Protein AF-0000000079721991 (afdb_homodimer)

Foldseek 3Di:
DDAAQEEAEDLDDLFPQDLLLVVVLVGAAYEYELLVDDQLAADALVSVVVVQCRNVVSVHGHAEYDANEQDVCLLLVHPCNVVSLVSVLNNLLSCLVVPHFEHEYESDFLFAAAFQALQPADPVRWGWTKHDLLLLLLCCCPVLNAPPSVVVDDPVSNVSNVVVNVPDDPVSNVRRQCRGQCDDFSDRDGDPSVNSNVRLVSQLPQDLVNSLVSLLVSCVSRQVSSQVSNHAYAYEAGHQLQDGSNHDGQRAALVSQVCQCVSDPDLNRAHALACANNVLDVVHPSLVSCQVRVSRHQEYAQFAWAADPNSMIITDQRCDHPGNNLSNLLSNLVSLVVCVVVVHGDSNRHYFPQFFIQDDCSVVVVVSHDRRRTSVRRSNSSVVSVVSNVVSCCVVVVDD/DDAAQEEAEDLDDLFPQDLLLVVVLVGAAYEYELLVDDQLAADALVSVVVVQCRNVVNVHGHAEYDANEQDVCLLLVHPCNVVSLVSVLNNLLSCLVVPHFEHEYESDFLDAAAFQALQPADPVRWGWTKHDLLLLLLCCCPVLNAPCSVVVDDPVSNVSNVVVNVVDDPVSNVRRQCRGQCDDFSDRDGDPSVNSNVRLVSQLPQDQVNSLVSLLVSCVSRQVSSQVSNHAYAYEAGHQLQDGSNHDGQRAELVSQVSQCPSDPDLNRAHALACANNVLDVVHPSLVSCQVRVSRHQEYAQFAWAADPNSMIITDQRCDHPGNNLSNLLSNLVSLVVCVVVVHDDSNRHYFPQFFIQDDCSVVVVVSHDRRRTSVRRSNSSVVSVVSNVVSCCVVVVDD

InterPro domains:
  IPR004628 Mannonate dehydratase [MF_00106] (1-400)
  IPR004628 Mannonate dehydratase [NF003027] (5-396)
  IPR004628 Mannonate dehydratase [PF03786] (5-392)
  IPR004628 Mannonate dehydratase [PIRSF016049] (5-395)
  IPR004628 Mannonate dehydratase [PTHR30387] (5-397)
  IPR004628 Mannonate dehydratase [TIGR00695] (5-398)
  IPR036237 Xylose isomerase-like superfamily [SSF51658] (5-388)

Nearest PDB structures (foldseek):
  4eac-assembly1_A  TM=9.732E-01  e=1.292E-48  Escherichia coli K-12
  1tz9-assembly1_B  TM=9.069E-01  e=3.626E-32  Enterococcus faecalis V583
  3ban-assembly1_B  TM=9.154E-01  e=3.442E-31  Streptococcus suis
  3ban-assembly1_A  TM=9.122E-01  e=4.080E-29  Streptococcus suis
  4ovx-assembly1_A  TM=6.678E-01  e=7.125E-06  Planctopirus limnophila DSM 3776

Organism: NCBI:txid616991

Sequence (800 aa):
MKNLKKTLRWFGPSFGVSLKDIRELGVDGVVTACHQVPIGEIWSSEVIRAVQKEIESNGLEWSVVESVNIHKAIKYGLPERDFYIRNYIETLRNLAENNIKVVCYNFMQLIDWTRTNLNYVLPTGAISLLYDPVAIAAFDLYILQRDGAAQVYNDEIIHKAENYYNDLDQQGRELLKSAILAGMPGSKVAIPLSDFRDTLEEVSKIEKSVLRENLAYFLKAIIPEAEKLGIKMALHPDDPPFPVFGIPRIASTYEDLEFILDCVPSPSNGLTFCSGSLGAVDSNDLLKIIRDFGPQIHFLHLRNVSREEDGRFYEAAHLDGSIPMSKIMLEIVKEQLSRHESGYGEVAIPIRPDHGHVLLDDKKRKDEFYSGYSLIGRAIGMAELYGLEKGIREMLFKPDMKNLKKTLRWFGPSFGVSLKDIRELGVDGVVTACHQVPIGEIWSSEVIRAVQKEIESNGLEWSVVESVNIHKAIKYGLPERDFYIRNYIETLRNLAENNIKVVCYNFMQLIDWTRTNLNYVLPTGAISLLYDPVAIAAFDLYILQRDGAAQVYNDEIIHKAENYYNDLDQQGRELLKSAILAGMPGSKVAIPLSDFRDTLEEVSKIEKSVLRENLAYFLKAIIPEAEKLGIKMALHPDDPPFPVFGIPRIASTYEDLEFILDCVPSPSNGLTFCSGSLGAVDSNDLLKIIRDFGPQIHFLHLRNVSREEDGRFYEAAHLDGSIPMSKIMLEIVKEQLSRHESGYGEVAIPIRPDHGHVLLDDKKRKDEFYSGYSLIGRAIGMAELYGLEKGIREMLFKPD

Solvent-accessible surface area (backbone atoms only — not comparable to full-atom values): 41472 Å² total; per-residue (Å²): 135,70,61,65,33,42,31,44,79,43,77,49,89,84,33,60,55,48,65,65,52,48,30,42,70,66,49,57,25,32,27,24,53,71,79,85,57,58,77,40,56,62,54,47,53,66,61,52,47,53,55,42,49,58,39,41,73,57,75,36,36,66,56,33,34,50,47,73,59,69,38,64,39,41,60,69,62,40,90,62,21,64,60,40,49,52,26,49,48,49,24,52,52,32,34,36,75,67,70,41,38,36,38,32,33,60,83,64,65,101,54,56,64,62,36,43,32,75,70,37,68,44,96,47,64,26,26,25,42,24,35,38,60,44,57,51,46,22,40,37,56,72,67,67,49,46,86,71,44,72,75,79,48,55,70,66,51,50,52,50,7,50,53,54,51,68,70,41,50,72,66,52,50,51,49,36,52,48,32,50,31,43,36,47,94,87,46,89,58,58,57,50,68,67,58,48,52,54,49,47,59,59,50,55,68,50,48,56,71,56,41,48,49,25,49,49,53,52,46,64,62,44,36,64,56,29,46,75,59,63,26,34,37,13,43,38,53,30,31,56,43,56,62,61,94,71,34,66,65,69,38,38,45,70,67,34,47,50,49,62,40,60,74,46,77,43,90,21,39,33,25,24,48,37,47,31,32,43,49,64,42,84,84,47,58,63,65,59,49,44,71,74,44,36,92,33,47,60,33,36,33,47,31,18,26,32,69,44,95,83,64,28,35,30,53,32,51,48,83,54,44,68,47,64,42,61,61,48,48,48,54,50,52,51,46,28,49,52,19,59,74,69,67,51,69,72,40,45,37,41,33,26,29,59,55,21,38,38,36,71,74,32,62,80,46,55,88,36,38,59,92,42,50,34,59,57,24,25,50,34,31,41,27,23,50,51,16,23,50,47,13,36,47,54,65,73,66,53,75,131,136,70,60,64,33,41,31,44,80,44,77,48,88,85,32,60,54,47,67,66,53,51,30,43,70,66,50,57,25,32,28,25,54,71,78,85,56,57,76,39,56,63,53,46,54,65,60,51,49,52,55,42,48,59,38,40,74,55,75,37,36,67,56,33,34,51,46,73,60,69,38,64,39,40,59,72,63,41,90,62,19,64,61,41,48,54,26,50,46,50,25,50,52,31,34,35,75,69,70,41,38,37,40,33,32,61,85,66,64,101,52,57,64,61,36,41,31,74,71,37,69,44,96,47,63,28,26,24,41,25,34,38,61,44,55,50,46,21,39,37,56,70,67,67,50,46,86,70,44,70,75,80,50,56,70,67,51,49,52,51,7,52,52,54,52,68,70,39,51,74,66,53,49,51,48,37,49,48,31,51,31,41,35,45,93,87,44,90,59,57,56,51,68,68,58,46,54,54,49,47,59,59,51,56,70,50,46,56,71,56,42,48,48,25,49,49,54,51,47,64,62,42,35,66,56,29,46,75,59,61,26,34,36,12,42,39,53,29,30,56,43,54,62,60,96,72,34,66,66,68,38,38,45,71,67,34,48,49,49,61,40,61,74,46,76,42,91,20,40,31,27,25,47,37,48,31,32,43,50,67,42,84,83,46,58,64,62,58,49,45,70,73,43,36,93,34,47,61,32,34,32,46,29,19,27,33,68,46,93,83,65,26,36,31,54,31,52,48,82,53,44,67,44,64,43,62,60,48,47,48,54,49,51,50,45,30,49,52,17,59,74,71,67,49,71,71,40,47,36,40,33,28,30,60,56,21,38,39,38,71,74,31,62,79,45,55,88,36,38,58,92,43,50,36,60,57,24,25,48,34,30,41,26,22,51,50,16,23,50,48,14,37,47,54,65,70,65,53,74,130

Secondary structure (DSSP, 8-state):
-PPPEEEEE---TTSSS-HHHHHHTT-SEEEE--TTSPTTS---HHHHHHHHHHHHTTT-EEEEEE--PPPHHHHHT-TTHHHHHHHHHHHHHHHHHTT--EEEE----S-SS--SEEEEEPTTS-EEEEE-HHHHHHIIIIII--TTGGGGS-HHHHHHHHHHHHH--HHHHHHHHHHHT--STT--PPPPHHHHHHHHHHHTTS-HHHHHHHHHHHHHHHHHHHHHHT-EEEEPPPSSSS-BTTB--SSSSHHHHHHHHHHS--TTEEEEEEHHHHTTSTTS-HHHHHHHHGGGEEEEE--EEEE-TTS-EEEEBTTBSSS-HHHHHHHHHHHHHHHHHHT-S-SS-EEE--S--B-GGGGGGGGGS-TT--SHHHHHHHHHHHHHHHHHHHHHS---/-PPPEEEEE---TTSSS-HHHHHHTT-SEEEE--TTSPTTS---HHHHHHHHHHHHTTT-EEEEEE--PPPHHHHHT-TTHHHHHHHHHHHHHHHHHTT--EEEE----S-SS--SEEEEEPTTS-EEEEE-HHHHHHIIIIII--TTGGGGS-HHHHHHHHHHHHH--HHHHHHHHHHHT--STT---PPPHHHHHHHHHHHTTS-HHHHHHHHHHHHHHHHHHHHHHT-EEEEPPPSSSS-BTTB--SSSSHHHHHHHHHHS--TTEEEEEEHHHHHTSTTS-HHHHHHHHGGGEEEEE--EEEE-TTS-EEEEBTTBSSS-HHHHHHHHHHHHHHHHHHT-S-SS-EEE-----B-GGGGGGGGGS-TT--SHHHHHHHHHHHHHHHHHHHHHS---

pLDDT: mean 94.75, std 7.33, range [36.72, 98.94]

Structure (mmCIF, N/CA/C/O backbone):
data_AF-0000000079721991-model_v1
#
loop_
_entity.id
_entity.type
_entity.pdbx_description
1 polymer 'Mannonate dehydratase'
#
loop_
_atom_site.group_PDB
_atom_site.id
_atom_site.type_symbol
_atom_site.label_atom_id
_atom_site.label_alt_id
_atom_site.label_comp_id
_atom_site.label_asym_id
_atom_site.label_entity_id
_atom_site.label_seq_id
_atom_site.pdbx_PDB_ins_code
_atom_site.Cartn_x
_atom_site.Cartn_y
_atom_site.Cartn_z
_atom_site.occupancy
_atom_site.B_iso_or_equiv
_atom_site.auth_seq_id
_atom_site.auth_comp_id
_atom_site.auth_asym_id
_atom_site.auth_atom_id
_atom_site.pdbx_PDB_model_num
ATOM 1 N N . MET A 1 1 ? -10.609 5.691 -20.594 1 80.19 1 MET A N 1
ATOM 2 C CA . MET A 1 1 ? -10.289 4.27 -20.562 1 80.19 1 MET A CA 1
ATOM 3 C C . MET A 1 1 ? -10.375 3.723 -19.141 1 80.19 1 MET A C 1
ATOM 5 O O . MET A 1 1 ? -9.945 4.379 -18.188 1 80.19 1 MET A O 1
ATOM 9 N N . LYS A 1 2 ? -10.836 2.51 -18.922 1 86.25 2 LYS A N 1
ATOM 10 C CA . LYS A 1 2 ? -11.039 1.888 -17.609 1 86.25 2 LYS A CA 1
ATOM 11 C C . LYS A 1 2 ? -9.719 1.423 -17.016 1 86.25 2 LYS A C 1
ATOM 13 O O . LYS A 1 2 ? -8.812 1.002 -17.734 1 86.25 2 LYS A O 1
ATOM 18 N N . ASN A 1 3 ? -9.617 1.521 -15.734 1 91.81 3 ASN A N 1
ATOM 19 C CA . ASN A 1 3 ? -8.5 0.916 -15.008 1 91.81 3 ASN A CA 1
ATOM 20 C C . ASN A 1 3 ? -8.625 -0.605 -14.969 1 91.81 3 ASN A C 1
ATOM 22 O O . ASN A 1 3 ? -9.664 -1.159 -15.312 1 91.81 3 ASN A O 1
ATOM 26 N N . LEU A 1 4 ? -7.559 -1.247 -14.672 1 97.81 4 LEU A N 1
ATOM 27 C CA . LEU A 1 4 ? -7.613 -2.672 -14.359 1 97.81 4 LEU A CA 1
ATOM 28 C C . LEU A 1 4 ? -8.602 -2.945 -13.234 1 97.81 4 LEU A C 1
ATOM 30 O O . LEU A 1 4 ? -8.781 -2.115 -12.344 1 97.81 4 LEU A O 1
ATOM 34 N N . LYS A 1 5 ? -9.312 -4.051 -13.32 1 98 5 LYS A N 1
ATOM 35 C CA . LYS A 1 5 ? -10.211 -4.453 -12.242 1 98 5 LYS A CA 1
ATOM 36 C C . LYS A 1 5 ? -9.438 -5.035 -11.062 1 98 5 LYS A C 1
ATOM 38 O O . LYS A 1 5 ? -8.828 -6.102 -11.18 1 98 5 LYS A O 1
ATOM 43 N N . LYS A 1 6 ? -9.391 -4.316 -9.938 1 97.75 6 LYS A N 1
ATOM 44 C CA . LYS A 1 6 ? -8.656 -4.75 -8.75 1 97.75 6 LYS A CA 1
ATOM 45 C C . LYS A 1 6 ? -9.375 -5.898 -8.047 1 97.75 6 LYS A C 1
ATOM 47 O O . LYS A 1 6 ? -10.531 -5.762 -7.652 1 97.75 6 LYS A O 1
ATOM 52 N N . THR A 1 7 ? -8.688 -7.023 -7.883 1 98.56 7 THR A N 1
ATOM 53 C CA . THR A 1 7 ? -9.289 -8.18 -7.223 1 98.56 7 THR A CA 1
ATOM 54 C C . THR A 1 7 ? -8.336 -8.758 -6.18 1 98.56 7 THR A C 1
ATOM 56 O O . THR A 1 7 ? -7.145 -8.461 -6.188 1 98.56 7 THR A O 1
ATOM 59 N N . LEU A 1 8 ? -8.875 -9.492 -5.25 1 98.25 8 LEU A N 1
ATOM 60 C CA . LEU A 1 8 ? -8.086 -10.211 -4.254 1 98.25 8 LEU A CA 1
ATOM 61 C C . LEU A 1 8 ? -8.57 -11.656 -4.125 1 98.25 8 LEU A C 1
ATOM 63 O O . LEU A 1 8 ? -9.773 -11.922 -4.184 1 98.25 8 LEU A O 1
ATOM 67 N N . ARG A 1 9 ? -7.668 -12.508 -3.91 1 97.5 9 ARG A N 1
ATOM 68 C CA . ARG A 1 9 ? -7.98 -13.922 -3.752 1 97.5 9 ARG A CA 1
ATOM 69 C C . ARG A 1 9 ? -8.555 -14.203 -2.365 1 97.5 9 ARG A C 1
ATOM 71 O O . ARG A 1 9 ? -8.023 -13.719 -1.361 1 97.5 9 ARG A O 1
ATOM 78 N N . TRP A 1 10 ? -9.625 -14.906 -2.338 1 97.31 10 TRP A N 1
ATOM 79 C CA . TRP A 1 10 ? -10.32 -15.305 -1.122 1 97.31 10 TRP A CA 1
ATOM 80 C C . TRP A 1 10 ? -10.57 -16.812 -1.106 1 97.31 10 TRP A C 1
ATOM 82 O O . TRP A 1 10 ? -10.992 -17.391 -2.111 1 97.31 10 TRP A O 1
ATOM 92 N N . PHE A 1 11 ? -10.312 -17.516 0.024 1 95.19 11 PHE A N 1
ATOM 93 C CA . PHE A 1 11 ? -10.367 -18.969 0.056 1 95.19 11 PHE A CA 1
ATOM 94 C C . PHE A 1 11 ? -11.547 -19.453 0.891 1 95.19 11 PHE A C 1
ATOM 96 O O . PHE A 1 11 ? -11.578 -20.594 1.337 1 95.19 11 PHE A O 1
ATOM 103 N N . GLY A 1 12 ? -12.453 -18.547 1.155 1 93.81 12 GLY A N 1
ATOM 104 C CA . GLY A 1 12 ? -13.641 -18.922 1.899 1 93.81 12 GLY A CA 1
ATOM 105 C C . GLY A 1 12 ? -13.633 -18.438 3.332 1 93.81 12 GLY A C 1
ATOM 106 O O . GLY A 1 12 ? -12.711 -17.719 3.744 1 93.81 12 GLY A O 1
ATOM 107 N N . PRO A 1 13 ? -14.602 -18.703 4.07 1 90.81 13 PRO A N 1
ATOM 108 C CA . PRO A 1 13 ? -14.828 -18.109 5.387 1 90.81 13 PRO A CA 1
ATOM 109 C C . PRO A 1 13 ? -13.812 -18.562 6.43 1 90.81 13 PRO A C 1
ATOM 111 O O . PRO A 1 13 ? -13.602 -17.875 7.434 1 90.81 13 PRO A O 1
ATOM 114 N N . SER A 1 14 ? -13.188 -19.703 6.227 1 87.81 14 SER A N 1
ATOM 115 C CA . SER A 1 14 ? -12.227 -20.203 7.203 1 87.81 14 SER A CA 1
ATOM 116 C C . SER A 1 14 ? -10.844 -19.594 6.973 1 87.81 14 SER A C 1
ATOM 118 O O . SER A 1 14 ? -9.922 -19.812 7.766 1 87.81 14 SER A O 1
ATOM 120 N N . PHE A 1 15 ? -10.781 -18.875 5.941 1 88.75 15 PHE A N 1
ATOM 121 C CA . PHE A 1 15 ? -9.555 -18.172 5.57 1 88.75 15 PHE A CA 1
ATOM 122 C C . PHE A 1 15 ? -9.312 -16.984 6.484 1 88.75 15 PHE A C 1
ATOM 124 O O . PHE A 1 15 ? -10.258 -16.312 6.914 1 88.75 15 PHE A O 1
ATOM 131 N N . GLY A 1 16 ? -8.195 -16.719 6.922 1 88.94 16 GLY A N 1
ATOM 132 C CA . GLY A 1 16 ? -7.828 -15.648 7.84 1 88.94 16 GLY A CA 1
ATOM 133 C C . GLY A 1 16 ? -8.07 -14.266 7.273 1 88.94 16 GLY A C 1
ATOM 134 O O . GLY A 1 16 ? -8 -13.266 7.996 1 88.94 16 GLY A O 1
ATOM 135 N N . VAL A 1 17 ? -8.367 -14.141 6.07 1 94.06 17 VAL A N 1
ATOM 136 C CA . VAL A 1 17 ? -8.727 -12.891 5.41 1 94.06 17 VAL A CA 1
ATOM 137 C C . VAL A 1 17 ? -10.211 -12.891 5.078 1 94.06 17 VAL A C 1
ATOM 139 O O . VAL A 1 17 ? -10.664 -13.648 4.219 1 94.06 17 VAL A O 1
ATOM 142 N N . SER A 1 18 ? -10.977 -12.016 5.711 1 95.69 18 SER A N 1
ATOM 143 C CA . SER A 1 18 ? -12.43 -12.008 5.535 1 95.69 18 SER A CA 1
ATOM 144 C C . SER A 1 18 ? -12.836 -11.148 4.344 1 95.69 18 SER A C 1
ATOM 146 O O . SER A 1 18 ? -12.039 -10.344 3.85 1 95.69 18 SER A O 1
ATOM 148 N N . LEU A 1 19 ? -14.094 -11.344 3.875 1 97.5 19 LEU A N 1
ATOM 149 C CA . LEU A 1 19 ? -14.633 -10.508 2.809 1 97.5 19 LEU A CA 1
ATOM 150 C C . LEU A 1 19 ? -14.758 -9.055 3.27 1 97.5 19 LEU A C 1
ATOM 152 O O . LEU A 1 19 ? -14.609 -8.133 2.469 1 97.5 19 LEU A O 1
ATOM 156 N N . LYS A 1 20 ? -14.992 -8.82 4.547 1 95.75 20 LYS A N 1
ATOM 157 C CA . LYS A 1 20 ? -15.023 -7.465 5.094 1 95.75 20 LYS A CA 1
ATOM 158 C C . LYS A 1 20 ? -13.656 -6.801 4.98 1 95.75 20 LYS A C 1
ATOM 160 O O . LYS A 1 20 ? -13.562 -5.613 4.656 1 95.75 20 LYS A O 1
ATOM 165 N N . ASP A 1 21 ? -12.602 -7.578 5.324 1 96.44 21 ASP A N 1
ATOM 166 C CA . ASP A 1 21 ? -11.242 -7.082 5.137 1 96.44 21 ASP A CA 1
ATOM 167 C C . ASP A 1 21 ? -11.016 -6.648 3.693 1 96.44 21 ASP A C 1
ATOM 169 O O . ASP A 1 21 ? -10.484 -5.562 3.441 1 96.44 21 ASP A O 1
ATOM 173 N N . ILE A 1 22 ? -11.43 -7.535 2.816 1 97.5 22 ILE A N 1
ATOM 174 C CA . ILE A 1 22 ? -11.195 -7.309 1.395 1 97.5 22 ILE A CA 1
ATOM 175 C C . ILE A 1 22 ? -11.961 -6.066 0.938 1 97.5 22 ILE A C 1
ATOM 177 O O . ILE A 1 22 ? -11.43 -5.23 0.208 1 97.5 22 ILE A O 1
ATOM 181 N N . ARG A 1 23 ? -13.172 -5.914 1.35 1 96.94 23 ARG A N 1
ATOM 182 C CA . ARG A 1 23 ? -13.984 -4.75 1.013 1 96.94 23 ARG A CA 1
ATOM 183 C C . ARG A 1 23 ? -13.312 -3.461 1.478 1 96.94 23 ARG A C 1
ATOM 185 O O . ARG A 1 23 ? -13.359 -2.447 0.777 1 96.94 23 ARG A O 1
ATOM 192 N N . GLU A 1 24 ? -12.742 -3.473 2.594 1 96.69 24 GLU A N 1
ATOM 193 C CA . GLU A 1 24 ? -12.125 -2.291 3.188 1 96.69 24 GLU A CA 1
ATOM 194 C C . GLU A 1 24 ? -10.945 -1.804 2.348 1 96.69 24 GLU A C 1
ATOM 196 O O . GLU A 1 24 ? -10.547 -0.644 2.451 1 96.69 24 GLU A O 1
ATOM 201 N N . LEU A 1 25 ? -10.375 -2.674 1.545 1 96.62 25 LEU A N 1
ATOM 202 C CA . LEU A 1 25 ? -9.227 -2.326 0.71 1 96.62 25 LEU A CA 1
ATOM 203 C C . LEU A 1 25 ? -9.68 -1.605 -0.557 1 96.62 25 LEU A C 1
ATOM 205 O O . LEU A 1 25 ? -8.844 -1.125 -1.331 1 96.62 25 LEU A O 1
ATOM 209 N N . GLY A 1 26 ? -10.961 -1.537 -0.785 1 94 26 GLY A N 1
ATOM 210 C CA . GLY A 1 26 ? -11.492 -0.809 -1.926 1 94 26 GLY A CA 1
ATOM 211 C C . GLY A 1 26 ? -11.32 -1.549 -3.238 1 94 26 GLY A C 1
ATOM 212 O O . GLY A 1 26 ? -11.25 -0.929 -4.301 1 94 26 GLY A O 1
ATOM 213 N N . VAL A 1 27 ? -11.242 -2.848 -3.203 1 95.25 27 VAL A N 1
ATOM 214 C CA . VAL A 1 27 ? -11.102 -3.609 -4.441 1 95.25 27 VAL A CA 1
ATOM 215 C C . VAL A 1 27 ? -12.477 -3.795 -5.09 1 95.25 27 VAL A C 1
ATOM 217 O O . VAL A 1 27 ? -13.5 -3.557 -4.457 1 95.25 27 VAL A O 1
ATOM 220 N N . ASP A 1 28 ? -12.422 -4.207 -6.328 1 92.25 28 ASP A N 1
ATOM 221 C CA . ASP A 1 28 ? -13.633 -4.332 -7.133 1 92.25 28 ASP A CA 1
ATOM 222 C C . ASP A 1 28 ? -14.242 -5.727 -6.988 1 92.25 28 ASP A C 1
ATOM 224 O O . ASP A 1 28 ? -15.461 -5.883 -7.043 1 92.25 28 ASP A O 1
ATOM 228 N N . GLY A 1 29 ? -13.375 -6.645 -6.848 1 96.56 29 GLY A N 1
ATOM 229 C CA . GLY A 1 29 ? -13.914 -7.992 -6.914 1 96.56 29 GLY A CA 1
ATOM 230 C C . GLY A 1 29 ? -13.07 -9.008 -6.176 1 96.56 29 GLY A C 1
ATOM 231 O O . GLY A 1 29 ? -12.07 -8.656 -5.551 1 96.56 29 GLY A O 1
ATOM 232 N N . VAL A 1 30 ? -13.578 -10.25 -6.215 1 98.44 30 VAL A N 1
ATOM 233 C CA . VAL A 1 30 ? -12.992 -11.367 -5.48 1 98.44 30 VAL A CA 1
ATOM 234 C C . VAL A 1 30 ? -12.641 -12.492 -6.449 1 98.44 30 VAL A C 1
ATOM 236 O O . VAL A 1 30 ? -13.383 -12.758 -7.398 1 98.44 30 VAL A O 1
ATOM 239 N N . VAL A 1 31 ? -11.5 -13.078 -6.285 1 98.62 31 VAL A N 1
ATOM 240 C CA . VAL A 1 31 ? -11.078 -14.305 -6.953 1 98.62 31 VAL A CA 1
ATOM 241 C C . VAL A 1 31 ? -11.258 -15.492 -6.012 1 98.62 31 VAL A C 1
ATOM 243 O O . VAL A 1 31 ? -10.68 -15.516 -4.922 1 98.62 31 VAL A O 1
ATOM 246 N N . THR A 1 32 ? -12.078 -16.391 -6.387 1 98.19 32 THR A N 1
ATOM 247 C CA . THR A 1 32 ? -12.328 -17.516 -5.488 1 98.19 32 THR A CA 1
ATOM 248 C C . THR A 1 32 ? -12.828 -18.719 -6.262 1 98.19 32 THR A C 1
ATOM 250 O O . THR A 1 32 ? -12.68 -18.797 -7.484 1 98.19 32 THR A O 1
ATOM 253 N N . ALA A 1 33 ? -13.188 -19.781 -5.551 1 97.31 33 ALA A N 1
ATOM 254 C CA . ALA A 1 33 ? -13.688 -21.031 -6.105 1 97.31 33 ALA A CA 1
ATOM 255 C C . ALA A 1 33 ? -14.695 -21.688 -5.16 1 97.31 33 ALA A C 1
ATOM 257 O O . ALA A 1 33 ? -14.914 -21.203 -4.047 1 97.31 33 ALA A O 1
ATOM 258 N N . CYS A 1 34 ? -15.367 -22.625 -5.684 1 97.12 34 CYS A N 1
ATOM 259 C CA . CYS A 1 34 ? -16.156 -23.5 -4.82 1 97.12 34 CYS A CA 1
ATOM 260 C C . CYS A 1 34 ? -15.289 -24.562 -4.164 1 97.12 34 CYS A C 1
ATOM 262 O O . CYS A 1 34 ? -15.336 -25.734 -4.535 1 97.12 34 CYS A O 1
ATOM 264 N N . HIS A 1 35 ? -14.594 -24.141 -3.135 1 93.31 35 HIS A N 1
ATOM 265 C CA . HIS A 1 35 ? -13.523 -24.922 -2.533 1 93.31 35 HIS A CA 1
ATOM 266 C C . HIS A 1 35 ? -14.062 -26.203 -1.887 1 93.31 35 HIS A C 1
ATOM 268 O O . HIS A 1 35 ? -13.32 -27.156 -1.683 1 93.31 35 HIS A O 1
ATOM 274 N N . GLN A 1 36 ? -15.281 -26.203 -1.563 1 91.94 36 GLN A N 1
ATOM 275 C CA . GLN A 1 36 ? -15.875 -27.344 -0.848 1 91.94 36 GLN A CA 1
ATOM 276 C C . GLN A 1 36 ? -16.234 -28.469 -1.806 1 91.94 36 GLN A C 1
ATOM 278 O O . GLN A 1 36 ? -16.531 -29.578 -1.373 1 91.94 36 GLN A O 1
ATOM 283 N N . VAL A 1 37 ? -16.25 -28.203 -3.084 1 96.56 37 VAL A N 1
ATOM 284 C CA . VAL A 1 37 ? -16.594 -29.219 -4.066 1 96.56 37 VAL A CA 1
ATOM 285 C C . VAL A 1 37 ? -15.352 -30.031 -4.422 1 96.56 37 VAL A C 1
ATOM 287 O O . VAL A 1 37 ? -14.312 -29.469 -4.781 1 96.56 37 VAL A O 1
ATOM 290 N N . PRO A 1 38 ? -15.414 -31.375 -4.312 1 95.38 38 PRO A N 1
ATOM 291 C CA . PRO A 1 38 ? -14.25 -32.219 -4.645 1 95.38 38 PRO A CA 1
ATOM 292 C C . PRO A 1 38 ? -13.797 -32.031 -6.09 1 95.38 38 PRO A C 1
ATOM 294 O O . PRO A 1 38 ? -14.625 -31.781 -6.973 1 95.38 38 PRO A O 1
ATOM 297 N N . ILE A 1 39 ? -12.547 -32.25 -6.301 1 94.69 39 ILE A N 1
ATOM 298 C CA . ILE A 1 39 ? -11.961 -32.125 -7.633 1 94.69 39 ILE A CA 1
ATOM 299 C C . ILE A 1 39 ? -12.648 -33.094 -8.594 1 94.69 39 ILE A C 1
ATOM 301 O O . ILE A 1 39 ? -12.812 -34.281 -8.281 1 94.69 39 ILE A O 1
ATOM 305 N N . GLY A 1 40 ? -13.094 -32.531 -9.656 1 97.38 40 GLY A N 1
ATOM 306 C CA . GLY A 1 40 ? -13.695 -33.375 -10.695 1 97.38 40 GLY A CA 1
ATOM 307 C C . GLY A 1 40 ? -15.211 -33.406 -10.625 1 97.38 40 GLY A C 1
ATOM 308 O O . GLY A 1 40 ? -15.875 -33.812 -11.578 1 97.38 40 GLY A O 1
ATOM 309 N N . GLU A 1 41 ? -15.734 -33 -9.539 1 98.31 41 GLU A N 1
ATOM 310 C CA . GLU A 1 41 ? -17.188 -32.969 -9.391 1 98.31 41 GLU A CA 1
ATOM 311 C C . GLU A 1 41 ? -17.781 -31.703 -9.961 1 98.31 41 GLU A C 1
ATOM 313 O O . GLU A 1 41 ? -17.078 -30.688 -10.062 1 98.31 41 GLU A O 1
ATOM 318 N N . ILE A 1 42 ? -19.031 -31.828 -10.328 1 98.75 42 ILE A N 1
ATOM 319 C CA . ILE A 1 42 ? -19.734 -30.703 -10.945 1 98.75 42 ILE A CA 1
ATOM 320 C C . ILE A 1 42 ? -20.062 -29.672 -9.875 1 98.75 42 ILE A C 1
ATOM 322 O O . ILE A 1 42 ? -20.594 -30 -8.812 1 98.75 42 ILE A O 1
ATOM 326 N N . TRP A 1 43 ? -19.641 -28.375 -10.117 1 98.75 43 TRP A N 1
ATOM 327 C CA . TRP A 1 43 ? -20.188 -27.281 -9.336 1 98.75 43 TRP A CA 1
ATOM 328 C C . TRP A 1 43 ? -21.641 -26.984 -9.734 1 98.75 43 TRP A C 1
ATOM 330 O O . TRP A 1 43 ? -21.891 -26.469 -10.82 1 98.75 43 TRP A O 1
ATOM 340 N N . SER A 1 44 ? -22.578 -27.297 -8.906 1 98.56 44 SER A N 1
ATOM 341 C CA . SER A 1 44 ? -23.969 -27 -9.219 1 98.56 44 SER A CA 1
ATOM 342 C C . SER A 1 44 ? -24.234 -25.5 -9.188 1 98.56 44 SER A C 1
ATOM 344 O O . SER A 1 44 ? -23.5 -24.75 -8.547 1 98.56 44 SER A O 1
ATOM 346 N N . SER A 1 45 ? -25.281 -25.078 -9.938 1 98.31 45 SER A N 1
ATOM 347 C CA . SER A 1 45 ? -25.672 -23.672 -9.914 1 98.31 45 SER A CA 1
ATOM 348 C C . SER A 1 45 ? -25.969 -23.203 -8.492 1 98.31 45 SER A C 1
ATOM 350 O O . SER A 1 45 ? -25.703 -22.062 -8.141 1 98.31 45 SER A O 1
ATOM 352 N N . GLU A 1 46 ? -26.484 -24.094 -7.738 1 98.19 46 GLU A N 1
ATOM 353 C CA . GLU A 1 46 ? -26.812 -23.766 -6.355 1 98.19 46 GLU A CA 1
ATOM 354 C C . GLU A 1 46 ? -25.562 -23.453 -5.543 1 98.19 46 GLU A C 1
ATOM 356 O O . GLU A 1 46 ? -25.531 -22.469 -4.793 1 98.19 46 GLU A O 1
ATOM 361 N N . VAL A 1 47 ? -24.562 -24.25 -5.668 1 98.12 47 VAL A N 1
ATOM 362 C CA . VAL A 1 47 ? -23.312 -24.062 -4.93 1 98.12 47 VAL A CA 1
ATOM 363 C C . VAL A 1 47 ? -22.641 -22.766 -5.387 1 98.12 47 VAL A C 1
ATOM 365 O O . VAL A 1 47 ? -22.141 -22 -4.566 1 98.12 47 VAL A O 1
ATOM 368 N N . ILE A 1 48 ? -22.656 -22.516 -6.664 1 98.69 48 ILE A N 1
ATOM 369 C CA . ILE A 1 48 ? -22.062 -21.312 -7.238 1 98.69 48 ILE A CA 1
ATOM 370 C C . ILE A 1 48 ? -22.797 -20.078 -6.719 1 98.69 48 ILE A C 1
ATOM 372 O O . ILE A 1 48 ? -22.172 -19.125 -6.25 1 98.69 48 ILE A O 1
ATOM 376 N N . ARG A 1 49 ? -24.062 -20.125 -6.746 1 98.25 49 ARG A N 1
ATOM 377 C CA . ARG A 1 49 ? -24.891 -19 -6.324 1 98.25 49 ARG A CA 1
ATOM 378 C C . ARG A 1 49 ? -24.688 -18.703 -4.84 1 98.25 49 ARG A C 1
ATOM 380 O O . ARG A 1 49 ? -24.734 -17.547 -4.422 1 98.25 49 ARG A O 1
ATOM 387 N N . ALA A 1 50 ? -24.516 -19.734 -4.07 1 98.12 50 ALA A N 1
ATOM 388 C CA . ALA A 1 50 ? -24.281 -19.547 -2.641 1 98.12 50 ALA A CA 1
ATOM 389 C C . ALA A 1 50 ? -23.016 -18.734 -2.389 1 98.12 50 ALA A C 1
ATOM 391 O O . ALA A 1 50 ? -23 -17.828 -1.56 1 98.12 50 ALA A O 1
ATOM 392 N N . VAL A 1 51 ? -21.906 -19.047 -3.066 1 98.12 51 VAL A N 1
ATOM 393 C CA . VAL A 1 51 ? -20.656 -18.328 -2.941 1 98.12 51 VAL A CA 1
ATOM 394 C C . VAL A 1 51 ? -20.828 -16.891 -3.447 1 98.12 51 VAL A C 1
ATOM 396 O O . VAL A 1 51 ? -20.391 -15.938 -2.803 1 98.12 51 VAL A O 1
ATOM 399 N N . GLN A 1 52 ? -21.516 -16.75 -4.57 1 98.06 52 GLN A N 1
ATOM 400 C CA . GLN A 1 52 ? -21.781 -15.445 -5.152 1 98.06 52 GLN A CA 1
ATOM 401 C C . GLN A 1 52 ? -22.547 -14.547 -4.176 1 98.06 52 GLN A C 1
ATOM 403 O O . GLN A 1 52 ? -22.203 -13.375 -4.008 1 98.06 52 GLN A O 1
ATOM 408 N N . LYS A 1 53 ? -23.562 -15.102 -3.602 1 97.94 53 LYS A N 1
ATOM 409 C CA . LYS A 1 53 ? -24.375 -14.344 -2.662 1 97.94 53 LYS A CA 1
ATOM 410 C C . LYS A 1 53 ? -23.547 -13.875 -1.464 1 97.94 53 LYS A C 1
ATOM 412 O O . LYS A 1 53 ? -23.734 -12.758 -0.977 1 97.94 53 LYS A O 1
ATOM 417 N N . GLU A 1 54 ? -22.734 -14.773 -0.96 1 97.12 54 GLU A N 1
ATOM 418 C CA . GLU A 1 54 ? -21.859 -14.414 0.151 1 97.12 54 GLU A CA 1
ATOM 419 C C . GLU A 1 54 ? -20.984 -13.227 -0.21 1 97.12 54 GLU A C 1
ATOM 421 O O . GLU A 1 54 ? -20.828 -12.289 0.582 1 97.12 54 GLU A O 1
ATOM 426 N N . ILE A 1 55 ? -20.391 -13.242 -1.361 1 98 55 ILE A N 1
ATOM 427 C CA . ILE A 1 55 ? -19.5 -12.188 -1.843 1 98 55 ILE A CA 1
ATOM 428 C C . ILE A 1 55 ? -20.297 -10.898 -2.045 1 98 55 ILE A C 1
ATOM 430 O O . ILE A 1 55 ? -19.891 -9.836 -1.58 1 98 55 ILE A O 1
ATOM 434 N N . GLU A 1 56 ? -21.469 -11.008 -2.705 1 97.56 56 GLU A N 1
ATOM 435 C CA . GLU A 1 56 ? -22.312 -9.852 -3.01 1 97.56 56 GLU A CA 1
ATOM 436 C C . GLU A 1 56 ? -22.859 -9.211 -1.735 1 97.56 56 GLU A C 1
ATOM 438 O O . GLU A 1 56 ? -23.031 -7.988 -1.673 1 97.56 56 GLU A O 1
ATOM 443 N N . SER A 1 57 ? -23.109 -9.984 -0.761 1 96.56 57 SER A N 1
ATOM 444 C CA . SER A 1 57 ? -23.609 -9.477 0.512 1 96.56 57 SER A CA 1
ATOM 445 C C . SER A 1 57 ? -22.578 -8.578 1.194 1 96.56 57 SER A C 1
ATOM 447 O O . SER A 1 57 ? -22.922 -7.797 2.082 1 96.56 57 SER A O 1
ATOM 449 N N . ASN A 1 58 ? -21.422 -8.688 0.813 1 95.12 58 ASN A N 1
ATOM 450 C CA . ASN A 1 58 ? -20.359 -7.824 1.334 1 95.12 58 ASN A CA 1
ATOM 451 C C . ASN A 1 58 ? -20.031 -6.688 0.368 1 95.12 58 ASN A C 1
ATOM 453 O O . ASN A 1 58 ? -19 -6.031 0.501 1 95.12 58 ASN A O 1
ATOM 457 N N . GLY A 1 59 ? -20.844 -6.535 -0.638 1 95.25 59 GLY A N 1
ATOM 458 C CA . GLY A 1 59 ? -20.688 -5.43 -1.568 1 95.25 59 GLY A CA 1
ATOM 459 C C . GLY A 1 59 ? -19.609 -5.668 -2.604 1 95.25 59 GLY A C 1
ATOM 460 O O . GLY A 1 59 ? -19.047 -4.719 -3.164 1 95.25 59 GLY A O 1
ATOM 461 N N . LEU A 1 60 ? -19.219 -6.918 -2.822 1 97.62 60 LEU A N 1
ATOM 462 C CA . LEU A 1 60 ? -18.156 -7.277 -3.768 1 97.62 60 LEU A CA 1
ATOM 463 C C . LEU A 1 60 ? -18.719 -8.109 -4.914 1 97.62 60 LEU A C 1
ATOM 465 O O . LEU A 1 60 ? -19.891 -8.516 -4.883 1 97.62 60 LEU A O 1
ATOM 469 N N . GLU A 1 61 ? -17.906 -8.273 -5.906 1 98 61 GLU A N 1
ATOM 470 C CA . GLU A 1 61 ? -18.266 -9.062 -7.082 1 98 61 GLU A CA 1
ATOM 471 C C . GLU A 1 61 ? -17.359 -10.273 -7.234 1 98 61 GLU A C 1
ATOM 473 O O . GLU A 1 61 ? -16.141 -10.172 -7.031 1 98 61 GLU A O 1
ATOM 478 N N . TRP A 1 62 ? -17.969 -11.43 -7.43 1 98.56 62 TRP A N 1
ATOM 479 C CA . TRP A 1 62 ? -17.156 -12.555 -7.855 1 98.56 62 TRP A CA 1
ATOM 480 C C . TRP A 1 62 ? -16.656 -12.352 -9.281 1 98.56 62 TRP A C 1
ATOM 482 O O . TRP A 1 62 ? -17.375 -12.633 -10.242 1 98.56 62 TRP A O 1
ATOM 492 N N . SER A 1 63 ? -15.352 -12.008 -9.422 1 98.38 63 SER A N 1
ATOM 493 C CA . SER A 1 63 ? -14.844 -11.531 -10.703 1 98.38 63 SER A CA 1
ATOM 494 C C . SER A 1 63 ? -14.156 -12.656 -11.477 1 98.38 63 SER A C 1
ATOM 496 O O . SER A 1 63 ? -14.203 -12.695 -12.703 1 98.38 63 SER A O 1
ATOM 498 N N . VAL A 1 64 ? -13.484 -13.5 -10.766 1 98.81 64 VAL A N 1
ATOM 499 C CA . VAL A 1 64 ? -12.703 -14.555 -11.406 1 98.81 64 VAL A CA 1
ATOM 500 C C . VAL A 1 64 ? -12.797 -15.836 -10.586 1 98.81 64 VAL A C 1
ATOM 502 O O . VAL A 1 64 ? -12.766 -15.797 -9.352 1 98.81 64 VAL A O 1
ATOM 505 N N . VAL A 1 65 ? -12.914 -16.906 -11.297 1 98.75 65 VAL A N 1
ATOM 506 C CA . VAL A 1 65 ? -12.805 -18.219 -10.656 1 98.75 65 VAL A CA 1
ATOM 507 C C . VAL A 1 65 ? -11.344 -18.672 -10.664 1 98.75 65 VAL A C 1
ATOM 509 O O . VAL A 1 65 ? -10.695 -18.672 -11.711 1 98.75 65 VAL A O 1
ATOM 512 N N . GLU A 1 66 ? -10.867 -18.969 -9.547 1 97.12 66 GLU A N 1
ATOM 513 C CA . GLU A 1 66 ? -9.555 -19.609 -9.422 1 97.12 66 GLU A CA 1
ATOM 514 C C . GLU A 1 66 ? -9.539 -20.594 -8.266 1 97.12 66 GLU A C 1
ATOM 516 O O . GLU A 1 66 ? -9.5 -20.203 -7.094 1 97.12 66 GLU A O 1
ATOM 521 N N . SER A 1 67 ? -9.641 -21.906 -8.492 1 92.94 67 SER A N 1
ATOM 522 C CA . SER A 1 67 ? -9.68 -22.516 -9.812 1 92.94 67 SER A CA 1
ATOM 523 C C . SER A 1 67 ? -10.727 -23.625 -9.883 1 92.94 67 SER A C 1
ATOM 525 O O . SER A 1 67 ? -11.148 -24.141 -8.852 1 92.94 67 SER A O 1
ATOM 527 N N . VAL A 1 68 ? -11.273 -23.781 -11.07 1 96 68 VAL A N 1
ATOM 528 C CA . VAL A 1 68 ? -11.844 -25.109 -11.305 1 96 68 VAL A CA 1
ATOM 529 C C . VAL A 1 68 ? -10.727 -26.125 -11.523 1 96 68 VAL A C 1
ATOM 531 O O . VAL A 1 68 ? -10.172 -26.203 -12.625 1 96 68 VAL A O 1
ATOM 534 N N . ASN A 1 69 ? -10.477 -26.859 -10.484 1 94.19 69 ASN A N 1
ATOM 535 C CA . ASN A 1 69 ? -9.328 -27.75 -10.523 1 94.19 69 ASN A CA 1
ATOM 536 C C . ASN A 1 69 ? -9.523 -28.875 -11.539 1 94.19 69 ASN A C 1
ATOM 538 O O . ASN A 1 69 ? -10.625 -29.422 -11.664 1 94.19 69 ASN A O 1
ATOM 542 N N . ILE A 1 70 ? -8.516 -29.219 -12.188 1 96.5 70 ILE A N 1
ATOM 543 C CA . ILE A 1 70 ? -8.547 -30.266 -13.203 1 96.5 70 ILE A CA 1
ATOM 544 C C . ILE A 1 70 ? -8.211 -31.609 -12.562 1 96.5 70 ILE A C 1
ATOM 546 O O . ILE A 1 70 ? -7.176 -31.75 -11.906 1 96.5 70 ILE A O 1
ATOM 550 N N . HIS A 1 71 ? -9.047 -32.531 -12.742 1 96.06 71 HIS A N 1
ATOM 551 C CA . HIS A 1 71 ? -8.836 -33.875 -12.195 1 96.06 71 HIS A CA 1
ATOM 552 C C . HIS A 1 71 ? -7.582 -34.5 -12.766 1 96.06 71 HIS A C 1
ATOM 554 O O . HIS A 1 71 ? -7.297 -34.375 -13.961 1 96.06 71 HIS A O 1
ATOM 560 N N . LYS A 1 72 ? -6.875 -35.312 -12.023 1 93.81 72 LYS A N 1
ATOM 561 C CA . LYS A 1 72 ? -5.605 -35.906 -12.43 1 93.81 72 LYS A CA 1
ATOM 562 C C . LYS A 1 72 ? -5.789 -36.812 -13.641 1 93.81 72 LYS A C 1
ATOM 564 O O . LYS A 1 72 ? -4.879 -36.969 -14.461 1 93.81 72 LYS A O 1
ATOM 569 N N . ALA A 1 73 ? -6.992 -37.438 -13.82 1 96.56 73 ALA A N 1
ATOM 570 C CA . ALA A 1 73 ? -7.246 -38.312 -14.953 1 96.56 73 ALA A CA 1
ATOM 571 C C . ALA A 1 73 ? -7.074 -37.562 -16.281 1 96.56 73 ALA A C 1
ATOM 573 O O . ALA A 1 73 ? -6.633 -38.125 -17.266 1 96.56 73 ALA A O 1
ATOM 574 N N . ILE A 1 74 ? -7.426 -36.344 -16.266 1 98.06 74 ILE A N 1
ATOM 575 C CA . ILE A 1 74 ? -7.281 -35.5 -17.469 1 98.06 74 ILE A CA 1
ATOM 576 C C . ILE A 1 74 ? -5.801 -35.219 -17.719 1 98.06 74 ILE A C 1
ATOM 578 O O . ILE A 1 74 ? -5.305 -35.406 -18.828 1 98.06 74 ILE A O 1
ATOM 582 N N . LYS A 1 75 ? -5.07 -34.875 -16.703 1 96.31 75 LYS A N 1
ATOM 583 C CA . LYS A 1 75 ? -3.656 -34.531 -16.828 1 96.31 75 LYS A CA 1
ATOM 584 C C . LYS A 1 75 ? -2.824 -35.75 -17.219 1 96.31 75 LYS A C 1
ATOM 586 O O . LYS A 1 75 ? -1.886 -35.625 -18.016 1 96.31 75 LYS A O 1
ATOM 591 N N . TYR A 1 76 ? -3.221 -36.938 -16.719 1 95.06 76 TYR A N 1
ATOM 592 C CA . TYR A 1 76 ? -2.42 -38.125 -16.906 1 95.06 76 TYR A CA 1
ATOM 593 C C . TYR A 1 76 ? -2.885 -38.906 -18.141 1 95.06 76 TYR A C 1
ATOM 595 O O . TYR A 1 76 ? -2.246 -39.875 -18.547 1 95.06 76 TYR A O 1
ATOM 603 N N . GLY A 1 77 ? -3.973 -38.5 -18.719 1 96.12 77 GLY A N 1
ATOM 604 C CA . GLY A 1 77 ? -4.492 -39.188 -19.891 1 96.12 77 GLY A CA 1
ATOM 605 C C . GLY A 1 77 ? -5.074 -40.562 -19.562 1 96.12 77 GLY A C 1
ATOM 606 O O . GLY A 1 77 ? -4.863 -41.531 -20.297 1 96.12 77 GLY A O 1
ATOM 607 N N . LEU A 1 78 ? -5.73 -40.625 -18.422 1 96.06 78 LEU A N 1
ATOM 608 C CA . LEU A 1 78 ? -6.32 -41.906 -18 1 96.06 78 LEU A CA 1
ATOM 609 C C . LEU A 1 78 ? -7.645 -42.156 -18.719 1 96.06 78 LEU A C 1
ATOM 611 O O . LEU A 1 78 ? -8.227 -41.219 -19.297 1 96.06 78 LEU A O 1
ATOM 615 N N . PRO A 1 79 ? -8.164 -43.375 -18.656 1 96.81 79 PRO A N 1
ATOM 616 C CA . PRO A 1 79 ? -9.359 -43.75 -19.422 1 96.81 79 PRO A CA 1
ATOM 617 C C . PRO A 1 79 ? -10.594 -42.938 -19 1 96.81 79 PRO A C 1
ATOM 619 O O . PRO A 1 79 ? -11.484 -42.688 -19.812 1 96.81 79 PRO A O 1
ATOM 622 N N . GLU A 1 80 ? -10.648 -42.562 -17.797 1 97.69 80 GLU A N 1
ATOM 623 C CA . GLU A 1 80 ? -11.836 -41.875 -17.281 1 97.69 80 GLU A CA 1
ATOM 624 C C . GLU A 1 80 ? -11.781 -40.375 -17.547 1 97.69 80 GLU A C 1
ATOM 626 O O . GLU A 1 80 ? -12.656 -39.625 -17.109 1 97.69 80 GLU A O 1
ATOM 631 N N . ARG A 1 81 ? -10.812 -39.875 -18.281 1 98.31 81 ARG A N 1
ATOM 632 C CA . ARG A 1 81 ? -10.602 -38.438 -18.469 1 98.31 81 ARG A CA 1
ATOM 633 C C . ARG A 1 81 ? -11.812 -37.781 -19.125 1 98.31 81 ARG A C 1
ATOM 635 O O . ARG A 1 81 ? -12.172 -36.656 -18.812 1 98.31 81 ARG A O 1
ATOM 642 N N . ASP A 1 82 ? -12.523 -38.469 -20.047 1 98.69 82 ASP A N 1
ATOM 643 C CA . ASP A 1 82 ? -13.656 -37.906 -20.734 1 98.69 82 ASP A CA 1
ATOM 644 C C . ASP A 1 82 ? -14.82 -37.656 -19.781 1 98.69 82 ASP A C 1
ATOM 646 O O . ASP A 1 82 ? -15.578 -36.688 -19.953 1 98.69 82 ASP A O 1
ATOM 650 N N . PHE A 1 83 ? -14.945 -38.531 -18.859 1 98.69 83 PHE A N 1
ATOM 651 C CA . PHE A 1 83 ? -15.961 -38.312 -17.828 1 98.69 83 PHE A CA 1
ATOM 652 C C . PHE A 1 83 ? -15.727 -37 -17.078 1 98.69 83 PHE A C 1
ATOM 654 O O . PHE A 1 83 ? -16.656 -36.219 -16.922 1 98.69 83 PHE A O 1
ATOM 661 N N . TYR A 1 84 ? -14.539 -36.781 -16.641 1 98.69 84 TYR A N 1
ATOM 662 C CA . TYR A 1 84 ? -14.195 -35.594 -15.875 1 98.69 84 TYR A CA 1
ATOM 663 C C . TYR A 1 84 ? -14.211 -34.344 -16.75 1 98.69 84 TYR A C 1
ATOM 665 O O . TYR A 1 84 ? -14.508 -33.25 -16.281 1 98.69 84 TYR A O 1
ATOM 673 N N . ILE A 1 85 ? -13.945 -34.5 -18.047 1 98.88 85 ILE A N 1
ATOM 674 C CA . ILE A 1 85 ? -14.047 -33.375 -18.984 1 98.88 85 ILE A CA 1
ATOM 675 C C . ILE A 1 85 ? -15.508 -32.938 -19.125 1 98.88 85 ILE A C 1
ATOM 677 O O . ILE A 1 85 ? -15.812 -31.766 -19.141 1 98.88 85 ILE A O 1
ATOM 681 N N . ARG A 1 86 ? -16.391 -33.938 -19.219 1 98.75 86 ARG A N 1
ATOM 682 C CA . ARG A 1 86 ? -17.812 -33.594 -19.281 1 98.75 86 ARG A CA 1
ATOM 683 C C . ARG A 1 86 ? -18.266 -32.875 -18.016 1 98.75 86 ARG A C 1
ATOM 685 O O . ARG A 1 86 ? -19.047 -31.922 -18.109 1 98.75 86 ARG A O 1
ATOM 692 N N . ASN A 1 87 ? -17.781 -33.344 -16.859 1 98.81 87 ASN A N 1
ATOM 693 C CA . ASN A 1 87 ? -18.094 -32.656 -15.617 1 98.81 87 ASN A CA 1
ATOM 694 C C . ASN A 1 87 ? -17.578 -31.219 -15.625 1 98.81 87 ASN A C 1
ATOM 696 O O . ASN A 1 87 ? -18.25 -30.297 -15.133 1 98.81 87 ASN A O 1
ATOM 700 N N . TYR A 1 88 ? -16.391 -31.062 -16.125 1 98.81 88 TYR A N 1
ATOM 701 C CA . TYR A 1 88 ? -15.789 -29.734 -16.219 1 98.81 88 TYR A CA 1
ATOM 702 C C . TYR A 1 88 ? -16.625 -28.812 -17.078 1 98.81 88 TYR A C 1
ATOM 704 O O . TYR A 1 88 ? -16.906 -27.672 -16.703 1 98.81 88 TYR A O 1
ATOM 712 N N . ILE A 1 89 ? -17.094 -29.297 -18.234 1 98.88 89 ILE A N 1
ATOM 713 C CA . ILE A 1 89 ? -17.922 -28.516 -19.156 1 98.88 89 ILE A CA 1
ATOM 714 C C . ILE A 1 89 ? -19.234 -28.141 -18.484 1 98.88 89 ILE A C 1
ATOM 716 O O . ILE A 1 89 ? -19.719 -27.016 -18.625 1 98.88 89 ILE A O 1
ATOM 720 N N . GLU A 1 90 ? -19.766 -29.078 -17.766 1 98.88 90 GLU A N 1
ATOM 721 C CA . GLU A 1 90 ? -21 -28.781 -17.047 1 98.88 90 GLU A CA 1
ATOM 722 C C . GLU A 1 90 ? -20.781 -27.688 -16 1 98.88 90 GLU A C 1
ATOM 724 O O . GLU A 1 90 ? -21.641 -26.812 -15.805 1 98.88 90 GLU A O 1
ATOM 729 N N . THR A 1 91 ? -19.656 -27.766 -15.281 1 98.88 91 THR A N 1
ATOM 730 C CA . THR A 1 91 ? -19.297 -26.719 -14.344 1 98.88 91 THR A CA 1
ATOM 731 C C . THR A 1 91 ? -19.203 -25.375 -15.039 1 98.88 91 THR A C 1
ATOM 733 O O . THR A 1 91 ? -19.703 -24.359 -14.539 1 98.88 91 THR A O 1
ATOM 736 N N . LEU A 1 92 ? -18.609 -25.297 -16.234 1 98.88 92 LEU A N 1
ATOM 737 C CA . LEU A 1 92 ? -18.5 -24.047 -17 1 98.88 92 LEU A CA 1
ATOM 738 C C . LEU A 1 92 ? -19.891 -23.516 -17.359 1 98.88 92 LEU A C 1
ATOM 740 O O . LEU A 1 92 ? -20.125 -22.312 -17.297 1 98.88 92 LEU A O 1
ATOM 744 N N . ARG A 1 93 ? -20.797 -24.406 -17.766 1 98.81 93 ARG A N 1
ATOM 745 C CA . ARG A 1 93 ? -22.172 -24 -18.094 1 98.81 93 ARG A CA 1
ATOM 746 C C . ARG A 1 93 ? -22.844 -23.359 -16.891 1 98.81 93 ARG A C 1
ATOM 748 O O . ARG A 1 93 ? -23.5 -22.312 -17.031 1 98.81 93 ARG A O 1
ATOM 755 N N . ASN A 1 94 ? -22.672 -23.984 -15.758 1 98.88 94 ASN A N 1
ATOM 756 C CA . ASN A 1 94 ? -23.281 -23.453 -14.547 1 98.88 94 ASN A CA 1
ATOM 757 C C . ASN A 1 94 ? -22.688 -22.109 -14.156 1 98.88 94 ASN A C 1
ATOM 759 O O . ASN A 1 94 ? -23.391 -21.234 -13.672 1 98.88 94 ASN A O 1
ATOM 763 N N . LEU A 1 95 ? -21.359 -21.938 -14.328 1 98.88 95 LEU A N 1
ATOM 764 C CA . LEU A 1 95 ? -20.719 -20.656 -14.07 1 98.88 95 LEU A CA 1
ATOM 765 C C . LEU A 1 95 ? -21.266 -19.578 -15 1 98.88 95 LEU A C 1
ATOM 767 O O . LEU A 1 95 ? -21.609 -18.484 -14.547 1 98.88 95 LEU A O 1
ATOM 771 N N . ALA A 1 96 ? -21.391 -19.906 -16.25 1 98.5 96 ALA A N 1
ATOM 772 C CA . ALA A 1 96 ? -21.906 -18.953 -17.234 1 98.5 96 ALA A CA 1
ATOM 773 C C . ALA A 1 96 ? -23.328 -18.531 -16.891 1 98.5 96 ALA A C 1
ATOM 775 O O . ALA A 1 96 ? -23.688 -17.375 -17.047 1 98.5 96 ALA A O 1
ATOM 776 N N . GLU A 1 97 ? -24.078 -19.469 -16.5 1 97.88 97 GLU A N 1
ATOM 777 C CA . GLU A 1 97 ? -25.469 -19.188 -16.125 1 97.88 97 GLU A CA 1
ATOM 778 C C . GLU A 1 97 ? -25.531 -18.188 -14.977 1 97.88 97 GLU A C 1
ATOM 780 O O . GLU A 1 97 ? -26.531 -17.484 -14.828 1 97.88 97 GLU A O 1
ATOM 785 N N . ASN A 1 98 ? -24.547 -18.203 -14.18 1 98.12 98 ASN A N 1
ATOM 786 C CA . ASN A 1 98 ? -24.484 -17.281 -13.047 1 98.12 98 ASN A CA 1
ATOM 787 C C . ASN A 1 98 ? -23.609 -16.078 -13.352 1 98.12 98 ASN A C 1
ATOM 789 O O . ASN A 1 98 ? -23.188 -15.367 -12.438 1 98.12 98 ASN A O 1
ATOM 793 N N . ASN A 1 99 ? -23.25 -15.891 -14.555 1 97.69 99 ASN A N 1
ATOM 794 C CA . ASN A 1 99 ? -22.562 -14.719 -15.094 1 97.69 99 ASN A CA 1
ATOM 795 C C . ASN A 1 99 ? -21.141 -14.602 -14.562 1 97.69 99 ASN A C 1
ATOM 797 O O . ASN A 1 99 ? -20.672 -13.5 -14.273 1 97.69 99 ASN A O 1
ATOM 801 N N . ILE A 1 100 ? -20.5 -15.648 -14.305 1 98 100 ILE A N 1
ATOM 802 C CA . ILE A 1 100 ? -19.062 -15.719 -14.008 1 98 100 ILE A CA 1
ATOM 803 C C . ILE A 1 100 ? -18.297 -16.188 -15.242 1 98 100 ILE A C 1
ATOM 805 O O . ILE A 1 100 ? -18.438 -17.344 -15.664 1 98 100 ILE A O 1
ATOM 809 N N . LYS A 1 101 ? -17.406 -15.32 -15.75 1 97.62 101 LYS A N 1
ATOM 810 C CA . LYS A 1 101 ? -17.031 -15.562 -17.141 1 97.62 101 LYS A CA 1
ATOM 811 C C . LYS A 1 101 ? -15.516 -15.648 -17.297 1 97.62 101 LYS A C 1
ATOM 813 O O . LYS A 1 101 ? -15.008 -15.805 -18.406 1 97.62 101 LYS A O 1
ATOM 818 N N . VAL A 1 102 ? -14.75 -15.453 -16.25 1 98.81 102 VAL A N 1
ATOM 819 C CA . VAL A 1 102 ? -13.297 -15.625 -16.312 1 98.81 102 VAL A CA 1
ATOM 820 C C . VAL A 1 102 ? -12.867 -16.75 -15.375 1 98.81 102 VAL A C 1
ATOM 822 O O . VAL A 1 102 ? -13.141 -16.703 -14.172 1 98.81 102 VAL A O 1
ATOM 825 N N . VAL A 1 103 ? -12.227 -17.766 -15.906 1 98.88 103 VAL A N 1
ATOM 826 C CA . VAL A 1 103 ? -11.812 -18.938 -15.133 1 98.88 103 VAL A CA 1
ATOM 827 C C . VAL A 1 103 ? -10.312 -19.141 -15.281 1 98.88 103 VAL A C 1
ATOM 829 O O . VAL A 1 103 ? -9.82 -19.406 -16.375 1 98.88 103 VAL A O 1
ATOM 832 N N . CYS A 1 104 ? -9.625 -18.984 -14.195 1 98.69 104 CYS A N 1
ATOM 833 C CA . CYS A 1 104 ? -8.203 -19.297 -14.125 1 98.69 104 CYS A CA 1
ATOM 834 C C . CYS A 1 104 ? -7.992 -20.75 -13.711 1 98.69 104 CYS A C 1
ATOM 836 O O . CYS A 1 104 ? -8.672 -21.25 -12.812 1 98.69 104 CYS A O 1
ATOM 838 N N . TYR A 1 105 ? -7.121 -21.391 -14.344 1 97.69 105 TYR A N 1
ATOM 839 C CA . TYR A 1 105 ? -6.797 -22.781 -14.047 1 97.69 105 TYR A CA 1
ATOM 840 C C . TYR A 1 105 ? -5.324 -23.078 -14.312 1 97.69 105 TYR A C 1
ATOM 842 O O . TYR A 1 105 ? -4.59 -22.188 -14.773 1 97.69 105 TYR A O 1
ATOM 850 N N . ASN A 1 106 ? -4.848 -24.172 -13.844 1 95.62 106 ASN A N 1
ATOM 851 C CA . ASN A 1 106 ? -3.496 -24.609 -14.164 1 95.62 106 ASN A CA 1
ATOM 852 C C . ASN A 1 106 ? -3.459 -26.109 -14.484 1 95.62 106 ASN A C 1
ATOM 854 O O . ASN A 1 106 ? -4.457 -26.797 -14.305 1 95.62 106 ASN A O 1
ATOM 858 N N . PHE A 1 107 ? -2.389 -26.531 -15.07 1 96.56 107 PHE A N 1
ATOM 859 C CA . PHE A 1 107 ? -2.246 -27.922 -15.492 1 96.56 107 PHE A CA 1
ATOM 860 C C . PHE A 1 107 ? -1.001 -28.547 -14.875 1 96.56 107 PHE A C 1
ATOM 862 O O . PHE A 1 107 ? -0.358 -29.406 -15.484 1 96.56 107 PHE A O 1
ATOM 869 N N . MET A 1 108 ? -0.545 -28.016 -13.727 1 91.81 108 MET A N 1
ATOM 870 C CA . MET A 1 108 ? 0.624 -28.531 -13.016 1 91.81 108 MET A CA 1
ATOM 871 C C . MET A 1 108 ? 0.32 -29.891 -12.375 1 91.81 108 MET A C 1
ATOM 873 O O . MET A 1 108 ? -0.779 -30.094 -11.859 1 91.81 108 MET A O 1
ATOM 877 N N . GLN A 1 109 ? 1.304 -30.703 -12.414 1 88.62 109 GLN A N 1
ATOM 878 C CA . GLN A 1 109 ? 1.144 -32.031 -11.852 1 88.62 109 GLN A CA 1
ATOM 879 C C . GLN A 1 109 ? 1.719 -32.125 -10.445 1 88.62 109 GLN A C 1
ATOM 881 O O . GLN A 1 109 ? 2.748 -31.516 -10.148 1 88.62 109 GLN A O 1
ATOM 886 N N . LEU A 1 110 ? 1.051 -32.875 -9.602 1 82 110 LEU A N 1
ATOM 887 C CA . LEU A 1 110 ? 1.549 -33.312 -8.289 1 82 110 LEU A CA 1
ATOM 888 C C . LEU A 1 110 ? 1.701 -32.094 -7.363 1 82 110 LEU A C 1
ATOM 890 O O . LEU A 1 110 ? 0.984 -31.984 -6.367 1 82 110 LEU A O 1
ATOM 894 N N . ILE A 1 111 ? 2.68 -31.141 -7.801 1 78.12 111 ILE A N 1
ATOM 895 C CA . ILE A 1 111 ? 2.91 -29.953 -6.984 1 78.12 111 ILE A CA 1
ATOM 896 C C . ILE A 1 111 ? 2.477 -28.719 -7.754 1 78.12 111 ILE A C 1
ATOM 898 O O . ILE A 1 111 ? 2.754 -28.594 -8.953 1 78.12 111 ILE A O 1
ATOM 902 N N . ASP A 1 112 ? 1.644 -27.891 -7.094 1 80.25 112 ASP A N 1
ATOM 903 C CA . ASP A 1 112 ? 1.309 -26.609 -7.695 1 80.25 112 ASP A CA 1
ATOM 904 C C . ASP A 1 112 ? 2.508 -25.656 -7.676 1 80.25 112 ASP A C 1
ATOM 906 O O . ASP A 1 112 ? 3.484 -25.875 -8.398 1 80.25 112 ASP A O 1
ATOM 910 N N . TRP A 1 113 ? 2.566 -24.766 -6.781 1 81.5 113 TRP A N 1
ATOM 911 C CA . TRP A 1 113 ? 3.76 -23.938 -6.664 1 81.5 113 TRP A CA 1
ATOM 912 C C . TRP A 1 113 ? 4.676 -24.453 -5.559 1 81.5 113 TRP A C 1
ATOM 914 O O . TRP A 1 113 ? 4.207 -25.047 -4.582 1 81.5 113 TRP A O 1
ATOM 924 N N . THR A 1 114 ? 5.961 -24.531 -5.797 1 87.06 114 THR A N 1
ATOM 925 C CA . THR A 1 114 ? 6.887 -25.125 -4.836 1 87.06 114 THR A CA 1
ATOM 926 C C . THR A 1 114 ? 7.859 -24.078 -4.312 1 87.06 114 THR A C 1
ATOM 928 O O . THR A 1 114 ? 8.414 -23.297 -5.086 1 87.06 114 THR A O 1
ATOM 931 N N . ARG A 1 115 ? 7.934 -24.078 -3.037 1 94.12 115 ARG A N 1
ATOM 932 C CA . ARG A 1 115 ? 8.938 -23.312 -2.314 1 94.12 115 ARG A CA 1
ATOM 933 C C . ARG A 1 115 ? 9.641 -24.172 -1.271 1 94.12 115 ARG A C 1
ATOM 935 O O . ARG A 1 115 ? 9.148 -25.234 -0.907 1 94.12 115 ARG A O 1
ATOM 942 N N . THR A 1 116 ? 10.812 -23.672 -0.832 1 96.12 116 THR A N 1
ATOM 943 C CA . THR A 1 116 ? 11.617 -24.5 0.072 1 96.12 116 THR A CA 1
ATOM 944 C C . THR A 1 116 ? 11.656 -23.875 1.469 1 96.12 116 THR A C 1
ATOM 946 O O . THR A 1 116 ? 12.047 -24.547 2.434 1 96.12 116 THR A O 1
ATOM 949 N N . ASN A 1 117 ? 11.391 -22.688 1.575 1 95.94 117 ASN A N 1
ATOM 950 C CA . ASN A 1 117 ? 11.281 -21.953 2.838 1 95.94 117 ASN A CA 1
ATOM 951 C C . ASN A 1 117 ? 10.102 -21 2.838 1 95.94 117 ASN A C 1
ATOM 953 O O . ASN A 1 117 ? 10.086 -20.031 2.07 1 95.94 117 ASN A O 1
ATOM 957 N N . LEU A 1 118 ? 9.125 -21.219 3.701 1 94.12 118 LEU A N 1
ATOM 958 C CA . LEU A 1 118 ? 7.914 -20.406 3.73 1 94.12 118 LEU A CA 1
ATOM 959 C C . LEU A 1 118 ? 8.047 -19.266 4.738 1 94.12 118 LEU A C 1
ATOM 961 O O . LEU A 1 118 ? 7.145 -18.438 4.859 1 94.12 118 LEU A O 1
ATOM 965 N N . ASN A 1 119 ? 9.188 -19.219 5.48 1 94.81 119 ASN A N 1
ATOM 966 C CA . ASN A 1 119 ? 9.43 -18.219 6.512 1 94.81 119 ASN A CA 1
ATOM 967 C C . ASN A 1 119 ? 10.773 -17.531 6.32 1 94.81 119 ASN A C 1
ATOM 969 O O . ASN A 1 119 ? 11.516 -17.328 7.285 1 94.81 119 ASN A O 1
ATOM 973 N N . TYR A 1 120 ? 11.102 -17.312 5.066 1 96.88 120 TYR A N 1
ATOM 974 C CA . TYR A 1 120 ? 12.352 -16.641 4.754 1 96.88 120 TYR A CA 1
ATOM 975 C C . TYR A 1 120 ? 12.312 -15.18 5.195 1 96.88 120 TYR A C 1
ATOM 977 O O . TYR A 1 120 ? 11.516 -14.391 4.676 1 96.88 120 TYR A O 1
ATOM 985 N N . VAL A 1 121 ? 13.18 -14.758 6.156 1 97.38 121 VAL A N 1
ATOM 986 C CA . VAL A 1 121 ? 13.156 -13.406 6.719 1 97.38 121 VAL A CA 1
ATOM 987 C C . VAL A 1 121 ? 14.016 -12.477 5.875 1 97.38 121 VAL A C 1
ATOM 989 O O . VAL A 1 121 ? 15.203 -12.727 5.676 1 97.38 121 VAL A O 1
ATOM 992 N N . LEU A 1 122 ? 13.453 -11.391 5.434 1 96.69 122 LEU A N 1
ATOM 993 C CA . LEU A 1 122 ? 14.141 -10.375 4.652 1 96.69 122 LEU A CA 1
ATOM 994 C C . LEU A 1 122 ? 14.867 -9.383 5.562 1 96.69 122 LEU A C 1
ATOM 996 O O . LEU A 1 122 ? 14.594 -9.328 6.766 1 96.69 122 LEU A O 1
ATOM 1000 N N . PRO A 1 123 ? 15.781 -8.578 4.957 1 94.06 123 PRO A N 1
ATOM 1001 C CA . PRO A 1 123 ? 16.516 -7.598 5.766 1 94.06 123 PRO A CA 1
ATOM 1002 C C . PRO A 1 123 ? 15.578 -6.621 6.484 1 94.06 123 PRO A C 1
ATOM 1004 O O . PRO A 1 123 ? 15.891 -6.152 7.582 1 94.06 123 PRO A O 1
ATOM 1007 N N . THR A 1 124 ? 14.445 -6.348 6.004 1 93.94 124 THR A N 1
ATOM 1008 C CA . THR A 1 124 ? 13.492 -5.418 6.602 1 93.94 124 THR A CA 1
ATOM 1009 C C . THR A 1 124 ? 12.789 -6.062 7.793 1 93.94 124 THR A C 1
ATOM 1011 O O . THR A 1 124 ? 12.156 -5.371 8.594 1 93.94 124 THR A O 1
ATOM 1014 N N . GLY A 1 125 ? 12.867 -7.359 7.848 1 95.25 125 GLY A N 1
ATOM 1015 C CA . GLY A 1 125 ? 12.148 -8.094 8.875 1 95.25 125 GLY A CA 1
ATOM 1016 C C . GLY A 1 125 ? 10.883 -8.766 8.352 1 95.25 125 GLY A C 1
ATOM 1017 O O . GLY A 1 125 ? 10.305 -9.609 9.031 1 95.25 125 GLY A O 1
ATOM 1018 N N . ALA A 1 126 ? 10.445 -8.445 7.176 1 96.88 126 ALA A N 1
ATOM 1019 C CA . ALA A 1 126 ? 9.289 -9.102 6.562 1 96.88 126 ALA A CA 1
ATOM 1020 C C . ALA A 1 126 ? 9.602 -10.547 6.207 1 96.88 126 ALA A C 1
ATOM 1022 O O . ALA A 1 126 ? 10.766 -10.922 6.055 1 96.88 126 ALA A O 1
ATOM 1023 N N . ILE A 1 127 ? 8.602 -11.352 6.148 1 97.5 127 ILE A N 1
ATOM 1024 C CA . ILE A 1 127 ? 8.75 -12.773 5.832 1 97.5 127 ILE A CA 1
ATOM 1025 C C . ILE A 1 127 ? 8.289 -13.031 4.395 1 97.5 127 ILE A C 1
ATOM 1027 O O . ILE A 1 127 ? 7.246 -12.531 3.971 1 97.5 127 ILE A O 1
ATOM 1031 N N . SER A 1 128 ? 9.109 -13.742 3.652 1 97.12 128 SER A N 1
ATOM 1032 C CA . SER A 1 128 ? 8.891 -14.047 2.244 1 97.12 128 SER A CA 1
ATOM 1033 C C . SER A 1 128 ? 8.945 -15.555 1.993 1 97.12 128 SER A C 1
ATOM 1035 O O . SER A 1 128 ? 9.086 -16.344 2.932 1 97.12 128 SER A O 1
ATOM 1037 N N . LEU A 1 129 ? 8.695 -15.953 0.759 1 96.88 129 LEU A N 1
ATOM 1038 C CA . LEU A 1 129 ? 8.82 -17.344 0.32 1 96.88 129 LEU A CA 1
ATOM 1039 C C . LEU A 1 129 ? 10.078 -17.531 -0.517 1 96.88 129 LEU A C 1
ATOM 1041 O O . LEU A 1 129 ? 10.375 -16.734 -1.401 1 96.88 129 LEU A O 1
ATOM 1045 N N . LEU A 1 130 ? 10.797 -18.625 -0.268 1 97.69 130 LEU A N 1
ATOM 1046 C CA . LEU A 1 130 ? 12.086 -18.828 -0.919 1 97.69 130 LEU A CA 1
ATOM 1047 C C . LEU A 1 130 ? 12.117 -20.172 -1.63 1 97.69 130 LEU A C 1
ATOM 1049 O O . LEU A 1 130 ? 11.656 -21.188 -1.088 1 97.69 130 LEU A O 1
ATOM 1053 N N . TYR A 1 131 ? 12.562 -20.203 -2.824 1 97.25 131 TYR A N 1
ATOM 1054 C CA . TYR A 1 131 ? 12.961 -21.406 -3.559 1 97.25 131 TYR A CA 1
ATOM 1055 C C . TYR A 1 131 ? 14.484 -21.547 -3.596 1 97.25 131 TYR A C 1
ATOM 1057 O O . TYR A 1 131 ? 15.18 -20.625 -4.023 1 97.25 131 TYR A O 1
ATOM 1065 N N . ASP A 1 132 ? 15.008 -22.609 -3.182 1 97.56 132 ASP A N 1
ATOM 1066 C CA . ASP A 1 132 ? 16.438 -22.938 -3.162 1 97.56 132 ASP A CA 1
ATOM 1067 C C . ASP A 1 132 ? 16.703 -24.281 -3.844 1 97.56 132 ASP A C 1
ATOM 1069 O O . ASP A 1 132 ? 16.375 -25.328 -3.301 1 97.56 132 ASP A O 1
ATOM 1073 N N . PRO A 1 133 ? 17.422 -24.203 -4.984 1 96.19 133 PRO A N 1
ATOM 1074 C CA . PRO A 1 133 ? 17.672 -25.453 -5.703 1 96.19 133 PRO A CA 1
ATOM 1075 C C . PRO A 1 133 ? 18.453 -26.453 -4.867 1 96.19 133 PRO A C 1
ATOM 1077 O O . PRO A 1 133 ? 18.281 -27.672 -5.02 1 96.19 133 PRO A O 1
ATOM 1080 N N . VAL A 1 134 ? 19.297 -25.984 -4 1 97.62 134 VAL A N 1
ATOM 1081 C CA . VAL A 1 134 ? 20.078 -26.859 -3.141 1 97.62 134 VAL A CA 1
ATOM 1082 C C . VAL A 1 134 ? 19.156 -27.578 -2.15 1 97.62 134 VAL A C 1
ATOM 1084 O O . VAL A 1 134 ? 19.297 -28.766 -1.907 1 97.62 134 VAL A O 1
ATOM 1087 N N . ALA A 1 135 ? 18.25 -26.828 -1.618 1 97.69 135 ALA A N 1
ATOM 1088 C CA . ALA A 1 135 ? 17.266 -27.406 -0.698 1 97.69 135 ALA A CA 1
ATOM 1089 C C . ALA A 1 135 ? 16.375 -28.422 -1.408 1 97.69 135 ALA A C 1
ATOM 1091 O O . ALA A 1 135 ? 16.016 -29.453 -0.827 1 97.69 135 ALA A O 1
ATOM 1092 N N . ILE A 1 136 ? 15.977 -28.156 -2.613 1 95.75 136 ILE A N 1
ATOM 1093 C CA . ILE A 1 136 ? 15.188 -29.094 -3.418 1 95.75 136 ILE A CA 1
ATOM 1094 C C . ILE A 1 136 ? 15.945 -30.406 -3.58 1 95.75 136 ILE A C 1
ATOM 1096 O O . ILE A 1 136 ? 15.375 -31.484 -3.381 1 95.75 136 ILE A O 1
ATOM 1100 N N . ALA A 1 137 ? 17.203 -30.266 -3.951 1 96.62 137 ALA A N 1
ATOM 1101 C CA . ALA A 1 137 ? 18.047 -31.453 -4.133 1 96.62 137 ALA A CA 1
ATOM 1102 C C . ALA A 1 137 ? 18.188 -32.219 -2.83 1 96.62 137 ALA A C 1
ATOM 1104 O O . ALA A 1 137 ? 18.125 -33.469 -2.824 1 96.62 137 ALA A O 1
ATOM 1105 N N . ALA A 1 138 ? 18.391 -31.516 -1.773 1 97.62 138 ALA A N 1
ATOM 1106 C CA . ALA A 1 138 ? 18.516 -32.156 -0.468 1 97.62 138 ALA A CA 1
ATOM 1107 C C . ALA A 1 138 ? 17.25 -32.938 -0.123 1 97.62 138 ALA A C 1
ATOM 1109 O O . ALA A 1 138 ? 17.344 -34.094 0.372 1 97.62 138 ALA A O 1
ATOM 1110 N N . PHE A 1 139 ? 16.156 -32.312 -0.33 1 96.44 139 PHE A N 1
ATOM 1111 C CA . PHE A 1 139 ? 14.883 -33 -0.103 1 96.44 139 PHE A CA 1
ATOM 1112 C C . PHE A 1 139 ? 14.781 -34.25 -0.975 1 96.44 139 PHE A C 1
ATOM 1114 O O . PHE A 1 139 ? 14.43 -35.312 -0.488 1 96.44 139 PHE A O 1
ATOM 1121 N N . ASP A 1 140 ? 15.047 -34.125 -2.213 1 95 140 ASP A N 1
ATOM 1122 C CA . ASP A 1 140 ? 14.93 -35.188 -3.203 1 95 140 ASP A CA 1
ATOM 1123 C C . ASP A 1 140 ? 15.844 -36.344 -2.865 1 95 140 ASP A C 1
ATOM 1125 O O . ASP A 1 140 ? 15.406 -37.5 -2.869 1 95 140 ASP A O 1
ATOM 1129 N N . LEU A 1 141 ? 17.062 -36.094 -2.465 1 96.25 141 LEU A N 1
ATOM 1130 C CA . LEU A 1 141 ? 18.109 -37.125 -2.301 1 96.25 141 LEU A CA 1
ATOM 1131 C C . LEU A 1 141 ? 18.031 -37.75 -0.916 1 96.25 141 LEU A C 1
ATOM 1133 O O . LEU A 1 141 ? 18.266 -38.938 -0.769 1 96.25 141 LEU A O 1
ATOM 1137 N N . TYR A 1 142 ? 17.625 -36.969 0.088 1 96.56 142 TYR A N 1
ATOM 1138 C CA . TYR A 1 142 ? 17.891 -37.469 1.438 1 96.56 142 TYR A CA 1
ATOM 1139 C C . TYR A 1 142 ? 16.609 -37.531 2.252 1 96.56 142 TYR A C 1
ATOM 1141 O O . TYR A 1 142 ? 16.578 -38.188 3.301 1 96.56 142 TYR A O 1
ATOM 1149 N N . ILE A 1 143 ? 15.602 -36.875 1.833 1 95.06 143 ILE A N 1
ATOM 1150 C CA . ILE A 1 143 ? 14.32 -36.969 2.529 1 95.06 143 ILE A CA 1
ATOM 1151 C C . ILE A 1 143 ? 13.375 -37.875 1.739 1 95.06 143 ILE A C 1
ATOM 1153 O O . ILE A 1 143 ? 12.938 -38.906 2.232 1 95.06 143 ILE A O 1
ATOM 1157 N N . LEU A 1 144 ? 13.148 -37.438 0.564 1 92.75 144 LEU A N 1
ATOM 1158 C CA . LEU A 1 144 ? 12.305 -38.219 -0.322 1 92.75 144 LEU A CA 1
ATOM 1159 C C . LEU A 1 144 ? 13 -39.531 -0.754 1 92.75 144 LEU A C 1
ATOM 1161 O O . LEU A 1 144 ? 12.367 -40.562 -0.876 1 92.75 144 LEU A O 1
ATOM 1165 N N . GLN A 1 145 ? 14.242 -39.438 -1.015 1 92.88 145 GLN A N 1
ATOM 1166 C CA . GLN A 1 145 ? 15.07 -40.531 -1.488 1 92.88 145 GLN A CA 1
ATOM 1167 C C . GLN A 1 145 ? 14.477 -41.188 -2.746 1 92.88 145 GLN A C 1
ATOM 1169 O O . GLN A 1 145 ? 14.273 -42.375 -2.807 1 92.88 145 GLN A O 1
ATOM 1174 N N . ARG A 1 146 ? 14.195 -40.312 -3.613 1 90.75 146 ARG A N 1
ATOM 1175 C CA . ARG A 1 146 ? 13.617 -40.75 -4.875 1 90.75 146 ARG A CA 1
ATOM 1176 C C . ARG A 1 146 ? 14.594 -41.656 -5.641 1 90.75 146 ARG A C 1
ATOM 1178 O O . ARG A 1 146 ? 15.789 -41.375 -5.695 1 90.75 146 ARG A O 1
ATOM 1185 N N . ASP A 1 147 ? 14.102 -42.656 -6.23 1 86.81 147 ASP A N 1
ATOM 1186 C CA . ASP A 1 147 ? 14.945 -43.531 -7.043 1 86.81 147 ASP A CA 1
ATOM 1187 C C . ASP A 1 147 ? 15.508 -42.781 -8.25 1 86.81 147 ASP A C 1
ATOM 1189 O O . ASP A 1 147 ? 14.758 -42.156 -8.992 1 86.81 147 ASP A O 1
ATOM 1193 N N . GLY A 1 148 ? 16.844 -42.844 -8.414 1 85.88 148 GLY A N 1
ATOM 1194 C CA . GLY A 1 148 ? 17.484 -42.219 -9.562 1 85.88 148 GLY A CA 1
ATOM 1195 C C . GLY A 1 148 ? 17.672 -40.719 -9.414 1 85.88 148 GLY A C 1
ATOM 1196 O O . GLY A 1 148 ? 18.047 -40.031 -10.359 1 85.88 148 GLY A O 1
ATOM 1197 N N . ALA A 1 149 ? 17.406 -40.188 -8.234 1 88.94 149 ALA A N 1
ATOM 1198 C CA . ALA A 1 149 ? 17.469 -38.75 -7.996 1 88.94 149 ALA A CA 1
ATOM 1199 C C . ALA A 1 149 ? 18.859 -38.219 -8.305 1 88.94 149 ALA A C 1
ATOM 1201 O O . ALA A 1 149 ? 19.016 -37.125 -8.836 1 88.94 149 ALA A O 1
ATOM 1202 N N . ALA A 1 150 ? 19.859 -38.906 -8.039 1 89.12 150 ALA A N 1
ATOM 1203 C CA . ALA A 1 150 ? 21.234 -38.469 -8.195 1 89.12 150 ALA A CA 1
ATOM 1204 C C . ALA A 1 150 ? 21.562 -38.219 -9.664 1 89.12 150 ALA A C 1
ATOM 1206 O O . ALA A 1 150 ? 22.469 -37.438 -9.977 1 89.12 150 ALA A O 1
ATOM 1207 N N . GLN A 1 151 ? 20.828 -38.781 -10.523 1 86.88 151 GLN A N 1
ATOM 1208 C CA . GLN A 1 151 ? 21.109 -38.688 -11.953 1 86.88 151 GLN A CA 1
ATOM 1209 C C . GLN A 1 151 ? 20.625 -37.344 -12.516 1 86.88 151 GLN A C 1
ATOM 1211 O O . GLN A 1 151 ? 21.047 -36.938 -13.602 1 86.88 151 GLN A O 1
ATOM 1216 N N . VAL A 1 152 ? 19.797 -36.688 -11.812 1 85.12 152 VAL A N 1
ATOM 1217 C CA . VAL A 1 152 ? 19.188 -35.469 -12.352 1 85.12 152 VAL A CA 1
ATOM 1218 C C . VAL A 1 152 ? 19.969 -34.25 -11.891 1 85.12 152 VAL A C 1
ATOM 1220 O O . VAL A 1 152 ? 19.797 -33.156 -12.43 1 85.12 152 VAL A O 1
ATOM 1223 N N . TYR A 1 153 ? 20.922 -34.438 -10.938 1 91.62 153 TYR A N 1
ATOM 1224 C CA . TYR A 1 153 ? 21.703 -33.344 -10.398 1 91.62 153 TYR A CA 1
ATOM 1225 C C . TYR A 1 153 ? 23.172 -33.5 -10.758 1 91.62 153 TYR A C 1
ATOM 1227 O O . TYR A 1 153 ? 23.672 -34.594 -10.922 1 91.62 153 TYR A O 1
ATOM 1235 N N . ASN A 1 154 ? 23.859 -32.375 -10.945 1 91.88 154 ASN A N 1
ATOM 1236 C CA . ASN A 1 154 ? 25.297 -32.438 -11.117 1 91.88 154 ASN A CA 1
ATOM 1237 C C . ASN A 1 154 ? 26.016 -32.625 -9.781 1 91.88 154 ASN A C 1
ATOM 1239 O O . ASN A 1 154 ? 25.406 -32.469 -8.719 1 91.88 154 ASN A O 1
ATOM 1243 N N . ASP A 1 155 ? 27.297 -32.875 -9.836 1 94.75 155 ASP A N 1
ATOM 1244 C CA . ASP A 1 155 ? 28.078 -33.219 -8.648 1 94.75 155 ASP A CA 1
ATOM 1245 C C . ASP A 1 155 ? 28.125 -32.062 -7.668 1 94.75 155 ASP A C 1
ATOM 1247 O O . ASP A 1 155 ? 28.078 -32.25 -6.453 1 94.75 155 ASP A O 1
ATOM 1251 N N . GLU A 1 156 ? 28.234 -30.953 -8.203 1 95.44 156 GLU A N 1
ATOM 1252 C CA . GLU A 1 156 ? 28.297 -29.766 -7.348 1 95.44 156 GLU A CA 1
ATOM 1253 C C . GLU A 1 156 ? 27.047 -29.625 -6.5 1 95.44 156 GLU A C 1
ATOM 1255 O O . GLU A 1 156 ? 27.125 -29.391 -5.293 1 95.44 156 GLU A O 1
ATOM 1260 N N . ILE A 1 157 ? 25.906 -29.734 -7.137 1 95.06 157 ILE A N 1
ATOM 1261 C CA . ILE A 1 157 ? 24.625 -29.609 -6.449 1 95.06 157 ILE A CA 1
ATOM 1262 C C . ILE A 1 157 ? 24.469 -30.734 -5.43 1 95.06 157 ILE A C 1
ATOM 1264 O O . ILE A 1 157 ? 23.953 -30.516 -4.332 1 95.06 157 ILE A O 1
ATOM 1268 N N . ILE A 1 158 ? 24.938 -31.891 -5.785 1 96.12 158 ILE A N 1
ATOM 1269 C CA . ILE A 1 158 ? 24.828 -33.031 -4.887 1 96.12 158 ILE A CA 1
ATOM 1270 C C . ILE A 1 158 ? 25.641 -32.75 -3.617 1 96.12 158 ILE A C 1
ATOM 1272 O O . ILE A 1 158 ? 25.156 -33 -2.506 1 96.12 158 ILE A O 1
ATOM 1276 N N . HIS A 1 159 ? 26.828 -32.219 -3.828 1 97.25 159 HIS A N 1
ATOM 1277 C CA . HIS A 1 159 ? 27.688 -31.922 -2.688 1 97.25 159 HIS A CA 1
ATOM 1278 C C . HIS A 1 159 ? 27.062 -30.844 -1.802 1 97.25 159 HIS A C 1
ATOM 1280 O O . HIS A 1 159 ? 27.016 -30.984 -0.578 1 97.25 159 HIS A O 1
ATOM 1286 N N . LYS A 1 160 ? 26.562 -29.828 -2.414 1 97.69 160 LYS A N 1
ATOM 1287 C CA . LYS A 1 160 ? 25.922 -28.75 -1.67 1 97.69 160 LYS A CA 1
ATOM 1288 C C . LYS A 1 160 ? 24.688 -29.25 -0.937 1 97.69 160 LYS A C 1
ATOM 1290 O O . LYS A 1 160 ? 24.406 -28.828 0.188 1 97.69 160 LYS A O 1
ATOM 1295 N N . ALA A 1 161 ? 23.953 -30.094 -1.583 1 97.88 161 ALA A N 1
ATOM 1296 C CA . ALA A 1 161 ? 22.75 -30.656 -1.002 1 97.88 161 ALA A CA 1
ATOM 1297 C C . ALA A 1 161 ? 23.062 -31.516 0.225 1 97.88 161 ALA A C 1
ATOM 1299 O O . ALA A 1 161 ? 22.328 -31.469 1.219 1 97.88 161 ALA A O 1
ATOM 1300 N N . GLU A 1 162 ? 24.094 -32.281 0.127 1 97.38 162 GLU A N 1
ATOM 1301 C CA . GLU A 1 162 ? 24.516 -33.094 1.261 1 97.38 162 GLU A CA 1
ATOM 1302 C C . GLU A 1 162 ? 24.875 -32.219 2.463 1 97.38 162 GLU A C 1
ATOM 1304 O O . GLU A 1 162 ? 24.438 -32.5 3.584 1 97.38 162 GLU A O 1
ATOM 1309 N N . ASN A 1 163 ? 25.672 -31.234 2.188 1 98.12 163 ASN A N 1
ATOM 1310 C CA . ASN A 1 163 ? 26.062 -30.312 3.25 1 98.12 163 ASN A CA 1
ATOM 1311 C C . ASN A 1 163 ? 24.844 -29.609 3.85 1 98.12 163 ASN A C 1
ATOM 1313 O O . ASN A 1 163 ? 24.734 -29.484 5.07 1 98.12 163 ASN A O 1
ATOM 1317 N N . TYR A 1 164 ? 24 -29.156 2.975 1 98 164 TYR A N 1
ATOM 1318 C CA . TYR A 1 164 ? 22.766 -28.5 3.404 1 98 164 TYR A CA 1
ATOM 1319 C C . TYR A 1 164 ? 21.953 -29.422 4.316 1 98 164 TYR A C 1
ATOM 1321 O O . TYR A 1 164 ? 21.516 -29 5.395 1 98 164 TYR A O 1
ATOM 1329 N N . TYR A 1 165 ? 21.75 -30.609 3.924 1 97.69 165 TYR A N 1
ATOM 1330 C CA . TYR A 1 165 ? 20.969 -31.578 4.684 1 97.69 165 TYR A CA 1
ATOM 1331 C C . TYR A 1 165 ? 21.609 -31.859 6.035 1 97.69 165 TYR A C 1
ATOM 1333 O O . TYR A 1 165 ? 20.922 -31.938 7.055 1 97.69 165 TYR A O 1
ATOM 1341 N N . ASN A 1 166 ? 22.906 -32 6.016 1 97.56 166 ASN A N 1
ATOM 1342 C CA . ASN A 1 166 ? 23.641 -32.312 7.234 1 97.56 166 ASN A CA 1
ATOM 1343 C C . ASN A 1 166 ? 23.609 -31.141 8.227 1 97.56 166 ASN A C 1
ATOM 1345 O O . ASN A 1 166 ? 23.688 -31.359 9.438 1 97.56 166 ASN A O 1
ATOM 1349 N N . ASP A 1 167 ? 23.5 -30.016 7.711 1 97.31 167 ASP A N 1
ATOM 1350 C CA . ASP A 1 167 ? 23.484 -28.828 8.555 1 97.31 167 ASP A CA 1
ATOM 1351 C C . ASP A 1 167 ? 22.125 -28.609 9.188 1 97.31 167 ASP A C 1
ATOM 1353 O O . ASP A 1 167 ? 21.984 -27.844 10.141 1 97.31 167 ASP A O 1
ATOM 1357 N N . LEU A 1 168 ? 21.078 -29.219 8.641 1 97.06 168 LEU A N 1
ATOM 1358 C CA . LEU A 1 168 ? 19.75 -29.094 9.203 1 97.06 168 LEU A CA 1
ATOM 1359 C C . LEU A 1 168 ? 19.578 -29.984 10.43 1 97.06 168 LEU A C 1
ATOM 1361 O O . LEU A 1 168 ? 20.031 -31.125 10.43 1 97.06 168 LEU A O 1
ATOM 1365 N N . ASP A 1 169 ? 19.016 -29.422 11.43 1 96.88 169 ASP A N 1
ATOM 1366 C CA . ASP A 1 169 ? 18.562 -30.281 12.523 1 96.88 169 ASP A CA 1
ATOM 1367 C C . ASP A 1 169 ? 17.203 -30.906 12.195 1 96.88 169 ASP A C 1
ATOM 1369 O O . ASP A 1 169 ? 16.703 -30.766 11.086 1 96.88 169 ASP A O 1
ATOM 1373 N N . GLN A 1 170 ? 16.672 -31.625 13.133 1 95.81 170 GLN A N 1
ATOM 1374 C CA . GLN A 1 170 ? 15.43 -32.344 12.898 1 95.81 170 GLN A CA 1
ATOM 1375 C C . GLN A 1 170 ? 14.289 -31.375 12.562 1 95.81 170 GLN A C 1
ATOM 1377 O O . GLN A 1 170 ? 13.477 -31.656 11.68 1 95.81 170 GLN A O 1
ATOM 1382 N N . GLN A 1 171 ? 14.258 -30.359 13.234 1 95.19 171 GLN A N 1
ATOM 1383 C CA . GLN A 1 171 ? 13.227 -29.359 12.984 1 95.19 171 GLN A CA 1
ATOM 1384 C C . GLN A 1 171 ? 13.367 -28.75 11.594 1 95.19 171 GLN A C 1
ATOM 1386 O O . GLN A 1 171 ? 12.375 -28.547 10.891 1 95.19 171 GLN A O 1
ATOM 1391 N N . GLY A 1 172 ? 14.523 -28.391 11.266 1 95.75 172 GLY A N 1
ATOM 1392 C CA . GLY A 1 172 ? 14.797 -27.859 9.938 1 95.75 172 GLY A CA 1
ATOM 1393 C C . GLY A 1 172 ? 14.375 -28.812 8.82 1 95.75 172 GLY A C 1
ATOM 1394 O O . GLY A 1 172 ? 13.852 -28.359 7.797 1 95.75 172 GLY A O 1
ATOM 1395 N N . ARG A 1 173 ? 14.633 -30.078 9.023 1 95.75 173 ARG A N 1
ATOM 1396 C CA . ARG A 1 173 ? 14.25 -31.078 8.023 1 95.75 173 ARG A CA 1
ATOM 1397 C C . ARG A 1 173 ? 12.734 -31.172 7.902 1 95.75 173 ARG A C 1
ATOM 1399 O O . ARG A 1 173 ? 12.203 -31.297 6.797 1 95.75 173 ARG A O 1
ATOM 1406 N N . GLU A 1 174 ? 12.062 -31.078 9.016 1 93.88 174 GLU A N 1
ATOM 1407 C CA . GLU A 1 174 ? 10.602 -31.109 9 1 93.88 174 GLU A CA 1
ATOM 1408 C C . GLU A 1 174 ? 10.023 -29.875 8.312 1 93.88 174 GLU A C 1
ATOM 1410 O O . GLU A 1 174 ? 9.023 -29.969 7.605 1 93.88 174 GLU A O 1
ATOM 1415 N N . LEU A 1 175 ? 10.625 -28.75 8.508 1 92.94 175 LEU A N 1
ATOM 1416 C CA . LEU A 1 175 ? 10.18 -27.516 7.879 1 92.94 175 LEU A CA 1
ATOM 1417 C C . LEU A 1 175 ? 10.367 -27.578 6.367 1 92.94 175 LEU A C 1
ATOM 1419 O O . LEU A 1 175 ? 9.508 -27.125 5.609 1 92.94 175 LEU A O 1
ATOM 1423 N N . LEU A 1 176 ? 11.453 -28.094 5.98 1 94.75 176 LEU A N 1
ATOM 1424 C CA . LEU A 1 176 ? 11.711 -28.266 4.555 1 94.75 176 LEU A CA 1
ATOM 1425 C C . LEU A 1 176 ? 10.672 -29.188 3.924 1 94.75 176 LEU A C 1
ATOM 1427 O O . LEU A 1 176 ? 10.117 -28.875 2.869 1 94.75 176 LEU A O 1
ATOM 1431 N N . LYS A 1 177 ? 10.422 -30.281 4.602 1 92.62 177 LYS A N 1
ATOM 1432 C CA . LYS A 1 177 ? 9.422 -31.234 4.141 1 92.62 177 LYS A CA 1
ATOM 1433 C C . LYS A 1 177 ? 8.047 -30.594 4.027 1 92.62 177 LYS A C 1
ATOM 1435 O O . LYS A 1 177 ? 7.375 -30.719 3.006 1 92.62 177 LYS A O 1
ATOM 1440 N N . SER A 1 178 ? 7.715 -29.859 5.004 1 89.5 178 SER A N 1
ATOM 1441 C CA . SER A 1 178 ? 6.41 -29.203 5.043 1 89.5 178 SER A CA 1
ATOM 1442 C C . SER A 1 178 ? 6.285 -28.156 3.955 1 89.5 178 SER A C 1
ATOM 1444 O O . SER A 1 178 ? 5.219 -27.984 3.355 1 89.5 178 SER A O 1
ATOM 1446 N N . ALA A 1 179 ? 7.309 -27.422 3.693 1 91.19 179 ALA A N 1
ATOM 1447 C CA . ALA A 1 179 ? 7.305 -26.375 2.676 1 91.19 179 ALA A CA 1
ATOM 1448 C C . ALA A 1 179 ? 7.074 -26.969 1.286 1 91.19 179 ALA A C 1
ATOM 1450 O O . ALA A 1 179 ? 6.262 -26.438 0.516 1 91.19 179 ALA A O 1
ATOM 1451 N N . ILE A 1 180 ? 7.719 -28.016 1.061 1 90 180 ILE A N 1
ATOM 1452 C CA . ILE A 1 180 ? 7.68 -28.609 -0.271 1 90 180 ILE A CA 1
ATOM 1453 C C . ILE A 1 180 ? 6.363 -29.359 -0.462 1 90 180 ILE A C 1
ATOM 1455 O O . ILE A 1 180 ? 5.777 -29.328 -1.547 1 90 180 ILE A O 1
ATOM 1459 N N . LEU A 1 181 ? 5.918 -29.922 0.588 1 85.38 181 LEU A N 1
ATOM 1460 C CA . LEU A 1 181 ? 4.715 -30.734 0.489 1 85.38 181 LEU A CA 1
ATOM 1461 C C . LEU A 1 181 ? 3.467 -29.891 0.756 1 85.38 181 LEU A C 1
ATOM 1463 O O . LEU A 1 181 ? 2.365 -30.438 0.865 1 85.38 181 LEU A O 1
ATOM 1467 N N . ALA A 1 182 ? 3.855 -28.609 0.907 1 76.62 182 ALA A N 1
ATOM 1468 C CA . ALA A 1 182 ? 2.715 -27.734 1.154 1 76.62 182 ALA A CA 1
ATOM 1469 C C . ALA A 1 182 ? 1.676 -27.859 0.043 1 76.62 182 ALA A C 1
ATOM 1471 O O . ALA A 1 182 ? 2.027 -27.984 -1.132 1 76.62 182 ALA A O 1
ATOM 1472 N N . GLY A 1 183 ? 0.62 -28.5 0.222 1 61.19 183 GLY A N 1
ATOM 1473 C CA . GLY A 1 183 ? -0.546 -28.75 -0.61 1 61.19 183 GLY A CA 1
ATOM 1474 C C . GLY A 1 183 ? -0.878 -27.594 -1.537 1 61.19 183 GLY A C 1
ATOM 1475 O O . GLY A 1 183 ? -0.018 -26.766 -1.834 1 61.19 183 GLY A O 1
ATOM 1476 N N . MET A 1 184 ? -1.817 -27.672 -2.195 1 59.84 184 MET A N 1
ATOM 1477 C CA . MET A 1 184 ? -2.451 -26.688 -3.07 1 59.84 184 MET A CA 1
ATOM 1478 C C . MET A 1 184 ? -2.984 -25.5 -2.268 1 59.84 184 MET A C 1
ATOM 1480 O O . MET A 1 184 ? -3.383 -25.656 -1.112 1 59.84 184 MET A O 1
ATOM 1484 N N . PRO A 1 185 ? -2.695 -24.328 -2.898 1 58.78 185 PRO A N 1
ATOM 1485 C CA . PRO A 1 185 ? -3.385 -23.203 -2.244 1 58.78 185 PRO A CA 1
ATOM 1486 C C . PRO A 1 185 ? -4.844 -23.516 -1.921 1 58.78 185 PRO A C 1
ATOM 1488 O O . PRO A 1 185 ? -5.562 -24.062 -2.764 1 58.78 185 PRO A O 1
ATOM 1491 N N . GLY A 1 186 ? -5.262 -23.312 -0.736 1 58 186 GLY A N 1
ATOM 1492 C CA . GLY A 1 186 ? -6.621 -23.594 -0.31 1 58 186 GLY A CA 1
ATOM 1493 C C . GLY A 1 186 ? -6.738 -24.859 0.519 1 58 186 GLY A C 1
ATOM 1494 O O . GLY A 1 186 ? -7.836 -25.25 0.931 1 58 186 GLY A O 1
ATOM 1495 N N . SER A 1 187 ? -5.605 -25.547 0.502 1 63.12 187 SER A N 1
ATOM 1496 C CA . SER A 1 187 ? -5.57 -26.734 1.355 1 63.12 187 SER A CA 1
ATOM 1497 C C . SER A 1 187 ? -4.461 -26.625 2.395 1 63.12 187 SER A C 1
ATOM 1499 O O . SER A 1 187 ? -3.375 -26.125 2.104 1 63.12 187 SER A O 1
ATOM 1501 N N . LYS A 1 188 ? -4.785 -26.969 3.596 1 63.34 188 LYS A N 1
ATOM 1502 C CA . LYS A 1 188 ? -3.764 -26.984 4.641 1 63.34 188 LYS A CA 1
ATOM 1503 C C . LYS A 1 188 ? -3.203 -28.375 4.859 1 63.34 188 LYS A C 1
ATOM 1505 O O . LYS A 1 188 ? -2.328 -28.578 5.703 1 63.34 188 LYS A O 1
ATOM 1510 N N . VAL A 1 189 ? -3.738 -29.234 4.066 1 62.78 189 VAL A N 1
ATOM 1511 C CA . VAL A 1 189 ? -3.338 -30.625 4.293 1 62.78 189 VAL A CA 1
ATOM 1512 C C . VAL A 1 189 ? -2.105 -30.938 3.453 1 62.78 189 VAL A C 1
ATOM 1514 O O . VAL A 1 189 ? -2.135 -30.828 2.227 1 62.78 189 VAL A O 1
ATOM 1517 N N . ALA A 1 190 ? -1.084 -31.234 4.215 1 70.44 190 ALA A N 1
ATOM 1518 C CA . ALA A 1 190 ? 0.139 -31.656 3.537 1 70.44 190 ALA A CA 1
ATOM 1519 C C . ALA A 1 190 ? -0.022 -33.062 2.928 1 70.44 190 ALA A C 1
ATOM 1521 O O . ALA A 1 190 ? -0.657 -33.938 3.521 1 70.44 190 ALA A O 1
ATOM 1522 N N . ILE A 1 191 ? 0.498 -33.188 1.772 1 77.75 191 ILE A N 1
ATOM 1523 C CA . ILE A 1 191 ? 0.532 -34.5 1.142 1 77.75 191 ILE A CA 1
ATOM 1524 C C . ILE A 1 191 ? 1.473 -35.438 1.916 1 77.75 191 ILE A C 1
ATOM 1526 O O . ILE A 1 191 ? 2.627 -35.062 2.168 1 77.75 191 ILE A O 1
ATOM 1530 N N . PRO A 1 192 ? 0.956 -36.594 2.387 1 84.88 192 PRO A N 1
ATOM 1531 C CA . PRO A 1 192 ? 1.897 -37.531 3.002 1 84.88 192 PRO A CA 1
ATOM 1532 C C . PRO A 1 192 ? 3.061 -37.875 2.08 1 84.88 192 PRO A C 1
ATOM 1534 O O . PRO A 1 192 ? 2.875 -38 0.867 1 84.88 192 PRO A O 1
ATOM 1537 N N . LEU A 1 193 ? 4.203 -38 2.729 1 89.06 193 LEU A N 1
ATOM 1538 C CA . LEU A 1 193 ? 5.422 -38.25 1.966 1 89.06 193 LEU A CA 1
ATOM 1539 C C . LEU A 1 193 ? 5.277 -39.5 1.097 1 89.06 193 LEU A C 1
ATOM 1541 O O . LEU A 1 193 ? 5.758 -39.531 -0.04 1 89.06 193 LEU A O 1
ATOM 1545 N N . SER A 1 194 ? 4.648 -40.531 1.633 1 89.56 194 SER A N 1
ATOM 1546 C CA . SER A 1 194 ? 4.457 -41.781 0.879 1 89.56 194 SER A CA 1
ATOM 1547 C C . SER A 1 194 ? 3.586 -41.531 -0.35 1 89.56 194 SER A C 1
ATOM 1549 O O . SER A 1 194 ? 3.895 -42.031 -1.438 1 89.56 194 SER A O 1
ATOM 1551 N N . ASP A 1 195 ? 2.551 -40.844 -0.168 1 87.62 195 ASP A N 1
ATOM 1552 C CA . ASP A 1 195 ? 1.656 -40.531 -1.275 1 87.62 195 ASP A CA 1
ATOM 1553 C C . ASP A 1 195 ? 2.371 -39.656 -2.328 1 87.62 195 ASP A C 1
ATOM 1555 O O . ASP A 1 195 ? 2.146 -39.844 -3.527 1 87.62 195 ASP A O 1
ATOM 1559 N N . PHE A 1 196 ? 3.182 -38.844 -1.792 1 89.75 196 PHE A N 1
ATOM 1560 C CA . PHE A 1 196 ? 3.967 -38 -2.688 1 89.75 196 PHE A CA 1
ATOM 1561 C C . PHE A 1 196 ? 4.895 -38.844 -3.553 1 89.75 196 PHE A C 1
ATOM 1563 O O . PHE A 1 196 ? 4.965 -38.656 -4.77 1 89.75 196 PHE A O 1
ATOM 1570 N N . ARG A 1 197 ? 5.516 -39.719 -2.969 1 89 197 ARG A N 1
ATOM 1571 C CA . ARG A 1 197 ? 6.445 -40.594 -3.666 1 89 197 ARG A CA 1
ATOM 1572 C C . ARG A 1 197 ? 5.723 -41.438 -4.723 1 89 197 ARG A C 1
ATOM 1574 O O . ARG A 1 197 ? 6.219 -41.594 -5.844 1 89 197 ARG A O 1
ATOM 1581 N N . ASP A 1 198 ? 4.621 -41.938 -4.344 1 88.94 198 ASP A N 1
ATOM 1582 C CA . ASP A 1 198 ? 3.857 -42.781 -5.262 1 88.94 198 ASP A CA 1
ATOM 1583 C C . ASP A 1 198 ? 3.367 -41.969 -6.465 1 88.94 198 ASP A C 1
ATOM 1585 O O . ASP A 1 198 ? 3.471 -42.438 -7.605 1 88.94 198 ASP A O 1
ATOM 1589 N N . THR A 1 199 ? 2.869 -40.875 -6.203 1 88.19 199 THR A N 1
ATOM 1590 C CA . THR A 1 199 ? 2.367 -40 -7.273 1 88.19 199 THR A CA 1
ATOM 1591 C C . THR A 1 199 ? 3.506 -39.562 -8.18 1 88.19 199 THR A C 1
ATOM 1593 O O . THR A 1 199 ? 3.346 -39.469 -9.398 1 88.19 199 THR A O 1
ATOM 1596 N N . LEU A 1 200 ? 4.582 -39.281 -7.504 1 89.81 200 LEU A N 1
ATOM 1597 C CA . LEU A 1 200 ? 5.754 -38.844 -8.266 1 89.81 200 LEU A CA 1
ATOM 1598 C C . LEU A 1 200 ? 6.199 -39.938 -9.227 1 89.81 200 LEU A C 1
ATOM 1600 O O . LEU A 1 200 ? 6.582 -39.656 -10.359 1 89.81 200 LEU A O 1
ATOM 1604 N N . GLU A 1 201 ? 6.152 -41.125 -8.773 1 88.38 201 GLU A N 1
ATOM 1605 C CA . GLU A 1 201 ? 6.52 -42.25 -9.625 1 88.38 201 GLU A CA 1
ATOM 1606 C C . GLU A 1 201 ? 5.59 -42.375 -10.82 1 88.38 201 GLU A C 1
ATOM 1608 O O . GLU A 1 201 ? 6.031 -42.688 -11.93 1 88.38 201 GLU A O 1
ATOM 1613 N N . GLU A 1 202 ? 4.379 -42.094 -10.617 1 87.75 202 GLU A N 1
ATOM 1614 C CA . GLU A 1 202 ? 3.387 -42.156 -11.68 1 87.75 202 GLU A CA 1
ATOM 1615 C C . GLU A 1 202 ? 3.584 -41.031 -12.688 1 87.75 202 GLU A C 1
ATOM 1617 O O . GLU A 1 202 ? 3.594 -41.281 -13.898 1 87.75 202 GLU A O 1
ATOM 1622 N N . VAL A 1 203 ? 3.801 -39.875 -12.18 1 89.81 203 VAL A N 1
ATOM 1623 C CA . VAL A 1 203 ? 3.857 -38.688 -13.023 1 89.81 203 VAL A CA 1
ATOM 1624 C C . VAL A 1 203 ? 5.18 -38.656 -13.781 1 89.81 203 VAL A C 1
ATOM 1626 O O . VAL A 1 203 ? 5.242 -38.156 -14.914 1 89.81 203 VAL A O 1
ATOM 1629 N N . SER A 1 204 ? 6.191 -39.219 -13.156 1 86.06 204 SER A N 1
ATOM 1630 C CA . SER A 1 204 ? 7.512 -39.188 -13.773 1 86.06 204 SER A CA 1
ATOM 1631 C C . SER A 1 204 ? 7.527 -40.031 -15.055 1 86.06 204 SER A C 1
ATOM 1633 O O . SER A 1 204 ? 8.414 -39.875 -15.891 1 86.06 204 SER A O 1
ATOM 1635 N N . LYS A 1 205 ? 6.559 -40.781 -15.227 1 88.75 205 LYS A N 1
ATOM 1636 C CA . LYS A 1 205 ? 6.488 -41.656 -16.406 1 88.75 205 LYS A CA 1
ATOM 1637 C C . LYS A 1 205 ? 5.828 -40.938 -17.578 1 88.75 205 LYS A C 1
ATOM 1639 O O . LYS A 1 205 ? 5.871 -41.406 -18.719 1 88.75 205 LYS A O 1
ATOM 1644 N N . ILE A 1 206 ? 5.273 -39.844 -17.359 1 93.56 206 ILE A N 1
ATOM 1645 C CA . ILE A 1 206 ? 4.602 -39.094 -18.406 1 93.56 206 ILE A CA 1
ATOM 1646 C C . ILE A 1 206 ? 5.594 -38.125 -19.062 1 93.56 206 ILE A C 1
ATOM 1648 O O . ILE A 1 206 ? 6.062 -37.188 -18.438 1 93.56 206 ILE A O 1
ATOM 1652 N N . GLU A 1 207 ? 5.84 -38.344 -20.297 1 94.31 207 GLU A N 1
ATOM 1653 C CA . GLU A 1 207 ? 6.754 -37.5 -21.047 1 94.31 207 GLU A CA 1
ATOM 1654 C C . GLU A 1 207 ? 6.156 -36.094 -21.266 1 94.31 207 GLU A C 1
ATOM 1656 O O . GLU A 1 207 ? 4.934 -35.938 -21.328 1 94.31 207 GLU A O 1
ATOM 1661 N N . LYS A 1 208 ? 7.039 -35.188 -21.406 1 95.44 208 LYS A N 1
ATOM 1662 C CA . LYS A 1 208 ? 6.602 -33.812 -21.641 1 95.44 208 LYS A CA 1
ATOM 1663 C C . LYS A 1 208 ? 5.656 -33.75 -22.844 1 95.44 208 LYS A C 1
ATOM 1665 O O . LYS A 1 208 ? 4.629 -33.062 -22.781 1 95.44 208 LYS A O 1
ATOM 1670 N N . SER A 1 209 ? 6.008 -34.406 -23.938 1 96.94 209 SER A N 1
ATOM 1671 C CA . SER A 1 209 ? 5.191 -34.375 -25.141 1 96.94 209 SER A CA 1
ATOM 1672 C C . SER A 1 209 ? 3.805 -34.969 -24.891 1 96.94 209 SER A C 1
ATOM 1674 O O . SER A 1 209 ? 2.809 -34.469 -25.406 1 96.94 209 SER A O 1
ATOM 1676 N N . VAL A 1 210 ? 3.742 -36 -24.078 1 97.38 210 VAL A N 1
ATOM 1677 C CA . VAL A 1 210 ? 2.473 -36.656 -23.75 1 97.38 210 VAL A CA 1
ATOM 1678 C C . VAL A 1 210 ? 1.63 -35.688 -22.891 1 97.38 210 VAL A C 1
ATOM 1680 O O . VAL A 1 210 ? 0.424 -35.562 -23.109 1 97.38 210 VAL A O 1
ATOM 1683 N N . LEU A 1 211 ? 2.275 -35.094 -21.938 1 97.38 211 LEU A N 1
ATOM 1684 C CA . LEU A 1 211 ? 1.567 -34.156 -21.094 1 97.38 211 LEU A CA 1
ATOM 1685 C C . LEU A 1 211 ? 0.999 -33 -21.922 1 97.38 211 LEU A C 1
ATOM 1687 O O . LEU A 1 211 ? -0.14 -32.562 -21.703 1 97.38 211 LEU A O 1
ATOM 1691 N N . ARG A 1 212 ? 1.767 -32.469 -22.828 1 97.5 212 ARG A N 1
ATOM 1692 C CA . ARG A 1 212 ? 1.332 -31.406 -23.734 1 97.5 212 ARG A CA 1
ATOM 1693 C C . ARG A 1 212 ? 0.127 -31.859 -24.562 1 97.5 212 ARG A C 1
ATOM 1695 O O . ARG A 1 212 ? -0.811 -31.078 -24.766 1 97.5 212 ARG A O 1
ATOM 1702 N N . GLU A 1 213 ? 0.152 -33.031 -25 1 97.81 213 GLU A N 1
ATOM 1703 C CA . GLU A 1 213 ? -0.957 -33.562 -25.781 1 97.81 213 GLU A CA 1
ATOM 1704 C C . GLU A 1 213 ? -2.207 -33.75 -24.922 1 97.81 213 GLU A C 1
ATOM 1706 O O . GLU A 1 213 ? -3.326 -33.562 -25.406 1 97.81 213 GLU A O 1
ATOM 1711 N N . ASN A 1 214 ? -1.974 -34.188 -23.703 1 98.25 214 ASN A N 1
ATOM 1712 C CA . ASN A 1 214 ? -3.107 -34.281 -22.781 1 98.25 214 ASN A CA 1
ATOM 1713 C C . ASN A 1 214 ? -3.766 -32.938 -22.562 1 98.25 214 ASN A C 1
ATOM 1715 O O . ASN A 1 214 ? -4.992 -32.812 -22.516 1 98.25 214 ASN A O 1
ATOM 1719 N N . LEU A 1 215 ? -2.938 -31.891 -22.453 1 98.69 215 LEU A N 1
ATOM 1720 C CA . LEU A 1 215 ? -3.475 -30.531 -22.328 1 98.69 215 LEU A CA 1
ATOM 1721 C C . LEU A 1 215 ? -4.246 -30.141 -23.578 1 98.69 215 LEU A C 1
ATOM 1723 O O . LEU A 1 215 ? -5.355 -29.609 -23.484 1 98.69 215 LEU A O 1
ATOM 1727 N N . ALA A 1 216 ? -3.664 -30.391 -24.703 1 98.75 216 ALA A N 1
ATOM 1728 C CA . ALA A 1 216 ? -4.324 -30.062 -25.969 1 98.75 216 ALA A CA 1
ATOM 1729 C C . ALA A 1 216 ? -5.668 -30.781 -26.094 1 98.75 216 ALA A C 1
ATOM 1731 O O . ALA A 1 216 ? -6.652 -30.188 -26.547 1 98.75 216 ALA A O 1
ATOM 1732 N N . TYR A 1 217 ? -5.695 -32.031 -25.672 1 98.75 217 TYR A N 1
ATOM 1733 C CA . TYR A 1 217 ? -6.922 -32.812 -25.703 1 98.75 217 TYR A CA 1
ATOM 1734 C C . TYR A 1 217 ? -8 -32.156 -24.844 1 98.75 217 TYR A C 1
ATOM 1736 O O . TYR A 1 217 ? -9.156 -32.062 -25.266 1 98.75 217 TYR A O 1
ATOM 1744 N N . PHE A 1 218 ? -7.633 -31.828 -23.703 1 98.81 218 PHE A N 1
ATOM 1745 C CA . PHE A 1 218 ? -8.531 -31.156 -22.766 1 98.81 218 PHE A CA 1
ATOM 1746 C C . PHE A 1 218 ? -9.039 -29.844 -23.359 1 98.81 218 PHE A C 1
ATOM 1748 O O . PHE A 1 218 ? -10.242 -29.594 -23.375 1 98.81 218 PHE A O 1
ATOM 1755 N N . LEU A 1 219 ? -8.125 -28.953 -23.906 1 98.94 219 LEU A N 1
ATOM 1756 C CA . LEU A 1 219 ? -8.469 -27.656 -24.453 1 98.94 219 LEU A CA 1
ATOM 1757 C C . LEU A 1 219 ? -9.398 -27.797 -25.656 1 98.94 219 LEU A C 1
ATOM 1759 O O . LEU A 1 219 ? -10.367 -27.047 -25.797 1 98.94 219 LEU A O 1
ATOM 1763 N N . LYS A 1 220 ? -9.109 -28.734 -26.516 1 98.81 220 LYS A N 1
ATOM 1764 C CA . LYS A 1 220 ? -9.93 -28.953 -27.703 1 98.81 220 LYS A CA 1
ATOM 1765 C C . LYS A 1 220 ? -11.359 -29.328 -27.312 1 98.81 220 LYS A C 1
ATOM 1767 O O . LYS A 1 220 ? -12.305 -29.031 -28.047 1 98.81 220 LYS A O 1
ATOM 1772 N N . ALA A 1 221 ? -11.445 -29.938 -26.172 1 98.81 221 ALA A N 1
ATOM 1773 C CA . ALA A 1 221 ? -12.766 -30.359 -25.719 1 98.81 221 ALA A CA 1
ATOM 1774 C C . ALA A 1 221 ? -13.516 -29.219 -25.047 1 98.81 221 ALA A C 1
ATOM 1776 O O . ALA A 1 221 ? -14.719 -29.047 -25.25 1 98.81 221 ALA A O 1
ATOM 1777 N N . ILE A 1 222 ? -12.875 -28.375 -24.281 1 98.81 222 ILE A N 1
ATOM 1778 C CA . ILE A 1 222 ? -13.609 -27.469 -23.406 1 98.81 222 ILE A CA 1
ATOM 1779 C C . ILE A 1 222 ? -13.711 -26.094 -24.062 1 98.81 222 ILE A C 1
ATOM 1781 O O . ILE A 1 222 ? -14.656 -25.344 -23.797 1 98.81 222 ILE A O 1
ATOM 1785 N N . ILE A 1 223 ? -12.781 -25.656 -24.938 1 98.88 223 ILE A N 1
ATOM 1786 C CA . ILE A 1 223 ? -12.672 -24.266 -25.391 1 98.88 223 ILE A CA 1
ATOM 1787 C C . ILE A 1 223 ? -13.852 -23.938 -26.297 1 98.88 223 ILE A C 1
ATOM 1789 O O . ILE A 1 223 ? -14.461 -22.859 -26.172 1 98.88 223 ILE A O 1
ATOM 1793 N N . PRO A 1 224 ? -14.203 -24.828 -27.25 1 98.75 224 PRO A N 1
ATOM 1794 C CA . PRO A 1 224 ? -15.391 -24.516 -28.047 1 98.75 224 PRO A CA 1
ATOM 1795 C C . PRO A 1 224 ? -16.641 -24.281 -27.188 1 98.75 224 PRO A C 1
ATOM 1797 O O . PRO A 1 224 ? -17.438 -23.391 -27.484 1 98.75 224 PRO A O 1
ATOM 1800 N N . GLU A 1 225 ? -16.812 -25.047 -26.156 1 98.69 225 GLU A N 1
ATOM 1801 C CA . GLU A 1 225 ? -17.938 -24.859 -25.234 1 98.69 225 GLU A CA 1
ATOM 1802 C C . GLU A 1 225 ? -17.812 -23.562 -24.469 1 98.69 225 GLU A C 1
ATOM 1804 O O . GLU A 1 225 ? -18.812 -22.844 -24.281 1 98.69 225 GLU A O 1
ATOM 1809 N N . ALA A 1 226 ? -16.609 -23.266 -23.984 1 98.81 226 ALA A N 1
ATOM 1810 C CA . ALA A 1 226 ? -16.344 -22.016 -23.281 1 98.81 226 ALA A CA 1
ATOM 1811 C C . ALA A 1 226 ? -16.672 -20.812 -24.172 1 98.81 226 ALA A C 1
ATOM 1813 O O . ALA A 1 226 ? -17.266 -19.844 -23.703 1 98.81 226 ALA A O 1
ATOM 1814 N N . GLU A 1 227 ? -16.281 -20.891 -25.406 1 98.62 227 GLU A N 1
ATOM 1815 C CA . GLU A 1 227 ? -16.547 -19.797 -26.344 1 98.62 227 GLU A CA 1
ATOM 1816 C C . GLU A 1 227 ? -18.047 -19.562 -26.516 1 98.62 227 GLU A C 1
ATOM 1818 O O . GLU A 1 227 ? -18.516 -18.422 -26.484 1 98.62 227 GLU A O 1
ATOM 1823 N N . LYS A 1 228 ? -18.797 -20.656 -26.641 1 98.5 228 LYS A N 1
ATOM 1824 C CA . LYS A 1 228 ? -20.25 -20.547 -26.766 1 98.5 228 LYS A CA 1
ATOM 1825 C C . LYS A 1 228 ? -20.844 -19.875 -25.547 1 98.5 228 LYS A C 1
ATOM 1827 O O . LYS A 1 228 ? -21.828 -19.141 -25.656 1 98.5 228 LYS A O 1
ATOM 1832 N N . LEU A 1 229 ? -20.297 -20.125 -24.438 1 98.56 229 LEU A N 1
ATOM 1833 C CA . LEU A 1 229 ? -20.828 -19.656 -23.156 1 98.56 229 LEU A CA 1
ATOM 1834 C C . LEU A 1 229 ? -20.312 -18.266 -22.828 1 98.56 229 LEU A C 1
ATOM 1836 O O . LEU A 1 229 ? -20.75 -17.641 -21.859 1 98.56 229 LEU A O 1
ATOM 1840 N N . GLY A 1 230 ? -19.312 -17.719 -23.609 1 97.88 230 GLY A N 1
ATOM 1841 C CA . GLY A 1 230 ? -18.719 -16.422 -23.344 1 97.88 230 GLY A CA 1
ATOM 1842 C C . GLY A 1 230 ? -17.688 -16.469 -22.219 1 97.88 230 GLY A C 1
ATOM 1843 O O . GLY A 1 230 ? -17.375 -15.438 -21.625 1 97.88 230 GLY A O 1
ATOM 1844 N N . ILE A 1 231 ? -17.25 -17.641 -21.875 1 98.62 231 ILE A N 1
ATOM 1845 C CA . ILE A 1 231 ? -16.281 -17.812 -20.797 1 98.62 231 ILE A CA 1
ATOM 1846 C C . ILE A 1 231 ? -14.859 -17.656 -21.328 1 98.62 231 ILE A C 1
ATOM 1848 O O . ILE A 1 231 ? -14.539 -18.172 -22.406 1 98.62 231 ILE A O 1
ATOM 1852 N N . LYS A 1 232 ? -14.055 -16.859 -20.672 1 98.81 232 LYS A N 1
ATOM 1853 C CA . LYS A 1 232 ? -12.625 -16.734 -20.938 1 98.81 232 LYS A CA 1
ATOM 1854 C C . LYS A 1 232 ? -11.805 -17.641 -20.031 1 98.81 232 LYS A C 1
ATOM 1856 O O . LYS A 1 232 ? -11.781 -17.469 -18.812 1 98.81 232 LYS A O 1
ATOM 1861 N N . MET A 1 233 ? -11.195 -18.625 -20.625 1 98.88 233 MET A N 1
ATOM 1862 C CA . MET A 1 233 ? -10.289 -19.531 -19.906 1 98.88 233 MET A CA 1
ATOM 1863 C C . MET A 1 233 ? -8.883 -18.953 -19.844 1 98.88 233 MET A C 1
ATOM 1865 O O . MET A 1 233 ? -8.352 -18.484 -20.859 1 98.88 233 MET A O 1
ATOM 1869 N N . ALA A 1 234 ? -8.289 -18.906 -18.688 1 98.88 234 ALA A N 1
ATOM 1870 C CA . ALA A 1 234 ? -6.977 -18.297 -18.5 1 98.88 234 ALA A CA 1
ATOM 1871 C C . ALA A 1 234 ? -6.016 -19.266 -17.828 1 98.88 234 ALA A C 1
ATOM 1873 O O . ALA A 1 234 ? -6.047 -19.422 -16.609 1 98.88 234 ALA A O 1
ATOM 1874 N N . LEU A 1 235 ? -5.129 -19.875 -18.547 1 98.81 235 LEU A N 1
ATOM 1875 C CA . LEU A 1 235 ? -4.195 -20.859 -18.016 1 98.81 235 LEU A CA 1
ATOM 1876 C C . LEU A 1 235 ? -3.051 -20.172 -17.266 1 98.81 235 LEU A C 1
ATOM 1878 O O . LEU A 1 235 ? -2.354 -19.328 -17.844 1 98.81 235 LEU A O 1
ATOM 1882 N N . HIS A 1 236 ? -2.924 -20.484 -16.016 1 98.31 236 HIS A N 1
ATOM 1883 C CA . HIS A 1 236 ? -1.799 -20 -15.227 1 98.31 236 HIS A CA 1
ATOM 1884 C C . HIS A 1 236 ? -0.52 -20.766 -15.562 1 98.31 236 HIS A C 1
ATOM 1886 O O . HIS A 1 236 ? -0.535 -21.984 -15.695 1 98.31 236 HIS A O 1
ATOM 1892 N N . PRO A 1 237 ? 0.587 -20.109 -15.703 1 98.06 237 PRO A N 1
ATOM 1893 C CA . PRO A 1 237 ? 1.842 -20.797 -16.016 1 98.06 237 PRO A CA 1
ATOM 1894 C C . PRO A 1 237 ? 2.352 -21.656 -14.867 1 98.06 237 PRO A C 1
ATOM 1896 O O . PRO A 1 237 ? 1.846 -21.547 -13.742 1 98.06 237 PRO A O 1
ATOM 1899 N N . ASP A 1 238 ? 3.291 -22.5 -15.203 1 96.75 238 ASP A N 1
ATOM 1900 C CA . ASP A 1 238 ? 3.932 -23.328 -14.195 1 96.75 238 ASP A CA 1
ATOM 1901 C C . ASP A 1 238 ? 4.691 -22.484 -13.18 1 96.75 238 ASP A C 1
ATOM 1903 O O . ASP A 1 238 ? 5.266 -21.453 -13.531 1 96.75 238 ASP A O 1
ATOM 1907 N N . ASP A 1 239 ? 4.688 -22.938 -11.977 1 95.44 239 ASP A N 1
ATOM 1908 C CA . ASP A 1 239 ? 5.379 -22.234 -10.906 1 95.44 239 ASP A CA 1
ATOM 1909 C C . ASP A 1 239 ? 6.125 -23.203 -9.992 1 95.44 239 ASP A C 1
ATOM 1911 O O . ASP A 1 239 ? 5.52 -23.828 -9.125 1 95.44 239 ASP A O 1
ATOM 1915 N N . PRO A 1 240 ? 7.434 -23.359 -10.094 1 95.19 240 PRO A N 1
ATOM 1916 C CA . PRO A 1 240 ? 8.281 -22.562 -10.984 1 95.19 240 PRO A CA 1
ATOM 1917 C C . PRO A 1 240 ? 8.188 -23 -12.445 1 95.19 240 PRO A C 1
ATOM 1919 O O . PRO A 1 240 ? 7.652 -24.062 -12.734 1 95.19 240 PRO A O 1
ATOM 1922 N N . PRO A 1 241 ? 8.648 -22.094 -13.32 1 96.56 241 PRO A N 1
ATOM 1923 C CA . PRO A 1 241 ? 8.5 -22.391 -14.742 1 96.56 241 PRO A CA 1
ATOM 1924 C C . PRO A 1 241 ? 9.633 -23.266 -15.281 1 96.56 241 PRO A C 1
ATOM 1926 O O . PRO A 1 241 ? 10.156 -23 -16.359 1 96.56 241 PRO A O 1
ATOM 1929 N N . PHE A 1 242 ? 10.078 -24.25 -14.508 1 94.25 242 PHE A N 1
ATOM 1930 C CA . PHE A 1 242 ? 11.047 -25.281 -14.867 1 94.25 242 PHE A CA 1
ATOM 1931 C C . PHE A 1 242 ? 10.789 -26.562 -14.102 1 94.25 242 PHE A C 1
ATOM 1933 O O . PHE A 1 242 ? 10.125 -26.547 -13.062 1 94.25 242 PHE A O 1
ATOM 1940 N N . PRO A 1 243 ? 11.258 -27.688 -14.641 1 91.31 243 PRO A N 1
ATOM 1941 C CA . PRO A 1 243 ? 10.977 -28.969 -13.984 1 91.31 243 PRO A CA 1
ATOM 1942 C C . PRO A 1 243 ? 11.555 -29.062 -12.578 1 91.31 243 PRO A C 1
ATOM 1944 O O . PRO A 1 243 ? 12.664 -28.578 -12.328 1 91.31 243 PRO A O 1
ATOM 1947 N N . VAL A 1 244 ? 10.82 -29.562 -11.672 1 89.25 244 VAL A N 1
ATOM 1948 C CA . VAL A 1 244 ? 11.234 -29.906 -10.312 1 89.25 244 VAL A CA 1
ATOM 1949 C C . VAL A 1 244 ? 11 -31.391 -10.055 1 89.25 244 VAL A C 1
ATOM 1951 O O . VAL A 1 244 ? 9.938 -31.922 -10.391 1 89.25 244 VAL A O 1
ATOM 1954 N N . PHE A 1 245 ? 11.945 -32.125 -9.516 1 88.69 245 PHE A N 1
ATOM 1955 C CA . PHE A 1 245 ? 11.914 -33.531 -9.242 1 88.69 245 PHE A CA 1
ATOM 1956 C C . PHE A 1 245 ? 11.727 -34.344 -10.531 1 88.69 245 PHE A C 1
ATOM 1958 O O . PHE A 1 245 ? 11.094 -35.375 -10.531 1 88.69 245 PHE A O 1
ATOM 1965 N N . GLY A 1 246 ? 12.047 -33.719 -11.602 1 83.94 246 GLY A N 1
ATOM 1966 C CA . GLY A 1 246 ? 11.969 -34.406 -12.883 1 83.94 246 GLY A CA 1
ATOM 1967 C C . GLY A 1 246 ? 10.586 -34.344 -13.508 1 83.94 246 GLY A C 1
ATOM 1968 O O . GLY A 1 246 ? 10.344 -34.906 -14.562 1 83.94 246 GLY A O 1
ATOM 1969 N N . ILE A 1 247 ? 9.641 -33.688 -12.891 1 86.69 247 ILE A N 1
ATOM 1970 C CA . ILE A 1 247 ? 8.281 -33.562 -13.398 1 86.69 247 ILE A CA 1
ATOM 1971 C C . ILE A 1 247 ? 8.258 -32.531 -14.516 1 86.69 247 ILE A C 1
ATOM 1973 O O . ILE A 1 247 ? 8.68 -31.375 -14.328 1 86.69 247 ILE A O 1
ATOM 1977 N N . PRO A 1 248 ? 7.777 -32.938 -15.641 1 89.88 248 PRO A N 1
ATOM 1978 C CA . PRO A 1 248 ? 7.777 -31.984 -16.75 1 89.88 248 PRO A CA 1
ATOM 1979 C C . PRO A 1 248 ? 6.836 -30.812 -16.531 1 89.88 248 PRO A C 1
ATOM 1981 O O . PRO A 1 248 ? 5.793 -30.953 -15.883 1 89.88 248 PRO A O 1
ATOM 1984 N N . ARG A 1 249 ? 7.188 -29.672 -17.062 1 93.69 249 ARG A N 1
ATOM 1985 C CA . ARG A 1 249 ? 6.367 -28.469 -17.109 1 93.69 249 ARG A CA 1
ATOM 1986 C C . ARG A 1 249 ? 6.066 -28.078 -18.562 1 93.69 249 ARG A C 1
ATOM 1988 O O . ARG A 1 249 ? 6.926 -28.203 -19.438 1 93.69 249 ARG A O 1
ATOM 1995 N N . ILE A 1 250 ? 4.836 -27.656 -18.828 1 97.19 250 ILE A N 1
ATOM 1996 C CA . ILE A 1 250 ? 4.449 -27.469 -20.234 1 97.19 250 ILE A CA 1
ATOM 1997 C C . ILE A 1 250 ? 3.848 -26.078 -20.422 1 97.19 250 ILE A C 1
ATOM 1999 O O . ILE A 1 250 ? 3.307 -25.766 -21.484 1 97.19 250 ILE A O 1
ATOM 2003 N N . ALA A 1 251 ? 3.822 -25.188 -19.484 1 98.19 251 ALA A N 1
ATOM 2004 C CA . ALA A 1 251 ? 3.383 -23.797 -19.531 1 98.19 251 ALA A CA 1
ATOM 2005 C C . ALA A 1 251 ? 4.395 -22.859 -18.875 1 98.19 251 ALA A C 1
ATOM 2007 O O . ALA A 1 251 ? 4.051 -22.109 -17.953 1 98.19 251 ALA A O 1
ATOM 2008 N N . SER A 1 252 ? 5.621 -22.891 -19.406 1 97.75 252 SER A N 1
ATOM 2009 C CA . SER A 1 252 ? 6.738 -22.281 -18.688 1 97.75 252 SER A CA 1
ATOM 2010 C C . SER A 1 252 ? 7.43 -21.219 -19.547 1 97.75 252 SER A C 1
ATOM 2012 O O . SER A 1 252 ? 7.996 -20.266 -19.016 1 97.75 252 SER A O 1
ATOM 2014 N N . THR A 1 253 ? 7.453 -21.422 -20.859 1 98.06 253 THR A N 1
ATOM 2015 C CA . THR A 1 253 ? 8.234 -20.578 -21.75 1 98.06 253 THR A CA 1
ATOM 2016 C C . THR A 1 253 ? 7.332 -19.922 -22.797 1 98.06 253 THR A C 1
ATOM 2018 O O . THR A 1 253 ? 6.148 -20.266 -22.906 1 98.06 253 THR A O 1
ATOM 2021 N N . TYR A 1 254 ? 7.93 -18.969 -23.516 1 98.38 254 TYR A N 1
ATOM 2022 C CA . TYR A 1 254 ? 7.23 -18.328 -24.625 1 98.38 254 TYR A CA 1
ATOM 2023 C C . TYR A 1 254 ? 6.68 -19.375 -25.594 1 98.38 254 TYR A C 1
ATOM 2025 O O . TYR A 1 254 ? 5.52 -19.297 -26 1 98.38 254 TYR A O 1
ATOM 2033 N N . GLU A 1 255 ? 7.496 -20.359 -25.922 1 98.31 255 GLU A N 1
ATOM 2034 C CA . GLU A 1 255 ? 7.117 -21.391 -26.875 1 98.31 255 GLU A CA 1
ATOM 2035 C C . GLU A 1 255 ? 5.977 -22.25 -26.344 1 98.31 255 GLU A C 1
ATOM 2037 O O . GLU A 1 255 ? 5.09 -22.656 -27.094 1 98.31 255 GLU A O 1
ATOM 2042 N N . ASP A 1 256 ? 6.066 -22.578 -25.078 1 98.5 256 ASP A N 1
ATOM 2043 C CA . ASP A 1 256 ? 4.973 -23.312 -24.453 1 98.5 256 ASP A CA 1
ATOM 2044 C C . ASP A 1 256 ? 3.652 -22.562 -24.594 1 98.5 256 ASP A C 1
ATOM 2046 O O . ASP A 1 256 ? 2.635 -23.141 -24.984 1 98.5 256 ASP A O 1
ATOM 2050 N N . LEU A 1 257 ? 3.678 -21.266 -24.266 1 98.81 257 LEU A N 1
ATOM 2051 C CA . LEU A 1 257 ? 2.477 -20.438 -24.297 1 98.81 257 LEU A CA 1
ATOM 2052 C C . LEU A 1 257 ? 1.954 -20.297 -25.719 1 98.81 257 LEU A C 1
ATOM 2054 O O . LEU A 1 257 ? 0.743 -20.328 -25.953 1 98.81 257 LEU A O 1
ATOM 2058 N N . GLU A 1 258 ? 2.881 -20.125 -26.625 1 98.69 258 GLU A N 1
ATOM 2059 C CA . GLU A 1 258 ? 2.508 -20.062 -28.031 1 98.69 258 GLU A CA 1
ATOM 2060 C C . GLU A 1 258 ? 1.787 -21.328 -28.469 1 98.69 258 GLU A C 1
ATOM 2062 O O . GLU A 1 258 ? 0.739 -21.266 -29.109 1 98.69 258 GLU A O 1
ATOM 2067 N N . PHE A 1 259 ? 2.314 -22.453 -28.141 1 98.44 259 PHE A N 1
ATOM 2068 C CA . PHE A 1 259 ? 1.696 -23.734 -28.469 1 98.44 259 PHE A CA 1
ATOM 2069 C C . PHE A 1 259 ? 0.288 -23.812 -27.891 1 98.44 259 PHE A C 1
ATOM 2071 O O . PHE A 1 259 ? -0.645 -24.25 -28.578 1 98.44 259 PHE A O 1
ATOM 2078 N N . ILE A 1 260 ? 0.145 -23.438 -26.625 1 98.69 260 ILE A N 1
ATOM 2079 C CA . ILE A 1 260 ? -1.119 -23.531 -25.906 1 98.69 260 ILE A CA 1
ATOM 2080 C C . ILE A 1 260 ? -2.18 -22.688 -26.609 1 98.69 260 ILE A C 1
ATOM 2082 O O . ILE A 1 260 ? -3.307 -23.141 -26.812 1 98.69 260 ILE A O 1
ATOM 2086 N N . LEU A 1 261 ? -1.843 -21.5 -27 1 98.75 261 LEU A N 1
ATOM 2087 C CA . LEU A 1 261 ? -2.783 -20.609 -27.656 1 98.75 261 LEU A CA 1
ATOM 2088 C C . LEU A 1 261 ? -3.094 -21.094 -29.078 1 98.75 261 LEU A C 1
ATOM 2090 O O . LEU A 1 261 ? -4.234 -21 -29.531 1 98.75 261 LEU A O 1
ATOM 2094 N N . ASP A 1 262 ? -2.139 -21.703 -29.734 1 98.25 262 ASP A N 1
ATOM 2095 C CA . ASP A 1 262 ? -2.27 -22.094 -31.141 1 98.25 262 AS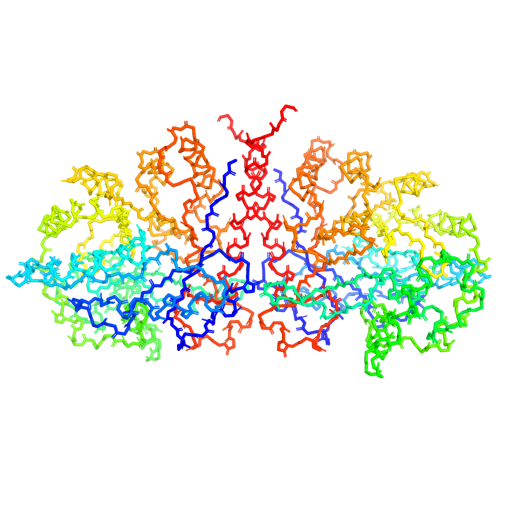P A CA 1
ATOM 2096 C C . ASP A 1 262 ? -3.035 -23.406 -31.281 1 98.25 262 ASP A C 1
ATOM 2098 O O . ASP A 1 262 ? -3.664 -23.656 -32.312 1 98.25 262 ASP A O 1
ATOM 2102 N N . CYS A 1 263 ? -2.955 -24.25 -30.328 1 97.38 263 CYS A N 1
ATOM 2103 C CA . CYS A 1 263 ? -3.564 -25.562 -30.469 1 97.38 263 CYS A CA 1
ATOM 2104 C C . CYS A 1 263 ? -5.082 -25.453 -30.547 1 97.38 263 CYS A C 1
ATOM 2106 O O . CYS A 1 263 ? -5.746 -26.328 -31.109 1 97.38 263 CYS A O 1
ATOM 2108 N N . VAL A 1 264 ? -5.66 -24.406 -29.938 1 98.38 264 VAL A N 1
ATOM 2109 C CA . VAL A 1 264 ? -7.066 -24.062 -30.125 1 98.38 264 VAL A CA 1
ATOM 2110 C C . VAL A 1 264 ? -7.219 -22.562 -30.234 1 98.38 264 VAL A C 1
ATOM 2112 O O . VAL A 1 264 ? -7.574 -21.891 -29.266 1 98.38 264 VAL A O 1
ATOM 2115 N N . PRO A 1 265 ? -7.062 -22.016 -31.438 1 97.81 265 PRO A N 1
ATOM 2116 C CA . PRO A 1 265 ? -7.227 -20.562 -31.594 1 97.81 265 PRO A CA 1
ATOM 2117 C C . PRO A 1 265 ? -8.656 -20.094 -31.297 1 97.81 265 PRO A C 1
ATOM 2119 O O . PRO A 1 265 ? -9.602 -20.562 -31.938 1 97.81 265 PRO A O 1
ATOM 2122 N N . SER A 1 266 ? -8.867 -19.438 -30.297 1 98.25 266 SER A N 1
ATOM 2123 C CA . SER A 1 266 ? -10.156 -18.953 -29.812 1 98.25 266 SER A CA 1
ATOM 2124 C C . SER A 1 266 ? -9.984 -17.781 -28.844 1 98.25 266 SER A C 1
ATOM 2126 O O . SER A 1 266 ? -9.047 -17.781 -28.047 1 98.25 266 SER A O 1
ATOM 2128 N N . PRO A 1 267 ? -10.844 -16.781 -28.906 1 97.12 267 PRO A N 1
ATOM 2129 C CA . PRO A 1 267 ? -10.797 -15.719 -27.906 1 97.12 267 PRO A CA 1
ATOM 2130 C C . PRO A 1 267 ? -11.023 -16.234 -26.484 1 97.12 267 PRO A C 1
ATOM 2132 O O . PRO A 1 267 ? -10.742 -15.516 -25.531 1 97.12 267 PRO A O 1
ATOM 2135 N N . SER A 1 268 ? -11.516 -17.422 -26.359 1 98.56 268 SER A N 1
ATOM 2136 C CA . SER A 1 268 ? -11.805 -17.984 -25.047 1 98.56 268 SER A CA 1
ATOM 2137 C C . SER A 1 268 ? -10.641 -18.828 -24.547 1 98.56 268 SER A C 1
ATOM 2139 O O . SER A 1 268 ? -10.68 -19.344 -23.422 1 98.56 268 SER A O 1
ATOM 2141 N N . ASN A 1 269 ? -9.656 -19.094 -25.406 1 98.81 269 ASN A N 1
ATOM 2142 C CA . ASN A 1 269 ? -8.406 -19.734 -25 1 98.81 269 ASN A CA 1
ATOM 2143 C C . ASN A 1 269 ? -7.324 -18.703 -24.688 1 98.81 269 ASN A C 1
ATOM 2145 O O . ASN A 1 269 ? -6.77 -18.094 -25.609 1 98.81 269 ASN A O 1
ATOM 2149 N N . GLY A 1 270 ? -7.098 -18.516 -23.406 1 98.81 270 GLY A N 1
ATOM 2150 C CA . GLY A 1 270 ? -6.16 -17.469 -23.047 1 98.81 270 GLY A CA 1
ATOM 2151 C C . GLY A 1 270 ? -5.273 -17.844 -21.859 1 98.81 270 GLY A C 1
ATOM 2152 O O . GLY A 1 270 ? -5.098 -19.016 -21.562 1 98.81 270 GLY A O 1
ATOM 2153 N N . LEU A 1 271 ? -4.633 -16.781 -21.359 1 98.88 271 LEU A N 1
ATOM 2154 C CA . LEU A 1 271 ? -3.594 -16.969 -20.359 1 98.88 271 LEU A CA 1
ATOM 2155 C C . LEU A 1 271 ? -3.877 -16.109 -19.125 1 98.88 271 LEU A C 1
ATOM 2157 O O . LEU A 1 271 ? -4.492 -15.047 -19.234 1 98.88 271 LEU A O 1
ATOM 2161 N N . THR A 1 272 ? -3.561 -16.656 -17.984 1 98.81 272 THR A N 1
ATOM 2162 C CA . THR A 1 272 ? -3.193 -15.812 -16.859 1 98.81 272 THR A CA 1
ATOM 2163 C C . THR A 1 272 ? -1.722 -15.414 -16.938 1 98.81 272 THR A C 1
ATOM 2165 O O . THR A 1 272 ? -0.841 -16.281 -16.922 1 98.81 272 THR A O 1
ATOM 2168 N N . PHE A 1 273 ? -1.511 -14.188 -17.094 1 98.88 273 PHE A N 1
ATOM 2169 C CA . PHE A 1 273 ? -0.129 -13.727 -17.062 1 98.88 273 PHE A CA 1
ATOM 2170 C C . PHE A 1 273 ? 0.343 -13.555 -15.617 1 98.88 273 PHE A C 1
ATOM 2172 O O . PHE A 1 273 ? -0.144 -12.68 -14.898 1 98.88 273 PHE A O 1
ATOM 2179 N N . CYS A 1 274 ? 1.257 -14.391 -15.195 1 98.62 274 CYS A N 1
ATOM 2180 C CA . CYS A 1 274 ? 1.842 -14.281 -13.867 1 98.62 274 CYS A CA 1
ATOM 2181 C C . CYS A 1 274 ? 3.305 -13.859 -13.945 1 98.62 274 CYS A C 1
ATOM 2183 O O . CYS A 1 274 ? 4.172 -14.68 -14.258 1 98.62 274 CYS A O 1
ATOM 2185 N N . SER A 1 275 ? 3.584 -12.641 -13.555 1 98.81 275 SER A N 1
ATOM 2186 C CA . SER A 1 275 ? 4.926 -12.086 -13.664 1 98.81 275 SER A CA 1
ATOM 2187 C C . SER A 1 275 ? 5.918 -12.844 -12.789 1 98.81 275 SER A C 1
ATOM 2189 O O . SER A 1 275 ? 7.082 -13.008 -13.164 1 98.81 275 SER A O 1
ATOM 2191 N N . GLY A 1 276 ? 5.477 -13.273 -11.648 1 98.06 276 GLY A N 1
ATOM 2192 C CA . GLY A 1 276 ? 6.375 -13.969 -10.742 1 98.06 276 GLY A CA 1
ATOM 2193 C C . GLY A 1 276 ? 6.723 -15.367 -11.203 1 98.06 276 GLY A C 1
ATOM 2194 O O . GLY A 1 276 ? 7.875 -15.797 -11.094 1 98.06 276 GLY A O 1
ATOM 2195 N N . SER A 1 277 ? 5.695 -16.125 -11.68 1 97.62 277 SER A N 1
ATOM 2196 C CA . SER A 1 277 ? 5.953 -17.484 -12.148 1 97.62 277 SER A CA 1
ATOM 2197 C C . SER A 1 277 ? 6.887 -17.484 -13.352 1 97.62 277 SER A C 1
ATOM 2199 O O . SER A 1 277 ? 7.953 -18.109 -13.32 1 97.62 277 SER A O 1
ATOM 2201 N N . LEU A 1 278 ? 6.516 -16.719 -14.375 1 98.62 278 LEU A N 1
ATOM 2202 C CA . LEU A 1 278 ? 7.316 -16.656 -15.594 1 98.62 278 LEU A CA 1
ATOM 2203 C C . LEU A 1 278 ? 8.648 -15.961 -15.336 1 98.62 278 LEU A C 1
ATOM 2205 O O . LEU A 1 278 ? 9.648 -16.281 -15.977 1 98.62 278 LEU A O 1
ATOM 2209 N N . GLY A 1 279 ? 8.656 -15.055 -14.375 1 98.12 279 GLY A N 1
ATOM 2210 C CA . GLY A 1 279 ? 9.828 -14.234 -14.109 1 98.12 279 GLY A CA 1
ATOM 2211 C C . GLY A 1 279 ? 10.805 -14.883 -13.148 1 98.12 279 GLY A C 1
ATOM 2212 O O . GLY A 1 279 ? 11.859 -14.32 -12.852 1 98.12 279 GLY A O 1
ATOM 2213 N N . ALA A 1 280 ? 10.469 -16.047 -12.672 1 97.56 280 ALA A N 1
ATOM 2214 C CA . ALA A 1 280 ? 11.391 -16.766 -11.789 1 97.56 280 ALA A CA 1
ATOM 2215 C C . ALA A 1 280 ? 12.68 -17.141 -12.523 1 97.56 280 ALA A C 1
ATOM 2217 O O . ALA A 1 280 ? 13.688 -17.469 -11.898 1 97.56 280 ALA A O 1
ATOM 2218 N N . VAL A 1 281 ? 12.641 -17.141 -13.844 1 96.38 281 VAL A N 1
ATOM 2219 C CA . VAL A 1 281 ? 13.828 -17.328 -14.672 1 96.38 281 VAL A CA 1
ATOM 2220 C C . VAL A 1 281 ? 14.047 -16.094 -15.547 1 96.38 281 VAL A C 1
ATOM 2222 O O . VAL A 1 281 ? 13.094 -15.398 -15.906 1 96.38 281 VAL A O 1
ATOM 2225 N N . ASP A 1 282 ? 15.242 -15.844 -15.875 1 96.19 282 ASP A N 1
ATOM 2226 C CA . ASP A 1 282 ? 15.57 -14.648 -16.641 1 96.19 282 ASP A CA 1
ATOM 2227 C C . ASP A 1 282 ? 15.461 -14.906 -18.141 1 96.19 282 ASP A C 1
ATOM 2229 O O . ASP A 1 282 ? 15.508 -13.977 -18.953 1 96.19 282 ASP A O 1
ATOM 2233 N N . SER A 1 283 ? 15.25 -16.125 -18.516 1 96.69 283 SER A N 1
ATOM 2234 C CA . SER A 1 283 ? 15.18 -16.469 -19.922 1 96.69 283 SER A CA 1
ATOM 2235 C C . SER A 1 283 ? 13.836 -16.062 -20.531 1 96.69 283 SER A C 1
ATOM 2237 O O . SER A 1 283 ? 13.711 -15.945 -21.75 1 96.69 283 SER A O 1
ATOM 2239 N N . ASN A 1 284 ? 12.82 -15.875 -19.734 1 98.19 284 ASN A N 1
ATOM 2240 C CA . ASN A 1 284 ? 11.523 -15.422 -20.234 1 98.19 284 ASN A CA 1
ATOM 2241 C C . ASN A 1 284 ? 11.508 -13.914 -20.453 1 98.19 284 ASN A C 1
ATOM 2243 O O . ASN A 1 284 ? 11.742 -13.141 -19.516 1 98.19 284 ASN A O 1
ATOM 2247 N N . ASP A 1 285 ? 11.328 -13.523 -21.641 1 98.44 285 ASP A N 1
ATOM 2248 C CA . ASP A 1 285 ? 11.078 -12.117 -21.953 1 98.44 285 ASP A CA 1
ATOM 2249 C C . ASP A 1 285 ? 9.617 -11.75 -21.672 1 98.44 285 ASP A C 1
ATOM 2251 O O . ASP A 1 285 ? 8.773 -11.859 -22.562 1 98.44 285 ASP A O 1
ATOM 2255 N N . LEU A 1 286 ? 9.352 -11.289 -20.531 1 98.75 286 LEU A N 1
ATOM 2256 C CA . LEU A 1 286 ? 7.992 -11.031 -20.078 1 98.75 286 LEU A CA 1
ATOM 2257 C C . LEU A 1 286 ? 7.324 -9.953 -20.922 1 98.75 286 LEU A C 1
ATOM 2259 O O . LEU A 1 286 ? 6.117 -10.023 -21.172 1 98.75 286 LEU A O 1
ATOM 2263 N N . LEU A 1 287 ? 8.07 -8.961 -21.312 1 98.62 287 LEU A N 1
ATOM 2264 C CA . LEU A 1 287 ? 7.516 -7.879 -22.125 1 98.62 287 LEU A CA 1
ATOM 2265 C C . LEU A 1 287 ? 7.066 -8.398 -23.484 1 98.62 287 LEU A C 1
ATOM 2267 O O . LEU A 1 287 ? 5.984 -8.039 -23.969 1 98.62 287 LEU A O 1
ATOM 2271 N N . LYS A 1 288 ? 7.918 -9.234 -24.062 1 98.69 288 LYS A N 1
ATOM 2272 C CA . LYS A 1 288 ? 7.551 -9.836 -25.344 1 98.69 288 LYS A CA 1
ATOM 2273 C C . LYS A 1 288 ? 6.289 -10.68 -25.219 1 98.69 288 LYS A C 1
ATOM 2275 O O . LYS A 1 288 ? 5.434 -10.672 -26.109 1 98.69 288 LYS A O 1
ATOM 2280 N N . ILE A 1 289 ? 6.18 -11.383 -24.141 1 98.81 289 ILE A N 1
ATOM 2281 C CA . ILE A 1 289 ? 5.02 -12.227 -23.891 1 98.81 289 ILE A CA 1
ATOM 2282 C C . ILE A 1 289 ? 3.756 -11.375 -23.844 1 98.81 289 ILE A C 1
ATOM 2284 O O . ILE A 1 289 ? 2.744 -11.711 -24.469 1 98.81 289 ILE A O 1
ATOM 2288 N N . ILE A 1 290 ? 3.779 -10.25 -23.188 1 98.75 290 ILE A N 1
ATOM 2289 C CA . ILE A 1 290 ? 2.619 -9.367 -23.094 1 98.75 290 ILE A CA 1
ATOM 2290 C C . ILE A 1 290 ? 2.324 -8.766 -24.469 1 98.75 290 ILE A C 1
ATOM 2292 O O . ILE A 1 290 ? 1.167 -8.703 -24.891 1 98.75 290 ILE A O 1
ATOM 2296 N N . ARG A 1 291 ? 3.336 -8.336 -25.172 1 98.38 291 ARG A N 1
ATOM 2297 C CA . ARG A 1 291 ? 3.148 -7.699 -26.469 1 98.38 291 ARG A CA 1
ATOM 2298 C C . ARG A 1 291 ? 2.52 -8.672 -27.469 1 98.38 291 ARG A C 1
ATOM 2300 O O . ARG A 1 291 ? 1.618 -8.297 -28.219 1 98.38 291 ARG A O 1
ATOM 2307 N N . ASP A 1 292 ? 3.033 -9.914 -27.422 1 98.56 292 ASP A N 1
ATOM 2308 C CA . ASP A 1 292 ? 2.629 -10.867 -28.438 1 98.56 292 ASP A CA 1
ATOM 2309 C C . ASP A 1 292 ? 1.308 -11.539 -28.078 1 98.56 292 ASP A C 1
ATOM 2311 O O . ASP A 1 292 ? 0.488 -11.828 -28.953 1 98.56 292 ASP A O 1
ATOM 2315 N N . PHE A 1 293 ? 1.081 -11.781 -26.797 1 98.62 293 PHE A N 1
ATOM 2316 C CA . PHE A 1 293 ? -0.076 -12.578 -26.406 1 98.62 293 PHE A CA 1
ATOM 2317 C C . PHE A 1 293 ? -1.086 -11.727 -25.641 1 98.62 293 PHE A C 1
ATOM 2319 O O . PHE A 1 293 ? -2.051 -12.25 -25.094 1 98.62 293 PHE A O 1
ATOM 2326 N N . GLY A 1 294 ? -0.928 -10.414 -25.625 1 98.12 294 GLY A N 1
ATOM 2327 C CA . GLY A 1 294 ? -1.744 -9.461 -24.891 1 98.12 294 GLY A CA 1
ATOM 2328 C C . GLY A 1 294 ? -3.232 -9.664 -25.094 1 98.12 294 GLY A C 1
ATOM 2329 O O . GLY A 1 294 ? -3.994 -9.742 -24.125 1 98.12 294 GLY A O 1
ATOM 2330 N N . PRO A 1 295 ? -3.67 -9.805 -26.312 1 97.62 295 PRO A N 1
ATOM 2331 C CA . PRO A 1 295 ? -5.102 -9.953 -26.578 1 97.62 295 PRO A CA 1
ATOM 2332 C C . PRO A 1 295 ? -5.707 -11.188 -25.922 1 97.62 295 PRO A C 1
ATOM 2334 O O . PRO A 1 295 ? -6.918 -11.242 -25.688 1 97.62 295 PRO A O 1
ATOM 2337 N N . GLN A 1 296 ? -4.848 -12.172 -25.578 1 98.38 296 GLN A N 1
ATOM 2338 C CA . GLN A 1 296 ? -5.332 -13.422 -25 1 98.38 296 GLN A CA 1
ATOM 2339 C C . GLN A 1 296 ? -5.043 -13.484 -23.5 1 98.38 296 GLN A C 1
ATOM 2341 O O . GLN A 1 296 ? -5.191 -14.539 -22.891 1 98.38 296 GLN A O 1
ATOM 2346 N N . ILE A 1 297 ? -4.598 -12.406 -22.906 1 98.81 297 ILE A N 1
ATOM 2347 C CA . ILE A 1 297 ? -4.43 -12.367 -21.453 1 98.81 297 ILE A CA 1
ATOM 2348 C C . ILE A 1 297 ? -5.738 -11.93 -20.797 1 98.81 297 ILE A C 1
ATOM 2350 O O . ILE A 1 297 ? -6.191 -10.805 -20.984 1 98.81 297 ILE A O 1
ATOM 2354 N N . HIS A 1 298 ? -6.34 -12.836 -20.062 1 98.88 298 HIS A N 1
ATOM 2355 C CA . HIS A 1 298 ? -7.656 -12.57 -19.5 1 98.88 298 HIS A CA 1
ATOM 2356 C C . HIS A 1 298 ? -7.574 -12.312 -18 1 98.88 298 HIS A C 1
ATOM 2358 O O . HIS A 1 298 ? -8.547 -11.883 -17.375 1 98.88 298 HIS A O 1
ATOM 2364 N N . PHE A 1 299 ? -6.461 -12.57 -17.375 1 98.88 299 PHE A N 1
ATOM 2365 C CA . PHE A 1 299 ? -6.246 -12.414 -15.945 1 98.88 299 PHE A CA 1
ATOM 2366 C C . PHE A 1 299 ? -4.785 -12.094 -15.656 1 98.88 299 PHE A C 1
ATOM 2368 O O . PHE A 1 299 ? -3.885 -12.594 -16.328 1 98.88 299 PHE A O 1
ATOM 2375 N N . LEU A 1 300 ? -4.508 -11.227 -14.688 1 98.88 300 LEU A N 1
ATOM 2376 C CA . LEU A 1 300 ? -3.15 -10.805 -14.359 1 98.88 300 LEU A CA 1
ATOM 2377 C C . LEU A 1 300 ? -2.807 -11.164 -12.914 1 98.88 300 LEU A C 1
ATOM 2379 O O . LEU A 1 300 ? -3.496 -10.734 -11.984 1 98.88 300 LEU A O 1
ATOM 2383 N N . HIS A 1 301 ? -1.839 -12.008 -12.727 1 98.75 301 HIS A N 1
ATOM 2384 C CA . HIS A 1 301 ? -1.126 -12.18 -11.469 1 98.75 301 HIS A CA 1
ATOM 2385 C C . HIS A 1 301 ? 0.159 -11.359 -11.438 1 98.75 301 HIS A C 1
ATOM 2387 O O . HIS A 1 301 ? 1.17 -11.758 -12.023 1 98.75 301 HIS A O 1
ATOM 2393 N N . LEU A 1 302 ? 0.101 -10.273 -10.766 1 98.81 302 LEU A N 1
ATOM 2394 C CA . LEU A 1 302 ? 1.306 -9.453 -10.719 1 98.81 302 LEU A CA 1
ATOM 2395 C C . LEU A 1 302 ? 1.986 -9.562 -9.359 1 98.81 302 LEU A C 1
ATOM 2397 O O . LEU A 1 302 ? 1.396 -9.219 -8.336 1 98.81 302 LEU A O 1
ATOM 2401 N N . ARG A 1 303 ? 3.062 -10.094 -9.312 1 98.38 303 ARG A N 1
ATOM 2402 C CA . ARG A 1 303 ? 3.99 -10.203 -8.195 1 98.38 303 ARG A CA 1
ATOM 2403 C C . ARG A 1 303 ? 5.438 -10.188 -8.68 1 98.38 303 ARG A C 1
ATOM 2405 O O . ARG A 1 303 ? 5.695 -10.211 -9.883 1 98.38 303 ARG A O 1
ATOM 2412 N N . ASN A 1 304 ? 6.367 -10.047 -7.754 1 98.56 304 ASN A N 1
ATOM 2413 C CA . ASN A 1 304 ? 7.773 -9.938 -8.117 1 98.56 304 ASN A CA 1
ATOM 2414 C C . ASN A 1 304 ? 8.625 -10.992 -7.414 1 98.56 304 ASN A C 1
ATOM 2416 O O . ASN A 1 304 ? 8.195 -11.57 -6.41 1 98.56 304 ASN A O 1
ATOM 2420 N N . VAL A 1 305 ? 9.703 -11.336 -8.016 1 98.44 305 VAL A N 1
ATOM 2421 C CA . VAL A 1 305 ? 10.695 -12.203 -7.395 1 98.44 305 VAL A CA 1
ATOM 2422 C C . VAL A 1 305 ? 12.078 -11.562 -7.516 1 98.44 305 VAL A C 1
ATOM 2424 O O . VAL A 1 305 ? 12.312 -10.727 -8.391 1 98.44 305 VAL A O 1
ATOM 2427 N N . SER A 1 306 ? 12.906 -11.867 -6.586 1 98.5 306 SER A N 1
ATOM 2428 C CA . SER A 1 306 ? 14.32 -11.539 -6.66 1 98.5 306 SER A CA 1
ATOM 2429 C C . SER A 1 306 ? 15.164 -12.781 -6.93 1 98.5 306 SER A C 1
ATOM 2431 O O . SER A 1 306 ? 15.172 -13.719 -6.125 1 98.5 306 SER A O 1
ATOM 2433 N N . ARG A 1 307 ? 15.75 -12.797 -8.078 1 98.44 307 ARG A N 1
ATOM 2434 C CA . ARG A 1 307 ? 16.609 -13.914 -8.469 1 98.44 307 ARG A CA 1
ATOM 2435 C C . ARG A 1 307 ? 18.031 -13.734 -7.941 1 98.44 307 ARG A C 1
ATOM 2437 O O . ARG A 1 307 ? 18.562 -12.625 -7.953 1 98.44 307 ARG A O 1
ATOM 2444 N N . GLU A 1 308 ? 18.531 -14.805 -7.484 1 96.62 308 GLU A N 1
ATOM 2445 C CA . GLU A 1 308 ? 19.922 -14.82 -7.051 1 96.62 308 GLU A CA 1
ATOM 2446 C C . GLU A 1 308 ? 20.812 -15.578 -8.047 1 96.62 308 GLU A C 1
ATOM 2448 O O . GLU A 1 308 ? 20.312 -16.359 -8.852 1 96.62 308 GLU A O 1
ATOM 2453 N N . GLU A 1 309 ? 22.094 -15.406 -7.977 1 93.38 309 GLU A N 1
ATOM 2454 C CA . GLU A 1 309 ? 23.047 -15.977 -8.93 1 93.38 309 GLU A CA 1
ATOM 2455 C C . GLU A 1 309 ? 23.094 -17.5 -8.82 1 93.38 309 GLU A C 1
ATOM 2457 O O . GLU A 1 309 ? 23.375 -18.188 -9.805 1 93.38 309 GLU A O 1
ATOM 2462 N N . ASP A 1 310 ? 22.781 -18.047 -7.695 1 92.81 310 ASP A N 1
ATOM 2463 C CA . ASP A 1 310 ? 22.922 -19.484 -7.465 1 92.81 310 ASP A CA 1
ATOM 2464 C C . ASP A 1 310 ? 21.641 -20.219 -7.797 1 92.81 310 ASP A C 1
ATOM 2466 O O . ASP A 1 310 ? 21.484 -21.406 -7.48 1 92.81 310 ASP A O 1
ATOM 2470 N N . GLY A 1 311 ? 20.703 -19.516 -8.422 1 93.94 311 GLY A N 1
ATOM 2471 C CA . GLY A 1 311 ? 19.469 -20.156 -8.844 1 93.94 311 GLY A CA 1
ATOM 2472 C C . GLY A 1 311 ? 18.344 -19.984 -7.844 1 93.94 311 GLY A C 1
ATOM 2473 O O . GLY A 1 311 ? 17.203 -20.344 -8.125 1 93.94 311 GLY A O 1
ATOM 2474 N N . ARG A 1 312 ? 18.75 -19.453 -6.711 1 96.81 312 ARG A N 1
ATOM 2475 C CA . ARG A 1 312 ? 17.719 -19.141 -5.719 1 96.81 312 ARG A CA 1
ATOM 2476 C C . ARG A 1 312 ? 16.875 -17.953 -6.16 1 96.81 312 ARG A C 1
ATOM 2478 O O . ARG A 1 312 ? 17.328 -17.094 -6.91 1 96.81 312 ARG A O 1
ATOM 2485 N N . PHE A 1 313 ? 15.531 -17.984 -5.676 1 98.31 313 PHE A N 1
ATOM 2486 C CA . PHE A 1 313 ? 14.734 -16.766 -5.766 1 98.31 313 PHE A CA 1
ATOM 2487 C C . PHE A 1 313 ? 13.734 -16.672 -4.617 1 98.31 313 PHE A C 1
ATOM 2489 O O . PHE A 1 313 ? 13.336 -17.703 -4.062 1 98.31 313 PHE A O 1
ATOM 2496 N N . TYR A 1 314 ? 13.391 -15.523 -4.207 1 98.19 314 TYR A N 1
ATOM 2497 C CA . TYR A 1 314 ? 12.367 -15.297 -3.191 1 98.19 314 TYR A CA 1
ATOM 2498 C C . TYR A 1 314 ? 11.344 -14.266 -3.67 1 98.19 314 TYR A C 1
ATOM 2500 O O . TYR A 1 314 ? 11.617 -13.5 -4.594 1 98.19 314 TYR A O 1
ATOM 2508 N N . GLU A 1 315 ? 10.133 -14.406 -3.135 1 98 315 GLU A N 1
ATOM 2509 C CA . GLU A 1 315 ? 9.109 -13.398 -3.426 1 98 315 GLU A CA 1
ATOM 2510 C C . GLU A 1 315 ? 9.555 -12.016 -2.957 1 98 315 GLU A C 1
ATOM 2512 O O . GLU A 1 315 ? 9.797 -11.805 -1.768 1 98 315 GLU A O 1
ATOM 2517 N N . ALA A 1 316 ? 9.703 -11.117 -3.846 1 97.94 316 ALA A N 1
ATOM 2518 C CA . ALA A 1 316 ? 10.125 -9.75 -3.541 1 97.94 316 ALA A CA 1
ATOM 2519 C C . ALA A 1 316 ? 8.922 -8.828 -3.385 1 97.94 316 ALA A C 1
ATOM 2521 O O . ALA A 1 316 ? 7.781 -9.242 -3.574 1 97.94 316 ALA A O 1
ATOM 2522 N N . ALA A 1 317 ? 9.195 -7.594 -2.92 1 97.06 317 ALA A N 1
ATOM 2523 C CA . ALA A 1 317 ? 8.156 -6.57 -2.986 1 97.06 317 ALA A CA 1
ATOM 2524 C C . ALA A 1 317 ? 7.703 -6.34 -4.426 1 97.06 317 ALA A C 1
ATOM 2526 O O . ALA A 1 317 ? 8.492 -6.477 -5.359 1 97.06 317 ALA A O 1
ATOM 2527 N N . HIS A 1 318 ? 6.492 -5.957 -4.637 1 98.25 318 HIS A N 1
ATOM 2528 C CA . HIS A 1 318 ? 5.859 -5.945 -5.949 1 98.25 318 HIS A CA 1
ATOM 2529 C C . HIS A 1 318 ? 6.578 -4.988 -6.898 1 98.25 318 HIS A C 1
ATOM 2531 O O . HIS A 1 318 ? 6.602 -5.211 -8.109 1 98.25 318 HIS A O 1
ATOM 2537 N N . LEU A 1 319 ? 7.188 -3.922 -6.316 1 97.81 319 LEU A N 1
ATOM 2538 C CA . LEU A 1 319 ? 7.82 -2.951 -7.203 1 97.81 319 LEU A CA 1
ATOM 2539 C C . LEU A 1 319 ? 9.344 -3.027 -7.09 1 97.81 319 LEU A C 1
ATOM 2541 O O . LEU A 1 319 ? 10.055 -2.273 -7.758 1 97.81 319 LEU A O 1
ATOM 2545 N N . ASP A 1 320 ? 9.812 -3.926 -6.184 1 94.5 320 ASP A N 1
ATOM 2546 C CA . ASP A 1 320 ? 11.25 -4.008 -5.941 1 94.5 320 ASP A CA 1
ATOM 2547 C C . ASP A 1 320 ? 11.75 -5.445 -6.07 1 94.5 320 ASP A C 1
ATOM 2549 O O . ASP A 1 320 ? 11.625 -6.234 -5.137 1 94.5 320 ASP A O 1
ATOM 2553 N N . GLY A 1 321 ? 12.062 -5.938 -7.148 1 97 321 GLY A N 1
ATOM 2554 C CA . GLY A 1 321 ? 12.609 -7.25 -7.453 1 97 321 GLY A CA 1
ATOM 2555 C C . GLY A 1 321 ? 13.297 -7.312 -8.805 1 97 321 GLY A C 1
ATOM 2556 O O . GLY A 1 321 ? 13.727 -6.289 -9.336 1 97 321 GLY A O 1
ATOM 2557 N N . SER A 1 322 ? 13.492 -8.492 -9.266 1 98.25 322 SER A N 1
ATOM 2558 C CA . SER A 1 322 ? 14.219 -8.703 -10.516 1 98.25 322 SER A CA 1
ATOM 2559 C C . SER A 1 322 ? 13.336 -8.398 -11.719 1 98.25 322 SER A C 1
ATOM 2561 O O . SER A 1 322 ? 13.844 -8.242 -12.836 1 98.25 322 SER A O 1
ATOM 2563 N N . ILE A 1 323 ? 12 -8.336 -11.531 1 98 323 ILE A N 1
ATOM 2564 C CA . ILE A 1 323 ? 11.047 -8.109 -12.617 1 98 323 ILE A CA 1
ATOM 2565 C C . ILE A 1 323 ? 10.781 -6.613 -12.766 1 98 323 ILE A C 1
ATOM 2567 O O . ILE A 1 323 ? 10.445 -5.934 -11.797 1 98 323 ILE A O 1
ATOM 2571 N N . PRO A 1 324 ? 10.992 -6.082 -13.906 1 97.5 324 PRO A N 1
ATOM 2572 C CA . PRO A 1 324 ? 10.734 -4.656 -14.109 1 97.5 324 PRO A CA 1
ATOM 2573 C C . PRO A 1 324 ? 9.25 -4.328 -14.156 1 97.5 324 PRO A C 1
ATOM 2575 O O . PRO A 1 324 ? 8.711 -4.035 -15.227 1 97.5 324 PRO A O 1
ATOM 2578 N N . MET A 1 325 ? 8.625 -4.191 -13.062 1 98.56 325 MET A N 1
ATOM 2579 C CA . MET A 1 325 ? 7.18 -4.098 -12.914 1 98.56 325 MET A CA 1
ATOM 2580 C C . MET A 1 325 ? 6.645 -2.846 -13.602 1 98.56 325 MET A C 1
ATOM 2582 O O . MET A 1 325 ? 5.523 -2.844 -14.117 1 98.56 325 MET A O 1
ATOM 2586 N N . SER A 1 326 ? 7.418 -1.741 -13.602 1 97.88 326 SER A N 1
ATOM 2587 C CA . SER A 1 326 ? 6.957 -0.526 -14.266 1 97.88 326 SER A CA 1
ATOM 2588 C C . SER A 1 326 ? 6.797 -0.745 -15.766 1 97.88 326 SER A C 1
ATOM 2590 O O . SER A 1 326 ? 5.82 -0.284 -16.359 1 97.88 326 SER A O 1
ATOM 2592 N N . LYS A 1 327 ? 7.727 -1.454 -16.344 1 98.06 327 LYS A N 1
ATOM 2593 C CA . LYS A 1 327 ? 7.641 -1.752 -17.781 1 98.06 327 LYS A CA 1
ATOM 2594 C C . LYS A 1 327 ? 6.5 -2.727 -18.062 1 98.06 327 LYS A C 1
ATOM 2596 O O . LYS A 1 327 ? 5.828 -2.615 -19.094 1 98.06 327 LYS A O 1
ATOM 2601 N N . ILE A 1 328 ? 6.352 -3.668 -17.203 1 98.62 328 ILE A N 1
ATOM 2602 C CA . ILE A 1 328 ? 5.262 -4.629 -17.328 1 98.62 328 ILE A CA 1
ATOM 2603 C C . ILE A 1 328 ? 3.922 -3.895 -17.297 1 98.62 328 ILE A C 1
ATOM 2605 O O . ILE A 1 328 ? 3.072 -4.109 -18.172 1 98.62 328 ILE A O 1
ATOM 2609 N N . MET A 1 329 ? 3.736 -3.049 -16.312 1 98.62 329 MET A N 1
ATOM 2610 C CA . MET A 1 329 ? 2.488 -2.301 -16.188 1 98.62 329 MET A CA 1
ATOM 2611 C C . MET A 1 329 ? 2.254 -1.428 -17.422 1 98.62 329 MET A C 1
ATOM 2613 O O . MET A 1 329 ? 1.123 -1.306 -17.891 1 98.62 329 MET A O 1
ATOM 2617 N N . LEU A 1 330 ? 3.299 -0.808 -17.906 1 97.81 330 LEU A N 1
ATOM 2618 C CA . LEU A 1 330 ? 3.178 0.006 -19.109 1 97.81 330 LEU A CA 1
ATOM 2619 C C . LEU A 1 330 ? 2.65 -0.824 -20.281 1 97.81 330 LEU A C 1
ATOM 2621 O O . LEU A 1 330 ? 1.734 -0.398 -20.984 1 97.81 330 LEU A O 1
ATOM 2625 N N . GLU A 1 331 ? 3.248 -2.043 -20.5 1 98.31 331 GLU A N 1
ATOM 2626 C CA . GLU A 1 331 ? 2.797 -2.906 -21.594 1 98.31 331 GLU A CA 1
ATOM 2627 C C . GLU A 1 331 ? 1.344 -3.326 -21.391 1 98.31 331 GLU A C 1
ATOM 2629 O O . GLU A 1 331 ? 0.595 -3.459 -22.359 1 98.31 331 GLU A O 1
ATOM 2634 N N . ILE A 1 332 ? 0.957 -3.555 -20.172 1 98.56 332 ILE A N 1
ATOM 2635 C CA . ILE A 1 332 ? -0.418 -3.936 -19.875 1 98.56 332 ILE A CA 1
ATOM 2636 C C . ILE A 1 332 ? -1.361 -2.785 -20.219 1 98.56 332 ILE A C 1
ATOM 2638 O O . ILE A 1 332 ? -2.414 -2.998 -20.812 1 98.56 332 ILE A O 1
ATOM 2642 N N . VAL A 1 333 ? -1.007 -1.565 -19.797 1 97.88 333 VAL A N 1
ATOM 2643 C CA . VAL A 1 333 ? -1.839 -0.397 -20.062 1 97.88 333 VAL A CA 1
ATOM 2644 C C . VAL A 1 333 ? -1.951 -0.176 -21.562 1 97.88 333 VAL A C 1
ATOM 2646 O O . VAL A 1 333 ? -3.018 0.184 -22.078 1 97.88 333 VAL A O 1
ATOM 2649 N N . LYS A 1 334 ? -0.862 -0.384 -22.281 1 97.31 334 LYS A N 1
ATOM 2650 C CA . LYS A 1 334 ? -0.911 -0.301 -23.75 1 97.31 334 LYS A CA 1
ATOM 2651 C C . LYS A 1 334 ? -1.888 -1.322 -24.328 1 97.31 334 LYS A C 1
ATOM 2653 O O . LYS A 1 334 ? -2.637 -1.017 -25.25 1 97.31 334 LYS A O 1
ATOM 2658 N N . GLU A 1 335 ? -1.815 -2.51 -23.828 1 97.81 335 GLU A N 1
ATOM 2659 C CA . GLU A 1 335 ? -2.766 -3.533 -24.25 1 97.81 335 GLU A CA 1
ATOM 2660 C C . GLU A 1 335 ? -4.203 -3.1 -23.984 1 97.81 335 GLU A C 1
ATOM 2662 O O . GLU A 1 335 ? -5.086 -3.305 -24.812 1 97.81 335 GLU A O 1
ATOM 2667 N N . GLN A 1 336 ? -4.465 -2.51 -22.828 1 97 336 GLN A N 1
ATOM 2668 C CA . GLN A 1 336 ? -5.789 -1.985 -22.5 1 97 336 GLN A CA 1
ATOM 2669 C C . GLN A 1 336 ? -6.227 -0.938 -23.531 1 97 336 GLN A C 1
ATOM 2671 O O . GLN A 1 336 ? -7.391 -0.907 -23.922 1 97 336 GLN A O 1
ATOM 2676 N N . LEU A 1 337 ? -5.32 -0.091 -23.875 1 95.44 337 LEU A N 1
ATOM 2677 C CA . LEU A 1 337 ? -5.609 0.938 -24.875 1 95.44 337 LEU A CA 1
ATOM 2678 C C . LEU A 1 337 ? -6.004 0.31 -26.203 1 95.44 337 LEU A C 1
ATOM 2680 O O . LEU A 1 337 ? -6.953 0.757 -26.844 1 95.44 337 LEU A O 1
ATOM 2684 N N . SER A 1 338 ? -5.254 -0.667 -26.578 1 96.44 338 SER A N 1
ATOM 2685 C CA . SER A 1 338 ? -5.555 -1.383 -27.812 1 96.44 338 SER A CA 1
ATOM 2686 C C . SER A 1 338 ? -6.957 -1.986 -27.766 1 96.44 338 SER A C 1
ATOM 2688 O O . SER A 1 338 ? -7.699 -1.901 -28.75 1 96.44 338 SER A O 1
ATOM 2690 N N . ARG A 1 339 ? -7.324 -2.611 -26.641 1 97.12 339 ARG A N 1
ATOM 2691 C CA . ARG A 1 339 ? -8.656 -3.186 -26.484 1 97.12 339 ARG A CA 1
ATOM 2692 C C . ARG A 1 339 ? -9.734 -2.107 -26.562 1 97.12 339 ARG A C 1
ATOM 2694 O O . ARG A 1 339 ? -10.781 -2.318 -27.172 1 97.12 339 ARG A O 1
ATOM 2701 N N . HIS A 1 340 ? -9.5 -1.034 -25.938 1 95.5 340 HIS A N 1
ATOM 2702 C CA . HIS A 1 340 ? -10.438 0.078 -25.953 1 95.5 340 HIS A CA 1
ATOM 2703 C C . HIS A 1 340 ? -10.68 0.59 -27.375 1 95.5 340 HIS A C 1
ATOM 2705 O O . HIS A 1 340 ? -11.82 0.836 -27.766 1 95.5 340 HIS A O 1
ATOM 2711 N N . GLU A 1 341 ? -9.672 0.737 -28.141 1 95.62 341 GLU A N 1
ATOM 2712 C CA . GLU A 1 341 ? -9.75 1.282 -29.484 1 95.62 341 GLU A CA 1
ATOM 2713 C C . GLU A 1 341 ? -10.398 0.292 -30.453 1 95.62 341 GLU A C 1
ATOM 2715 O O . GLU A 1 341 ? -11.172 0.686 -31.328 1 95.62 341 GLU A O 1
ATOM 2720 N N . SER A 1 342 ? -10.102 -0.929 -30.266 1 95.44 342 SER A N 1
ATOM 2721 C CA . SER A 1 342 ? -10.625 -1.942 -31.172 1 95.44 342 SER A CA 1
ATOM 2722 C C . SER A 1 342 ? -12.039 -2.355 -30.797 1 95.44 342 SER A C 1
ATOM 2724 O O . SER A 1 342 ? -12.789 -2.867 -31.625 1 95.44 342 SER A O 1
ATOM 2726 N N . GLY A 1 343 ? -12.344 -2.197 -29.453 1 93.94 343 GLY A N 1
ATOM 2727 C CA . GLY A 1 343 ? -13.625 -2.658 -28.953 1 93.94 343 GLY A CA 1
ATOM 2728 C C . GLY A 1 343 ? -13.656 -4.152 -28.688 1 93.94 343 GLY A C 1
ATOM 2729 O O . GLY A 1 343 ? -14.711 -4.707 -28.375 1 93.94 343 GLY A O 1
ATOM 2730 N N . TYR A 1 344 ? -12.461 -4.742 -28.75 1 92.19 344 TYR A N 1
ATOM 2731 C CA . TYR A 1 344 ? -12.367 -6.188 -28.562 1 92.19 344 TYR A CA 1
ATOM 2732 C C . TYR A 1 344 ? -11.633 -6.516 -27.266 1 92.19 344 TYR A C 1
ATOM 2734 O O . TYR A 1 344 ? -10.547 -5.984 -27.016 1 92.19 344 TYR A O 1
ATOM 2742 N N . GLY A 1 345 ? -12.32 -7.348 -26.484 1 92.56 345 GLY A N 1
ATOM 2743 C CA . GLY A 1 345 ? -11.711 -7.777 -25.234 1 92.56 345 GLY A CA 1
ATOM 2744 C C . GLY A 1 345 ? -12.133 -6.934 -24.047 1 92.56 345 GLY A C 1
ATOM 2745 O O . GLY A 1 345 ? -12.648 -5.828 -24.219 1 92.56 345 GLY A O 1
ATOM 2746 N N . GLU A 1 346 ? -11.906 -7.453 -22.938 1 95.06 346 GLU A N 1
ATOM 2747 C CA . GLU A 1 346 ? -12.195 -6.742 -21.688 1 95.06 346 GLU A CA 1
ATOM 2748 C C . GLU A 1 346 ? -11.094 -5.738 -21.359 1 95.06 346 GLU A C 1
ATOM 2750 O O . GLU A 1 346 ? -9.945 -6.121 -21.109 1 95.06 346 GLU A O 1
ATOM 2755 N N . VAL A 1 347 ? -11.445 -4.48 -21.406 1 96.56 347 VAL A N 1
ATOM 2756 C CA . VAL A 1 347 ? -10.477 -3.424 -21.156 1 96.56 347 VAL A CA 1
ATOM 2757 C C . VAL A 1 347 ? -10.016 -3.479 -19.703 1 96.56 347 VAL A C 1
ATOM 2759 O O . VAL A 1 347 ? -8.828 -3.35 -19.406 1 96.56 347 VAL A O 1
ATOM 2762 N N . ALA A 1 348 ? -10.984 -3.689 -18.75 1 97.38 348 ALA A N 1
ATOM 2763 C CA . ALA A 1 348 ? -10.68 -3.781 -17.328 1 97.38 348 ALA A CA 1
ATOM 2764 C C . ALA A 1 348 ? -10.242 -5.191 -16.953 1 97.38 348 ALA A C 1
ATOM 2766 O O . ALA A 1 348 ? -10.945 -5.898 -16.234 1 97.38 348 ALA A O 1
ATOM 2767 N N . ILE A 1 349 ? -9.078 -5.598 -17.406 1 98.38 349 ILE A N 1
ATOM 2768 C CA . ILE A 1 349 ? -8.555 -6.926 -17.125 1 98.38 349 ILE A CA 1
ATOM 2769 C C . ILE A 1 349 ? -8.414 -7.113 -15.617 1 98.38 349 ILE A C 1
ATOM 2771 O O . ILE A 1 349 ? -7.84 -6.266 -14.93 1 98.38 349 ILE A O 1
ATOM 2775 N N . PRO A 1 350 ? -9 -8.172 -15.031 1 98.62 350 PRO A N 1
ATOM 2776 C CA . PRO A 1 350 ? -8.82 -8.383 -13.594 1 98.62 350 PRO A CA 1
ATOM 2777 C C . PRO A 1 350 ? -7.359 -8.641 -13.219 1 98.62 350 PRO A C 1
ATOM 2779 O O . PRO A 1 350 ? -6.648 -9.344 -13.938 1 98.62 350 PRO A O 1
ATOM 2782 N N . ILE A 1 351 ? -6.938 -8.008 -12.164 1 98.75 351 ILE A N 1
ATOM 2783 C CA . ILE A 1 351 ? -5.578 -8.156 -11.656 1 98.75 351 ILE A CA 1
ATOM 2784 C C . ILE A 1 351 ? -5.617 -8.523 -10.172 1 98.75 351 ILE A C 1
ATOM 2786 O O . ILE A 1 351 ? -6.48 -8.047 -9.43 1 98.75 351 ILE A O 1
ATOM 2790 N N . ARG A 1 352 ? -4.789 -9.328 -9.703 1 98.19 352 ARG A N 1
ATOM 2791 C CA . ARG A 1 352 ? -4.543 -9.5 -8.273 1 98.19 352 ARG A CA 1
ATOM 2792 C C . ARG A 1 352 ? -3.051 -9.461 -7.969 1 98.19 352 ARG A C 1
ATOM 2794 O O . ARG A 1 352 ? -2.232 -9.891 -8.781 1 98.19 352 ARG A O 1
ATOM 2801 N N . PRO A 1 353 ? -2.516 -8.883 -6.875 1 97.19 353 PRO A N 1
ATOM 2802 C CA . PRO A 1 353 ? -1.097 -8.789 -6.523 1 97.19 353 PRO A CA 1
ATOM 2803 C C . PRO A 1 353 ? -0.458 -10.156 -6.273 1 97.19 353 PRO A C 1
ATOM 2805 O O . PRO A 1 353 ? 0.769 -10.258 -6.199 1 97.19 353 PRO A O 1
ATOM 2808 N N . ASP A 1 354 ? -1.167 -11.18 -6.344 1 94.25 354 ASP A N 1
ATOM 2809 C CA . ASP A 1 354 ? -0.919 -12.594 -6.121 1 94.25 354 ASP A CA 1
ATOM 2810 C C . ASP A 1 354 ? -0.297 -12.836 -4.746 1 94.25 354 ASP A C 1
ATOM 2812 O O . ASP A 1 354 ? -0.989 -12.781 -3.727 1 94.25 354 ASP A O 1
ATOM 2816 N N . HIS A 1 355 ? 1.158 -13.055 -4.605 1 95.19 355 HIS A N 1
ATOM 2817 C CA . HIS A 1 355 ? 1.751 -13.352 -3.307 1 95.19 355 HIS A CA 1
ATOM 2818 C C . HIS A 1 355 ? 2.229 -12.078 -2.615 1 95.19 355 HIS A C 1
ATOM 2820 O O . HIS A 1 355 ? 2.764 -11.172 -3.266 1 95.19 355 HIS A O 1
ATOM 2826 N N . GLY A 1 356 ? 1.99 -12.008 -1.333 1 95.56 356 GLY A N 1
ATOM 2827 C CA . GLY A 1 356 ? 2.455 -10.898 -0.517 1 95.56 356 GLY A CA 1
ATOM 2828 C C . GLY A 1 356 ? 3.324 -11.336 0.647 1 95.56 356 GLY A C 1
ATOM 2829 O O . GLY A 1 356 ? 3.244 -12.484 1.091 1 95.56 356 GLY A O 1
ATOM 2830 N N . HIS A 1 357 ? 4.141 -10.43 1.153 1 97.56 357 HIS A N 1
ATOM 2831 C CA . HIS A 1 357 ? 4.941 -10.664 2.348 1 97.56 357 HIS A CA 1
ATOM 2832 C C . HIS A 1 357 ? 4.062 -10.805 3.584 1 97.56 357 HIS A C 1
ATOM 2834 O O . HIS A 1 357 ? 2.916 -10.352 3.592 1 97.56 357 HIS A O 1
ATOM 2840 N N . VAL A 1 358 ? 4.555 -11.539 4.523 1 97.62 358 VAL A N 1
ATOM 2841 C CA . VAL A 1 358 ? 3.994 -11.492 5.871 1 97.62 358 VAL A CA 1
ATOM 2842 C C . VAL A 1 358 ? 4.699 -10.414 6.688 1 97.62 358 VAL A C 1
ATOM 2844 O O . VAL A 1 358 ? 5.898 -10.508 6.945 1 97.62 358 VAL A O 1
ATOM 2847 N N . LEU A 1 359 ? 3.957 -9.398 7.027 1 97.5 359 LEU A N 1
ATOM 2848 C CA . LEU A 1 359 ? 4.551 -8.289 7.773 1 97.5 359 LEU A CA 1
ATOM 2849 C C . LEU A 1 359 ? 3.523 -7.648 8.695 1 97.5 359 LEU A C 1
ATOM 2851 O O . LEU A 1 359 ? 2.322 -7.883 8.555 1 97.5 359 LEU A O 1
ATOM 2855 N N . LEU A 1 360 ? 4.051 -6.895 9.695 1 97.25 360 LEU A N 1
ATOM 2856 C CA . LEU A 1 360 ? 3.211 -6.156 10.633 1 97.25 360 LEU A CA 1
ATOM 2857 C C . LEU A 1 360 ? 2.234 -7.094 11.336 1 97.25 360 LEU A C 1
ATOM 2859 O O . LEU A 1 360 ? 2.639 -8.117 11.891 1 97.25 360 LEU A O 1
ATOM 2863 N N . ASP A 1 361 ? 0.983 -6.816 11.305 1 96.44 361 ASP A N 1
ATOM 2864 C CA . ASP A 1 361 ? 0.014 -7.598 12.062 1 96.44 361 ASP A CA 1
ATOM 2865 C C . ASP A 1 361 ? -0.241 -8.953 11.406 1 96.44 361 ASP A C 1
ATOM 2867 O O . ASP A 1 361 ? -0.806 -9.852 12.031 1 96.44 361 ASP A O 1
ATOM 2871 N N . ASP A 1 362 ? 0.146 -9.164 10.141 1 97.31 362 ASP A N 1
ATOM 2872 C CA . ASP A 1 362 ? 0.109 -10.484 9.531 1 97.31 362 ASP A CA 1
ATOM 2873 C C . ASP A 1 362 ? 0.872 -11.508 10.375 1 97.31 362 ASP A C 1
ATOM 2875 O O . ASP A 1 362 ? 0.492 -12.68 10.438 1 97.31 362 ASP A O 1
ATOM 2879 N N . LYS A 1 363 ? 1.943 -11.039 10.922 1 96.38 363 LYS A N 1
ATOM 2880 C CA . LYS A 1 363 ? 2.816 -11.938 11.68 1 96.38 363 LYS A CA 1
ATOM 2881 C C . LYS A 1 363 ? 2.09 -12.523 12.883 1 96.38 363 LYS A C 1
ATOM 2883 O O . LYS A 1 363 ? 2.41 -13.633 13.328 1 96.38 363 LYS A O 1
ATOM 2888 N N . LYS A 1 364 ? 1.125 -11.828 13.383 1 93.06 364 LYS A N 1
ATOM 2889 C CA . LYS A 1 364 ? 0.362 -12.273 14.539 1 93.06 364 LYS A CA 1
ATOM 2890 C C . LYS A 1 364 ? -0.663 -13.336 14.148 1 93.06 364 LYS A C 1
ATOM 2892 O O . LYS A 1 364 ? -1.193 -14.039 15.008 1 93.06 364 LYS A O 1
ATOM 2897 N N . ARG A 1 365 ? -0.912 -13.469 12.867 1 90.69 365 ARG A N 1
ATOM 2898 C CA . ARG A 1 365 ? -1.938 -14.406 12.414 1 90.69 365 ARG A CA 1
ATOM 2899 C C . ARG A 1 365 ? -1.438 -15.234 11.234 1 90.69 365 ARG A C 1
ATOM 2901 O O . ARG A 1 365 ? -2.193 -15.516 10.305 1 90.69 365 ARG A O 1
ATOM 2908 N N . LYS A 1 366 ? -0.24 -15.492 11.258 1 86.06 366 LYS A N 1
ATOM 2909 C CA . LYS A 1 366 ? 0.423 -16.156 10.148 1 86.06 366 LYS A CA 1
ATOM 2910 C C . LYS A 1 366 ? -0.183 -17.531 9.891 1 86.06 366 LYS A C 1
ATOM 2912 O O . LYS A 1 366 ? -0.167 -18.031 8.758 1 86.06 366 LYS A O 1
ATOM 2917 N N . ASP A 1 367 ? -0.812 -18.141 10.906 1 86.44 367 ASP A N 1
ATOM 2918 C CA . ASP A 1 367 ? -1.367 -19.484 10.781 1 86.44 367 ASP A CA 1
ATOM 2919 C C . ASP A 1 367 ? -2.816 -19.438 10.305 1 86.44 367 ASP A C 1
ATOM 2921 O O . ASP A 1 367 ? -3.438 -20.484 10.086 1 86.44 367 ASP A O 1
ATOM 2925 N N . GLU A 1 368 ? -3.256 -18.234 10.023 1 89.56 368 GLU A N 1
ATOM 2926 C CA . GLU A 1 368 ? -4.66 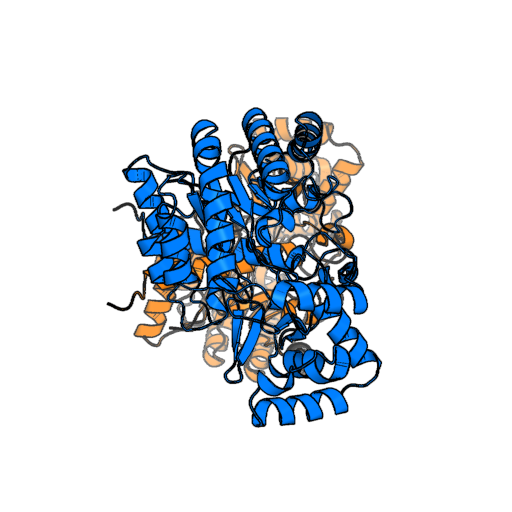-18.078 9.656 1 89.56 368 GLU A CA 1
ATOM 2927 C C . GLU A 1 368 ? -4.828 -17.938 8.148 1 89.56 368 GLU A C 1
ATOM 2929 O O . GLU A 1 368 ? -5.949 -17.953 7.637 1 89.56 368 GLU A O 1
ATOM 2934 N N . PHE A 1 369 ? -3.762 -17.797 7.469 1 88.94 369 PHE A N 1
ATOM 2935 C CA . PHE A 1 369 ? -3.857 -17.719 6.016 1 88.94 369 PHE A CA 1
ATOM 2936 C C . PHE A 1 369 ? -2.803 -18.609 5.363 1 88.94 369 PHE A C 1
ATOM 2938 O O . PHE A 1 369 ? -1.884 -19.094 6.031 1 88.94 369 PHE A O 1
ATOM 2945 N N . TYR A 1 370 ? -3.02 -18.906 4.09 1 89.31 370 TYR A N 1
ATOM 2946 C CA . TYR A 1 370 ? -2.086 -19.734 3.324 1 89.31 370 TYR A CA 1
ATOM 2947 C C . TYR A 1 370 ? -0.833 -18.938 2.967 1 89.31 370 TYR A C 1
ATOM 2949 O O . TYR A 1 370 ? -0.896 -17.719 2.758 1 89.31 370 TYR A O 1
ATOM 2957 N N . SER A 1 371 ? 0.283 -19.672 2.904 1 89.31 371 SER A N 1
ATOM 2958 C CA . SER A 1 371 ? 1.548 -19.047 2.545 1 89.31 371 SER A CA 1
ATOM 2959 C C . SER A 1 371 ? 1.43 -18.281 1.229 1 89.31 371 SER A C 1
ATOM 2961 O O . SER A 1 371 ? 0.915 -18.812 0.243 1 89.31 371 SER A O 1
ATOM 2963 N N . GLY A 1 372 ? 1.854 -17.047 1.282 1 92.62 372 GLY A N 1
ATOM 2964 C CA . GLY A 1 372 ? 1.806 -16.203 0.1 1 92.62 372 GLY A CA 1
ATOM 2965 C C . GLY A 1 372 ? 0.545 -15.359 0.017 1 92.62 372 GLY A C 1
ATOM 2966 O O . GLY A 1 372 ? 0.468 -14.422 -0.781 1 92.62 372 GLY A O 1
ATOM 2967 N N . TYR A 1 373 ? -0.393 -15.641 0.889 1 95.38 373 TYR A N 1
ATOM 2968 C CA . TYR A 1 373 ? -1.686 -14.977 0.765 1 95.38 373 TYR A CA 1
ATOM 2969 C C . TYR A 1 373 ? -2.029 -14.211 2.037 1 95.38 373 TYR A C 1
ATOM 2971 O O . TYR A 1 373 ? -3.133 -14.344 2.568 1 95.38 373 TYR A O 1
ATOM 2979 N N . SER A 1 374 ? -1.022 -13.43 2.477 1 96.31 374 SER A N 1
ATOM 2980 C CA . SER A 1 374 ? -1.203 -12.547 3.627 1 96.31 374 SER A CA 1
ATOM 2981 C C . SER A 1 374 ? -2.195 -11.438 3.318 1 96.31 374 SER A C 1
ATOM 2983 O O . SER A 1 374 ? -2.533 -11.203 2.156 1 96.31 374 SER A O 1
ATOM 2985 N N . LEU A 1 375 ? -2.766 -10.867 4.328 1 97.44 375 LEU A N 1
ATOM 2986 C CA . LEU A 1 375 ? -3.711 -9.773 4.148 1 97.44 375 LEU A CA 1
ATOM 2987 C C . LEU A 1 375 ? -2.979 -8.461 3.881 1 97.44 375 LEU A C 1
ATOM 2989 O O . LEU A 1 375 ? -3.137 -7.867 2.814 1 97.44 375 LEU A O 1
ATOM 2993 N N . ILE A 1 376 ? -2.123 -8.039 4.781 1 98 376 ILE A N 1
ATOM 2994 C CA . ILE A 1 376 ? -1.486 -6.723 4.723 1 98 376 ILE A CA 1
ATOM 2995 C C . ILE A 1 376 ? -0.449 -6.703 3.604 1 98 376 ILE A C 1
ATOM 2997 O O . ILE A 1 376 ? -0.343 -5.723 2.865 1 98 376 ILE A O 1
ATOM 3001 N N . GLY A 1 377 ? 0.298 -7.773 3.473 1 97.75 377 GLY A N 1
ATOM 3002 C CA . GLY A 1 377 ? 1.272 -7.859 2.396 1 97.75 377 GLY A CA 1
ATOM 3003 C C . GLY A 1 377 ? 0.655 -7.707 1.02 1 97.75 377 GLY A C 1
ATOM 3004 O O . GLY A 1 377 ? 1.178 -6.977 0.175 1 97.75 377 GLY A O 1
ATOM 3005 N N . ARG A 1 378 ? -0.443 -8.398 0.79 1 98.12 378 ARG A N 1
ATOM 3006 C CA . ARG A 1 378 ? -1.119 -8.289 -0.499 1 98.12 378 ARG A CA 1
ATOM 3007 C C . ARG A 1 378 ? -1.769 -6.918 -0.662 1 98.12 378 ARG A C 1
ATOM 3009 O O . ARG A 1 378 ? -1.835 -6.383 -1.771 1 98.12 378 ARG A O 1
ATOM 3016 N N . ALA A 1 379 ? -2.275 -6.355 0.44 1 98.31 379 ALA A N 1
ATOM 3017 C CA . ALA A 1 379 ? -2.842 -5.012 0.393 1 98.31 379 ALA A CA 1
ATOM 3018 C C . ALA A 1 379 ? -1.799 -3.992 -0.063 1 98.31 379 ALA A C 1
ATOM 3020 O O . ALA A 1 379 ? -2.084 -3.139 -0.907 1 98.31 379 ALA A O 1
ATOM 3021 N N . ILE A 1 380 ? -0.601 -4.094 0.462 1 98.31 380 ILE A N 1
ATOM 3022 C CA . ILE A 1 380 ? 0.494 -3.203 0.094 1 98.31 380 ILE A CA 1
ATOM 3023 C C . ILE A 1 380 ? 0.859 -3.414 -1.374 1 98.31 380 ILE A C 1
ATOM 3025 O O . ILE A 1 380 ? 1.048 -2.447 -2.117 1 98.31 380 ILE A O 1
ATOM 3029 N N . GLY A 1 381 ? 0.948 -4.66 -1.761 1 98.38 381 GLY A N 1
ATOM 3030 C CA . GLY A 1 381 ? 1.219 -4.949 -3.16 1 98.38 381 GLY A CA 1
ATOM 3031 C C . GLY A 1 381 ? 0.194 -4.352 -4.102 1 98.38 381 GLY A C 1
ATOM 3032 O O . GLY A 1 381 ? 0.553 -3.752 -5.121 1 98.38 381 GLY A O 1
ATOM 3033 N N . MET A 1 382 ? -1.1 -4.531 -3.781 1 98.31 382 MET A N 1
ATOM 3034 C CA . MET A 1 382 ? -2.176 -3.975 -4.594 1 98.31 382 MET A CA 1
ATOM 3035 C C . MET A 1 382 ? -2.066 -2.455 -4.672 1 98.31 382 MET A C 1
ATOM 3037 O O . MET A 1 382 ? -2.264 -1.868 -5.738 1 98.31 382 MET A O 1
ATOM 3041 N N . ALA A 1 383 ? -1.772 -1.84 -3.535 1 98.38 383 ALA A N 1
ATOM 3042 C CA . ALA A 1 383 ? -1.632 -0.387 -3.479 1 98.38 383 ALA A CA 1
ATOM 3043 C C . ALA A 1 383 ? -0.493 0.089 -4.375 1 98.38 383 ALA A C 1
ATOM 3045 O O . ALA A 1 383 ? -0.643 1.066 -5.113 1 98.38 383 ALA A O 1
ATOM 3046 N N . GLU A 1 384 ? 0.65 -0.55 -4.312 1 98.56 384 GLU A N 1
ATOM 3047 C CA . GLU A 1 384 ? 1.797 -0.22 -5.156 1 98.56 384 GLU A CA 1
ATOM 3048 C C . GLU A 1 384 ? 1.442 -0.317 -6.637 1 98.56 384 GLU A C 1
ATOM 3050 O O . GLU A 1 384 ? 1.766 0.581 -7.418 1 98.56 384 GLU A O 1
ATOM 3055 N N . LEU A 1 385 ? 0.783 -1.384 -6.969 1 98.75 385 LEU A N 1
ATOM 3056 C CA . LEU A 1 385 ? 0.423 -1.621 -8.359 1 98.75 385 LEU A CA 1
ATOM 3057 C C . LEU A 1 385 ? -0.595 -0.592 -8.844 1 98.75 385 LEU A C 1
ATOM 3059 O O . LEU A 1 385 ? -0.526 -0.133 -9.984 1 98.75 385 LEU A O 1
ATOM 3063 N N . TYR A 1 386 ? -1.515 -0.289 -8.008 1 98.25 386 TYR A N 1
ATOM 3064 C CA . TYR A 1 386 ? -2.51 0.729 -8.32 1 98.25 386 TYR A CA 1
ATOM 3065 C C . TYR A 1 386 ? -1.849 2.076 -8.586 1 98.25 386 TYR A C 1
ATOM 3067 O O . TYR A 1 386 ? -2.16 2.744 -9.578 1 98.25 386 TYR A O 1
ATOM 3075 N N . GLY A 1 387 ? -0.937 2.463 -7.668 1 98.56 387 GLY A N 1
ATOM 3076 C CA . GLY A 1 387 ? -0.187 3.689 -7.895 1 98.56 387 GLY A CA 1
ATOM 3077 C C . GLY A 1 387 ? 0.605 3.674 -9.188 1 98.56 387 GLY A C 1
ATOM 3078 O O . GLY A 1 387 ? 0.607 4.656 -9.938 1 98.56 387 GLY A O 1
ATOM 3079 N N . LEU A 1 388 ? 1.249 2.615 -9.414 1 98.62 388 LEU A N 1
ATOM 3080 C CA . LEU A 1 388 ? 2.059 2.453 -10.617 1 98.62 388 LEU A CA 1
ATOM 3081 C C . LEU A 1 388 ? 1.216 2.652 -11.875 1 98.62 388 LEU A C 1
ATOM 3083 O O . LEU A 1 388 ? 1.607 3.393 -12.773 1 98.62 388 LEU A O 1
ATOM 3087 N N . GLU A 1 389 ? 0.073 1.952 -11.938 1 98.25 389 GLU A N 1
ATOM 3088 C CA . GLU A 1 389 ? -0.844 2.088 -13.07 1 98.25 389 GLU A CA 1
ATOM 3089 C C . GLU A 1 389 ? -1.278 3.539 -13.258 1 98.25 389 GLU A C 1
ATOM 3091 O O . GLU A 1 389 ? -1.266 4.059 -14.375 1 98.25 389 GLU A O 1
ATOM 3096 N N . LYS A 1 390 ? -1.645 4.195 -12.156 1 97.75 390 LYS A N 1
ATOM 3097 C CA . LYS A 1 390 ? -2.125 5.574 -12.219 1 97.75 390 LYS A CA 1
ATOM 3098 C C . LYS A 1 390 ? -1.044 6.508 -12.75 1 97.75 390 LYS A C 1
ATOM 3100 O O . LYS A 1 390 ? -1.333 7.422 -13.531 1 97.75 390 LYS A O 1
ATOM 3105 N N . GLY A 1 391 ? 0.185 6.309 -12.266 1 97.62 391 GLY A N 1
ATOM 3106 C CA . GLY A 1 391 ? 1.286 7.121 -12.758 1 97.62 391 GLY A CA 1
ATOM 3107 C C . GLY A 1 391 ? 1.513 6.98 -14.25 1 97.62 391 GLY A C 1
ATOM 3108 O O . GLY A 1 391 ? 1.677 7.977 -14.953 1 97.62 391 GLY A O 1
ATOM 3109 N N . ILE A 1 392 ? 1.478 5.77 -14.711 1 97.25 392 ILE A N 1
ATOM 3110 C CA . ILE A 1 392 ? 1.693 5.488 -16.125 1 97.25 392 ILE A CA 1
ATOM 3111 C C . ILE A 1 392 ? 0.56 6.094 -16.953 1 97.25 392 ILE A C 1
ATOM 3113 O O . ILE A 1 392 ? 0.805 6.742 -17.969 1 97.25 392 ILE A O 1
ATOM 3117 N N . ARG A 1 393 ? -0.648 5.922 -16.516 1 95.94 393 ARG A N 1
ATOM 3118 C CA . ARG A 1 393 ? -1.807 6.441 -17.234 1 95.94 393 ARG A CA 1
ATOM 3119 C C . ARG A 1 393 ? -1.764 7.965 -17.312 1 95.94 393 ARG A C 1
ATOM 3121 O O . ARG A 1 393 ? -2.123 8.547 -18.328 1 95.94 393 ARG A O 1
ATOM 3128 N N . GLU A 1 394 ? -1.364 8.594 -16.172 1 94 394 GLU A N 1
ATOM 3129 C CA . GLU A 1 394 ? -1.258 10.047 -16.141 1 94 394 GLU A CA 1
ATOM 3130 C C . GLU A 1 394 ? -0.345 10.562 -17.25 1 94 394 GLU A C 1
ATOM 3132 O O . GLU A 1 394 ? -0.616 11.602 -17.859 1 94 394 GLU A O 1
ATOM 3137 N N . MET A 1 395 ? 0.627 9.852 -17.547 1 93.75 395 MET A N 1
ATOM 3138 C CA . MET A 1 395 ? 1.644 10.258 -18.5 1 93.75 395 MET A CA 1
ATOM 3139 C C . MET A 1 395 ? 1.239 9.867 -19.922 1 93.75 395 MET A C 1
ATOM 3141 O O . MET A 1 395 ? 1.623 10.531 -20.891 1 93.75 395 MET A O 1
ATOM 3145 N N . LEU A 1 396 ? 0.54 8.781 -20.031 1 90.88 396 LEU A N 1
ATOM 3146 C CA . LEU A 1 396 ? 0.18 8.258 -21.344 1 90.88 396 LEU A CA 1
ATOM 3147 C C . LEU A 1 396 ? -1.016 9.008 -21.922 1 90.88 396 LEU A C 1
ATOM 3149 O O . LEU A 1 396 ? -1.088 9.227 -23.141 1 90.88 396 LEU A O 1
ATOM 3153 N N . PHE A 1 397 ? -2.016 9.289 -21.109 1 83.94 397 PHE A N 1
ATOM 3154 C CA . PHE A 1 397 ? -3.25 9.891 -21.609 1 83.94 397 PHE A CA 1
ATOM 3155 C C . PHE A 1 397 ? -3.25 11.398 -21.359 1 83.94 397 PHE A C 1
ATOM 3157 O O . PHE A 1 397 ? -4.297 12.047 -21.438 1 83.94 397 PHE A O 1
ATOM 3164 N N . LYS A 1 398 ? -2.025 12.141 -21.156 1 66.06 398 LYS A N 1
ATOM 3165 C CA . LYS A 1 398 ? -1.89 13.578 -20.938 1 66.06 398 LYS A CA 1
ATOM 3166 C C . LYS A 1 398 ? -2.727 14.375 -21.938 1 66.06 398 LYS A C 1
ATOM 3168 O O . LYS A 1 398 ? -2.57 14.211 -23.141 1 66.06 398 LYS A O 1
ATOM 3173 N N . PRO A 1 399 ? -3.908 14.812 -21.438 1 48.06 399 PRO A N 1
ATOM 3174 C CA . PRO A 1 399 ? -4.527 15.719 -22.391 1 48.06 399 PRO A CA 1
ATOM 3175 C C . PRO A 1 399 ? -3.551 16.766 -22.938 1 48.06 399 PRO A C 1
ATOM 3177 O O . PRO A 1 399 ? -2.596 17.141 -22.234 1 48.06 399 PRO A O 1
ATOM 3180 N N . ASP A 1 400 ? -3.369 17.141 -24.203 1 36.72 400 ASP A N 1
ATOM 3181 C CA . ASP A 1 400 ? -2.729 18.328 -24.75 1 36.72 400 ASP A CA 1
ATOM 3182 C C . ASP A 1 400 ? -2.832 19.516 -23.781 1 36.72 400 ASP A C 1
ATOM 3184 O O . ASP A 1 400 ? -3.873 19.719 -23.156 1 36.72 400 ASP A O 1
ATOM 3188 N N . MET B 1 1 ? 18.547 9.672 -11.453 1 81.38 1 MET B N 1
ATOM 3189 C CA . MET B 1 1 ? 17.969 10.602 -10.484 1 81.38 1 MET B CA 1
ATOM 3190 C C . MET B 1 1 ? 17.391 9.844 -9.289 1 81.38 1 MET B C 1
ATOM 3192 O O . MET B 1 1 ? 16.766 8.805 -9.453 1 81.38 1 MET B O 1
ATOM 3196 N N . LYS B 1 2 ? 17.5 10.352 -8.078 1 86.56 2 LYS B N 1
ATOM 3197 C CA . LYS B 1 2 ? 17.062 9.711 -6.836 1 86.56 2 LYS B CA 1
ATOM 3198 C C . LYS B 1 2 ? 15.547 9.797 -6.676 1 86.56 2 LYS B C 1
ATOM 3200 O O . LYS B 1 2 ? 14.922 10.781 -7.086 1 86.56 2 LYS B O 1
ATOM 3205 N N . ASN B 1 3 ? 14.992 8.789 -6.102 1 92.12 3 ASN B N 1
ATOM 3206 C CA . ASN B 1 3 ? 13.594 8.828 -5.688 1 92.12 3 ASN B CA 1
ATOM 3207 C C . ASN B 1 3 ? 13.398 9.734 -4.473 1 92.12 3 ASN B C 1
ATOM 3209 O O . ASN B 1 3 ? 14.367 10.141 -3.834 1 92.12 3 ASN B O 1
ATOM 3213 N N . LEU B 1 4 ? 12.195 10.117 -4.238 1 97.88 4 LEU B N 1
ATOM 3214 C CA . LEU B 1 4 ? 11.852 10.766 -2.979 1 97.88 4 LEU B CA 1
ATOM 3215 C C . LEU B 1 4 ? 12.266 9.898 -1.793 1 97.88 4 LEU B C 1
ATOM 3217 O O . LEU B 1 4 ? 12.242 8.672 -1.877 1 97.88 4 LEU B O 1
ATOM 3221 N N . LYS B 1 5 ? 12.727 10.523 -0.734 1 98.06 5 LYS B N 1
ATOM 3222 C CA . LYS B 1 5 ? 13.062 9.797 0.485 1 98.06 5 LYS B CA 1
ATOM 3223 C C . LYS B 1 5 ? 11.805 9.414 1.261 1 98.06 5 LYS B C 1
ATOM 3225 O O . LYS B 1 5 ? 11.102 10.281 1.778 1 98.06 5 LYS B O 1
ATOM 3230 N N . LYS B 1 6 ? 11.469 8.117 1.307 1 97.75 6 LYS B N 1
ATOM 3231 C CA . LYS B 1 6 ? 10.273 7.629 1.987 1 97.75 6 LYS B CA 1
ATOM 3232 C C . LYS B 1 6 ? 10.438 7.688 3.502 1 97.75 6 LYS B C 1
ATOM 3234 O O . LYS B 1 6 ? 11.359 7.086 4.055 1 97.75 6 LYS B O 1
ATOM 3239 N N . THR B 1 7 ? 9.555 8.414 4.184 1 98.56 7 THR B N 1
ATOM 3240 C CA . THR B 1 7 ? 9.641 8.531 5.637 1 98.56 7 THR B CA 1
ATOM 3241 C C . THR B 1 7 ? 8.273 8.289 6.273 1 98.56 7 THR B C 1
ATOM 3243 O O . THR B 1 7 ? 7.246 8.336 5.594 1 98.56 7 THR B O 1
ATOM 3246 N N . LEU B 1 8 ? 8.266 7.945 7.527 1 98.25 8 LEU B N 1
ATOM 3247 C CA . LEU B 1 8 ? 7.039 7.793 8.312 1 98.25 8 LEU B CA 1
ATOM 3248 C C . LEU B 1 8 ? 7.156 8.516 9.648 1 98.25 8 LEU B C 1
ATOM 3250 O O . LEU B 1 8 ? 8.219 8.5 10.273 1 98.25 8 LEU B O 1
ATOM 3254 N N . ARG B 1 9 ? 6.102 9.062 10.062 1 97.44 9 ARG B N 1
ATOM 3255 C CA . ARG B 1 9 ? 6.059 9.773 11.336 1 97.44 9 ARG B CA 1
ATOM 3256 C C . ARG B 1 9 ? 5.996 8.805 12.508 1 97.44 9 ARG B C 1
ATOM 3258 O O . ARG B 1 9 ? 5.219 7.844 12.484 1 97.44 9 ARG B O 1
ATOM 3265 N N . TRP B 1 10 ? 6.824 9.016 13.453 1 97.25 10 TRP B N 1
ATOM 3266 C CA . TRP B 1 10 ? 6.922 8.219 14.672 1 97.25 10 TRP B CA 1
ATOM 3267 C C . TRP B 1 10 ? 6.855 9.109 15.914 1 97.25 10 TRP B C 1
ATOM 3269 O O . TRP B 1 10 ? 7.512 10.156 15.969 1 97.25 10 TRP B O 1
ATOM 3279 N N . PHE B 1 11 ? 6.066 8.75 16.953 1 95.12 11 PHE B N 1
ATOM 3280 C CA . PHE B 1 11 ? 5.836 9.633 18.094 1 95.12 11 PHE B CA 1
ATOM 3281 C C . PHE B 1 11 ? 6.504 9.078 19.359 1 95.12 11 PHE B C 1
ATOM 3283 O O . PHE B 1 11 ? 6.152 9.461 20.469 1 95.12 11 PHE B O 1
ATOM 3290 N N . GLY B 1 12 ? 7.383 8.141 19.141 1 93.75 12 GLY B N 1
ATOM 3291 C CA . GLY B 1 12 ? 8.102 7.598 20.281 1 93.75 12 GLY B CA 1
ATOM 3292 C C . GLY B 1 12 ? 7.645 6.203 20.672 1 93.75 12 GLY B C 1
ATOM 3293 O O . GLY B 1 12 ? 6.789 5.617 20.016 1 93.75 12 GLY B O 1
ATOM 3294 N N . PRO B 1 13 ? 8.188 5.629 21.641 1 90.62 13 PRO B N 1
ATOM 3295 C CA . PRO B 1 13 ? 8.008 4.215 21.984 1 90.62 13 PRO B CA 1
ATOM 3296 C C . PRO B 1 13 ? 6.602 3.912 22.484 1 90.62 13 PRO B C 1
ATOM 3298 O O . PRO B 1 13 ? 6.156 2.762 22.438 1 90.62 13 PRO B O 1
ATOM 3301 N N . SER B 1 14 ? 5.906 4.914 23.016 1 87.38 14 SER B N 1
ATOM 3302 C CA . SER B 1 14 ? 4.57 4.676 23.547 1 87.38 14 SER B CA 1
ATOM 3303 C C . SER B 1 14 ? 3.516 4.723 22.453 1 87.38 14 SER B C 1
ATOM 3305 O O . SER B 1 14 ? 2.342 4.438 22.688 1 87.38 14 SER B O 1
ATOM 3307 N N . PHE B 1 15 ? 3.996 5.055 21.328 1 88 15 PHE B N 1
ATOM 3308 C CA . PHE B 1 15 ? 3.154 5.121 20.141 1 88 15 PHE B CA 1
ATOM 3309 C C . PHE B 1 15 ? 2.803 3.721 19.641 1 88 15 PHE B C 1
ATOM 3311 O O . PHE B 1 15 ? 3.613 2.799 19.75 1 88 15 PHE B O 1
ATOM 3318 N N . GLY B 1 16 ? 1.684 3.43 19.25 1 88.62 16 GLY B N 1
ATOM 3319 C CA . GLY B 1 16 ? 1.196 2.139 18.797 1 88.62 16 GLY B CA 1
ATOM 3320 C C . GLY B 1 16 ? 1.895 1.644 17.547 1 88.62 16 GLY B C 1
ATOM 3321 O O . GLY B 1 16 ? 1.725 0.489 17.141 1 88.62 16 GLY B O 1
ATOM 3322 N N . VAL B 1 17 ? 2.656 2.416 16.922 1 93.81 17 VAL B N 1
ATOM 3323 C CA . VAL B 1 17 ? 3.465 2.057 15.766 1 93.81 17 VAL B CA 1
ATOM 3324 C C . VAL B 1 17 ? 4.941 2.031 16.156 1 93.81 17 VAL B C 1
ATOM 3326 O O . VAL B 1 17 ? 5.527 3.072 16.469 1 93.81 17 VAL B O 1
ATOM 3329 N N . SER B 1 18 ? 5.562 0.863 16.125 1 95.5 18 SER B N 1
ATOM 3330 C CA . SER B 1 18 ? 6.945 0.718 16.562 1 95.5 18 SER B CA 1
ATOM 3331 C C . SER B 1 18 ? 7.922 1 15.43 1 95.5 18 SER B C 1
ATOM 3333 O O . SER B 1 18 ? 7.535 1.016 14.258 1 95.5 18 SER B O 1
ATOM 3335 N N . LEU B 1 19 ? 9.203 1.242 15.805 1 97.38 19 LEU B N 1
ATOM 3336 C CA . LEU B 1 19 ? 10.242 1.421 14.805 1 97.38 19 LEU B CA 1
ATOM 3337 C C . LEU B 1 19 ? 10.461 0.138 14.008 1 97.38 19 LEU B C 1
ATOM 3339 O O . LEU B 1 19 ? 10.797 0.186 12.828 1 97.38 19 LEU B O 1
ATOM 3343 N N . LYS B 1 20 ? 10.234 -1.014 14.609 1 95.62 20 LYS B N 1
ATOM 3344 C CA . LYS B 1 20 ? 10.305 -2.285 13.898 1 95.62 20 LYS B CA 1
ATOM 3345 C C . LYS B 1 20 ? 9.234 -2.367 12.812 1 95.62 20 LYS B C 1
ATOM 3347 O O . LYS B 1 20 ? 9.492 -2.848 11.711 1 95.62 20 LYS B O 1
ATOM 3352 N N . ASP B 1 21 ? 8.008 -1.942 13.188 1 96.31 21 ASP B N 1
ATOM 3353 C CA . ASP B 1 21 ? 6.934 -1.864 12.203 1 96.31 21 ASP B CA 1
ATOM 3354 C C . ASP B 1 21 ? 7.352 -1.005 11.008 1 96.31 21 ASP B C 1
ATOM 3356 O O . ASP B 1 21 ? 7.168 -1.402 9.852 1 96.31 21 ASP B O 1
ATOM 3360 N N . ILE B 1 22 ? 7.891 0.136 11.359 1 97.44 22 ILE B N 1
ATOM 3361 C CA . ILE B 1 22 ? 8.258 1.108 10.336 1 97.44 22 ILE B CA 1
ATOM 3362 C C . ILE B 1 22 ? 9.359 0.53 9.445 1 97.44 22 ILE B C 1
ATOM 3364 O O . ILE B 1 22 ? 9.297 0.654 8.219 1 97.44 22 ILE B O 1
ATOM 3368 N N . ARG B 1 23 ? 10.328 -0.098 10.008 1 96.88 23 ARG B N 1
ATOM 3369 C CA . ARG B 1 23 ? 11.406 -0.726 9.258 1 96.88 23 ARG B CA 1
ATOM 3370 C C . ARG B 1 23 ? 10.859 -1.765 8.281 1 96.88 23 ARG B C 1
ATOM 3372 O O . ARG B 1 23 ? 11.352 -1.884 7.16 1 96.88 23 ARG B O 1
ATOM 3379 N N . GLU B 1 24 ? 9.922 -2.494 8.672 1 96.62 24 GLU B N 1
ATOM 3380 C CA . GLU B 1 24 ? 9.359 -3.57 7.863 1 96.62 24 GLU B CA 1
ATOM 3381 C C . GLU B 1 24 ? 8.703 -3.023 6.598 1 96.62 24 GLU B C 1
ATOM 3383 O O . GLU B 1 24 ? 8.516 -3.754 5.625 1 96.62 24 GLU B O 1
ATOM 3388 N N . LEU B 1 25 ? 8.312 -1.761 6.609 1 96.62 25 LEU B N 1
ATOM 3389 C CA . LEU B 1 25 ? 7.656 -1.137 5.465 1 96.62 25 LEU B CA 1
ATOM 3390 C C . LEU B 1 25 ? 8.68 -0.714 4.414 1 96.62 25 LEU B C 1
ATOM 3392 O O . LEU B 1 25 ? 8.305 -0.273 3.324 1 96.62 25 LEU B O 1
ATOM 3396 N N . GLY B 1 26 ? 9.945 -0.833 4.727 1 93.94 26 GLY B N 1
ATOM 3397 C CA . GLY B 1 26 ? 10.992 -0.529 3.768 1 93.94 26 GLY B CA 1
ATOM 3398 C C . GLY B 1 26 ? 11.195 0.959 3.553 1 93.94 26 GLY B C 1
ATOM 3399 O O . GLY B 1 26 ? 11.633 1.384 2.484 1 93.94 26 GLY B O 1
ATOM 3400 N N . VAL B 1 27 ? 10.867 1.774 4.52 1 95.38 27 VAL B N 1
ATOM 3401 C CA . VAL B 1 27 ? 11.062 3.213 4.375 1 95.38 27 VAL B CA 1
ATOM 3402 C C . VAL B 1 27 ? 12.516 3.566 4.684 1 95.38 27 VAL B C 1
ATOM 3404 O O . VAL B 1 27 ? 13.258 2.746 5.227 1 95.38 27 VAL B O 1
ATOM 3407 N N . ASP B 1 28 ? 12.859 4.77 4.309 1 92.38 28 ASP B N 1
ATOM 3408 C CA . ASP B 1 28 ? 14.242 5.23 4.426 1 92.38 28 ASP B CA 1
ATOM 3409 C C . ASP B 1 28 ? 14.484 5.883 5.785 1 92.38 28 ASP B C 1
ATOM 3411 O O . ASP B 1 28 ? 15.594 5.805 6.324 1 92.38 28 ASP B O 1
ATOM 3415 N N . GLY B 1 29 ? 13.477 6.516 6.234 1 96.62 29 GLY B N 1
ATOM 3416 C CA . GLY B 1 29 ? 13.742 7.305 7.43 1 96.62 29 GLY B CA 1
ATOM 3417 C C . GLY B 1 29 ? 12.508 7.555 8.266 1 96.62 29 GLY B C 1
ATOM 3418 O O . GLY B 1 29 ? 11.422 7.047 7.961 1 96.62 29 GLY B O 1
ATOM 3419 N N . VAL B 1 30 ? 12.758 8.273 9.375 1 98.44 30 VAL B N 1
ATOM 3420 C CA . VAL B 1 30 ? 11.742 8.531 10.383 1 98.44 30 VAL B CA 1
ATOM 3421 C C . VAL B 1 30 ? 11.578 10.039 10.578 1 98.44 30 VAL B C 1
ATOM 3423 O O . VAL B 1 30 ? 12.562 10.781 10.547 1 98.44 30 VAL B O 1
ATOM 3426 N N . VAL B 1 31 ? 10.367 10.492 10.68 1 98.62 31 VAL B N 1
ATOM 3427 C CA . VAL B 1 31 ? 10.016 11.844 11.086 1 98.62 31 VAL B CA 1
ATOM 3428 C C . VAL B 1 31 ? 9.594 11.852 12.555 1 98.62 31 VAL B C 1
ATOM 3430 O O . VAL B 1 31 ? 8.656 11.148 12.945 1 98.62 31 VAL B O 1
ATOM 3433 N N . THR B 1 32 ? 10.312 12.539 13.344 1 98.19 32 THR B N 1
ATOM 3434 C CA . THR B 1 32 ? 9.984 12.523 14.766 1 98.19 32 THR B CA 1
ATOM 3435 C C . THR B 1 32 ? 10.508 13.773 15.453 1 98.19 32 THR B C 1
ATOM 3437 O O . THR B 1 32 ? 10.844 14.766 14.797 1 98.19 32 THR B O 1
ATOM 3440 N N . ALA B 1 33 ? 10.359 13.852 16.766 1 97.31 33 ALA B N 1
ATOM 3441 C CA . ALA B 1 33 ? 10.797 14.961 17.609 1 97.31 33 ALA B CA 1
ATOM 3442 C C . ALA B 1 33 ? 11.227 14.477 18.984 1 97.31 33 ALA B C 1
ATOM 3444 O O . ALA B 1 33 ? 11.094 13.289 19.297 1 97.31 33 ALA B O 1
ATOM 3445 N N . CYS B 1 34 ? 11.867 15.336 19.672 1 97.12 34 CYS B N 1
ATOM 3446 C CA . CYS B 1 34 ? 12.102 15.086 21.078 1 97.12 34 CYS B CA 1
ATOM 3447 C C . CYS B 1 34 ? 10.859 15.414 21.906 1 97.12 34 CYS B C 1
ATOM 3449 O O . CYS B 1 34 ? 10.828 16.422 22.609 1 97.12 34 CYS B O 1
ATOM 3451 N N . HIS B 1 35 ? 9.914 14.508 21.875 1 93.38 35 HIS B N 1
ATOM 3452 C CA . HIS B 1 35 ? 8.57 14.742 22.391 1 93.38 35 HIS B CA 1
ATOM 3453 C C . HIS B 1 35 ? 8.578 14.961 23.891 1 93.38 35 HIS B C 1
ATOM 3455 O O . HIS B 1 35 ? 7.648 15.547 24.453 1 93.38 35 HIS B O 1
ATOM 3461 N N . GLN B 1 36 ? 9.562 14.5 24.547 1 91.88 36 GLN B N 1
ATOM 3462 C CA . GLN B 1 36 ? 9.609 14.562 26 1 91.88 36 GLN B CA 1
ATOM 3463 C C . GLN B 1 36 ? 10.094 15.93 26.484 1 91.88 36 GLN B C 1
ATOM 3465 O O . GLN B 1 36 ? 9.992 16.25 27.656 1 91.88 36 GLN B O 1
ATOM 3470 N N . VAL B 1 37 ? 10.641 16.719 25.594 1 96.56 37 VAL B N 1
ATOM 3471 C CA . VAL B 1 37 ? 11.133 18.047 25.969 1 96.56 37 VAL B CA 1
ATOM 3472 C C . VAL B 1 37 ? 9.984 19.047 25.922 1 96.56 37 VAL B C 1
ATOM 3474 O O . VAL B 1 37 ? 9.289 19.156 24.906 1 96.56 37 VAL B O 1
ATOM 3477 N N . PRO B 1 38 ? 9.758 19.812 27.016 1 95.5 38 PRO B N 1
ATOM 3478 C CA . PRO B 1 38 ? 8.68 20.797 27.016 1 95.5 38 PRO B CA 1
ATOM 3479 C C . PRO B 1 38 ? 8.844 21.859 25.938 1 95.5 38 PRO B C 1
ATOM 3481 O O . PRO B 1 38 ? 9.977 22.219 25.594 1 95.5 38 PRO B O 1
ATOM 3484 N N . ILE B 1 39 ? 7.75 22.391 25.516 1 94.75 39 ILE B N 1
ATOM 3485 C CA . ILE B 1 39 ? 7.742 23.422 24.484 1 94.75 39 ILE B CA 1
ATOM 3486 C C . ILE B 1 39 ? 8.555 24.625 24.953 1 94.75 39 ILE B C 1
ATOM 3488 O O . ILE B 1 39 ? 8.367 25.109 26.062 1 94.75 39 ILE B O 1
ATOM 3492 N N . GLY B 1 40 ? 9.461 25.016 24.141 1 97.38 40 GLY B N 1
ATOM 3493 C CA . GLY B 1 40 ? 10.242 26.203 24.438 1 97.38 40 GLY B CA 1
ATOM 3494 C C . GLY B 1 40 ? 11.586 25.875 25.062 1 97.38 40 GLY B C 1
ATOM 3495 O O . GLY B 1 40 ? 12.477 26.734 25.109 1 97.38 40 GLY B O 1
ATOM 3496 N N . GLU B 1 41 ? 11.719 24.719 25.547 1 98.31 41 GLU B N 1
ATOM 3497 C CA . GLU B 1 41 ? 12.984 24.328 26.172 1 98.31 41 GLU B CA 1
ATOM 3498 C C . GLU B 1 41 ? 13.977 23.828 25.125 1 98.31 41 GLU B C 1
ATOM 3500 O O . GLU B 1 41 ? 13.578 23.391 24.031 1 98.31 41 GLU B O 1
ATOM 3505 N N . ILE B 1 42 ? 15.219 23.969 25.5 1 98.75 42 ILE B N 1
ATOM 3506 C CA . ILE B 1 42 ? 16.297 23.578 24.594 1 98.75 42 ILE B CA 1
ATOM 3507 C C . ILE B 1 42 ? 16.391 22.062 24.5 1 98.75 42 ILE B C 1
ATOM 3509 O O . ILE B 1 42 ? 16.406 21.375 25.531 1 98.75 42 ILE B O 1
ATOM 3513 N N . TRP B 1 43 ? 16.344 21.516 23.234 1 98.75 43 TRP B N 1
ATOM 3514 C CA . TRP B 1 43 ? 16.75 20.125 23.031 1 98.75 43 TRP B CA 1
ATOM 3515 C C . TRP B 1 43 ? 18.266 19.984 23.156 1 98.75 43 TRP B C 1
ATOM 3517 O O . TRP B 1 43 ? 19 20.422 22.266 1 98.75 43 TRP B O 1
ATOM 3527 N N . SER B 1 44 ? 18.75 19.375 24.188 1 98.56 44 SER B N 1
ATOM 3528 C CA . SER B 1 44 ? 20.188 19.156 24.312 1 98.56 44 SER B CA 1
ATOM 3529 C C . SER B 1 44 ? 20.688 18.141 23.297 1 98.56 44 SER B C 1
ATOM 3531 O O . SER B 1 44 ? 19.922 17.328 22.797 1 98.56 44 SER B O 1
ATOM 3533 N N . SER B 1 45 ? 22 18.25 22.984 1 98.31 45 SER B N 1
ATOM 3534 C CA . SER B 1 45 ? 22.609 17.281 22.094 1 98.31 45 SER B CA 1
ATOM 3535 C C . SER B 1 45 ? 22.438 15.859 22.609 1 98.31 45 SER B C 1
ATOM 3537 O O . SER B 1 45 ? 22.266 14.914 21.844 1 98.31 45 SER B O 1
ATOM 3539 N N . GLU B 1 46 ? 22.438 15.758 23.875 1 98.19 46 GLU B N 1
ATOM 3540 C CA . GLU B 1 46 ? 22.281 14.445 24.5 1 98.19 46 GLU B CA 1
ATOM 3541 C C . GLU B 1 46 ? 20.906 13.859 24.219 1 98.19 46 GLU B C 1
ATOM 3543 O O . GLU B 1 46 ? 20.781 12.68 23.875 1 98.19 46 GLU B O 1
ATOM 3548 N N . VAL B 1 47 ? 19.891 14.648 24.375 1 98.12 47 VAL B N 1
ATOM 3549 C CA . VAL B 1 47 ? 18.516 14.195 24.156 1 98.12 47 VAL B CA 1
ATOM 3550 C C . VAL B 1 47 ? 18.312 13.852 22.672 1 98.12 47 VAL B C 1
ATOM 3552 O O . VAL B 1 47 ? 17.688 12.844 22.344 1 98.12 47 VAL B O 1
ATOM 3555 N N . ILE B 1 48 ? 18.859 14.656 21.812 1 98.69 48 ILE B N 1
ATOM 3556 C CA . ILE B 1 48 ? 18.766 14.445 20.375 1 98.69 48 ILE B CA 1
ATOM 3557 C C . ILE B 1 48 ? 19.469 13.141 20 1 98.69 48 ILE B C 1
ATOM 3559 O O . ILE B 1 48 ? 18.891 12.305 19.297 1 98.69 48 ILE B O 1
ATOM 3563 N N . ARG B 1 49 ? 20.609 12.945 20.5 1 98.25 49 ARG B N 1
ATOM 3564 C CA . ARG B 1 49 ? 21.406 11.766 20.188 1 98.25 49 ARG B CA 1
ATOM 3565 C C . ARG B 1 49 ? 20.719 10.5 20.688 1 98.25 49 ARG B C 1
ATOM 3567 O O . ARG B 1 49 ? 20.812 9.445 20.062 1 98.25 49 ARG B O 1
ATOM 3574 N N . ALA B 1 50 ? 20.078 10.602 21.812 1 98.06 50 ALA B N 1
ATOM 3575 C CA . ALA B 1 50 ? 19.359 9.453 22.344 1 98.06 50 ALA B CA 1
ATOM 3576 C C . ALA B 1 50 ? 18.266 8.992 21.391 1 98.06 50 ALA B C 1
ATOM 3578 O O . ALA B 1 50 ? 18.109 7.793 21.141 1 98.06 50 ALA B O 1
ATOM 3579 N N . VAL B 1 51 ? 17.469 9.906 20.859 1 98.06 51 VAL B N 1
ATOM 3580 C CA . VAL B 1 51 ? 16.406 9.586 19.891 1 98.06 51 VAL B CA 1
ATOM 3581 C C . VAL B 1 51 ? 17.031 9.031 18.609 1 98.06 51 VAL B C 1
ATOM 3583 O O . VAL B 1 51 ? 16.562 8.023 18.078 1 98.06 51 VAL B O 1
ATOM 3586 N N . GLN B 1 52 ? 18.109 9.664 18.172 1 98.06 52 GLN B N 1
ATOM 3587 C CA . GLN B 1 52 ? 18.812 9.234 16.969 1 98.06 52 GLN B CA 1
ATOM 3588 C C . GLN B 1 52 ? 19.297 7.789 17.109 1 98.06 52 GLN B C 1
ATOM 3590 O O . GLN B 1 52 ? 19.141 6.988 16.188 1 98.06 52 GLN B O 1
ATOM 3595 N N . LYS B 1 53 ? 19.891 7.508 18.219 1 97.94 53 LYS B N 1
ATOM 3596 C CA . LYS B 1 53 ? 20.422 6.172 18.453 1 97.94 53 LYS B CA 1
ATOM 3597 C C . LYS B 1 53 ? 19.312 5.125 18.438 1 97.94 53 LYS B C 1
ATOM 3599 O O . LYS B 1 53 ? 19.5 4.02 17.922 1 97.94 53 LYS B O 1
ATOM 3604 N N . GLU B 1 54 ? 18.219 5.469 19.078 1 97.12 54 GLU B N 1
ATOM 3605 C CA . GLU B 1 54 ? 17.078 4.562 19.062 1 97.12 54 GLU B CA 1
ATOM 3606 C C . GLU B 1 54 ? 16.641 4.246 17.641 1 97.12 54 GLU B C 1
ATOM 3608 O O . GLU B 1 54 ? 16.375 3.09 17.312 1 97.12 54 GLU B O 1
ATOM 3613 N N . ILE B 1 55 ? 16.531 5.238 16.812 1 97.94 55 ILE B N 1
ATOM 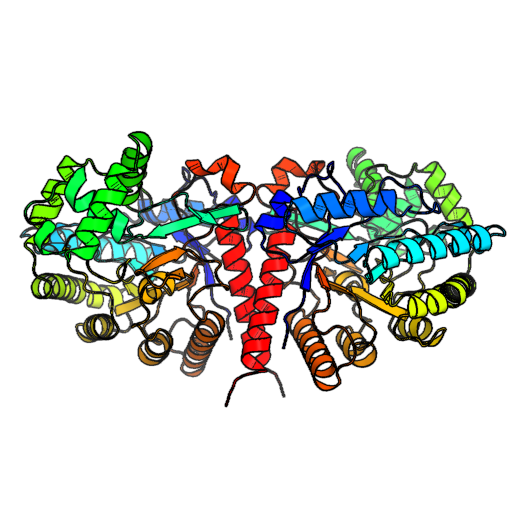3614 C CA . ILE B 1 55 ? 16.109 5.102 15.43 1 97.94 55 ILE B CA 1
ATOM 3615 C C . ILE B 1 55 ? 17.141 4.293 14.648 1 97.94 55 ILE B C 1
ATOM 3617 O O . ILE B 1 55 ? 16.797 3.348 13.938 1 97.94 55 ILE B O 1
ATOM 3621 N N . GLU B 1 56 ? 18.438 4.645 14.82 1 97.5 56 GLU B N 1
ATOM 3622 C CA . GLU B 1 56 ? 19.531 3.994 14.102 1 97.5 56 GLU B CA 1
ATOM 3623 C C . GLU B 1 56 ? 19.656 2.529 14.508 1 97.5 56 GLU B C 1
ATOM 3625 O O . GLU B 1 56 ? 20.031 1.683 13.688 1 97.5 56 GLU B O 1
ATOM 3630 N N . SER B 1 57 ? 19.375 2.236 15.719 1 96.5 57 SER B N 1
ATOM 3631 C CA . SER B 1 57 ? 19.453 0.863 16.203 1 96.5 57 SER B CA 1
ATOM 3632 C C . SER B 1 57 ? 18.422 -0.027 15.508 1 96.5 57 SER B C 1
ATOM 3634 O O . SER B 1 57 ? 18.547 -1.254 15.523 1 96.5 57 SER B O 1
ATOM 3636 N N . ASN B 1 58 ? 17.5 0.537 14.938 1 95 58 ASN B N 1
ATOM 3637 C CA . ASN B 1 58 ? 16.516 -0.206 14.172 1 95 58 ASN B CA 1
ATOM 3638 C C . ASN B 1 58 ? 16.797 -0.135 12.672 1 95 58 ASN B C 1
ATOM 3640 O O . ASN B 1 58 ? 15.93 -0.457 11.859 1 95 58 ASN B O 1
ATOM 3644 N N . GLY B 1 59 ? 17.938 0.381 12.32 1 95.19 59 GLY B N 1
ATOM 3645 C CA . GLY B 1 59 ? 18.344 0.414 10.922 1 95.19 59 GLY B CA 1
ATOM 3646 C C . GLY B 1 59 ? 17.703 1.546 10.141 1 95.19 59 GLY B C 1
ATOM 3647 O O . GLY B 1 59 ? 17.609 1.474 8.914 1 95.19 59 GLY B O 1
ATOM 3648 N N . LEU B 1 60 ? 17.203 2.561 10.812 1 97.56 60 LEU B N 1
ATOM 3649 C CA . LEU B 1 60 ? 16.531 3.695 10.18 1 97.56 60 LEU B CA 1
ATOM 3650 C C . LEU B 1 60 ? 17.328 4.98 10.406 1 97.56 60 LEU B C 1
ATOM 3652 O O . LEU B 1 60 ? 18.297 4.996 11.164 1 97.56 60 LEU B O 1
ATOM 3656 N N . GLU B 1 61 ? 16.922 5.98 9.688 1 97.94 61 GLU B N 1
ATOM 3657 C CA . GLU B 1 61 ? 17.547 7.297 9.789 1 97.94 61 GLU B CA 1
ATOM 3658 C C . GLU B 1 61 ? 16.547 8.344 10.273 1 97.94 61 GLU B C 1
ATOM 3660 O O . GLU B 1 61 ? 15.398 8.352 9.852 1 97.94 61 GLU B O 1
ATOM 3665 N N . TRP B 1 62 ? 16.969 9.102 11.266 1 98.56 62 TRP B N 1
ATOM 3666 C CA . TRP B 1 62 ? 16.172 10.289 11.578 1 98.56 62 TRP B CA 1
ATOM 3667 C C . TRP B 1 62 ? 16.297 11.328 10.469 1 98.56 62 TRP B C 1
ATOM 3669 O O . TRP B 1 62 ? 17.266 12.102 10.438 1 98.56 62 TRP B O 1
ATOM 3679 N N . SER B 1 63 ? 15.242 11.469 9.656 1 98.38 63 SER B N 1
ATOM 3680 C CA . SER B 1 63 ? 15.352 12.234 8.414 1 98.38 63 SER B CA 1
ATOM 3681 C C . SER B 1 63 ? 14.812 13.648 8.594 1 98.38 63 SER B C 1
ATOM 3683 O O . SER B 1 63 ? 15.312 14.586 7.977 1 98.38 63 SER B O 1
ATOM 3685 N N . VAL B 1 64 ? 13.781 13.773 9.344 1 98.81 64 VAL B N 1
ATOM 3686 C CA . VAL B 1 64 ? 13.117 15.062 9.5 1 98.81 64 VAL B CA 1
ATOM 3687 C C . VAL B 1 64 ? 12.656 15.234 10.945 1 98.81 64 VAL B C 1
ATOM 3689 O O . VAL B 1 64 ? 12.164 14.289 11.562 1 98.81 64 VAL B O 1
ATOM 3692 N N . VAL B 1 65 ? 12.836 16.422 11.414 1 98.75 65 VAL B N 1
ATOM 3693 C CA . VAL B 1 65 ? 12.25 16.781 12.703 1 98.75 65 VAL B CA 1
ATOM 3694 C C . VAL B 1 65 ? 10.844 17.344 12.492 1 98.75 65 VAL B C 1
ATOM 3696 O O . VAL B 1 65 ? 10.656 18.266 11.68 1 98.75 65 VAL B O 1
ATOM 3699 N N . GLU B 1 66 ? 9.938 16.781 13.125 1 97.19 66 GLU B N 1
ATOM 3700 C CA . GLU B 1 66 ? 8.586 17.328 13.18 1 97.19 66 GLU B CA 1
ATOM 3701 C C . GLU B 1 66 ? 7.945 17.094 14.547 1 97.19 66 GLU B C 1
ATOM 3703 O O . GLU B 1 66 ? 7.547 15.969 14.867 1 97.19 66 GLU B O 1
ATOM 3708 N N . SER B 1 67 ? 7.871 18.062 15.453 1 93 67 SER B N 1
ATOM 3709 C CA . SER B 1 67 ? 8.305 19.438 15.211 1 93 67 SER B CA 1
ATOM 3710 C C . SER B 1 67 ? 9.07 20 16.406 1 93 67 SER B C 1
ATOM 3712 O O . SER B 1 67 ? 8.969 19.469 17.516 1 93 67 SER B O 1
ATOM 3714 N N . VAL B 1 68 ? 9.992 20.891 16.094 1 96.12 68 VAL B N 1
ATOM 3715 C CA . VAL B 1 68 ? 10.352 21.781 17.188 1 96.12 68 VAL B CA 1
ATOM 3716 C C . VAL B 1 68 ? 9.227 22.797 17.406 1 96.12 68 VAL B C 1
ATOM 3718 O O . VAL B 1 68 ? 9.117 23.781 16.672 1 96.12 68 VAL B O 1
ATOM 3721 N N . ASN B 1 69 ? 8.477 22.531 18.438 1 94.25 69 ASN B N 1
ATOM 3722 C CA . ASN B 1 69 ? 7.281 23.344 18.656 1 94.25 69 ASN B CA 1
ATOM 3723 C C . ASN B 1 69 ? 7.633 24.781 19.031 1 94.25 69 ASN B C 1
ATOM 3725 O O . ASN B 1 69 ? 8.578 25.016 19.781 1 94.25 69 ASN B O 1
ATOM 3729 N N . ILE B 1 70 ? 6.902 25.672 18.547 1 96.5 70 ILE B N 1
ATOM 3730 C CA . ILE B 1 70 ? 7.117 27.078 18.812 1 96.5 70 ILE B CA 1
ATOM 3731 C C . ILE B 1 70 ? 6.32 27.516 20.031 1 96.5 70 ILE B C 1
ATOM 3733 O O . ILE B 1 70 ? 5.105 27.297 20.094 1 96.5 70 ILE B O 1
ATOM 3737 N N . HIS B 1 71 ? 6.973 28.078 20.953 1 96.06 71 HIS B N 1
ATOM 3738 C CA . HIS B 1 71 ? 6.324 28.547 22.172 1 96.06 71 HIS B CA 1
ATOM 3739 C C . HIS B 1 71 ? 5.281 29.625 21.859 1 96.06 71 HIS B C 1
ATOM 3741 O O . HIS B 1 71 ? 5.504 30.484 21 1 96.06 71 HIS B O 1
ATOM 3747 N N . LYS B 1 72 ? 4.207 29.688 22.594 1 93.81 72 LYS B N 1
ATOM 3748 C CA . LYS B 1 72 ? 3.1 30.609 22.344 1 93.81 72 LYS B CA 1
ATOM 3749 C C . LYS B 1 72 ? 3.559 32.062 22.453 1 93.81 72 LYS B C 1
ATOM 3751 O O . LYS B 1 72 ? 3.016 32.938 21.766 1 93.81 72 LYS B O 1
ATOM 3756 N N . ALA B 1 73 ? 4.602 32.375 23.266 1 96.62 73 ALA B N 1
ATOM 3757 C CA . ALA B 1 73 ? 5.098 33.719 23.422 1 96.62 73 ALA B CA 1
ATOM 3758 C C . ALA B 1 73 ? 5.586 34.281 22.078 1 96.62 73 ALA B C 1
ATOM 3760 O O . ALA B 1 73 ? 5.457 35.469 21.812 1 96.62 73 ALA B O 1
ATOM 3761 N N . ILE B 1 74 ? 6.125 33.438 21.297 1 98.06 74 ILE B N 1
ATOM 3762 C CA . ILE B 1 74 ? 6.602 33.844 19.984 1 98.06 74 ILE B CA 1
ATOM 3763 C C . ILE B 1 74 ? 5.41 34.125 19.062 1 98.06 74 ILE B C 1
ATOM 3765 O O . ILE B 1 74 ? 5.352 35.156 18.422 1 98.06 74 ILE B O 1
ATOM 3769 N N . LYS B 1 75 ? 4.434 33.281 19.062 1 96.31 75 LYS B N 1
ATOM 3770 C CA . LYS B 1 75 ? 3.262 33.406 18.203 1 96.31 75 LYS B CA 1
ATOM 3771 C C . LYS B 1 75 ? 2.432 34.625 18.594 1 96.31 75 LYS B C 1
ATOM 3773 O O . LYS B 1 75 ? 1.9 35.344 17.719 1 96.31 75 LYS B O 1
ATOM 3778 N N . TYR B 1 76 ? 2.377 34.938 19.906 1 95.06 76 TYR B N 1
ATOM 3779 C CA . TYR B 1 76 ? 1.5 36 20.406 1 95.06 76 TYR B CA 1
ATOM 3780 C C . TYR B 1 76 ? 2.244 37.312 20.5 1 95.06 76 TYR B C 1
ATOM 3782 O O . TYR B 1 76 ? 1.64 38.344 20.797 1 95.06 76 TYR B O 1
ATOM 3790 N N . GLY B 1 77 ? 3.531 37.281 20.297 1 96.12 77 GLY B N 1
ATOM 3791 C CA . GLY B 1 77 ? 4.316 38.5 20.391 1 96.12 77 GLY B CA 1
ATOM 3792 C C . GLY B 1 77 ? 4.457 39 21.812 1 96.12 77 GLY B C 1
ATOM 3793 O O . GLY B 1 77 ? 4.363 40.219 22.078 1 96.12 77 GLY B O 1
ATOM 3794 N N . LEU B 1 78 ? 4.594 38.094 22.734 1 96.06 78 LEU B N 1
ATOM 3795 C CA . LEU B 1 78 ? 4.734 38.469 24.141 1 96.06 78 LEU B CA 1
ATOM 3796 C C . LEU B 1 78 ? 6.16 38.906 24.438 1 96.06 78 LEU B C 1
ATOM 3798 O O . LEU B 1 78 ? 7.074 38.656 23.656 1 96.06 78 LEU B O 1
ATOM 3802 N N . PRO B 1 79 ? 6.375 39.531 25.594 1 96.81 79 PRO B N 1
ATOM 3803 C CA . PRO B 1 79 ? 7.68 40.125 25.922 1 96.81 79 PRO B CA 1
ATOM 3804 C C . PRO B 1 79 ? 8.789 39.062 26.016 1 96.81 79 PRO B C 1
ATOM 3806 O O . PRO B 1 79 ? 9.953 39.375 25.734 1 96.81 79 PRO B O 1
ATOM 3809 N N . GLU B 1 80 ? 8.453 37.906 26.375 1 97.69 80 GLU B N 1
ATOM 3810 C CA . GLU B 1 80 ? 9.469 36.875 26.594 1 97.69 80 GLU B CA 1
ATOM 3811 C C . GLU B 1 80 ? 9.797 36.156 25.312 1 97.69 80 GLU B C 1
ATOM 3813 O O . GLU B 1 80 ? 10.562 35.188 25.312 1 97.69 80 GLU B O 1
ATOM 3818 N N . ARG B 1 81 ? 9.289 36.562 24.156 1 98.31 81 ARG B N 1
ATOM 3819 C CA . ARG B 1 81 ? 9.438 35.812 22.906 1 98.31 81 ARG B CA 1
ATOM 3820 C C . ARG B 1 81 ? 10.906 35.688 22.516 1 98.31 81 ARG B C 1
ATOM 3822 O O . ARG B 1 81 ? 11.32 34.656 21.969 1 98.31 81 ARG B O 1
ATOM 3829 N N . ASP B 1 82 ? 11.766 36.688 22.828 1 98.69 82 ASP B N 1
ATOM 3830 C CA . ASP B 1 82 ? 13.172 36.625 22.453 1 98.69 82 ASP B CA 1
ATOM 3831 C C . ASP B 1 82 ? 13.914 35.531 23.219 1 98.69 82 ASP B C 1
ATOM 3833 O O . ASP B 1 82 ? 14.836 34.906 22.688 1 98.69 82 ASP B O 1
ATOM 3837 N N . PHE B 1 83 ? 13.508 35.375 24.422 1 98.69 83 PHE B N 1
ATOM 3838 C CA . PHE B 1 83 ? 14.078 34.281 25.203 1 98.69 83 PHE B CA 1
ATOM 3839 C C . PHE B 1 83 ? 13.836 32.938 24.531 1 98.69 83 PHE B C 1
ATOM 3841 O O . PHE B 1 83 ? 14.758 32.125 24.359 1 98.69 83 PHE B O 1
ATOM 3848 N N . TYR B 1 84 ? 12.625 32.688 24.141 1 98.69 84 TYR B N 1
ATOM 3849 C CA . TYR B 1 84 ? 12.25 31.406 23.531 1 98.69 84 TYR B CA 1
ATOM 3850 C C . TYR B 1 84 ? 12.828 31.281 22.125 1 98.69 84 TYR B C 1
ATOM 3852 O O . TYR B 1 84 ? 13.117 30.188 21.656 1 98.69 84 TYR B O 1
ATOM 3860 N N . ILE B 1 85 ? 13.055 32.406 21.438 1 98.88 85 ILE B N 1
ATOM 3861 C CA . ILE B 1 85 ? 13.703 32.375 20.125 1 98.88 85 ILE B CA 1
ATOM 3862 C C . ILE B 1 85 ? 15.164 31.953 20.281 1 98.88 85 ILE B C 1
ATOM 3864 O O . ILE B 1 85 ? 15.664 31.156 19.5 1 98.88 85 ILE B O 1
ATOM 3868 N N . ARG B 1 86 ? 15.82 32.469 21.312 1 98.75 86 ARG B N 1
ATOM 3869 C CA . ARG B 1 86 ? 17.188 32.062 21.578 1 98.75 86 ARG B CA 1
ATOM 3870 C C . ARG B 1 86 ? 17.266 30.562 21.859 1 98.75 86 ARG B C 1
ATOM 3872 O O . ARG B 1 86 ? 18.188 29.875 21.391 1 98.75 86 ARG B O 1
ATOM 3879 N N . ASN B 1 87 ? 16.297 30.062 22.656 1 98.81 87 ASN B N 1
ATOM 3880 C CA . ASN B 1 87 ? 16.234 28.641 22.922 1 98.81 87 ASN B CA 1
ATOM 3881 C C . ASN B 1 87 ? 16.047 27.828 21.641 1 98.81 87 ASN B C 1
ATOM 3883 O O . ASN B 1 87 ? 16.641 26.766 21.469 1 98.81 87 ASN B O 1
ATOM 3887 N N . TYR B 1 88 ? 15.18 28.344 20.812 1 98.81 88 TYR B N 1
ATOM 3888 C CA . TYR B 1 88 ? 14.914 27.688 19.531 1 98.81 88 TYR B CA 1
ATOM 3889 C C . TYR B 1 88 ? 16.188 27.594 18.688 1 98.81 88 TYR B C 1
ATOM 3891 O O . TYR B 1 88 ? 16.5 26.547 18.125 1 98.81 88 TYR B O 1
ATOM 3899 N N . ILE B 1 89 ? 16.953 28.688 18.609 1 98.88 89 ILE B N 1
ATOM 3900 C CA . ILE B 1 89 ? 18.188 28.734 17.844 1 98.88 89 ILE B CA 1
ATOM 3901 C C . ILE B 1 89 ? 19.203 27.75 18.422 1 98.88 89 ILE B C 1
ATOM 3903 O O . ILE B 1 89 ? 19.891 27.062 17.672 1 98.88 89 ILE B O 1
ATOM 3907 N N . GLU B 1 90 ? 19.234 27.703 19.719 1 98.88 90 GLU B N 1
ATOM 3908 C CA . GLU B 1 90 ? 20.141 26.734 20.344 1 98.88 90 GLU B CA 1
ATOM 3909 C C . GLU B 1 90 ? 19.734 25.297 19.984 1 98.88 90 GLU B C 1
ATOM 3911 O O . GLU B 1 90 ? 20.609 24.453 19.766 1 98.88 90 GLU B O 1
ATOM 3916 N N . THR B 1 91 ? 18.438 25.016 20.016 1 98.88 91 THR B N 1
ATOM 3917 C CA . THR B 1 91 ? 17.938 23.719 19.594 1 98.88 91 THR B CA 1
ATOM 3918 C C . THR B 1 91 ? 18.375 23.406 18.156 1 98.88 91 THR B C 1
ATOM 3920 O O . THR B 1 91 ? 18.828 22.297 17.875 1 98.88 91 THR B O 1
ATOM 3923 N N . LEU B 1 92 ? 18.312 24.375 17.234 1 98.88 92 LEU B N 1
ATOM 3924 C CA . LEU B 1 92 ? 18.734 24.188 15.852 1 98.88 92 LEU B CA 1
ATOM 3925 C C . LEU B 1 92 ? 20.219 23.875 15.781 1 98.88 92 LEU B C 1
ATOM 3927 O O . LEU B 1 92 ? 20.641 23.016 14.992 1 98.88 92 LEU B O 1
ATOM 3931 N N . ARG B 1 93 ? 21.031 24.562 16.578 1 98.81 93 ARG B N 1
ATOM 3932 C CA . ARG B 1 93 ? 22.469 24.312 16.625 1 98.81 93 ARG B CA 1
ATOM 3933 C C . ARG B 1 93 ? 22.766 22.859 17.031 1 98.81 93 ARG B C 1
ATOM 3935 O O . ARG B 1 93 ? 23.594 22.188 16.422 1 98.81 93 ARG B O 1
ATOM 3942 N N . ASN B 1 94 ? 22.047 22.438 18.047 1 98.88 94 ASN B N 1
ATOM 3943 C CA . ASN B 1 94 ? 22.25 21.078 18.531 1 98.88 94 ASN B CA 1
ATOM 3944 C C . ASN B 1 94 ? 21.812 20.047 17.5 1 98.88 94 ASN B C 1
ATOM 3946 O O . ASN B 1 94 ? 22.438 19 17.359 1 98.88 94 ASN B O 1
ATOM 3950 N N . LEU B 1 95 ? 20.703 20.312 16.781 1 98.88 95 LEU B N 1
ATOM 3951 C CA . LEU B 1 95 ? 20.266 19.438 15.703 1 98.88 95 LEU B CA 1
ATOM 3952 C C . LEU B 1 95 ? 21.312 19.344 14.602 1 98.88 95 LEU B C 1
ATOM 3954 O O . LEU B 1 95 ? 21.656 18.25 14.148 1 98.88 95 LEU B O 1
ATOM 3958 N N . ALA B 1 96 ? 21.828 20.469 14.227 1 98.5 96 ALA B N 1
ATOM 3959 C CA . ALA B 1 96 ? 22.844 20.531 13.18 1 98.5 96 ALA B CA 1
ATOM 3960 C C . ALA B 1 96 ? 24.094 19.75 13.586 1 98.5 96 ALA B C 1
ATOM 3962 O O . ALA B 1 96 ? 24.703 19.062 12.766 1 98.5 96 ALA B O 1
ATOM 3963 N N . GLU B 1 97 ? 24.453 19.906 14.789 1 97.88 97 GLU B N 1
ATOM 3964 C CA . GLU B 1 97 ? 25.625 19.188 15.305 1 97.88 97 GLU B CA 1
ATOM 3965 C C . GLU B 1 97 ? 25.438 17.672 15.188 1 97.88 97 GLU B C 1
ATOM 3967 O O . GLU B 1 97 ? 26.406 16.922 15.109 1 97.88 97 GLU B O 1
ATOM 3972 N N . ASN B 1 98 ? 24.234 17.25 15.258 1 98.12 98 ASN B N 1
ATOM 3973 C CA . ASN B 1 98 ? 23.922 15.836 15.148 1 98.12 98 ASN B CA 1
ATOM 3974 C C . ASN B 1 98 ? 23.469 15.469 13.734 1 98.12 98 ASN B C 1
ATOM 3976 O O . ASN B 1 98 ? 22.875 14.414 13.531 1 98.12 98 ASN B O 1
ATOM 3980 N N . ASN B 1 99 ? 23.625 16.328 12.812 1 97.69 99 ASN B N 1
ATOM 3981 C CA . ASN B 1 99 ? 23.438 16.125 11.383 1 97.69 99 ASN B CA 1
ATOM 3982 C C . ASN B 1 99 ? 21.969 15.914 11.031 1 97.69 99 ASN B C 1
ATOM 3984 O O . ASN B 1 99 ? 21.625 15.094 10.18 1 97.69 99 ASN B O 1
ATOM 3988 N N . ILE B 1 100 ? 21.078 16.5 11.719 1 97.94 100 ILE B N 1
ATOM 3989 C CA . ILE B 1 100 ? 19.656 16.578 11.391 1 97.94 100 ILE B CA 1
ATOM 3990 C C . ILE B 1 100 ? 19.344 17.953 10.789 1 97.94 100 ILE B C 1
ATOM 3992 O O . ILE B 1 100 ? 19.406 18.969 11.484 1 97.94 100 ILE B O 1
ATOM 3996 N N . LYS B 1 101 ? 18.891 17.969 9.531 1 97.69 101 LYS B N 1
ATOM 3997 C CA . LYS B 1 101 ? 19.031 19.234 8.828 1 97.69 101 LYS B CA 1
ATOM 3998 C C . LYS B 1 101 ? 17.703 19.688 8.234 1 97.69 101 LYS B C 1
ATOM 4000 O O . LYS B 1 101 ? 17.625 20.719 7.562 1 97.69 101 LYS B O 1
ATOM 4005 N N . VAL B 1 102 ? 16.641 18.906 8.359 1 98.81 102 VAL B N 1
ATOM 4006 C CA . VAL B 1 102 ? 15.32 19.344 7.898 1 98.81 102 VAL B CA 1
ATOM 4007 C C . VAL B 1 102 ? 14.367 19.422 9.086 1 98.81 102 VAL B C 1
ATOM 4009 O O . VAL B 1 102 ? 14.164 18.438 9.797 1 98.81 102 VAL B O 1
ATOM 4012 N N . VAL B 1 103 ? 13.797 20.562 9.336 1 98.88 103 VAL B N 1
ATOM 4013 C CA . VAL B 1 103 ? 12.914 20.797 10.469 1 98.88 103 VAL B CA 1
ATOM 4014 C C . VAL B 1 103 ? 11.562 21.328 9.984 1 98.88 103 VAL B C 1
ATOM 4016 O O . VAL B 1 103 ? 11.484 22.406 9.406 1 98.88 103 VAL B O 1
ATOM 4019 N N . CYS B 1 104 ? 10.562 20.531 10.18 1 98.69 104 CYS B N 1
ATOM 4020 C CA . CYS B 1 104 ? 9.188 20.938 9.922 1 98.69 104 CYS B CA 1
ATOM 4021 C C . CYS B 1 104 ? 8.562 21.578 11.156 1 98.69 104 CYS B C 1
ATOM 4023 O O . CYS B 1 104 ? 8.75 21.094 12.273 1 98.69 104 CYS B O 1
ATOM 4025 N N . TYR B 1 105 ? 7.902 22.625 10.969 1 97.75 105 TYR B N 1
ATOM 4026 C CA . TYR B 1 105 ? 7.234 23.344 12.055 1 97.75 105 TYR B CA 1
ATOM 4027 C C . TYR B 1 105 ? 5.949 24 11.562 1 97.75 105 TYR B C 1
ATOM 4029 O O . TYR B 1 105 ? 5.625 23.938 10.375 1 97.75 105 TYR B O 1
ATOM 4037 N N . ASN B 1 106 ? 5.129 24.422 12.453 1 95.69 106 ASN B N 1
ATOM 4038 C CA . ASN B 1 106 ? 3.943 25.188 12.109 1 95.69 106 ASN B CA 1
ATOM 4039 C C . ASN B 1 106 ? 3.754 26.375 13.047 1 95.69 106 ASN B C 1
ATOM 4041 O O . ASN B 1 106 ? 4.457 26.5 14.055 1 95.69 106 ASN B O 1
ATOM 4045 N N . PHE B 1 107 ? 2.936 27.297 12.656 1 96.62 107 PHE B N 1
ATOM 4046 C CA . PHE B 1 107 ? 2.705 28.516 13.43 1 96.62 107 PHE B CA 1
ATOM 4047 C C . PHE B 1 107 ? 1.225 28.672 13.758 1 96.62 107 PHE B C 1
ATOM 4049 O O . PHE B 1 107 ? 0.717 29.781 13.828 1 96.62 107 PHE B O 1
ATOM 4056 N N . MET B 1 108 ? 0.479 27.562 13.789 1 91.94 108 MET B N 1
ATOM 4057 C CA . MET B 1 108 ? -0.945 27.562 14.109 1 91.94 108 MET B CA 1
ATOM 4058 C C . MET B 1 108 ? -1.167 27.875 15.586 1 91.94 108 MET B C 1
ATOM 4060 O O . MET B 1 108 ? -0.403 27.438 16.438 1 91.94 108 MET B O 1
ATOM 4064 N N . GLN B 1 109 ? -2.209 28.594 15.812 1 88.88 109 GLN B N 1
ATOM 4065 C CA . GLN B 1 109 ? -2.529 29 17.188 1 88.88 109 GLN B CA 1
ATOM 4066 C C . GLN B 1 109 ? -3.607 28.094 17.781 1 88.88 109 GLN B C 1
ATOM 4068 O O . GLN B 1 109 ? -4.539 27.688 17.078 1 88.88 109 GLN B O 1
ATOM 4073 N N . LEU B 1 110 ? -3.459 27.812 19.062 1 82.5 110 LEU B N 1
ATOM 4074 C CA . LEU B 1 110 ? -4.488 27.172 19.875 1 82.5 110 LEU B CA 1
ATOM 4075 C C . LEU B 1 110 ? -4.754 25.75 19.422 1 82.5 110 LEU B C 1
ATOM 4077 O O . LEU B 1 110 ? -4.477 24.797 20.156 1 82.5 110 LEU B O 1
ATOM 4081 N N . ILE B 1 111 ? -5.277 25.656 18.109 1 78.69 111 ILE B N 1
ATOM 4082 C CA . ILE B 1 111 ? -5.559 24.328 17.562 1 78.69 111 ILE B CA 1
ATOM 4083 C C . ILE B 1 111 ? -4.645 24.047 16.375 1 78.69 111 ILE B C 1
ATOM 4085 O O . ILE B 1 111 ? -4.41 24.922 15.547 1 78.69 111 ILE B O 1
ATOM 4089 N N . ASP B 1 112 ? -3.998 22.859 16.422 1 80.69 112 ASP B N 1
ATOM 4090 C CA . ASP B 1 112 ? -3.225 22.438 15.25 1 80.69 112 ASP B CA 1
ATOM 4091 C C . ASP B 1 112 ? -4.141 22.078 14.086 1 80.69 112 ASP B C 1
ATOM 4093 O O . ASP B 1 112 ? -4.77 22.938 13.477 1 80.69 112 ASP B O 1
ATOM 4097 N N . TRP B 1 113 ? -4.375 20.844 13.859 1 82 113 TRP B N 1
ATOM 4098 C CA . TRP B 1 113 ? -5.344 20.469 12.836 1 82 113 TRP B CA 1
ATOM 4099 C C . TRP B 1 113 ? -6.691 20.125 13.461 1 82 113 TRP B C 1
ATOM 4101 O O . TRP B 1 113 ? -6.758 19.703 14.617 1 82 113 TRP B O 1
ATOM 4111 N N . THR B 1 114 ? -7.785 20.609 12.93 1 87.56 114 THR B N 1
ATOM 4112 C CA . THR B 1 114 ? -9.102 20.438 13.531 1 87.56 114 THR B CA 1
ATOM 4113 C C . THR B 1 114 ? -9.984 19.547 12.656 1 87.56 114 THR B C 1
ATOM 4115 O O . THR B 1 114 ? -10.039 19.734 11.445 1 87.56 114 THR B O 1
ATOM 4118 N N . ARG B 1 115 ? -10.539 18.609 13.328 1 94.38 115 ARG B N 1
ATOM 4119 C CA . ARG B 1 115 ? -11.578 17.766 12.758 1 94.38 115 ARG B CA 1
ATOM 4120 C C . ARG B 1 115 ? -12.773 17.656 13.695 1 94.38 115 ARG B C 1
ATOM 4122 O O . ARG B 1 115 ? -12.664 17.953 14.883 1 94.38 115 ARG B O 1
ATOM 4129 N N . THR B 1 116 ? -13.906 17.219 13.125 1 96.19 116 THR B N 1
ATOM 4130 C CA . THR B 1 116 ? -15.133 17.203 13.922 1 96.19 116 THR B CA 1
ATOM 4131 C C . THR B 1 116 ? -15.578 15.766 14.188 1 96.19 116 THR B C 1
ATOM 4133 O O . THR B 1 116 ? -16.422 15.523 15.055 1 96.19 116 THR B O 1
ATOM 4136 N N . ASN B 1 117 ? -15.148 14.883 13.438 1 96 117 ASN B N 1
ATOM 4137 C CA . ASN B 1 117 ? -15.398 13.453 13.609 1 96 117 ASN B CA 1
ATOM 4138 C C . ASN B 1 117 ? -14.148 12.633 13.328 1 96 117 ASN B C 1
ATOM 4140 O O . ASN B 1 117 ? -13.656 12.594 12.195 1 96 117 ASN B O 1
ATOM 4144 N N . LEU B 1 118 ? -13.641 11.938 14.328 1 94.19 118 LEU B N 1
ATOM 4145 C CA . LEU B 1 118 ? -12.398 11.18 14.195 1 94.19 118 LEU B CA 1
ATOM 4146 C C . LEU B 1 118 ? -12.688 9.727 13.828 1 94.19 118 LEU B C 1
ATOM 4148 O O . LEU B 1 118 ? -11.766 8.938 13.609 1 94.19 118 LEU B O 1
ATOM 4152 N N . ASN B 1 119 ? -14 9.352 13.75 1 94.94 119 ASN B N 1
ATOM 4153 C CA . ASN B 1 119 ? -14.414 7.988 13.461 1 94.94 119 ASN B CA 1
ATOM 4154 C C . ASN B 1 119 ? -15.438 7.945 12.32 1 94.94 119 ASN B C 1
ATOM 4156 O O . ASN B 1 119 ? -16.438 7.234 12.406 1 94.94 119 ASN B O 1
ATOM 4160 N N . TYR B 1 120 ? -15.203 8.812 11.367 1 96.94 120 TYR B N 1
ATOM 4161 C CA . TYR B 1 120 ? -16.094 8.852 10.211 1 96.94 120 TYR B CA 1
ATOM 4162 C C . TYR B 1 120 ? -15.953 7.594 9.367 1 96.94 120 TYR B C 1
ATOM 4164 O O . TYR B 1 120 ? -14.891 7.344 8.789 1 96.94 120 TYR B O 1
ATOM 4172 N N . VAL B 1 121 ? -17.031 6.766 9.234 1 97.44 121 VAL B N 1
ATOM 4173 C CA . VAL B 1 121 ? -16.969 5.488 8.539 1 97.44 121 VAL B CA 1
ATOM 4174 C C . VAL B 1 121 ? -17.25 5.695 7.051 1 97.44 121 VAL B C 1
ATOM 4176 O O . VAL B 1 121 ? -18.297 6.223 6.684 1 97.44 121 VAL B O 1
ATOM 4179 N N . LEU B 1 122 ? -16.375 5.23 6.219 1 96.75 122 LEU B N 1
ATOM 4180 C CA . LEU B 1 122 ? -16.516 5.305 4.766 1 96.75 122 LEU B CA 1
ATOM 4181 C C . LEU B 1 122 ? -17.328 4.129 4.238 1 96.75 122 LEU B C 1
ATOM 4183 O O . LEU B 1 122 ? -17.516 3.139 4.945 1 96.75 122 LEU B O 1
ATOM 4187 N N . PRO B 1 123 ? -17.766 4.25 2.957 1 94.25 123 PRO B N 1
ATOM 4188 C CA . PRO B 1 123 ? -18.547 3.152 2.373 1 94.25 123 PRO B CA 1
ATOM 4189 C C . PRO B 1 123 ? -17.797 1.826 2.375 1 94.25 123 PRO B C 1
ATOM 4191 O O . PRO B 1 123 ? -18.406 0.762 2.49 1 94.25 123 PRO B O 1
ATOM 4194 N N . THR B 1 124 ? -16.547 1.81 2.338 1 94.12 124 THR B N 1
ATOM 4195 C CA . THR B 1 124 ? -15.734 0.596 2.32 1 94.12 124 THR B CA 1
ATOM 4196 C C . THR B 1 124 ? -15.664 -0.031 3.711 1 94.12 124 THR B C 1
ATOM 4198 O O . THR B 1 124 ? -15.273 -1.189 3.857 1 94.12 124 THR B O 1
ATOM 4201 N N . GLY B 1 125 ? -15.984 0.761 4.691 1 95.38 125 GLY B N 1
ATOM 4202 C CA . GLY B 1 125 ? -15.852 0.315 6.066 1 95.38 125 GLY B CA 1
ATOM 4203 C C . GLY B 1 125 ? -14.641 0.896 6.77 1 95.38 125 GLY B C 1
ATOM 4204 O O . GLY B 1 125 ? -14.523 0.804 7.996 1 95.38 125 GLY B O 1
ATOM 4205 N N . ALA B 1 126 ? -13.742 1.516 6.059 1 96.88 126 ALA B N 1
ATOM 4206 C CA . ALA B 1 126 ? -12.586 2.178 6.66 1 96.88 126 ALA B CA 1
ATOM 4207 C C . ALA B 1 126 ? -13.008 3.414 7.445 1 96.88 126 ALA B C 1
ATOM 4209 O O . ALA B 1 126 ? -14.086 3.977 7.203 1 96.88 126 ALA B O 1
ATOM 4210 N N . ILE B 1 127 ? -12.234 3.787 8.398 1 97.5 127 ILE B N 1
ATOM 4211 C CA . ILE B 1 127 ? -12.516 4.945 9.242 1 97.5 127 ILE B CA 1
ATOM 4212 C C . ILE B 1 127 ? -11.602 6.105 8.844 1 97.5 127 ILE B C 1
ATOM 4214 O O . ILE B 1 127 ? -10.398 5.922 8.648 1 97.5 127 ILE B O 1
ATOM 4218 N N . SER B 1 128 ? -12.203 7.262 8.656 1 97.19 128 SER B N 1
ATOM 4219 C CA . SER B 1 128 ? -11.523 8.477 8.227 1 97.19 128 SER B CA 1
ATOM 4220 C C . SER B 1 128 ? -11.766 9.625 9.203 1 97.19 128 SER B C 1
ATOM 4222 O O . SER B 1 128 ? -12.383 9.43 10.25 1 97.19 128 SER B O 1
ATOM 4224 N N . LEU B 1 129 ? -11.141 10.766 8.945 1 96.94 129 LEU B N 1
ATOM 4225 C CA . LEU B 1 129 ? -11.336 11.992 9.711 1 96.94 129 LEU B CA 1
ATOM 4226 C C . LEU B 1 129 ? -12.203 12.977 8.93 1 96.94 129 LEU B C 1
ATOM 4228 O O . LEU B 1 129 ? -11.984 13.188 7.738 1 96.94 129 LEU B O 1
ATOM 4232 N N . LEU B 1 130 ? -13.141 13.609 9.602 1 97.75 130 LEU B N 1
ATOM 4233 C CA . LEU B 1 130 ? -14.102 14.469 8.922 1 97.75 130 LEU B CA 1
ATOM 4234 C C . LEU B 1 130 ? -14.125 15.859 9.547 1 97.75 130 LEU B C 1
ATOM 4236 O O . LEU B 1 130 ? -14.094 16 10.773 1 97.75 130 LEU B O 1
ATOM 4240 N N . TYR B 1 131 ? -14.086 16.859 8.766 1 97.31 131 TYR B N 1
ATOM 4241 C CA . TYR B 1 131 ? -14.391 18.25 9.125 1 97.31 131 TYR B CA 1
ATOM 4242 C C . TYR B 1 131 ? -15.773 18.641 8.633 1 97.31 131 TYR B C 1
ATOM 4244 O O . TYR B 1 131 ? -16.078 18.516 7.441 1 97.31 131 TYR B O 1
ATOM 4252 N N . ASP B 1 132 ? -16.609 19.109 9.469 1 97.56 132 ASP B N 1
ATOM 4253 C CA . ASP B 1 132 ? -17.969 19.562 9.172 1 97.56 132 ASP B CA 1
ATOM 4254 C C . ASP B 1 132 ? -18.203 20.969 9.719 1 97.56 132 ASP B C 1
ATOM 4256 O O . ASP B 1 132 ? -18.297 21.172 10.93 1 97.56 132 ASP B O 1
ATOM 4260 N N . PRO B 1 133 ? -18.406 21.922 8.766 1 96.19 133 PRO B N 1
ATOM 4261 C CA . PRO B 1 133 ? -18.594 23.297 9.234 1 96.19 133 PRO B CA 1
ATOM 4262 C C . PRO B 1 133 ? -19.812 23.438 10.133 1 96.19 133 PRO B C 1
ATOM 4264 O O . PRO B 1 133 ? -19.812 24.281 11.039 1 96.19 133 PRO B O 1
ATOM 4267 N N . VAL B 1 134 ? -20.828 22.656 9.922 1 97.62 134 VAL B N 1
ATOM 4268 C CA . VAL B 1 134 ? -22.016 22.703 10.758 1 97.62 134 VAL B CA 1
ATOM 4269 C C . VAL B 1 134 ? -21.688 22.234 12.164 1 97.62 134 VAL B C 1
ATOM 4271 O O . VAL B 1 134 ? -22.141 22.828 13.148 1 97.62 134 VAL B O 1
ATOM 4274 N N . ALA B 1 135 ? -20.938 21.188 12.242 1 97.69 135 ALA B N 1
ATOM 4275 C CA . ALA B 1 135 ? -20.5 20.672 13.547 1 97.69 135 ALA B CA 1
ATOM 4276 C C . ALA B 1 135 ? -19.625 21.688 14.266 1 97.69 135 ALA B C 1
ATOM 4278 O O . ALA B 1 135 ? -19.703 21.828 15.492 1 97.69 135 ALA B O 1
ATOM 4279 N N . ILE B 1 136 ? -18.734 22.359 13.578 1 95.88 136 ILE B N 1
ATOM 4280 C CA . ILE B 1 136 ? -17.891 23.406 14.141 1 95.88 136 ILE B CA 1
ATOM 4281 C C . ILE B 1 136 ? -18.766 24.5 14.758 1 95.88 136 ILE B C 1
ATOM 4283 O O . ILE B 1 136 ? -18.531 24.922 15.891 1 95.88 136 ILE B O 1
ATOM 4287 N N . ALA B 1 137 ? -19.734 24.922 13.977 1 96.62 137 ALA B N 1
ATOM 4288 C CA . ALA B 1 137 ? -20.641 25.969 14.453 1 96.62 137 ALA B CA 1
ATOM 4289 C C . ALA B 1 137 ? -21.422 25.5 15.688 1 96.62 137 ALA B C 1
ATOM 4291 O O . ALA B 1 137 ? -21.594 26.266 16.641 1 96.62 137 ALA B O 1
ATOM 4292 N N . ALA B 1 138 ? -21.859 24.297 15.633 1 97.69 138 ALA B N 1
ATOM 4293 C CA . ALA B 1 138 ? -22.594 23.75 16.766 1 97.69 138 ALA B CA 1
ATOM 4294 C C . ALA B 1 138 ? -21.734 23.75 18.031 1 97.69 138 ALA B C 1
ATOM 4296 O O . ALA B 1 138 ? -22.203 24.094 19.109 1 97.69 138 ALA B O 1
ATOM 4297 N N . PHE B 1 139 ? -20.531 23.297 17.859 1 96.5 139 PHE B N 1
ATOM 4298 C CA . PHE B 1 139 ? -19.594 23.328 18.969 1 96.5 139 PHE B CA 1
ATOM 4299 C C . PHE B 1 139 ? -19.406 24.75 19.484 1 96.5 139 PHE B C 1
ATOM 4301 O O . PHE B 1 139 ? -19.469 25 20.688 1 96.5 139 PHE B O 1
ATOM 4308 N N . ASP B 1 140 ? -19.156 25.656 18.609 1 95.19 140 ASP B N 1
ATOM 4309 C CA . ASP B 1 140 ? -18.875 27.047 18.922 1 95.19 140 ASP B CA 1
ATOM 4310 C C . ASP B 1 140 ? -20.047 27.703 19.641 1 95.19 140 ASP B C 1
ATOM 4312 O O . ASP B 1 140 ? -19.859 28.359 20.672 1 95.19 140 ASP B O 1
ATOM 4316 N N . LEU B 1 141 ? -21.25 27.469 19.219 1 96.25 141 LEU B N 1
ATOM 4317 C CA . LEU B 1 141 ? -22.438 28.172 19.656 1 96.25 141 LEU B CA 1
ATOM 4318 C C . LEU B 1 141 ? -23.016 27.516 20.906 1 96.25 141 LEU B C 1
ATOM 4320 O O . LEU B 1 141 ? -23.5 28.219 21.812 1 96.25 141 LEU B O 1
ATOM 4324 N N . TYR B 1 142 ? -22.891 26.203 21.016 1 96.56 142 TYR B N 1
ATOM 4325 C CA . TYR B 1 142 ? -23.75 25.547 22 1 96.56 142 TYR B CA 1
ATOM 4326 C C . TYR B 1 142 ? -22.906 24.75 23 1 96.56 142 TYR B C 1
ATOM 4328 O O . TYR B 1 142 ? -23.391 24.375 24.062 1 96.56 142 TYR B O 1
ATOM 4336 N N . ILE B 1 143 ? -21.719 24.453 22.641 1 95.12 143 ILE B N 1
ATOM 4337 C CA . ILE B 1 143 ? -20.844 23.75 23.578 1 95.12 143 ILE B CA 1
ATOM 4338 C C . ILE B 1 143 ? -19.844 24.734 24.188 1 95.12 143 ILE B C 1
ATOM 4340 O O . ILE B 1 143 ? -19.844 24.938 25.406 1 95.12 143 ILE B O 1
ATOM 4344 N N . LEU B 1 144 ? -19.125 25.312 23.328 1 92.94 144 LEU B N 1
ATOM 4345 C CA . LEU B 1 144 ? -18.156 26.312 23.766 1 92.94 144 LEU B CA 1
ATOM 4346 C C . LEU B 1 144 ? -18.875 27.578 24.234 1 92.94 144 LEU B C 1
ATOM 4348 O O . LEU B 1 144 ? -18.438 28.219 25.203 1 92.94 144 LEU B O 1
ATOM 4352 N N . GLN B 1 145 ? -19.875 27.953 23.562 1 93.06 145 GLN B N 1
ATOM 4353 C CA . GLN B 1 145 ? -20.656 29.172 23.828 1 93.06 145 GLN B CA 1
ATOM 4354 C C . GLN B 1 145 ? -19.75 30.406 23.844 1 93.06 145 GLN B C 1
ATOM 4356 O O . GLN B 1 145 ? -19.781 31.172 24.812 1 93.06 145 GLN B O 1
ATOM 4361 N N . ARG B 1 146 ? -19.016 30.469 22.859 1 90.94 146 ARG B N 1
ATOM 4362 C CA . ARG B 1 146 ? -18.094 31.578 22.734 1 90.94 146 ARG B CA 1
ATOM 4363 C C . ARG B 1 146 ? -18.859 32.906 22.609 1 90.94 146 ARG B C 1
ATOM 4365 O O . ARG B 1 146 ? -19.859 33 21.922 1 90.94 146 ARG B O 1
ATOM 4372 N N . ASP B 1 147 ? -18.375 33.875 23.25 1 86.88 147 ASP B N 1
ATOM 4373 C CA . ASP B 1 147 ? -18.984 35.219 23.141 1 86.88 147 ASP B CA 1
ATOM 4374 C C . ASP B 1 147 ? -18.891 35.75 21.719 1 86.88 147 ASP B C 1
ATOM 4376 O O . ASP B 1 147 ? -17.828 35.75 21.125 1 86.88 147 ASP B O 1
ATOM 4380 N N . GLY B 1 148 ? -20.047 36.156 21.156 1 85.88 148 GLY B N 1
ATOM 4381 C CA . GLY B 1 148 ? -20.078 36.75 19.828 1 85.88 148 GLY B CA 1
ATOM 4382 C C . GLY B 1 148 ? -20.031 35.719 18.719 1 85.88 148 GLY B C 1
ATOM 4383 O O . GLY B 1 148 ? -19.875 36.094 17.547 1 85.88 148 GLY B O 1
ATOM 4384 N N . ALA B 1 149 ? -20.141 34.469 19.062 1 89.06 149 ALA B N 1
ATOM 4385 C CA . ALA B 1 149 ? -20.031 33.375 18.078 1 89.06 149 ALA B CA 1
ATOM 4386 C C . ALA B 1 149 ? -21.078 33.531 16.969 1 89.06 149 ALA B C 1
ATOM 4388 O O . ALA B 1 149 ? -20.812 33.25 15.805 1 89.06 149 ALA B O 1
ATOM 4389 N N . ALA B 1 150 ? -22.203 33.969 17.281 1 89.06 150 ALA B N 1
ATOM 4390 C CA . ALA B 1 150 ? -23.312 34.062 16.328 1 89.06 150 ALA B CA 1
ATOM 4391 C C . ALA B 1 150 ? -23 35.062 15.227 1 89.06 150 ALA B C 1
ATOM 4393 O O . ALA B 1 150 ? -23.578 35 14.141 1 89.06 150 ALA B O 1
ATOM 4394 N N . GLN B 1 151 ? -22.125 35.938 15.469 1 86.81 151 GLN B N 1
ATOM 4395 C CA . GLN B 1 151 ? -21.812 37 14.523 1 86.81 151 GLN B CA 1
ATOM 4396 C C . GLN B 1 151 ? -20.922 36.5 13.391 1 86.81 151 GLN B C 1
ATOM 4398 O O . GLN B 1 151 ? -20.828 37.125 12.336 1 86.81 151 GLN B O 1
ATOM 4403 N N . VAL B 1 152 ? -20.297 35.406 13.594 1 85.19 152 VAL B N 1
ATOM 4404 C CA . VAL B 1 152 ? -19.328 34.938 12.617 1 85.19 152 VAL B CA 1
ATOM 4405 C C . VAL B 1 152 ? -19.984 33.938 11.648 1 85.19 152 VAL B C 1
ATOM 4407 O O . VAL B 1 152 ? -19.438 33.625 10.594 1 85.19 152 VAL B O 1
ATOM 4410 N N . TYR B 1 153 ? -21.25 33.531 11.953 1 91.56 153 TYR B N 1
ATOM 4411 C CA . TYR B 1 153 ? -21.953 32.562 11.117 1 91.56 153 TYR B CA 1
ATOM 4412 C C . TYR B 1 153 ? -23.188 33.188 10.477 1 91.56 153 TYR B C 1
ATOM 4414 O O . TYR B 1 153 ? -23.781 34.125 11.047 1 91.56 153 TYR B O 1
ATOM 4422 N N . ASN B 1 154 ? -23.516 32.75 9.289 1 91.81 154 ASN B N 1
ATOM 4423 C CA . ASN B 1 154 ? -24.781 33.219 8.711 1 91.81 154 ASN B CA 1
ATOM 4424 C C . ASN B 1 154 ? -25.969 32.469 9.297 1 91.81 154 ASN B C 1
ATOM 4426 O O . ASN B 1 154 ? -25.797 31.438 9.977 1 91.81 154 ASN B O 1
ATOM 4430 N N . ASP B 1 155 ? -27.156 32.875 8.953 1 94.69 155 ASP B N 1
ATOM 4431 C CA . ASP B 1 155 ? -28.375 32.344 9.547 1 94.69 155 ASP B CA 1
ATOM 4432 C C . ASP B 1 155 ? -28.578 30.875 9.18 1 94.69 155 ASP B C 1
ATOM 4434 O O . ASP B 1 155 ? -29.031 30.078 10.008 1 94.69 155 ASP B O 1
ATOM 4438 N N . GLU B 1 156 ? -28.266 30.594 8.039 1 95.44 156 GLU B N 1
ATOM 4439 C CA . GLU B 1 156 ? -28.438 29.219 7.578 1 95.44 156 GLU B CA 1
ATOM 4440 C C . GLU B 1 156 ? -27.578 28.266 8.391 1 95.44 156 GLU B C 1
ATOM 4442 O O . GLU B 1 156 ? -28.062 27.219 8.836 1 95.44 156 GLU B O 1
ATOM 4447 N N . ILE B 1 157 ? -26.344 28.609 8.57 1 95.06 157 ILE B N 1
ATOM 4448 C CA . ILE B 1 157 ? -25.406 27.766 9.328 1 95.06 157 ILE B CA 1
ATOM 4449 C C . ILE B 1 157 ? -25.859 27.672 10.781 1 95.06 157 ILE B C 1
ATOM 4451 O O . ILE B 1 157 ? -25.766 26.625 11.406 1 95.06 157 ILE B O 1
ATOM 4455 N N . ILE B 1 158 ? -26.359 28.766 11.289 1 96.06 158 ILE B N 1
ATOM 4456 C CA . ILE B 1 158 ? -26.828 28.781 12.672 1 96.06 158 ILE B CA 1
ATOM 4457 C C . ILE B 1 158 ? -27.984 27.812 12.844 1 96.06 158 ILE B C 1
ATOM 4459 O O . ILE B 1 158 ? -28.016 27.031 13.797 1 96.06 158 ILE B O 1
ATOM 4463 N N . HIS B 1 159 ? -28.875 27.844 11.883 1 97.25 159 HIS B N 1
ATOM 4464 C CA . HIS B 1 159 ? -30.031 26.938 11.938 1 97.25 159 HIS B CA 1
ATOM 4465 C C . HIS B 1 159 ? -29.594 25.484 11.844 1 97.25 159 HIS B C 1
ATOM 4467 O O . HIS B 1 159 ? -30.047 24.641 12.633 1 97.25 159 HIS B O 1
ATOM 4473 N N . LYS B 1 160 ? -28.734 25.219 10.938 1 97.69 160 LYS B N 1
ATOM 4474 C CA . LYS B 1 160 ? -28.234 23.859 10.758 1 97.69 160 LYS B CA 1
ATOM 4475 C C . LYS B 1 160 ? -27.469 23.391 12 1 97.69 160 LYS B C 1
ATOM 4477 O O . LYS B 1 160 ? -27.562 22.219 12.383 1 97.69 160 LYS B O 1
ATOM 4482 N N . ALA B 1 161 ? -26.734 24.281 12.555 1 97.94 161 ALA B N 1
ATOM 4483 C CA . ALA B 1 161 ? -25.953 23.969 13.75 1 97.94 161 ALA B CA 1
ATOM 4484 C C . ALA B 1 161 ? -26.859 23.641 14.93 1 97.94 161 ALA B C 1
ATOM 4486 O O . ALA B 1 161 ? -26.562 22.734 15.711 1 97.94 161 ALA B O 1
ATOM 4487 N N . GLU B 1 162 ? -27.891 24.391 15.07 1 97.44 162 GLU B N 1
ATOM 4488 C CA . GLU B 1 162 ? -28.859 24.141 16.141 1 97.44 162 GLU B CA 1
ATOM 4489 C C . GLU B 1 162 ? -29.469 22.75 15.992 1 97.44 162 GLU B C 1
ATOM 4491 O O . GLU B 1 162 ? -29.562 22 16.969 1 97.44 162 GLU B O 1
ATOM 4496 N N . ASN B 1 163 ? -29.922 22.469 14.805 1 98.12 163 ASN B N 1
ATOM 4497 C CA . ASN B 1 163 ? -30.5 21.156 14.531 1 98.12 163 ASN B CA 1
ATOM 4498 C C . ASN B 1 163 ? -29.484 20.047 14.789 1 98.12 163 ASN B C 1
ATOM 4500 O O . ASN B 1 163 ? -29.828 19.016 15.391 1 98.12 163 ASN B O 1
ATOM 4504 N N . TYR B 1 164 ? -28.297 20.25 14.289 1 98 164 TYR B N 1
ATOM 4505 C CA . TYR B 1 164 ? -27.219 19.297 14.492 1 98 164 TYR B CA 1
ATOM 4506 C C . TYR B 1 164 ? -27.016 19.031 15.977 1 98 164 TYR B C 1
ATOM 4508 O O . TYR B 1 164 ? -26.953 17.875 16.406 1 98 164 TYR B O 1
ATOM 4516 N N . TYR B 1 165 ? -26.906 20.047 16.75 1 97.69 165 TYR B N 1
ATOM 4517 C CA . TYR B 1 165 ? -26.656 19.938 18.172 1 97.69 165 TYR B CA 1
ATOM 4518 C C . TYR B 1 165 ? -27.812 19.219 18.875 1 97.69 165 TYR B C 1
ATOM 4520 O O . TYR B 1 165 ? -27.594 18.375 19.75 1 97.69 165 TYR B O 1
ATOM 4528 N N . ASN B 1 166 ? -29 19.562 18.484 1 97.56 166 ASN B N 1
ATOM 4529 C CA . ASN B 1 166 ? -30.203 18.984 19.078 1 97.56 166 ASN B CA 1
ATOM 4530 C C . ASN B 1 166 ? -30.328 17.5 18.75 1 97.56 166 ASN B C 1
ATOM 4532 O O . ASN B 1 166 ? -30.891 16.734 19.531 1 97.56 166 ASN B O 1
ATOM 4536 N N . ASP B 1 167 ? -29.812 17.156 17.672 1 97.38 167 ASP B N 1
ATOM 4537 C CA . ASP B 1 167 ? -29.906 15.758 17.219 1 97.38 167 ASP B CA 1
ATOM 4538 C C . ASP B 1 167 ? -28.875 14.891 17.922 1 97.38 167 ASP B C 1
ATOM 4540 O O . ASP B 1 167 ? -28.969 13.664 17.906 1 97.38 167 ASP B O 1
ATOM 4544 N N . LEU B 1 168 ? -27.844 15.5 18.469 1 97.12 168 LEU B N 1
ATOM 4545 C CA . LEU B 1 168 ? -26.812 14.742 19.188 1 97.12 168 LEU B CA 1
ATOM 4546 C C . LEU B 1 168 ? -27.297 14.359 20.578 1 97.12 168 LEU B C 1
ATOM 4548 O O . LEU B 1 168 ? -27.922 15.164 21.266 1 97.12 168 LEU B O 1
ATOM 4552 N N . ASP B 1 169 ? -27.062 13.148 20.906 1 96.88 169 ASP B N 1
ATOM 4553 C CA . ASP B 1 169 ? -27.219 12.789 22.312 1 96.88 169 ASP B CA 1
ATOM 4554 C C . ASP B 1 169 ? -26 13.18 23.125 1 96.88 169 ASP B C 1
ATOM 4556 O O . ASP B 1 169 ? -25.078 13.828 22.609 1 96.88 169 ASP B O 1
ATOM 4560 N N . GLN B 1 170 ? -26.016 12.82 24.359 1 95.81 170 GLN B N 1
ATOM 4561 C CA . GLN B 1 170 ? -24.922 13.219 25.25 1 95.81 170 GLN B CA 1
ATOM 4562 C C . GLN B 1 170 ? -23.594 12.656 24.781 1 95.81 170 GLN B C 1
ATOM 4564 O O . GLN B 1 170 ? -22.562 13.344 24.828 1 95.81 170 GLN B O 1
ATOM 4569 N N . GLN B 1 171 ? -23.609 11.508 24.391 1 95.25 171 GLN B N 1
ATOM 4570 C CA . GLN B 1 171 ? -22.391 10.867 23.891 1 95.25 171 GLN B CA 1
ATOM 4571 C C . GLN B 1 171 ? -21.875 11.562 22.641 1 95.25 171 GLN B C 1
ATOM 4573 O O . GLN B 1 171 ? -20.672 11.773 22.484 1 95.25 171 GLN B O 1
ATOM 4578 N N . GLY B 1 172 ? -22.75 11.789 21.75 1 95.88 172 GLY B N 1
ATOM 4579 C CA . GLY B 1 172 ? -22.391 12.5 20.531 1 95.88 172 GLY B CA 1
ATOM 4580 C C . GLY B 1 172 ? -21.75 13.859 20.797 1 95.88 172 GLY B C 1
ATOM 4581 O O . GLY B 1 172 ? -20.812 14.25 20.125 1 95.88 172 GLY B O 1
ATOM 4582 N N . ARG B 1 173 ? -22.312 14.555 21.766 1 95.81 173 ARG B N 1
ATOM 4583 C CA . ARG B 1 173 ? -21.766 15.867 22.125 1 95.81 173 ARG B CA 1
ATOM 4584 C C . ARG B 1 173 ? -20.359 15.734 22.719 1 95.81 173 ARG B C 1
ATOM 4586 O O . ARG B 1 173 ? -19.484 16.547 22.422 1 95.81 173 ARG B O 1
ATOM 4593 N N . GLU B 1 174 ? -20.156 14.711 23.484 1 94 174 GLU B N 1
ATOM 4594 C CA . GLU B 1 174 ? -18.828 14.477 24.062 1 94 174 GLU B CA 1
ATOM 4595 C C . GLU B 1 174 ? -17.812 14.102 23 1 94 174 GLU B C 1
ATOM 4597 O O . GLU B 1 174 ? -16.656 14.508 23.062 1 94 174 GLU B O 1
ATOM 4602 N N . LEU B 1 175 ? -18.219 13.359 22.016 1 93 175 LEU B N 1
ATOM 4603 C CA . LEU B 1 175 ? -17.344 12.969 20.922 1 93 175 LEU B CA 1
ATOM 4604 C C . LEU B 1 175 ? -16.953 14.188 20.094 1 93 175 LEU B C 1
ATOM 4606 O O . LEU B 1 175 ? -15.797 14.312 19.672 1 93 175 LEU B O 1
ATOM 4610 N N . LEU B 1 176 ? -17.891 15.008 19.859 1 94.75 176 LEU B N 1
ATOM 4611 C CA . LEU B 1 176 ? -17.609 16.234 19.125 1 94.75 176 LEU B CA 1
ATOM 4612 C C . LEU B 1 176 ? -16.609 17.109 19.875 1 94.75 176 LEU B C 1
ATOM 4614 O O . LEU B 1 176 ? -15.641 17.594 19.281 1 94.75 176 LEU B O 1
ATOM 4618 N N . LYS B 1 177 ? -16.844 17.234 21.156 1 92.69 177 LYS B N 1
ATOM 4619 C CA . LYS B 1 177 ? -15.938 18 22.016 1 92.69 177 LYS B CA 1
ATOM 4620 C C . LYS B 1 177 ? -14.531 17.422 21.984 1 92.69 177 LYS B C 1
ATOM 4622 O O . LYS B 1 177 ? -13.555 18.141 21.781 1 92.69 177 LYS B O 1
ATOM 4627 N N . SER B 1 178 ? -14.469 16.172 22.078 1 89.62 178 SER B N 1
ATOM 4628 C CA . SER B 1 178 ? -13.18 15.484 22.109 1 89.62 178 SER B CA 1
ATOM 4629 C C . SER B 1 178 ? -12.453 15.609 20.766 1 89.62 178 SER B C 1
ATOM 4631 O O . SER B 1 178 ? -11.234 15.766 20.734 1 89.62 178 SER B O 1
ATOM 4633 N N . ALA B 1 179 ? -13.141 15.531 19.703 1 91.38 179 ALA B N 1
ATOM 4634 C CA . ALA B 1 179 ? -12.562 15.633 18.359 1 91.38 179 ALA B CA 1
ATOM 4635 C C . ALA B 1 179 ? -11.93 17 18.141 1 91.38 179 ALA B C 1
ATOM 4637 O O . ALA B 1 179 ? -10.805 17.109 17.641 1 91.38 179 ALA B O 1
ATOM 4638 N N . ILE B 1 180 ? -12.625 17.969 18.562 1 90.19 180 ILE B N 1
ATOM 4639 C CA . ILE B 1 180 ? -12.195 19.328 18.312 1 90.19 180 ILE B CA 1
ATOM 4640 C C . ILE B 1 180 ? -11.07 19.719 19.266 1 90.19 180 ILE B C 1
ATOM 4642 O O . ILE B 1 180 ? -10.125 20.406 18.891 1 90.19 180 ILE B O 1
ATOM 4646 N N . LEU B 1 181 ? -11.172 19.188 20.422 1 85.5 181 LEU B N 1
ATOM 4647 C CA . LEU B 1 181 ? -10.195 19.562 21.438 1 85.5 181 LEU B CA 1
ATOM 4648 C C . LEU B 1 181 ? -9.008 18.594 21.438 1 85.5 181 LEU B C 1
ATOM 4650 O O . LEU B 1 181 ? -8.164 18.641 22.344 1 85.5 181 LEU B O 1
ATOM 4654 N N . ALA B 1 182 ? -9.164 17.75 20.391 1 77.19 182 ALA B N 1
ATOM 4655 C CA . ALA B 1 182 ? -8.07 16.781 20.297 1 77.19 182 ALA B CA 1
ATOM 4656 C C . ALA B 1 182 ? -6.723 17.5 20.203 1 77.19 182 ALA B C 1
ATOM 4658 O O . ALA B 1 182 ? -6.598 18.5 19.484 1 77.19 182 ALA B O 1
ATOM 4659 N N . GLY B 1 183 ? -5.977 17.578 21.172 1 61.38 183 GLY B N 1
ATOM 4660 C CA . GLY B 1 183 ? -4.652 18.156 21.375 1 61.38 183 GLY B CA 1
ATOM 4661 C C . GLY B 1 183 ? -3.777 18.062 20.141 1 61.38 183 GLY B C 1
ATOM 4662 O O . GLY B 1 183 ? -4.281 17.953 19.016 1 61.38 183 GLY B O 1
ATOM 4663 N N . MET B 1 184 ? -2.688 18.391 20.203 1 60.47 184 MET B N 1
ATOM 4664 C CA . MET B 1 184 ? -1.596 18.328 19.234 1 60.47 184 MET B CA 1
ATOM 4665 C C . MET B 1 184 ? -1.193 16.875 18.969 1 60.47 184 MET B C 1
ATOM 4667 O O . MET B 1 184 ? -1.286 16.031 19.859 1 60.47 184 MET B O 1
ATOM 4671 N N . PRO B 1 185 ? -1.002 16.656 17.625 1 59.69 185 PRO B N 1
ATOM 4672 C CA . PRO B 1 185 ? -0.417 15.336 17.391 1 59.69 185 PRO B CA 1
ATOM 4673 C C . PRO B 1 185 ? 0.721 15.016 18.344 1 59.69 185 PRO B C 1
ATOM 4675 O O . PRO B 1 185 ? 1.59 15.859 18.594 1 59.69 185 PRO B O 1
ATOM 4678 N N . GLY B 1 186 ? 0.712 13.938 18.984 1 58.25 186 GLY B N 1
ATOM 4679 C CA . GLY B 1 186 ? 1.729 13.539 19.953 1 58.25 186 GLY B CA 1
ATOM 4680 C C . GLY B 1 186 ? 1.278 13.68 21.391 1 58.25 186 GLY B C 1
ATOM 4681 O O . GLY B 1 186 ? 2.045 13.398 22.312 1 58.25 186 GLY B O 1
ATOM 4682 N N . SER B 1 187 ? 0.112 14.336 21.438 1 62.81 187 SER B N 1
ATOM 4683 C CA . SER B 1 187 ? -0.468 14.453 22.781 1 62.81 187 SER B CA 1
ATOM 4684 C C . SER B 1 187 ? -1.855 13.82 22.828 1 62.81 187 SER B C 1
ATOM 4686 O O . SER B 1 187 ? -2.637 13.945 21.891 1 62.81 187 SER B O 1
ATOM 4688 N N . LYS B 1 188 ? -2.061 12.992 23.828 1 62.41 188 LYS B N 1
ATOM 4689 C CA . LYS B 1 188 ? -3.389 12.414 24 1 62.41 188 LYS B CA 1
ATOM 4690 C C . LYS B 1 188 ? -4.238 13.258 24.953 1 62.41 188 LYS B C 1
ATOM 4692 O O . LYS B 1 188 ? -5.406 12.945 25.188 1 62.41 188 LYS B O 1
ATOM 4697 N N . VAL B 1 189 ? -3.639 14.281 25.422 1 63.62 189 VAL B N 1
ATOM 4698 C CA . VAL B 1 189 ? -4.352 15.062 26.422 1 63.62 189 VAL B CA 1
ATOM 4699 C C . VAL B 1 189 ? -5.199 16.141 25.75 1 63.62 189 VAL B C 1
ATOM 4701 O O . VAL B 1 189 ? -4.672 16.969 25 1 63.62 189 VAL B O 1
ATOM 4704 N N . ALA B 1 190 ? -6.477 15.945 25.953 1 70.88 190 ALA B N 1
ATOM 4705 C CA . ALA B 1 190 ? -7.395 16.953 25.438 1 70.88 190 ALA B CA 1
ATOM 4706 C C . ALA B 1 190 ? -7.277 18.266 26.234 1 70.88 190 ALA B C 1
ATOM 4708 O O . ALA B 1 190 ? -7.09 18.234 27.453 1 70.88 190 ALA B O 1
ATOM 4709 N N . ILE B 1 191 ? -7.34 19.328 25.547 1 78.38 191 ILE B N 1
ATOM 4710 C CA . ILE B 1 191 ? -7.371 20.641 26.188 1 78.38 191 ILE B CA 1
ATOM 4711 C C . ILE B 1 191 ? -8.688 20.797 26.953 1 78.38 191 ILE B C 1
ATOM 4713 O O . ILE B 1 191 ? -9.766 20.609 26.375 1 78.38 191 ILE B O 1
ATOM 4717 N N . PRO B 1 192 ? -8.609 21.094 28.25 1 85.25 192 PRO B N 1
ATOM 4718 C CA . PRO B 1 192 ? -9.867 21.391 28.938 1 85.25 192 PRO B CA 1
ATOM 4719 C C . PRO B 1 192 ? -10.641 22.547 28.281 1 85.25 192 PRO B C 1
ATOM 4721 O O . PRO B 1 192 ? -10.039 23.5 27.812 1 85.25 192 PRO B O 1
ATOM 4724 N N . LEU B 1 193 ? -11.945 22.359 28.312 1 89.31 193 LEU B N 1
ATOM 4725 C CA . LEU B 1 193 ? -12.812 23.312 27.625 1 89.31 193 LEU B CA 1
ATOM 4726 C C . LEU B 1 193 ? -12.578 24.719 28.156 1 89.31 193 LEU B C 1
ATOM 4728 O O . LEU B 1 193 ? -12.594 25.688 27.391 1 89.31 193 LEU B O 1
ATOM 4732 N N . SER B 1 194 ? -12.406 24.859 29.469 1 89.88 194 SER B N 1
ATOM 4733 C CA . SER B 1 194 ? -12.172 26.172 30.062 1 89.88 194 SER B CA 1
ATOM 4734 C C . SER B 1 194 ? -10.875 26.781 29.562 1 89.88 194 SER B C 1
ATOM 4736 O O . SER B 1 194 ? -10.828 27.969 29.234 1 89.88 194 SER B O 1
ATOM 4738 N N . ASP B 1 195 ? -9.867 26 29.531 1 87.94 195 ASP B N 1
ATOM 4739 C CA . ASP B 1 195 ? -8.578 26.453 29.031 1 87.94 195 ASP B CA 1
ATOM 4740 C C . ASP B 1 195 ? -8.672 26.859 27.562 1 87.94 195 ASP B C 1
ATOM 4742 O O . ASP B 1 195 ? -8.039 27.828 27.125 1 87.94 195 ASP B O 1
ATOM 4746 N N . PHE B 1 196 ? -9.453 26.078 26.906 1 90 196 PHE B N 1
ATOM 4747 C CA . PHE B 1 196 ? -9.672 26.375 25.484 1 90 196 PHE B CA 1
ATOM 4748 C C . PHE B 1 196 ? -10.336 27.734 25.312 1 90 196 PHE B C 1
ATOM 4750 O O . PHE B 1 196 ? -9.906 28.547 24.5 1 90 196 PHE B O 1
ATOM 4757 N N . ARG B 1 197 ? -11.281 27.969 26.062 1 89.19 197 ARG B N 1
ATOM 4758 C CA . ARG B 1 197 ? -12.023 29.234 26 1 89.19 197 ARG B CA 1
ATOM 4759 C C . ARG B 1 197 ? -11.117 30.422 26.328 1 89.19 197 ARG B C 1
ATOM 4761 O O . ARG B 1 197 ? -11.172 31.453 25.672 1 89.19 197 ARG B O 1
ATOM 4768 N N . ASP B 1 198 ? -10.352 30.234 27.344 1 89.12 198 ASP B N 1
ATOM 4769 C CA . ASP B 1 198 ? -9.469 31.312 27.781 1 89.12 198 ASP B CA 1
ATOM 4770 C C . ASP B 1 198 ? -8.422 31.625 26.719 1 89.12 198 ASP B C 1
ATOM 4772 O O . ASP B 1 198 ? -8.156 32.781 26.406 1 89.12 198 ASP B O 1
ATOM 4776 N N . THR B 1 199 ? -7.867 30.625 26.203 1 88.31 199 THR B N 1
ATOM 4777 C CA . THR B 1 199 ? -6.844 30.812 25.172 1 88.31 199 THR B CA 1
ATOM 4778 C C . THR B 1 199 ? -7.445 31.422 23.906 1 88.31 199 THR B C 1
ATOM 4780 O O . THR B 1 199 ? -6.82 32.25 23.266 1 88.31 199 THR B O 1
ATOM 4783 N N . LEU B 1 200 ? -8.625 30.922 23.656 1 90.06 200 LEU B N 1
ATOM 4784 C CA . LEU B 1 200 ? -9.32 31.453 22.484 1 90.06 200 LEU B CA 1
ATOM 4785 C C . LEU B 1 200 ? -9.555 32.969 22.625 1 90.06 200 LEU B C 1
ATOM 4787 O O . LEU B 1 200 ? -9.414 33.719 21.656 1 90.06 200 LEU B O 1
ATOM 4791 N N . GLU B 1 201 ? -9.898 33.344 23.766 1 88.56 201 GLU B N 1
ATOM 4792 C CA . GLU B 1 201 ? -10.117 34.781 24.031 1 88.56 201 GLU B CA 1
ATOM 4793 C C . GLU B 1 201 ? -8.836 35.594 23.844 1 88.56 201 GLU B C 1
ATOM 4795 O O . GLU B 1 201 ? -8.875 36.688 23.312 1 88.56 201 GLU B O 1
ATOM 4800 N N . GLU B 1 202 ? -7.77 35.031 24.203 1 87.81 202 GLU B N 1
ATOM 4801 C CA . GLU B 1 202 ? -6.473 35.688 24.047 1 87.81 202 GLU B CA 1
ATOM 4802 C C . GLU B 1 202 ? -6.062 35.75 22.594 1 87.81 202 GLU B C 1
ATOM 4804 O O . GLU B 1 202 ? -5.652 36.812 22.109 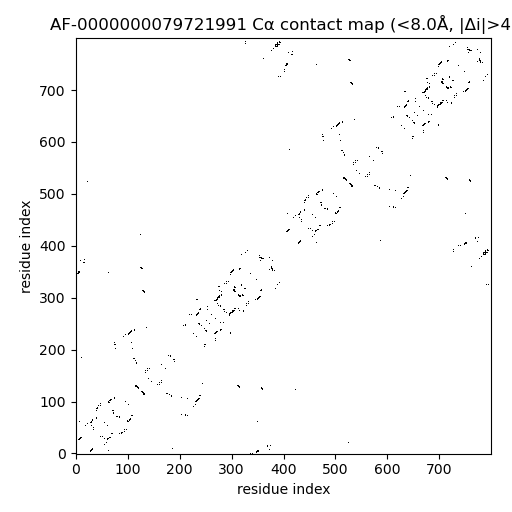1 87.81 202 GLU B O 1
ATOM 4809 N N . VAL B 1 203 ? -6.25 34.688 21.906 1 89.94 203 VAL B N 1
ATOM 4810 C CA . VAL B 1 203 ? -5.766 34.594 20.531 1 89.94 203 VAL B CA 1
ATOM 4811 C C . VAL B 1 203 ? -6.668 35.406 19.609 1 89.94 203 VAL B C 1
ATOM 4813 O O . VAL B 1 203 ? -6.203 35.938 18.609 1 89.94 203 VAL B O 1
ATOM 4816 N N . SER B 1 204 ? -7.922 35.469 19.969 1 86.31 204 SER B N 1
ATOM 4817 C CA . SER B 1 204 ? -8.883 36.156 19.141 1 86.31 204 SER B CA 1
ATOM 4818 C C . SER B 1 204 ? -8.555 37.656 19.062 1 86.31 204 SER B C 1
ATOM 4820 O O . SER B 1 204 ? -9.016 38.344 18.156 1 86.31 204 SER B O 1
ATOM 4822 N N . LYS B 1 205 ? -7.754 38.094 19.906 1 88.81 205 LYS B N 1
ATOM 4823 C CA . LYS B 1 205 ? -7.398 39.5 19.953 1 88.81 205 LYS B CA 1
ATOM 4824 C C . LYS B 1 205 ? -6.227 39.812 19.016 1 88.81 205 LYS B C 1
ATOM 4826 O O . LYS B 1 205 ? -5.918 40.969 18.75 1 88.81 205 LYS B O 1
ATOM 4831 N N . ILE B 1 206 ? -5.602 38.875 18.547 1 93.69 206 ILE B N 1
ATOM 4832 C CA . ILE B 1 206 ? -4.457 39.031 17.656 1 93.69 206 ILE B CA 1
ATOM 4833 C C . ILE B 1 206 ? -4.934 39.125 16.203 1 93.69 206 ILE B C 1
ATOM 4835 O O . ILE B 1 206 ? -5.43 38.125 15.656 1 93.69 206 ILE B O 1
ATOM 4839 N N . GLU B 1 207 ? -4.734 40.219 15.609 1 94.38 207 GLU B N 1
ATOM 4840 C CA . GLU B 1 207 ? -5.125 40.406 14.211 1 94.38 207 GLU B CA 1
ATOM 4841 C C . GLU B 1 207 ? -4.238 39.594 13.273 1 94.38 207 GLU B C 1
ATOM 4843 O O . GLU B 1 207 ? -3.08 39.312 13.594 1 94.38 207 GLU B O 1
ATOM 4848 N N . LYS B 1 208 ? -4.809 39.281 12.172 1 95.5 208 LYS B N 1
ATOM 4849 C CA . LYS B 1 208 ? -4.066 38.531 11.172 1 95.5 208 LYS B CA 1
ATOM 4850 C C . LYS B 1 208 ? -2.74 39.188 10.844 1 95.5 208 LYS B C 1
ATOM 4852 O O . LYS B 1 208 ? -1.704 38.531 10.75 1 95.5 208 LYS B O 1
ATOM 4857 N N . SER B 1 209 ? -2.768 40.5 10.633 1 96.94 209 SER B N 1
ATOM 4858 C CA . SER B 1 209 ? -1.565 41.25 10.273 1 96.94 209 SER B CA 1
ATOM 4859 C C . SER B 1 209 ? -0.518 41.156 11.383 1 96.94 209 SER B C 1
ATOM 4861 O O . SER B 1 209 ? 0.679 41.062 11.102 1 96.94 209 SER B O 1
ATOM 4863 N N . VAL B 1 210 ? -0.958 41.188 12.609 1 97.38 210 VAL B N 1
ATOM 4864 C CA . VAL B 1 210 ? -0.051 41.125 13.75 1 97.38 210 VAL B CA 1
ATOM 4865 C C . VAL B 1 210 ? 0.561 39.719 13.828 1 97.38 210 VAL B C 1
ATOM 4867 O O . VAL B 1 210 ? 1.762 39.594 14.07 1 97.38 210 VAL B O 1
ATOM 4870 N N . LEU B 1 211 ? -0.274 38.75 13.633 1 97.44 211 LEU B N 1
ATOM 4871 C CA . LEU B 1 211 ? 0.224 37.375 13.641 1 97.44 211 LEU B CA 1
ATOM 4872 C C . LEU B 1 211 ? 1.27 37.188 12.547 1 97.44 211 LEU B C 1
ATOM 4874 O O . LEU B 1 211 ? 2.297 36.531 12.781 1 97.44 211 LEU B O 1
ATOM 4878 N N . ARG B 1 212 ? 1.017 37.656 11.375 1 97.56 212 ARG B N 1
ATOM 4879 C CA . ARG B 1 212 ? 1.954 37.594 10.258 1 97.56 212 ARG B CA 1
ATOM 4880 C C . ARG B 1 212 ? 3.275 38.281 10.617 1 97.56 212 ARG B C 1
ATOM 4882 O O . ARG B 1 212 ? 4.348 37.75 10.281 1 97.56 212 ARG B O 1
ATOM 4889 N N . GLU B 1 213 ? 3.201 39.344 11.25 1 97.81 213 GLU B N 1
ATOM 4890 C CA . GLU B 1 213 ? 4.398 40.094 11.672 1 97.81 213 GLU B CA 1
ATOM 4891 C C . GLU B 1 213 ? 5.176 39.312 12.727 1 97.81 213 GLU B C 1
ATOM 4893 O O . GLU B 1 213 ? 6.406 39.344 12.758 1 97.81 213 GLU B O 1
ATOM 4898 N N . ASN B 1 214 ? 4.414 38.688 13.633 1 98.25 214 ASN B N 1
ATOM 4899 C CA . ASN B 1 214 ? 5.074 37.875 14.633 1 98.25 214 ASN B CA 1
ATOM 4900 C C . ASN B 1 214 ? 5.836 36.719 13.977 1 98.25 214 ASN B C 1
ATOM 4902 O O . ASN B 1 214 ? 6.949 36.375 14.398 1 98.25 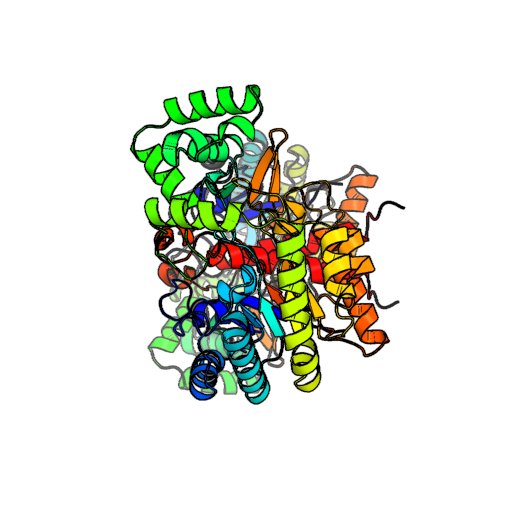214 ASN B O 1
ATOM 4906 N N . LEU B 1 215 ? 5.242 36.125 12.938 1 98.69 215 LEU B N 1
ATOM 4907 C CA . LEU B 1 215 ? 5.93 35.094 12.195 1 98.69 215 LEU B CA 1
ATOM 4908 C C . LEU B 1 215 ? 7.18 35.625 11.516 1 98.69 215 LEU B C 1
ATOM 4910 O O . LEU B 1 215 ? 8.25 35.031 11.578 1 98.69 215 LEU B O 1
ATOM 4914 N N . ALA B 1 216 ? 7.039 36.75 10.875 1 98.75 216 ALA B N 1
ATOM 4915 C CA . ALA B 1 216 ? 8.18 37.375 10.203 1 98.75 216 ALA B CA 1
ATOM 4916 C C . ALA B 1 216 ? 9.305 37.656 11.188 1 98.75 216 ALA B C 1
ATOM 4918 O O . ALA B 1 216 ? 10.484 37.469 10.875 1 98.75 216 ALA B O 1
ATOM 4919 N N . TYR B 1 217 ? 8.945 38.125 12.359 1 98.75 217 TYR B N 1
ATOM 4920 C CA . TYR B 1 217 ? 9.914 38.406 13.414 1 98.75 217 TYR B CA 1
ATOM 4921 C C . TYR B 1 217 ? 10.688 37.156 13.797 1 98.75 217 TYR B C 1
ATOM 4923 O O . TYR B 1 217 ? 11.914 37.188 13.914 1 98.75 217 TYR B O 1
ATOM 4931 N N . PHE B 1 218 ? 9.977 36.156 14.008 1 98.81 218 PHE B N 1
ATOM 4932 C CA . PHE B 1 218 ? 10.562 34.844 14.328 1 98.81 218 PHE B CA 1
ATOM 4933 C C . PHE B 1 218 ? 11.492 34.375 13.219 1 98.81 218 PHE B C 1
ATOM 4935 O O . PHE B 1 218 ? 12.633 34 13.477 1 98.81 218 PHE B O 1
ATOM 4942 N N . LEU B 1 219 ? 11.039 34.406 11.914 1 98.94 219 LEU B N 1
ATOM 4943 C CA . LEU B 1 219 ? 11.805 33.938 10.766 1 98.94 219 LEU B CA 1
ATOM 4944 C C . LEU B 1 219 ? 13.078 34.781 10.586 1 98.94 219 LEU B C 1
ATOM 4946 O O . LEU B 1 219 ? 14.148 34.219 10.312 1 98.94 219 LEU B O 1
ATOM 4950 N N . LYS B 1 220 ? 12.969 36.062 10.719 1 98.81 220 LYS B N 1
ATOM 4951 C CA . LYS B 1 220 ? 14.125 36.938 10.57 1 98.81 220 LYS B CA 1
ATOM 4952 C C . LYS B 1 220 ? 15.195 36.625 11.602 1 98.81 220 LYS B C 1
ATOM 4954 O O . LYS B 1 220 ? 16.391 36.812 11.352 1 98.81 220 LYS B O 1
ATOM 4959 N N . ALA B 1 221 ? 14.727 36.125 12.703 1 98.81 221 ALA B N 1
ATOM 4960 C CA . ALA B 1 221 ? 15.664 35.781 13.773 1 98.81 221 ALA B CA 1
ATOM 4961 C C . ALA B 1 221 ? 16.312 34.438 13.539 1 98.81 221 ALA B C 1
ATOM 4963 O O . ALA B 1 221 ? 17.5 34.25 13.758 1 98.81 221 ALA B O 1
ATOM 4964 N N . ILE B 1 222 ? 15.594 33.438 13.078 1 98.81 222 ILE B N 1
ATOM 4965 C CA . ILE B 1 222 ? 16.094 32.062 13.141 1 98.81 222 ILE B CA 1
ATOM 4966 C C . ILE B 1 222 ? 16.688 31.688 11.789 1 98.81 222 ILE B C 1
ATOM 4968 O O . ILE B 1 222 ? 17.578 30.828 11.719 1 98.81 222 ILE B O 1
ATOM 4972 N N . ILE B 1 223 ? 16.25 32.25 10.641 1 98.88 223 ILE B N 1
ATOM 4973 C CA . ILE B 1 223 ? 16.594 31.734 9.312 1 98.88 223 ILE B CA 1
ATOM 4974 C C . ILE B 1 223 ? 18.062 31.984 9.016 1 98.88 223 ILE B C 1
ATOM 4976 O O . ILE B 1 223 ? 18.766 31.109 8.508 1 98.88 223 ILE B O 1
ATOM 4980 N N . PRO B 1 224 ? 18.578 33.188 9.32 1 98.75 224 PRO B N 1
ATOM 4981 C CA . PRO B 1 224 ? 20.016 33.375 9.109 1 98.75 224 PRO B CA 1
ATOM 4982 C C . PRO B 1 224 ? 20.859 32.375 9.867 1 98.75 224 PRO B C 1
ATOM 4984 O O . PRO B 1 224 ? 21.859 31.875 9.344 1 98.75 224 PRO B O 1
ATOM 4987 N N . GLU B 1 225 ? 20.484 32.031 11.078 1 98.69 225 GLU B N 1
ATOM 4988 C CA . GLU B 1 225 ? 21.203 31.016 11.852 1 98.69 225 GLU B CA 1
ATOM 4989 C C . GLU B 1 225 ? 21.031 29.625 11.227 1 98.69 225 GLU B C 1
ATOM 4991 O O . GLU B 1 225 ? 22 28.859 11.156 1 98.69 225 GLU B O 1
ATOM 4996 N N . ALA B 1 226 ? 19.812 29.312 10.805 1 98.81 226 ALA B N 1
ATOM 4997 C CA . ALA B 1 226 ? 19.547 28.047 10.133 1 98.81 226 ALA B CA 1
ATOM 4998 C C . ALA B 1 226 ? 20.406 27.891 8.883 1 98.81 226 ALA B C 1
ATOM 5000 O O . ALA B 1 226 ? 20.938 26.812 8.617 1 98.81 226 ALA B O 1
ATOM 5001 N N . GLU B 1 227 ? 20.5 28.953 8.125 1 98.62 227 GLU B N 1
ATOM 5002 C CA . GLU B 1 227 ? 21.297 28.922 6.902 1 98.62 227 GLU B CA 1
ATOM 5003 C C . GLU B 1 227 ? 22.766 28.625 7.203 1 98.62 227 GLU B C 1
ATOM 5005 O O . GLU B 1 227 ? 23.391 27.812 6.531 1 98.62 227 GLU B O 1
ATOM 5010 N N . LYS B 1 228 ? 23.281 29.266 8.242 1 98.5 228 LYS B N 1
ATOM 5011 C CA . LYS B 1 228 ? 24.672 29.031 8.656 1 98.5 228 LYS B CA 1
ATOM 5012 C C . LYS B 1 228 ? 24.875 27.562 9.023 1 98.5 228 LYS B C 1
ATOM 5014 O O . LYS B 1 228 ? 25.953 27 8.773 1 98.5 228 LYS B O 1
ATOM 5019 N N . LEU B 1 229 ? 23.906 26.984 9.594 1 98.5 229 LEU B N 1
ATOM 5020 C CA . LEU B 1 229 ? 23.984 25.625 10.125 1 98.5 229 LEU B CA 1
ATOM 5021 C C . LEU B 1 229 ? 23.656 24.609 9.055 1 98.5 229 LEU B C 1
ATOM 5023 O O . LEU B 1 229 ? 23.812 23.391 9.273 1 98.5 229 LEU B O 1
ATOM 5027 N N . GLY B 1 230 ? 23.156 25.031 7.852 1 97.88 230 GLY B N 1
ATOM 5028 C CA . GLY B 1 230 ? 22.734 24.125 6.789 1 97.88 230 GLY B CA 1
ATOM 5029 C C . GLY B 1 230 ? 21.391 23.5 7.035 1 97.88 230 GLY B C 1
ATOM 5030 O O . GLY B 1 230 ? 21.062 22.469 6.449 1 97.88 230 GLY B O 1
ATOM 5031 N N . ILE B 1 231 ? 20.625 24.062 7.938 1 98.62 231 ILE B N 1
ATOM 5032 C CA . ILE B 1 231 ? 19.312 23.531 8.281 1 98.62 231 ILE B CA 1
ATOM 5033 C C . ILE B 1 231 ? 18.266 24.094 7.336 1 98.62 231 ILE B C 1
ATOM 5035 O O . ILE B 1 231 ? 18.281 25.297 7.031 1 98.62 231 ILE B O 1
ATOM 5039 N N . LYS B 1 232 ? 17.422 23.25 6.793 1 98.88 232 LYS B N 1
ATOM 5040 C CA . LYS B 1 232 ? 16.266 23.641 6.008 1 98.88 232 LYS B CA 1
ATOM 5041 C C . LYS B 1 232 ? 15.008 23.688 6.871 1 98.88 232 LYS B C 1
ATOM 5043 O O . LYS B 1 232 ? 14.555 22.656 7.379 1 98.88 232 LYS B O 1
ATOM 5048 N N . MET B 1 233 ? 14.484 24.875 7.066 1 98.88 233 MET B N 1
ATOM 5049 C CA . MET B 1 233 ? 13.234 25.062 7.785 1 98.88 233 MET B CA 1
ATOM 5050 C C . MET B 1 233 ? 12.039 24.906 6.852 1 98.88 233 MET B C 1
ATOM 5052 O O . MET B 1 233 ? 12.023 25.484 5.762 1 98.88 233 MET B O 1
ATOM 5056 N N . ALA B 1 234 ? 11.07 24.125 7.207 1 98.88 234 ALA B N 1
ATOM 5057 C CA . ALA B 1 234 ? 9.922 23.844 6.352 1 98.88 234 ALA B CA 1
ATOM 5058 C C . ALA B 1 234 ? 8.617 24.125 7.082 1 98.88 234 ALA B C 1
ATOM 5060 O O . ALA B 1 234 ? 8.141 23.297 7.863 1 98.88 234 ALA B O 1
ATOM 5061 N N . LEU B 1 235 ? 7.977 25.219 6.816 1 98.81 235 LEU B N 1
ATOM 5062 C CA . LEU B 1 235 ? 6.742 25.609 7.492 1 98.81 235 LEU B CA 1
ATOM 5063 C C . LEU B 1 235 ? 5.551 24.828 6.938 1 98.81 235 LEU B C 1
ATOM 5065 O O . LEU B 1 235 ? 5.297 24.844 5.73 1 98.81 235 LEU B O 1
ATOM 5069 N N . HIS B 1 236 ? 4.898 24.109 7.781 1 98.31 236 HIS B N 1
ATOM 5070 C CA . HIS B 1 236 ? 3.668 23.406 7.422 1 98.31 236 HIS B CA 1
ATOM 5071 C C . HIS B 1 236 ? 2.498 24.391 7.32 1 98.31 236 HIS B C 1
ATOM 5073 O O . HIS B 1 236 ? 2.33 25.25 8.18 1 98.31 236 HIS B O 1
ATOM 5079 N N . PRO B 1 237 ? 1.672 24.281 6.344 1 98.12 237 PRO B N 1
ATOM 5080 C CA . PRO B 1 237 ? 0.526 25.188 6.215 1 98.12 237 PRO B CA 1
ATOM 5081 C C . PRO B 1 237 ? -0.533 24.953 7.289 1 98.12 237 PRO B C 1
ATOM 5083 O O . PRO B 1 237 ? -0.48 23.938 8.008 1 98.12 237 PRO B O 1
ATOM 5086 N N . ASP B 1 238 ? -1.413 25.906 7.383 1 96.81 238 ASP B N 1
ATOM 5087 C CA . ASP B 1 238 ? -2.535 25.797 8.312 1 96.81 238 ASP B CA 1
ATOM 5088 C C . ASP B 1 238 ? -3.447 24.625 7.926 1 96.81 238 ASP B C 1
ATOM 5090 O O . ASP B 1 238 ? -3.633 24.344 6.742 1 96.81 238 ASP B O 1
ATOM 5094 N N . ASP B 1 239 ? -3.994 24.016 8.922 1 95.56 239 ASP B N 1
ATOM 5095 C CA . ASP B 1 239 ? -4.891 22.891 8.695 1 95.56 239 ASP B CA 1
ATOM 5096 C C . ASP B 1 239 ? -6.094 22.953 9.633 1 95.56 239 ASP B C 1
ATOM 5098 O O . ASP B 1 239 ? -5.996 22.578 10.797 1 95.56 239 ASP B O 1
ATOM 5102 N N . PRO B 1 240 ? -7.262 23.359 9.195 1 95.31 240 PRO B N 1
ATOM 5103 C CA . PRO B 1 240 ? -7.543 23.688 7.793 1 95.31 240 PRO B CA 1
ATOM 5104 C C . PRO B 1 240 ? -6.984 25.062 7.383 1 95.31 240 PRO B C 1
ATOM 5106 O O . PRO B 1 240 ? -6.59 25.844 8.242 1 95.31 240 PRO B O 1
ATOM 5109 N N . PRO B 1 241 ? -6.902 25.219 6.051 1 96.62 241 PRO B N 1
ATOM 5110 C CA . PRO B 1 241 ? -6.281 26.469 5.574 1 96.62 241 PRO B CA 1
ATOM 5111 C C . PRO B 1 241 ? -7.266 27.625 5.508 1 96.62 241 PRO B C 1
ATOM 5113 O O . PRO B 1 241 ? -7.285 28.375 4.523 1 96.62 241 PRO B O 1
ATOM 5116 N N . PHE B 1 242 ? -8.141 27.766 6.5 1 94.25 242 PHE B N 1
ATOM 5117 C CA . PHE B 1 242 ? -9.086 28.859 6.703 1 94.25 242 PHE B CA 1
ATOM 5118 C C . PHE B 1 242 ? -9.383 29.047 8.188 1 94.25 242 PHE B C 1
ATOM 5120 O O . PHE B 1 242 ? -9.172 28.141 8.984 1 94.25 242 PHE B O 1
ATOM 5127 N N . PRO B 1 243 ? -9.805 30.25 8.562 1 91.38 243 PRO B N 1
ATOM 5128 C CA . PRO B 1 243 ? -10.039 30.516 9.984 1 91.38 243 PRO B CA 1
ATOM 5129 C C . PRO B 1 243 ? -11.117 29.625 10.586 1 91.38 243 PRO B C 1
ATOM 5131 O O . PRO B 1 243 ? -12.125 29.328 9.93 1 91.38 243 PRO B O 1
ATOM 5134 N N . VAL B 1 244 ? -10.891 29.125 11.734 1 89.38 244 VAL B N 1
ATOM 5135 C CA . VAL B 1 244 ? -11.844 28.391 12.555 1 89.38 244 VAL B CA 1
ATOM 5136 C C . VAL B 1 244 ? -12.008 29.078 13.906 1 89.38 244 VAL B C 1
ATOM 5138 O O . VAL B 1 244 ? -11.016 29.484 14.531 1 89.38 244 VAL B O 1
ATOM 5141 N N . PHE B 1 245 ? -13.203 29.312 14.375 1 88.94 245 PHE B N 1
ATOM 5142 C CA . PHE B 1 245 ? -13.539 30 15.617 1 88.94 245 PHE B CA 1
ATOM 5143 C C . PHE B 1 245 ? -13.031 31.438 15.594 1 88.94 245 PHE B C 1
ATOM 5145 O O . PHE B 1 245 ? -12.648 31.984 16.625 1 88.94 245 PHE B O 1
ATOM 5152 N N . GLY B 1 246 ? -12.805 31.938 14.445 1 84 246 GLY B N 1
ATOM 5153 C CA . GLY B 1 246 ? -12.359 33.312 14.305 1 84 246 GLY B CA 1
ATOM 5154 C C . GLY B 1 246 ? -10.859 33.469 14.438 1 84 246 GLY B C 1
ATOM 5155 O O . GLY B 1 246 ? -10.344 34.594 14.406 1 84 246 GLY B O 1
ATOM 5156 N N . ILE B 1 247 ? -10.125 32.406 14.641 1 86.81 247 ILE B N 1
ATOM 5157 C CA . ILE B 1 247 ? -8.672 32.469 14.773 1 86.81 247 ILE B CA 1
ATOM 5158 C C . ILE B 1 247 ? -8.031 32.656 13.406 1 86.81 247 ILE B C 1
ATOM 5160 O O . ILE B 1 247 ? -8.281 31.859 12.484 1 86.81 247 ILE B O 1
ATOM 5164 N N . PRO B 1 248 ? -7.25 33.656 13.305 1 90 248 PRO B N 1
ATOM 5165 C CA . PRO B 1 248 ? -6.648 33.906 11.992 1 90 248 PRO B CA 1
ATOM 5166 C C . PRO B 1 248 ? -5.664 32.812 11.578 1 90 248 PRO B C 1
ATOM 5168 O O . PRO B 1 248 ? -4.996 32.219 12.438 1 90 248 PRO B O 1
ATOM 5171 N N . ARG B 1 249 ? -5.57 32.562 10.305 1 93.75 249 ARG B N 1
ATOM 5172 C CA . ARG B 1 249 ? -4.582 31.703 9.672 1 93.75 249 ARG B CA 1
ATOM 5173 C C . ARG B 1 249 ? -3.689 32.469 8.719 1 93.75 249 ARG B C 1
ATOM 5175 O O . ARG B 1 249 ? -4.16 33.375 8.016 1 93.75 249 ARG B O 1
ATOM 5182 N N . ILE B 1 250 ? -2.391 32.188 8.719 1 97.19 250 ILE B N 1
ATOM 5183 C CA . ILE B 1 250 ? -1.476 33.062 7.98 1 97.19 250 ILE B CA 1
ATOM 5184 C C . ILE B 1 250 ? -0.599 32.188 7.062 1 97.19 250 ILE B C 1
ATOM 5186 O O . ILE B 1 250 ? 0.36 32.719 6.469 1 97.19 250 ILE B O 1
ATOM 5190 N N . ALA B 1 251 ? -0.771 30.922 6.895 1 98.19 251 ALA B N 1
ATOM 5191 C CA . ALA B 1 251 ? -0.089 30 5.984 1 98.19 251 ALA B CA 1
ATOM 5192 C C . ALA B 1 251 ? -1.089 29.109 5.258 1 98.19 251 ALA B C 1
ATOM 5194 O O . ALA B 1 251 ? -0.983 27.875 5.312 1 98.19 251 ALA B O 1
ATOM 5195 N N . SER B 1 252 ? -1.997 29.75 4.527 1 97.81 252 SER B N 1
ATOM 5196 C CA . SER B 1 252 ? -3.166 29.031 4.031 1 97.81 252 SER B CA 1
ATOM 5197 C C . SER B 1 252 ? -3.275 29.141 2.512 1 97.81 252 SER B C 1
ATOM 5199 O O . SER B 1 252 ? -3.82 28.25 1.857 1 97.81 252 SER B O 1
ATOM 5201 N N . THR B 1 253 ? -2.83 30.25 1.948 1 98.06 253 THR B N 1
ATOM 5202 C CA . THR B 1 253 ? -3.035 30.547 0.534 1 98.06 253 THR B CA 1
ATOM 5203 C C . THR B 1 253 ? -1.701 30.75 -0.176 1 98.06 253 THR B C 1
ATOM 5205 O O . THR B 1 253 ? -0.653 30.828 0.469 1 98.06 253 THR B O 1
ATOM 5208 N N . TYR B 1 254 ? -1.793 30.812 -1.508 1 98.38 254 TYR B N 1
ATOM 5209 C CA . TYR B 1 254 ? -0.62 31.125 -2.316 1 98.38 254 TYR B CA 1
ATOM 5210 C C . TYR B 1 254 ? 0.048 32.406 -1.835 1 98.38 254 TYR B C 1
ATOM 5212 O O . TYR B 1 254 ? 1.27 32.438 -1.673 1 98.38 254 TYR B O 1
ATOM 5220 N N . GLU B 1 255 ? -0.75 33.406 -1.583 1 98.31 255 GLU B N 1
ATOM 5221 C CA . GLU B 1 255 ? -0.233 34.719 -1.176 1 98.31 255 GLU B CA 1
ATOM 5222 C C . GLU B 1 255 ? 0.434 34.656 0.195 1 98.31 255 GLU B C 1
ATOM 5224 O O . GLU B 1 255 ? 1.447 35.312 0.436 1 98.31 255 GLU B O 1
ATOM 5229 N N . ASP B 1 256 ? -0.183 33.906 1.086 1 98.5 256 ASP B N 1
ATOM 5230 C CA . ASP B 1 256 ? 0.435 33.719 2.395 1 98.5 256 ASP B CA 1
ATOM 5231 C C . ASP B 1 256 ? 1.822 33.094 2.256 1 98.5 256 ASP B C 1
ATOM 5233 O O . ASP B 1 256 ? 2.781 33.562 2.871 1 98.5 256 ASP B O 1
ATOM 5237 N N . LEU B 1 257 ? 1.911 32.031 1.452 1 98.81 257 LEU B N 1
ATOM 5238 C CA . LEU B 1 257 ? 3.164 31.312 1.27 1 98.81 257 LEU B CA 1
ATOM 5239 C C . LEU B 1 257 ? 4.207 32.188 0.593 1 98.81 257 LEU B C 1
ATOM 5241 O O . LEU B 1 257 ? 5.387 32.156 0.959 1 98.81 257 LEU B O 1
ATOM 5245 N N . GLU B 1 258 ? 3.758 32.938 -0.375 1 98.62 258 GLU B N 1
ATOM 5246 C CA . GLU B 1 258 ? 4.645 33.906 -1.031 1 98.62 258 GLU B CA 1
ATOM 5247 C C . GLU B 1 258 ? 5.223 34.875 -0.028 1 98.62 258 GLU B C 1
ATOM 5249 O O . GLU B 1 258 ? 6.43 35.156 -0.024 1 98.62 258 GLU B O 1
ATOM 5254 N N . PHE B 1 259 ? 4.406 35.438 0.79 1 98.44 259 PHE B N 1
ATOM 5255 C CA . PHE B 1 259 ? 4.852 36.375 1.812 1 98.44 259 PHE B CA 1
ATOM 5256 C C . PHE B 1 259 ? 5.891 35.75 2.723 1 98.44 259 PHE B C 1
ATOM 5258 O O . PHE B 1 259 ? 6.914 36.344 3.033 1 98.44 259 PHE B O 1
ATOM 5265 N N . ILE B 1 260 ? 5.609 34.531 3.164 1 98.69 260 ILE B N 1
ATOM 5266 C CA . ILE B 1 260 ? 6.465 33.812 4.102 1 98.69 260 ILE B CA 1
ATOM 5267 C C . ILE B 1 260 ? 7.848 33.594 3.492 1 98.69 260 ILE B C 1
ATOM 5269 O O . ILE B 1 260 ? 8.867 33.844 4.152 1 98.69 260 ILE B O 1
ATOM 5273 N N . LEU B 1 261 ? 7.91 33.219 2.258 1 98.75 261 LEU B N 1
ATOM 5274 C CA . LEU B 1 261 ? 9.18 32.969 1.584 1 98.75 261 LEU B CA 1
ATOM 5275 C C . LEU B 1 261 ? 9.906 34.281 1.312 1 98.75 261 LEU B C 1
ATOM 5277 O O . LEU B 1 261 ? 11.133 34.344 1.431 1 98.75 261 LEU B O 1
ATOM 5281 N N . ASP B 1 262 ? 9.188 35.344 1.065 1 98.19 262 ASP B N 1
ATOM 5282 C CA . ASP B 1 262 ? 9.766 36.625 0.655 1 98.19 262 ASP B CA 1
ATOM 5283 C C . ASP B 1 262 ? 10.266 37.406 1.862 1 98.19 262 ASP B C 1
ATOM 5285 O O . ASP B 1 262 ? 11.18 38.219 1.74 1 98.19 262 ASP B O 1
ATOM 5289 N N . CYS B 1 263 ? 9.672 37.25 2.982 1 97.38 263 CYS B N 1
ATOM 5290 C CA . CYS B 1 263 ? 10.031 38.062 4.129 1 97.38 263 CYS B CA 1
ATOM 5291 C C . CYS B 1 263 ? 11.453 37.781 4.586 1 97.38 263 CYS B C 1
ATOM 5293 O O . CYS B 1 263 ? 12.102 38.625 5.188 1 97.38 263 CYS B O 1
ATOM 5295 N N . VAL B 1 264 ? 11.945 36.562 4.328 1 98.38 264 VAL B N 1
ATOM 5296 C CA . VAL B 1 264 ? 13.352 36.219 4.508 1 98.38 264 VAL B CA 1
ATOM 5297 C C . VAL B 1 264 ? 13.812 35.312 3.359 1 98.38 264 VAL B C 1
ATOM 5299 O O . VAL B 1 264 ? 13.898 34.094 3.51 1 98.38 264 VAL B O 1
ATOM 5302 N N . PRO B 1 265 ? 14.234 35.906 2.254 1 97.75 265 PRO B N 1
ATOM 5303 C CA . PRO B 1 265 ? 14.719 35.094 1.143 1 97.75 265 PRO B CA 1
ATOM 5304 C C . PRO B 1 265 ? 15.984 34.312 1.492 1 97.75 265 PRO B C 1
ATOM 5306 O O . PRO B 1 265 ? 17 34.906 1.855 1 97.75 265 PRO B O 1
ATOM 5309 N N . SER B 1 266 ? 15.914 33.094 1.605 1 98.19 266 SER B N 1
ATOM 5310 C CA . SER B 1 266 ? 16.984 32.188 1.983 1 98.19 266 SER B CA 1
ATOM 5311 C C . SER B 1 266 ? 16.672 30.766 1.562 1 98.19 266 SER B C 1
ATOM 5313 O O . SER B 1 266 ? 15.523 30.328 1.626 1 98.19 266 SER B O 1
ATOM 5315 N N . PRO B 1 267 ? 17.672 30.016 1.104 1 97.12 267 PRO B N 1
ATOM 5316 C CA . PRO B 1 267 ? 17.438 28.594 0.816 1 97.12 267 PRO B CA 1
ATOM 5317 C C . PRO B 1 267 ? 17 27.797 2.049 1 97.12 267 PRO B C 1
ATOM 5319 O O . PRO B 1 267 ? 16.5 26.688 1.924 1 97.12 267 PRO B O 1
ATOM 5322 N N . SER B 1 268 ? 17.188 28.375 3.203 1 98.56 268 SER B N 1
ATOM 5323 C CA . SER B 1 268 ? 16.844 27.688 4.445 1 98.56 268 SER B CA 1
ATOM 5324 C C . SER B 1 268 ? 15.438 28.047 4.906 1 98.56 268 SER B C 1
ATOM 5326 O O . SER B 1 268 ? 14.945 27.516 5.898 1 98.56 268 SER B O 1
ATOM 5328 N N . ASN B 1 269 ? 14.82 29.047 4.277 1 98.81 269 ASN B N 1
ATOM 5329 C CA . ASN B 1 269 ? 13.422 29.391 4.5 1 98.81 269 ASN B CA 1
ATOM 5330 C C . ASN B 1 269 ? 12.516 28.703 3.477 1 98.81 269 ASN B C 1
ATOM 5332 O O . ASN B 1 269 ? 12.477 29.109 2.312 1 98.81 269 ASN B O 1
ATOM 5336 N N . GLY B 1 270 ? 11.852 27.656 3.936 1 98.81 270 GLY B N 1
ATOM 5337 C CA . GLY B 1 270 ? 11.062 26.891 2.98 1 98.81 270 GLY B CA 1
ATOM 5338 C C . GLY B 1 270 ? 9.75 26.406 3.551 1 98.81 270 GLY B C 1
ATOM 5339 O O . GLY B 1 270 ? 9.25 26.953 4.539 1 98.81 270 GLY B O 1
ATOM 5340 N N . LEU B 1 271 ? 9.18 25.484 2.787 1 98.88 271 LEU B N 1
ATOM 5341 C CA . LEU B 1 271 ? 7.82 25.031 3.064 1 98.88 271 LEU B CA 1
ATOM 5342 C C . LEU B 1 271 ? 7.77 23.516 3.191 1 98.88 271 LEU B C 1
ATOM 5344 O O . LEU B 1 271 ? 8.562 22.812 2.566 1 98.88 271 LEU B O 1
ATOM 5348 N N . THR B 1 272 ? 6.945 23.062 4.082 1 98.88 272 THR B N 1
ATOM 5349 C CA . THR B 1 272 ? 6.344 21.734 3.914 1 98.88 272 THR B CA 1
ATOM 5350 C C . THR B 1 272 ? 5.109 21.828 3.018 1 98.88 272 THR B C 1
ATOM 5352 O O . THR B 1 272 ? 4.148 22.516 3.336 1 98.88 272 THR B O 1
ATOM 5355 N N . PHE B 1 273 ? 5.219 21.219 1.921 1 98.88 273 PHE B N 1
ATOM 5356 C CA . PHE B 1 273 ? 4.039 21.156 1.066 1 98.88 273 PHE B CA 1
ATOM 5357 C C . PHE B 1 273 ? 3.096 20.047 1.527 1 98.88 273 PHE B C 1
ATOM 5359 O O . PHE B 1 273 ? 3.428 18.859 1.436 1 98.88 273 PHE B O 1
ATOM 5366 N N . CYS B 1 274 ? 1.938 20.422 2.023 1 98.62 274 CYS B N 1
ATOM 5367 C CA . CYS B 1 274 ? 0.923 19.453 2.434 1 98.62 274 CYS B CA 1
ATOM 5368 C C . CYS B 1 274 ? -0.294 19.531 1.519 1 98.62 274 CYS B C 1
ATOM 5370 O O . CYS B 1 274 ? -1.115 20.438 1.637 1 98.62 274 CYS B O 1
ATOM 5372 N N . SER B 1 275 ? -0.467 18.516 0.718 1 98.81 275 SER B N 1
ATOM 5373 C CA . SER B 1 275 ? -1.536 18.5 -0.274 1 98.81 275 SER B CA 1
ATOM 5374 C C . SER B 1 275 ? -2.908 18.5 0.392 1 98.81 275 SER B C 1
ATOM 5376 O O . SER B 1 275 ? -3.857 19.094 -0.128 1 98.81 275 SER B O 1
ATOM 5378 N N . GLY B 1 276 ? -3.02 17.828 1.497 1 98.06 276 GLY B N 1
ATOM 5379 C CA . GLY B 1 276 ? -4.309 17.75 2.168 1 98.06 276 GLY B CA 1
ATOM 5380 C C . GLY B 1 276 ? -4.711 19.031 2.848 1 98.06 276 GLY B C 1
ATOM 5381 O O . GLY B 1 276 ? -5.875 19.438 2.789 1 98.06 276 GLY B O 1
ATOM 5382 N N . SER B 1 277 ? -3.738 19.688 3.555 1 97.69 277 SER B N 1
ATOM 5383 C CA . SER B 1 277 ? -4.051 20.938 4.23 1 97.69 277 SER B CA 1
ATOM 5384 C C . SER B 1 277 ? -4.438 22.016 3.229 1 97.69 277 SER B C 1
ATOM 5386 O O . SER B 1 277 ? -5.531 22.594 3.309 1 97.69 277 SER B O 1
ATOM 5388 N N . LEU B 1 278 ? -3.568 22.25 2.248 1 98.62 278 LEU B N 1
ATOM 5389 C CA . LEU B 1 278 ? -3.82 23.281 1.247 1 98.62 278 LEU B CA 1
ATOM 5390 C C . LEU B 1 278 ? -4.992 22.891 0.352 1 98.62 278 LEU B C 1
ATOM 5392 O O . LEU B 1 278 ? -5.723 23.75 -0.134 1 98.62 278 LEU B O 1
ATOM 5396 N N . GLY B 1 279 ? -5.188 21.594 0.177 1 98.19 279 GLY B N 1
ATOM 5397 C CA . GLY B 1 279 ? -6.195 21.094 -0.741 1 98.19 279 GLY B CA 1
ATOM 5398 C C . GLY B 1 279 ? -7.57 20.953 -0.109 1 98.19 279 GLY B C 1
ATOM 5399 O O . GLY B 1 279 ? -8.531 20.578 -0.779 1 98.19 279 GLY B O 1
ATOM 5400 N N . ALA B 1 280 ? -7.676 21.266 1.149 1 97.62 280 ALA B N 1
ATOM 5401 C CA . ALA B 1 280 ? -8.984 21.219 1.805 1 97.62 280 ALA B CA 1
ATOM 5402 C C . ALA B 1 280 ? -9.93 22.25 1.206 1 97.62 280 ALA B C 1
ATOM 5404 O O . ALA B 1 280 ? -11.148 22.172 1.401 1 97.62 280 ALA B O 1
ATOM 5405 N N . VAL B 1 281 ? -9.383 23.25 0.501 1 96.44 281 VAL B N 1
ATOM 5406 C CA . VAL B 1 281 ? -10.188 24.203 -0.253 1 96.44 281 VAL B CA 1
ATOM 5407 C C . VAL B 1 281 ? -9.82 24.125 -1.733 1 96.44 281 VAL B C 1
ATOM 5409 O O . VAL B 1 281 ? -8.688 23.797 -2.084 1 96.44 281 VAL B O 1
ATOM 5412 N N . ASP B 1 282 ? -10.734 24.438 -2.551 1 96.19 282 ASP B N 1
ATOM 5413 C CA . ASP B 1 282 ? -10.516 24.328 -3.988 1 96.19 282 ASP B CA 1
ATOM 5414 C C . ASP B 1 282 ? -9.898 25.609 -4.555 1 96.19 282 ASP B C 1
ATOM 5416 O O . ASP B 1 282 ? -9.477 25.641 -5.711 1 96.19 282 ASP B O 1
ATOM 5420 N N . SER B 1 283 ? -9.797 26.609 -3.742 1 96.69 283 SER B N 1
ATOM 5421 C CA . SER B 1 283 ? -9.258 27.875 -4.207 1 96.69 283 SER B CA 1
ATOM 5422 C C . SER B 1 283 ? -7.742 27.828 -4.332 1 96.69 283 SER B C 1
ATOM 5424 O O . SER B 1 283 ? -7.141 28.656 -5.023 1 96.69 283 SER B O 1
ATOM 5426 N N . ASN B 1 284 ? -7.082 26.906 -3.672 1 98.19 284 ASN B N 1
ATOM 5427 C CA . ASN B 1 284 ? -5.637 26.766 -3.791 1 98.19 284 ASN B CA 1
ATOM 5428 C C . ASN B 1 284 ? -5.258 25.984 -5.043 1 98.19 284 ASN B C 1
ATOM 5430 O O . ASN B 1 284 ? -5.68 24.828 -5.219 1 98.19 284 ASN B O 1
ATOM 5434 N N . ASP B 1 285 ? -4.57 26.609 -5.898 1 98.5 285 ASP B N 1
ATOM 5435 C CA . ASP B 1 285 ? -3.963 25.891 -7.02 1 98.5 285 ASP B CA 1
ATOM 5436 C C . ASP B 1 285 ? -2.674 25.203 -6.598 1 98.5 285 ASP B C 1
ATOM 5438 O O . ASP B 1 285 ? -1.592 25.781 -6.664 1 98.5 285 ASP B O 1
ATOM 5442 N N . LEU B 1 286 ? -2.777 23.984 -6.23 1 98.75 286 LEU B N 1
ATOM 5443 C CA . LEU B 1 286 ? -1.673 23.234 -5.66 1 98.75 286 LEU B CA 1
ATOM 5444 C C . LEU B 1 286 ? -0.544 23.062 -6.672 1 98.75 286 LEU B C 1
ATOM 5446 O O . LEU B 1 286 ? 0.632 23.078 -6.305 1 98.75 286 LEU B O 1
ATOM 5450 N N . LEU B 1 287 ? -0.885 22.875 -7.914 1 98.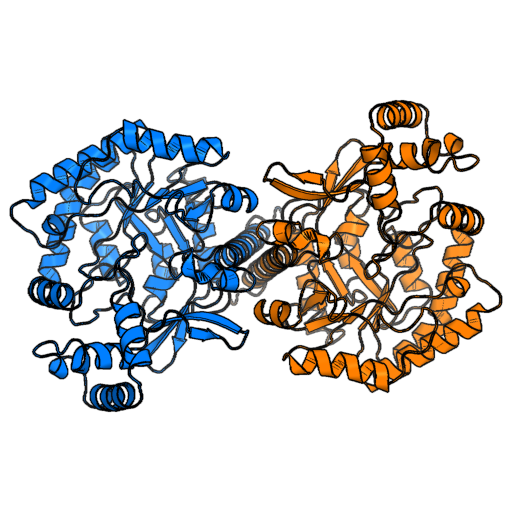62 287 LEU B N 1
ATOM 5451 C CA . LEU B 1 287 ? 0.125 22.703 -8.953 1 98.62 287 LEU B CA 1
ATOM 5452 C C . LEU B 1 287 ? 0.952 23.969 -9.125 1 98.62 287 LEU B C 1
ATOM 5454 O O . LEU B 1 287 ? 2.178 23.906 -9.234 1 98.62 287 LEU B O 1
ATOM 5458 N N . LYS B 1 288 ? 0.249 25.094 -9.133 1 98.69 288 LYS B N 1
ATOM 5459 C CA . LYS B 1 288 ? 0.954 26.359 -9.227 1 98.69 288 LYS B CA 1
ATOM 5460 C C . LYS B 1 288 ? 1.892 26.562 -8.039 1 98.69 288 LYS B C 1
ATOM 5462 O O . LYS B 1 288 ? 3.006 27.062 -8.195 1 98.69 288 LYS B O 1
ATOM 5467 N N . ILE B 1 289 ? 1.448 26.188 -6.887 1 98.81 289 ILE B N 1
ATOM 5468 C CA . ILE B 1 289 ? 2.25 26.312 -5.676 1 98.81 289 ILE B CA 1
ATOM 5469 C C . ILE B 1 289 ? 3.537 25.516 -5.816 1 98.81 289 ILE B C 1
ATOM 5471 O O . ILE B 1 289 ? 4.625 26 -5.5 1 98.81 289 ILE B O 1
ATOM 5475 N N . ILE B 1 290 ? 3.475 24.297 -6.32 1 98.75 290 ILE B N 1
ATOM 5476 C CA . ILE B 1 290 ? 4.66 23.469 -6.496 1 98.75 290 ILE B CA 1
ATOM 5477 C C . ILE B 1 290 ? 5.559 24.062 -7.574 1 98.75 290 ILE B C 1
ATOM 5479 O O . ILE B 1 290 ? 6.777 24.125 -7.41 1 98.75 290 ILE B O 1
ATOM 5483 N N . ARG B 1 291 ? 4.984 24.516 -8.656 1 98.38 291 ARG B N 1
ATOM 5484 C CA . ARG B 1 291 ? 5.77 25.062 -9.758 1 98.38 291 ARG B CA 1
ATOM 5485 C C . ARG B 1 291 ? 6.535 26.297 -9.32 1 98.38 291 ARG B C 1
ATOM 5487 O O . ARG B 1 291 ? 7.707 26.469 -9.656 1 98.38 291 ARG B O 1
ATOM 5494 N N . ASP B 1 292 ? 5.82 27.141 -8.555 1 98.56 292 ASP B N 1
ATOM 5495 C CA . ASP B 1 292 ? 6.398 28.438 -8.234 1 98.56 292 ASP B CA 1
ATOM 5496 C C . ASP B 1 292 ? 7.328 28.344 -7.027 1 98.56 292 ASP B C 1
ATOM 5498 O O . ASP B 1 292 ? 8.352 29.031 -6.969 1 98.56 292 ASP B O 1
ATOM 5502 N N . PHE B 1 293 ? 7.004 27.484 -6.066 1 98.62 293 PHE B N 1
ATOM 5503 C CA . PHE B 1 293 ? 7.75 27.484 -4.816 1 98.62 293 PHE B CA 1
ATOM 5504 C C . PHE B 1 293 ? 8.539 26.188 -4.668 1 98.62 293 PHE B C 1
ATOM 5506 O O . PHE B 1 293 ? 9.094 25.906 -3.604 1 98.62 293 PHE B O 1
ATOM 5513 N N . GLY B 1 294 ? 8.641 25.375 -5.715 1 98.19 294 GLY B N 1
ATOM 5514 C CA . GLY B 1 294 ? 9.273 24.062 -5.73 1 98.19 294 GLY B CA 1
ATOM 5515 C C . GLY B 1 294 ? 10.664 24.078 -5.113 1 98.19 294 GLY B C 1
ATOM 5516 O O . GLY B 1 294 ? 10.969 23.25 -4.25 1 98.19 294 GLY B O 1
ATOM 5517 N N . PRO B 1 295 ? 11.492 24.984 -5.488 1 97.69 295 PRO B N 1
ATOM 5518 C CA . PRO B 1 295 ? 12.867 25.031 -4.977 1 97.69 295 PRO B CA 1
ATOM 5519 C C . PRO B 1 295 ? 12.93 25.188 -3.461 1 97.69 295 PRO B C 1
ATOM 5521 O O . PRO B 1 295 ? 13.93 24.844 -2.836 1 97.69 295 PRO B O 1
ATOM 5524 N N . GLN B 1 296 ? 11.836 25.703 -2.871 1 98.38 296 GLN B N 1
ATOM 5525 C CA . GLN B 1 296 ? 11.82 25.984 -1.437 1 98.38 296 GLN B CA 1
ATOM 5526 C C . GLN B 1 296 ? 10.977 24.938 -0.694 1 98.38 296 GLN B C 1
ATOM 5528 O O . GLN B 1 296 ? 10.68 25.109 0.49 1 98.38 296 GLN B O 1
ATOM 5533 N N . ILE B 1 297 ? 10.539 23.891 -1.351 1 98.81 297 ILE B N 1
ATOM 5534 C CA . ILE B 1 297 ? 9.844 22.797 -0.672 1 98.81 297 ILE B CA 1
ATOM 5535 C C . ILE B 1 297 ? 10.859 21.797 -0.147 1 98.81 297 ILE B C 1
ATOM 5537 O O . ILE B 1 297 ? 11.547 21.125 -0.929 1 98.81 297 ILE B O 1
ATOM 5541 N N . HIS B 1 298 ? 10.961 21.688 1.157 1 98.88 298 HIS B N 1
ATOM 5542 C CA . HIS B 1 298 ? 11.992 20.844 1.763 1 98.88 298 HIS B CA 1
ATOM 5543 C C . HIS B 1 298 ? 11.391 19.578 2.342 1 98.88 298 HIS B C 1
ATOM 5545 O O . HIS B 1 298 ? 12.125 18.656 2.713 1 98.88 298 HIS B O 1
ATOM 5551 N N . PHE B 1 299 ? 10.109 19.484 2.436 1 98.88 299 PHE B N 1
ATOM 5552 C CA . PHE B 1 299 ? 9.398 18.344 2.998 1 98.88 299 PHE B CA 1
ATOM 5553 C C . PHE B 1 299 ? 8.023 18.188 2.357 1 98.88 299 PHE B C 1
ATOM 5555 O O . PHE B 1 299 ? 7.371 19.188 2.025 1 98.88 299 PHE B O 1
ATOM 5562 N N . LEU B 1 300 ? 7.559 16.969 2.123 1 98.94 300 LEU B N 1
ATOM 5563 C CA . LEU B 1 300 ? 6.285 16.703 1.464 1 98.94 300 LEU B CA 1
ATOM 5564 C C . LEU B 1 300 ? 5.359 15.906 2.373 1 98.94 300 LEU B C 1
ATOM 5566 O O . LEU B 1 300 ? 5.707 14.805 2.811 1 98.94 300 LEU B O 1
ATOM 5570 N N . HIS B 1 301 ? 4.254 16.484 2.746 1 98.75 301 HIS B N 1
ATOM 5571 C CA . HIS B 1 301 ? 3.098 15.773 3.279 1 98.75 301 HIS B CA 1
ATOM 5572 C C . HIS B 1 301 ? 2.08 15.477 2.184 1 98.75 301 HIS B C 1
ATOM 5574 O O . HIS B 1 301 ? 1.317 16.359 1.782 1 98.75 301 HIS B O 1
ATOM 5580 N N . LEU B 1 302 ? 2.076 14.273 1.752 1 98.81 302 LEU B N 1
ATOM 5581 C CA . LEU B 1 302 ? 1.123 13.945 0.698 1 98.81 302 LEU B CA 1
ATOM 5582 C C . LEU B 1 302 ? -0.03 13.109 1.249 1 98.81 302 LEU B C 1
ATOM 5584 O O . LEU B 1 302 ? 0.181 12.008 1.752 1 98.81 302 LEU B O 1
ATOM 5588 N N . ARG B 1 303 ? -1.123 13.617 1.273 1 98.38 303 ARG B N 1
ATOM 5589 C CA . ARG B 1 303 ? -2.41 13.008 1.601 1 98.38 303 ARG B CA 1
ATOM 5590 C C . ARG B 1 303 ? -3.533 13.633 0.782 1 98.38 303 ARG B C 1
ATOM 5592 O O . ARG B 1 303 ? -3.314 14.609 0.059 1 98.38 303 ARG B O 1
ATOM 5599 N N . ASN B 1 304 ? -4.695 13.023 0.818 1 98.62 304 ASN B N 1
ATOM 5600 C CA . ASN B 1 304 ? -5.812 13.492 0.004 1 98.62 304 ASN B CA 1
ATOM 5601 C C . ASN B 1 304 ? -7.047 13.781 0.856 1 98.62 304 ASN B C 1
ATOM 5603 O O . ASN B 1 304 ? -7.145 13.312 1.991 1 98.62 304 ASN B O 1
ATOM 5607 N N . VAL B 1 305 ? -7.855 14.648 0.379 1 98.44 305 VAL B N 1
ATOM 5608 C CA . VAL B 1 305 ? -9.156 14.914 0.986 1 98.44 305 VAL B CA 1
ATOM 5609 C C . VAL B 1 305 ? -10.25 14.859 -0.083 1 98.44 305 VAL B C 1
ATOM 5611 O O . VAL B 1 305 ? -9.969 15.031 -1.271 1 98.44 305 VAL B O 1
ATOM 5614 N N . SER B 1 306 ? -11.398 14.5 0.332 1 98.5 306 SER B N 1
ATOM 5615 C CA . SER B 1 306 ? -12.602 14.617 -0.492 1 98.5 306 SER B CA 1
ATOM 5616 C C . SER B 1 306 ? -13.492 15.758 -0.016 1 98.5 306 SER B C 1
ATOM 5618 O O . SER B 1 306 ? -13.969 15.75 1.119 1 98.5 306 SER B O 1
ATOM 5620 N N . ARG B 1 307 ? -13.602 16.75 -0.853 1 98.44 307 ARG B N 1
ATOM 5621 C CA . ARG B 1 307 ? -14.438 17.906 -0.543 1 98.44 307 ARG B CA 1
ATOM 5622 C C . ARG B 1 307 ? -15.883 17.656 -0.937 1 98.44 307 ARG B C 1
ATOM 5624 O O . ARG B 1 307 ? -16.156 17.062 -1.984 1 98.44 307 ARG B O 1
ATOM 5631 N N . GLU B 1 308 ? -16.719 18.078 -0.075 1 96.69 308 GLU B N 1
ATOM 5632 C CA . GLU B 1 308 ? -18.141 18.016 -0.367 1 96.69 308 GLU B CA 1
ATOM 5633 C C . GLU B 1 308 ? -18.703 19.406 -0.666 1 96.69 308 GLU B C 1
ATOM 5635 O O . GLU B 1 308 ? -18.094 20.422 -0.315 1 96.69 308 GLU B O 1
ATOM 5640 N N . GLU B 1 309 ? -19.875 19.5 -1.236 1 93.44 309 GLU B N 1
ATOM 5641 C CA . GLU B 1 309 ? -20.469 20.75 -1.68 1 93.44 309 GLU B CA 1
ATOM 5642 C C . GLU B 1 309 ? -20.844 21.641 -0.492 1 93.44 309 GLU B C 1
ATOM 5644 O O . GLU B 1 309 ? -20.844 22.859 -0.604 1 93.44 309 GLU B O 1
ATOM 5649 N N . ASP B 1 310 ? -21.094 21.078 0.636 1 92.75 310 ASP B N 1
ATOM 5650 C CA . ASP B 1 310 ? -21.578 21.828 1.786 1 92.75 310 ASP B CA 1
ATOM 5651 C C . ASP B 1 310 ? -20.422 22.312 2.656 1 92.75 310 ASP B C 1
ATOM 5653 O O . ASP B 1 310 ? -20.625 22.781 3.773 1 92.75 310 ASP B O 1
ATOM 5657 N N . GLY B 1 311 ? -19.203 22.156 2.141 1 94 311 GLY B N 1
ATOM 5658 C CA . GLY B 1 311 ? -18.047 22.656 2.863 1 94 311 GLY B CA 1
ATOM 5659 C C . GLY B 1 311 ? -17.375 21.578 3.705 1 94 311 GLY B C 1
ATOM 5660 O O . GLY B 1 311 ? -16.297 21.812 4.266 1 94 311 GLY B O 1
ATOM 5661 N N . ARG B 1 312 ? -18.062 20.469 3.764 1 96.88 312 ARG B N 1
ATOM 5662 C CA . ARG B 1 312 ? -17.453 19.344 4.453 1 96.88 312 ARG B CA 1
ATOM 5663 C C . ARG B 1 312 ? -16.297 18.766 3.646 1 96.88 312 ARG B C 1
ATOM 5665 O O . ARG B 1 312 ? -16.266 18.875 2.42 1 96.88 312 ARG B O 1
ATOM 5672 N N . PHE B 1 313 ? -15.266 18.156 4.434 1 98.38 313 PHE B N 1
ATOM 5673 C CA . PHE B 1 313 ? -14.281 17.312 3.768 1 98.38 313 PHE B CA 1
ATOM 5674 C C . PHE B 1 313 ? -13.805 16.203 4.699 1 98.38 313 PHE B C 1
ATOM 5676 O O . PHE B 1 313 ? -13.844 16.359 5.922 1 98.38 313 PHE B O 1
ATOM 5683 N N . TYR B 1 314 ? -13.438 15.102 4.18 1 98.19 314 TYR B N 1
ATOM 5684 C CA . TYR B 1 314 ? -12.852 14.008 4.938 1 98.19 314 TYR B CA 1
ATOM 5685 C C . TYR B 1 314 ? -11.547 13.531 4.297 1 98.19 314 TYR B C 1
ATOM 5687 O O . TYR B 1 314 ? -11.297 13.797 3.119 1 98.19 314 TYR B O 1
ATOM 5695 N N . GLU B 1 315 ? -10.672 12.984 5.145 1 98.06 315 GLU B N 1
ATOM 5696 C CA . GLU B 1 315 ? -9.453 12.391 4.617 1 98.06 315 GLU B CA 1
ATOM 5697 C C . GLU B 1 315 ? -9.773 11.242 3.658 1 98.06 315 GLU B C 1
ATOM 5699 O O . GLU B 1 315 ? -10.414 10.266 4.047 1 98.06 315 GLU B O 1
ATOM 5704 N N . ALA B 1 316 ? -9.398 11.367 2.449 1 98 316 ALA B N 1
ATOM 5705 C CA . ALA B 1 316 ? -9.641 10.359 1.424 1 98 316 ALA B CA 1
ATOM 5706 C C . ALA B 1 316 ? -8.438 9.43 1.27 1 98 316 ALA B C 1
ATOM 5708 O O . ALA B 1 316 ? -7.41 9.625 1.92 1 98 316 ALA B O 1
ATOM 5709 N N . ALA B 1 317 ? -8.641 8.344 0.493 1 97.12 317 ALA B N 1
ATOM 5710 C CA . ALA B 1 317 ? -7.484 7.555 0.08 1 97.12 317 ALA B CA 1
ATOM 5711 C C . ALA B 1 317 ? -6.484 8.414 -0.691 1 97.12 317 ALA B C 1
ATOM 5713 O O . ALA B 1 317 ? -6.867 9.344 -1.396 1 97.12 317 ALA B O 1
ATOM 5714 N N . HIS B 1 318 ? -5.234 8.109 -0.631 1 98.31 318 HIS B N 1
ATOM 5715 C CA . HIS B 1 318 ? -4.156 8.977 -1.103 1 98.31 318 HIS B CA 1
ATOM 5716 C C . HIS B 1 318 ? -4.27 9.227 -2.604 1 98.31 318 HIS B C 1
ATOM 5718 O O . HIS B 1 318 ? -3.867 10.281 -3.092 1 98.31 318 HIS B O 1
ATOM 5724 N N . LEU B 1 319 ? -4.836 8.227 -3.328 1 97.81 319 LEU B N 1
ATOM 5725 C CA . LEU B 1 319 ? -4.887 8.406 -4.773 1 97.81 319 LEU B CA 1
ATOM 5726 C C . LEU B 1 319 ? -6.32 8.656 -5.238 1 97.81 319 LEU B C 1
ATOM 5728 O O . LEU B 1 319 ? -6.566 8.828 -6.434 1 97.81 319 LEU B O 1
ATOM 5732 N N . ASP B 1 320 ? -7.258 8.625 -4.25 1 94.62 320 ASP B N 1
ATOM 5733 C CA . ASP B 1 320 ? -8.664 8.766 -4.609 1 94.62 320 ASP B CA 1
ATOM 5734 C C . ASP B 1 320 ? -9.336 9.859 -3.783 1 94.62 320 ASP B C 1
ATOM 5736 O O . ASP B 1 320 ? -9.695 9.633 -2.625 1 94.62 320 ASP B O 1
ATOM 5740 N N . GLY B 1 321 ? -9.336 11.031 -4.129 1 97.06 321 GLY B N 1
ATOM 5741 C CA . GLY B 1 321 ? -9.961 12.188 -3.51 1 97.06 321 GLY B CA 1
ATOM 5742 C C . GLY B 1 321 ? -10.078 13.375 -4.445 1 97.06 321 GLY B C 1
ATOM 5743 O O . GLY B 1 321 ? -10.07 13.211 -5.668 1 97.06 321 GLY B O 1
ATOM 5744 N N . SER B 1 322 ? -10.289 14.508 -3.875 1 98.25 322 SER B N 1
ATOM 5745 C CA . SER B 1 322 ? -10.516 15.719 -4.656 1 98.25 322 SER B CA 1
ATOM 5746 C C . SER B 1 322 ? -9.203 16.266 -5.199 1 98.25 322 SER B C 1
ATOM 5748 O O . SER B 1 322 ? -9.203 17.109 -6.109 1 98.25 322 SER B O 1
ATOM 5750 N N . ILE B 1 323 ? -8.047 15.836 -4.641 1 98.06 323 ILE B N 1
ATOM 5751 C CA . ILE B 1 323 ? -6.73 16.328 -5.031 1 98.06 323 ILE B CA 1
ATOM 5752 C C . ILE B 1 323 ? -6.152 15.461 -6.141 1 98.06 323 ILE B C 1
ATOM 5754 O O . ILE B 1 323 ? 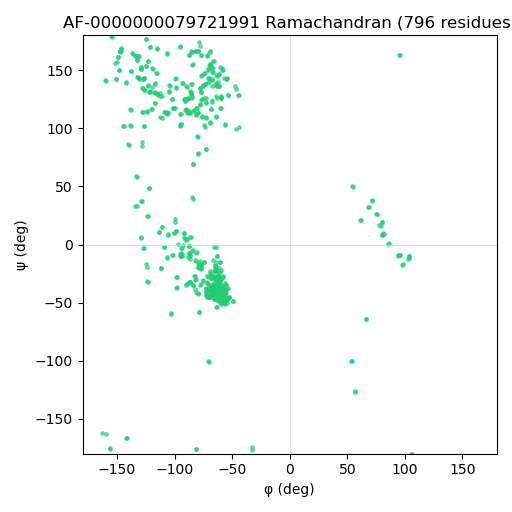-6.094 14.234 -6.004 1 98.06 323 ILE B O 1
ATOM 5758 N N . PRO B 1 324 ? -5.812 16.031 -7.23 1 97.56 324 PRO B N 1
ATOM 5759 C CA . PRO B 1 324 ? -5.234 15.227 -8.312 1 97.56 324 PRO B CA 1
ATOM 5760 C C . PRO B 1 324 ? -3.807 14.781 -8.023 1 97.56 324 PRO B C 1
ATOM 5762 O O . PRO B 1 324 ? -2.855 15.305 -8.609 1 97.56 324 PRO B O 1
ATOM 5765 N N . MET B 1 325 ? -3.639 13.75 -7.293 1 98.56 325 MET B N 1
ATOM 5766 C CA . MET B 1 325 ? -2.361 13.312 -6.738 1 98.56 325 MET B CA 1
ATOM 5767 C C . MET B 1 325 ? -1.382 12.938 -7.844 1 98.56 325 MET B C 1
ATOM 5769 O O . MET B 1 325 ? -0.172 13.125 -7.699 1 98.56 325 MET B O 1
ATOM 5773 N N . SER B 1 326 ? -1.873 12.391 -8.969 1 97.88 326 SER B N 1
ATOM 5774 C CA . SER B 1 326 ? -0.979 12.039 -10.07 1 97.88 326 SER B CA 1
ATOM 5775 C C . SER B 1 326 ? -0.304 13.281 -10.648 1 97.88 326 SER B C 1
ATOM 5777 O O . SER B 1 326 ? 0.892 13.258 -10.945 1 97.88 326 SER B O 1
ATOM 5779 N N . LYS B 1 327 ? -1.059 14.336 -10.789 1 98.06 327 LYS B N 1
ATOM 5780 C CA . LYS B 1 327 ? -0.496 15.586 -11.297 1 98.06 327 LYS B CA 1
ATOM 5781 C C . LYS B 1 327 ? 0.465 16.203 -10.289 1 98.06 327 LYS B C 1
ATOM 5783 O O . LYS B 1 327 ? 1.482 16.781 -10.664 1 98.06 327 LYS B O 1
ATOM 5788 N N . ILE B 1 328 ? 0.098 16.109 -9.055 1 98.62 328 ILE B N 1
ATOM 5789 C CA . ILE B 1 328 ? 0.955 16.609 -7.98 1 98.62 328 ILE B CA 1
ATOM 5790 C C . ILE B 1 328 ? 2.297 15.883 -8.016 1 98.62 328 ILE B C 1
ATOM 5792 O O . ILE B 1 328 ? 3.354 16.516 -7.996 1 98.62 328 ILE B O 1
ATOM 5796 N N . MET B 1 329 ? 2.248 14.578 -8.055 1 98.62 329 MET B N 1
ATOM 5797 C CA . MET B 1 329 ? 3.473 13.781 -8.078 1 98.62 329 MET B CA 1
ATOM 5798 C C . MET B 1 329 ? 4.312 14.109 -9.305 1 98.62 329 MET B C 1
ATOM 5800 O O . MET B 1 329 ? 5.543 14.18 -9.227 1 98.62 329 MET B O 1
ATOM 5804 N N . LEU B 1 330 ? 3.668 14.289 -10.43 1 97.88 330 LEU B N 1
ATOM 5805 C CA . LEU B 1 330 ? 4.387 14.664 -11.641 1 97.88 330 LEU B CA 1
ATOM 5806 C C . LEU B 1 330 ? 5.152 15.961 -11.438 1 97.88 330 LEU B C 1
ATOM 5808 O O . LEU B 1 330 ? 6.336 16.062 -11.781 1 97.88 330 LEU B O 1
ATOM 5812 N N . GLU B 1 331 ? 4.477 17.016 -10.867 1 98.38 331 GLU B N 1
ATOM 5813 C CA . GLU B 1 331 ? 5.133 18.297 -10.633 1 98.38 331 GLU B CA 1
ATOM 5814 C C . GLU B 1 331 ? 6.297 18.141 -9.656 1 98.38 331 GLU B C 1
ATOM 5816 O O . GLU B 1 331 ? 7.32 18.812 -9.789 1 98.38 331 GLU B O 1
ATOM 5821 N N . ILE B 1 332 ? 6.141 17.297 -8.688 1 98.56 332 ILE B N 1
ATOM 5822 C CA . ILE B 1 332 ? 7.199 17.047 -7.711 1 98.56 332 ILE B CA 1
ATOM 5823 C C . ILE B 1 332 ? 8.398 16.406 -8.406 1 98.56 332 ILE B C 1
ATOM 5825 O O . ILE B 1 332 ? 9.547 16.797 -8.164 1 98.56 332 ILE B O 1
ATOM 5829 N N . VAL B 1 333 ? 8.148 15.391 -9.227 1 97.88 333 VAL B N 1
ATOM 5830 C CA . VAL B 1 333 ? 9.219 14.703 -9.938 1 97.88 333 VAL B CA 1
ATOM 5831 C C . VAL B 1 333 ? 9.938 15.68 -10.867 1 97.88 333 VAL B C 1
ATOM 5833 O O . VAL B 1 333 ? 11.164 15.633 -11 1 97.88 333 VAL B O 1
ATOM 5836 N N . LYS B 1 334 ? 9.188 16.562 -11.508 1 97.44 334 LYS B N 1
ATOM 5837 C CA . LYS B 1 334 ? 9.797 17.594 -12.336 1 97.44 334 LYS B CA 1
ATOM 5838 C C . LYS B 1 334 ? 10.711 18.484 -11.5 1 97.44 334 LYS B C 1
ATOM 5840 O O . LYS B 1 334 ? 11.797 18.859 -11.945 1 97.44 334 LYS B O 1
ATOM 5845 N N . GLU B 1 335 ? 10.234 18.875 -10.367 1 97.88 335 GLU B N 1
ATOM 5846 C CA . GLU B 1 335 ? 11.062 19.656 -9.461 1 97.88 335 GLU B CA 1
ATOM 5847 C C . GLU B 1 335 ? 12.344 18.922 -9.094 1 97.88 335 GLU B C 1
ATOM 5849 O O . GLU B 1 335 ? 13.422 19.516 -9.047 1 97.88 335 GLU B O 1
ATOM 5854 N N . GLN B 1 336 ? 12.25 17.625 -8.828 1 97.19 336 GLN B N 1
ATOM 5855 C CA . GLN B 1 336 ? 13.422 16.812 -8.547 1 97.19 336 GLN B CA 1
ATOM 5856 C C . GLN B 1 336 ? 14.406 16.828 -9.719 1 97.19 336 GLN B C 1
ATOM 5858 O O . GLN B 1 336 ? 15.617 16.906 -9.516 1 97.19 336 GLN B O 1
ATOM 5863 N N . LEU B 1 337 ? 13.875 16.75 -10.883 1 95.62 337 LEU B N 1
ATOM 5864 C CA . LEU B 1 337 ? 14.711 16.797 -12.078 1 95.62 337 LEU B CA 1
ATOM 5865 C C . LEU B 1 337 ? 15.453 18.125 -12.172 1 95.62 337 LEU B C 1
ATOM 5867 O O . LEU B 1 337 ? 16.641 18.156 -12.492 1 95.62 337 LEU B O 1
ATOM 5871 N N . SER B 1 338 ? 14.734 19.156 -11.922 1 96.62 338 SER B N 1
ATOM 5872 C CA . SER B 1 338 ? 15.344 20.484 -11.922 1 96.62 338 SER B CA 1
ATOM 5873 C C . SER B 1 338 ? 16.484 20.562 -10.914 1 96.62 338 SER B C 1
ATOM 5875 O O . SER B 1 338 ? 17.547 21.109 -11.219 1 96.62 338 SER B O 1
ATOM 5877 N N . ARG B 1 339 ? 16.266 20.031 -9.711 1 97.25 339 ARG B N 1
ATOM 5878 C CA . ARG B 1 339 ? 17.312 20.016 -8.68 1 97.25 339 ARG B CA 1
ATOM 5879 C C . ARG B 1 339 ? 18.516 19.203 -9.125 1 97.25 339 ARG B C 1
ATOM 5881 O O . ARG B 1 339 ? 19.656 19.594 -8.891 1 97.25 339 ARG B O 1
ATOM 5888 N N . HIS B 1 340 ? 18.266 18.109 -9.695 1 95.69 340 HIS B N 1
ATOM 5889 C CA . HIS B 1 340 ? 19.328 17.234 -10.172 1 95.69 340 HIS B CA 1
ATOM 5890 C C . HIS B 1 340 ? 20.188 17.938 -11.227 1 95.69 340 HIS B C 1
ATOM 5892 O O . HIS B 1 340 ? 21.422 17.859 -11.188 1 95.69 340 HIS B O 1
ATOM 5898 N N . GLU B 1 341 ? 19.594 18.609 -12.125 1 95.81 341 GLU B N 1
ATOM 5899 C CA . GLU B 1 341 ? 20.281 19.266 -13.234 1 95.81 341 GLU B CA 1
ATOM 5900 C C . GLU B 1 341 ? 21.047 20.5 -12.75 1 95.81 341 GLU B C 1
ATOM 5902 O O . GLU B 1 341 ? 22.156 20.766 -13.211 1 95.81 341 GLU B O 1
ATOM 5907 N N . SER B 1 342 ? 20.484 21.203 -11.852 1 95.5 342 SER B N 1
ATOM 5908 C CA . SER B 1 342 ? 21.109 22.422 -11.383 1 95.5 342 SER B CA 1
ATOM 5909 C C . SER B 1 342 ? 22.172 22.141 -10.32 1 95.5 342 SER B C 1
ATOM 5911 O O . SER B 1 342 ? 23.078 22.953 -10.102 1 95.5 342 SER B O 1
ATOM 5913 N N . GLY B 1 343 ? 21.953 20.984 -9.609 1 94 343 GLY B N 1
ATOM 5914 C CA . GLY B 1 343 ? 22.828 20.656 -8.5 1 94 343 GLY B CA 1
ATOM 5915 C C . GLY B 1 343 ? 22.469 21.375 -7.219 1 94 343 GLY B C 1
ATOM 5916 O O . GLY B 1 343 ? 23.203 21.297 -6.23 1 94 343 GLY B O 1
ATOM 5917 N N . TYR B 1 344 ? 21.328 22.031 -7.266 1 92.31 344 TYR B N 1
ATOM 5918 C CA . TYR B 1 344 ? 20.891 22.797 -6.109 1 92.31 344 TYR B CA 1
ATOM 5919 C C . TYR B 1 344 ? 19.672 22.172 -5.453 1 92.31 344 TYR B C 1
ATOM 5921 O O . TYR B 1 344 ? 18.688 21.844 -6.133 1 92.31 344 TYR B O 1
ATOM 5929 N N . GLY B 1 345 ? 19.828 21.969 -4.145 1 92.69 345 GLY B N 1
ATOM 5930 C CA . GLY B 1 345 ? 18.719 21.422 -3.383 1 92.69 345 GLY B CA 1
ATOM 5931 C C . GLY B 1 345 ? 18.812 19.906 -3.219 1 92.69 345 GLY B C 1
ATOM 5932 O O . GLY B 1 345 ? 19.562 19.25 -3.941 1 92.69 345 GLY B O 1
ATOM 5933 N N . GLU B 1 346 ? 18.094 19.438 -2.326 1 95.25 346 GLU B N 1
ATOM 5934 C CA . GLU B 1 346 ? 18.016 18 -2.088 1 95.25 346 GLU B CA 1
ATOM 5935 C C . GLU B 1 346 ? 17.078 17.328 -3.088 1 95.25 346 GLU B C 1
ATOM 5937 O O . GLU B 1 346 ? 15.875 17.594 -3.1 1 95.25 346 GLU B O 1
ATOM 5942 N N . VAL B 1 347 ? 17.656 16.5 -3.928 1 96.75 347 VAL B N 1
ATOM 5943 C CA . VAL B 1 347 ? 16.875 15.828 -4.961 1 96.75 347 VAL B CA 1
ATOM 5944 C C . VAL B 1 347 ? 15.906 14.844 -4.312 1 96.75 347 VAL B C 1
ATOM 5946 O O . VAL B 1 347 ? 14.742 14.766 -4.707 1 96.75 347 VAL B O 1
ATOM 5949 N N . ALA B 1 348 ? 16.391 14.078 -3.273 1 97.44 348 ALA B N 1
ATOM 5950 C CA . ALA B 1 348 ? 15.555 13.125 -2.557 1 97.44 348 ALA B CA 1
ATOM 5951 C C . ALA B 1 348 ? 14.75 13.812 -1.458 1 97.44 348 ALA B C 1
ATOM 5953 O O . ALA B 1 348 ? 14.984 13.57 -0.27 1 97.44 348 ALA B O 1
ATOM 5954 N N . ILE B 1 349 ? 13.797 14.625 -1.843 1 98.44 349 ILE B N 1
ATOM 5955 C CA . ILE B 1 349 ? 12.961 15.352 -0.888 1 98.44 349 ILE B CA 1
ATOM 5956 C C . ILE B 1 349 ? 12.227 14.352 0.006 1 98.44 349 ILE B C 1
ATOM 5958 O O . ILE B 1 349 ? 11.602 13.414 -0.487 1 98.44 349 ILE B O 1
ATOM 5962 N N . PRO B 1 350 ? 12.336 14.469 1.338 1 98.69 350 PRO B N 1
ATOM 5963 C CA . PRO B 1 350 ? 11.586 13.547 2.199 1 98.69 350 PRO B CA 1
ATOM 5964 C C . PRO B 1 350 ? 10.07 13.695 2.037 1 98.69 350 PRO B C 1
ATOM 5966 O O . PRO B 1 350 ? 9.562 14.82 1.923 1 98.69 350 PRO B O 1
ATOM 5969 N N . ILE B 1 351 ? 9.398 12.586 1.969 1 98.75 351 ILE B N 1
ATOM 5970 C CA . ILE B 1 351 ? 7.945 12.547 1.834 1 98.75 351 ILE B CA 1
ATOM 5971 C C . ILE B 1 351 ? 7.352 11.648 2.92 1 98.75 351 ILE B C 1
ATOM 5973 O O . ILE B 1 351 ? 7.941 10.633 3.281 1 98.75 351 ILE B O 1
ATOM 5977 N N . ARG B 1 352 ? 6.277 11.961 3.465 1 98.19 352 ARG B N 1
ATOM 5978 C CA . ARG B 1 352 ? 5.48 11.039 4.27 1 98.19 352 ARG B CA 1
ATOM 5979 C C . ARG B 1 352 ? 4.02 11.062 3.834 1 98.19 352 ARG B C 1
ATOM 5981 O O . ARG B 1 352 ? 3.506 12.094 3.408 1 98.19 352 ARG B O 1
ATOM 5988 N N . PRO B 1 353 ? 3.23 9.977 3.811 1 97.38 353 PRO B N 1
ATOM 5989 C CA . PRO B 1 353 ? 1.831 9.914 3.383 1 97.38 353 PRO B CA 1
ATOM 5990 C C . PRO B 1 353 ? 0.899 10.703 4.297 1 97.38 353 PRO B C 1
ATOM 5992 O O . PRO B 1 353 ? -0.262 10.938 3.953 1 97.38 353 PRO B O 1
ATOM 5995 N N . ASP B 1 354 ? 1.396 11.266 5.309 1 94.25 354 ASP B N 1
ATOM 5996 C CA . ASP B 1 354 ? 0.81 12.047 6.395 1 94.25 354 ASP B CA 1
ATOM 5997 C C . ASP B 1 354 ? -0.324 11.281 7.07 1 94.25 354 ASP B C 1
ATOM 5999 O O . ASP B 1 354 ? -0.077 10.359 7.852 1 94.25 354 ASP B O 1
ATOM 6003 N N . HIS B 1 355 ? -1.726 11.562 6.754 1 95.25 355 HIS B N 1
ATOM 6004 C CA . HIS B 1 355 ? -2.812 10.883 7.445 1 95.25 355 HIS B CA 1
ATOM 6005 C C . HIS B 1 355 ? -3.273 9.648 6.676 1 95.25 355 HIS B C 1
ATOM 6007 O O . HIS B 1 355 ? -3.344 9.672 5.445 1 95.25 355 HIS B O 1
ATOM 6013 N N . GLY B 1 356 ? -3.533 8.602 7.406 1 95.56 356 GLY B N 1
ATOM 6014 C CA . GLY B 1 356 ? -4.059 7.375 6.828 1 95.56 356 GLY B CA 1
ATOM 6015 C C . GLY B 1 356 ? -5.367 6.934 7.457 1 95.56 356 GLY B C 1
ATOM 6016 O O . GLY B 1 356 ? -5.672 7.297 8.594 1 95.56 356 GLY B O 1
ATOM 6017 N N . HIS B 1 357 ? -6.129 6.137 6.738 1 97.5 357 HIS B N 1
ATOM 6018 C CA . HIS B 1 357 ? -7.355 5.535 7.254 1 97.5 357 HIS B CA 1
ATOM 6019 C C . HIS B 1 357 ? -7.051 4.523 8.352 1 97.5 357 HIS B C 1
ATOM 6021 O O . HIS B 1 357 ? -5.934 4.012 8.438 1 97.5 357 HIS B O 1
ATOM 6027 N N . VAL B 1 358 ? -7.996 4.371 9.227 1 97.56 358 VAL B N 1
ATOM 6028 C CA . VAL B 1 358 ? -7.988 3.219 10.125 1 97.56 358 VAL B CA 1
ATOM 6029 C C . VAL B 1 358 ? -8.727 2.053 9.469 1 97.56 358 VAL B C 1
ATOM 6031 O O . VAL B 1 358 ? -9.93 2.139 9.211 1 97.56 358 VAL B O 1
ATOM 6034 N N . LEU B 1 359 ? -7.984 1.022 9.18 1 97.56 359 LEU B N 1
ATOM 6035 C CA . LEU B 1 359 ? -8.594 -0.124 8.516 1 97.56 359 LEU B CA 1
ATOM 6036 C C . LEU B 1 359 ? -7.895 -1.419 8.906 1 97.56 359 LEU B C 1
ATOM 6038 O O . LEU B 1 359 ? -6.793 -1.39 9.469 1 97.56 359 LEU B O 1
ATOM 6042 N N . LEU B 1 360 ? -8.609 -2.553 8.68 1 97.31 360 LEU B N 1
ATOM 6043 C CA . LEU B 1 360 ? -8.062 -3.881 8.938 1 97.31 360 LEU B CA 1
ATOM 6044 C C . LEU B 1 360 ? -7.617 -4.004 10.391 1 97.31 360 LEU B C 1
ATOM 6046 O O . LEU B 1 360 ? -8.383 -3.697 11.312 1 97.31 360 LEU B O 1
ATOM 6050 N N . ASP B 1 361 ? -6.422 -4.391 10.648 1 96.44 361 ASP B N 1
ATOM 6051 C CA . ASP B 1 361 ? -5.973 -4.656 12.008 1 96.44 361 ASP B CA 1
ATOM 6052 C C . ASP B 1 361 ? -5.742 -3.354 12.773 1 96.44 361 ASP B C 1
ATOM 6054 O O . ASP B 1 361 ? -5.633 -3.361 14 1 96.44 361 ASP B O 1
ATOM 6058 N N . ASP B 1 362 ? -5.668 -2.191 12.102 1 97.25 362 ASP B N 1
ATOM 6059 C CA . ASP B 1 362 ? -5.648 -0.903 12.781 1 97.25 362 ASP B CA 1
ATOM 6060 C C . ASP B 1 362 ? -6.844 -0.761 13.727 1 97.25 362 ASP B C 1
ATOM 6062 O O . ASP B 1 362 ? -6.738 -0.138 14.781 1 97.25 362 ASP B O 1
ATOM 6066 N N . LYS B 1 363 ? -7.934 -1.264 13.266 1 96.31 363 LYS B N 1
ATOM 6067 C CA . LYS B 1 363 ? -9.172 -1.112 14.023 1 96.31 363 LYS B CA 1
ATOM 6068 C C . LYS B 1 363 ? -9.07 -1.791 15.391 1 96.31 363 LYS B C 1
ATOM 6070 O O . LYS B 1 363 ? -9.734 -1.379 16.344 1 96.31 363 LYS B O 1
ATOM 6075 N N . LYS B 1 364 ? -8.242 -2.77 15.492 1 92.94 364 LYS B N 1
ATOM 6076 C CA . LYS B 1 364 ? -8.062 -3.506 16.734 1 92.94 364 LYS B CA 1
ATOM 6077 C C . LYS B 1 364 ? -7.18 -2.73 17.719 1 92.94 364 LYS B C 1
ATOM 6079 O O . LYS B 1 364 ? -7.148 -3.031 18.906 1 92.94 364 LYS B O 1
ATOM 6084 N N . ARG B 1 365 ? -6.492 -1.738 17.203 1 90.25 365 ARG B N 1
ATOM 6085 C CA . ARG B 1 365 ? -5.562 -0.994 18.047 1 90.25 365 ARG B CA 1
ATOM 6086 C C . ARG B 1 365 ? -5.746 0.51 17.875 1 90.25 365 ARG B C 1
ATOM 6088 O O . ARG B 1 365 ? -4.773 1.266 17.891 1 90.25 365 ARG B O 1
ATOM 6095 N N . LYS B 1 366 ? -6.898 0.863 17.641 1 85.19 366 LYS B N 1
ATOM 6096 C CA . LYS B 1 366 ? -7.215 2.246 17.297 1 85.19 366 LYS B CA 1
ATOM 6097 C C . LYS B 1 366 ? -6.84 3.191 18.438 1 85.19 366 LYS B C 1
ATOM 6099 O O . LYS B 1 366 ? -6.523 4.359 18.203 1 85.19 366 LYS B O 1
ATOM 6104 N N . ASP B 1 367 ? -6.781 2.689 19.672 1 85.81 367 ASP B N 1
ATOM 6105 C CA . ASP B 1 367 ? -6.488 3.525 20.828 1 85.81 367 ASP B CA 1
ATOM 6106 C C . ASP B 1 367 ? -4.988 3.6 21.078 1 85.81 367 ASP B C 1
ATOM 6108 O O . ASP B 1 367 ? -4.543 4.305 22 1 85.81 367 ASP B O 1
ATOM 6112 N N . GLU B 1 368 ? -4.25 2.988 20.172 1 89.19 368 GLU B N 1
ATOM 6113 C CA . GLU B 1 368 ? -2.811 2.916 20.406 1 89.19 368 GLU B CA 1
ATOM 6114 C C . GLU B 1 368 ? -2.066 3.939 19.547 1 89.19 368 GLU B C 1
ATOM 6116 O O . GLU B 1 368 ? -0.858 4.121 19.703 1 89.19 368 GLU B O 1
ATOM 6121 N N . PHE B 1 369 ? -2.758 4.543 18.672 1 88.62 369 PHE B N 1
ATOM 6122 C CA . PHE B 1 369 ? -2.107 5.582 17.875 1 88.62 369 PHE B CA 1
ATOM 6123 C C . PHE B 1 369 ? -2.98 6.828 17.797 1 88.62 369 PHE B C 1
ATOM 6125 O O . PHE B 1 369 ? -4.156 6.797 18.172 1 88.62 369 PHE B O 1
ATOM 6132 N N . TYR B 1 370 ? -2.361 7.934 17.422 1 89.19 370 TYR B N 1
ATOM 6133 C CA . TYR B 1 370 ? -3.068 9.203 17.266 1 89.19 370 TYR B CA 1
ATOM 6134 C C . TYR B 1 370 ? -3.922 9.203 16.016 1 89.19 370 TYR B C 1
ATOM 6136 O O . TYR B 1 370 ? -3.562 8.578 15.008 1 89.19 370 TYR B O 1
ATOM 6144 N N . SER B 1 371 ? -5.047 9.922 16.109 1 89.31 371 SER B N 1
ATOM 6145 C CA . SER B 1 371 ? -5.938 10.031 14.961 1 89.31 371 SER B CA 1
ATOM 6146 C C . SER B 1 371 ? -5.184 10.516 13.727 1 89.31 371 SER B C 1
ATOM 6148 O O . SER B 1 371 ? -4.438 11.492 13.789 1 89.31 371 SER B O 1
ATOM 6150 N N . GLY B 1 372 ? -5.355 9.773 12.656 1 92.56 372 GLY B N 1
ATOM 6151 C CA . GLY B 1 372 ? -4.707 10.125 11.406 1 92.56 372 GLY B CA 1
ATOM 6152 C C . GLY B 1 372 ? -3.373 9.43 11.211 1 92.56 372 GLY B C 1
ATOM 6153 O O . GLY B 1 372 ? -2.826 9.43 10.109 1 92.56 372 GLY B O 1
ATOM 6154 N N . TYR B 1 373 ? -2.906 8.773 12.242 1 95.31 373 TYR B N 1
ATOM 6155 C CA . TYR B 1 373 ? -1.563 8.211 12.164 1 95.31 373 TYR B CA 1
ATOM 6156 C C . TYR B 1 373 ? -1.593 6.703 12.398 1 95.31 373 TYR B C 1
ATOM 6158 O O . TYR B 1 373 ? -0.819 6.176 13.195 1 95.31 373 TYR B O 1
ATOM 6166 N N . SER B 1 374 ? -2.523 6.07 11.672 1 96.19 374 SER B N 1
ATOM 6167 C CA . SER B 1 374 ? -2.631 4.613 11.688 1 96.19 374 SER B CA 1
ATOM 6168 C C . SER B 1 374 ? -1.404 3.965 11.062 1 96.19 374 SER B C 1
ATOM 6170 O O . SER B 1 374 ? -0.614 4.633 10.391 1 96.19 374 SER B O 1
ATOM 6172 N N . LEU B 1 375 ? -1.167 2.734 11.391 1 97.38 375 LEU B N 1
ATOM 6173 C CA . LEU B 1 375 ? -0.034 2.006 10.828 1 97.38 375 LEU B CA 1
ATOM 6174 C C . LEU B 1 375 ? -0.347 1.518 9.422 1 97.38 375 LEU B C 1
ATOM 6176 O O . LEU B 1 375 ? 0.314 1.915 8.461 1 97.38 375 LEU B O 1
ATOM 6180 N N . ILE B 1 376 ? -1.383 0.733 9.258 1 98 376 ILE B N 1
ATOM 6181 C CA . ILE B 1 376 ? -1.688 0.066 7.996 1 98 376 ILE B CA 1
ATOM 6182 C C . ILE B 1 376 ? -2.201 1.087 6.984 1 98 376 ILE B C 1
ATOM 6184 O O . ILE B 1 376 ? -1.837 1.041 5.805 1 98 376 ILE B O 1
ATOM 6188 N N . GLY B 1 377 ? -3.031 1.997 7.434 1 97.75 377 GLY B N 1
ATOM 6189 C CA . GLY B 1 377 ? -3.521 3.043 6.551 1 97.75 377 GLY B CA 1
ATOM 6190 C C . GLY B 1 377 ? -2.41 3.871 5.934 1 97.75 377 GLY B C 1
ATOM 6191 O O . GLY B 1 377 ? -2.424 4.141 4.73 1 97.75 377 GLY B O 1
ATOM 6192 N N . ARG B 1 378 ? -1.462 4.27 6.742 1 98.06 378 ARG B N 1
ATOM 6193 C CA . ARG B 1 378 ? -0.34 5.047 6.223 1 98.06 378 ARG B CA 1
ATOM 6194 C C . ARG B 1 378 ? 0.568 4.184 5.352 1 98.06 378 ARG B C 1
ATOM 6196 O O . ARG B 1 378 ? 1.15 4.672 4.383 1 98.06 378 ARG B O 1
ATOM 6203 N N . ALA B 1 379 ? 0.717 2.906 5.719 1 98.31 379 ALA B N 1
ATOM 6204 C CA . ALA B 1 379 ? 1.501 1.989 4.895 1 98.31 379 ALA B CA 1
ATOM 6205 C C . ALA B 1 379 ? 0.921 1.885 3.486 1 98.31 379 ALA B C 1
ATOM 6207 O O . ALA B 1 379 ? 1.659 1.929 2.5 1 98.31 379 ALA B O 1
ATOM 6208 N N . ILE B 1 380 ? -0.388 1.778 3.389 1 98.31 380 ILE B N 1
ATOM 6209 C CA . ILE B 1 380 ? -1.073 1.698 2.104 1 98.31 380 ILE B CA 1
ATOM 6210 C C . ILE B 1 380 ? -0.884 3.004 1.336 1 98.31 380 ILE B C 1
ATOM 6212 O O . ILE B 1 380 ? -0.59 2.99 0.138 1 98.31 380 ILE B O 1
ATOM 6216 N N . GLY B 1 381 ? -1.047 4.102 2.029 1 98.44 381 GLY B N 1
ATOM 6217 C CA . GLY B 1 381 ? -0.813 5.387 1.396 1 98.44 381 GLY B CA 1
ATOM 6218 C C . GLY B 1 381 ? 0.587 5.527 0.83 1 98.44 381 GLY B C 1
ATOM 6219 O O . GLY B 1 381 ? 0.761 5.988 -0.302 1 98.44 381 GLY B O 1
ATOM 6220 N N . MET B 1 382 ? 1.598 5.152 1.634 1 98.38 382 MET B N 1
ATOM 6221 C CA . MET B 1 382 ? 2.986 5.215 1.188 1 98.38 382 MET B CA 1
ATOM 6222 C C . MET B 1 382 ? 3.203 4.34 -0.041 1 98.38 382 MET B C 1
ATOM 6224 O O . MET B 1 382 ? 3.896 4.738 -0.979 1 98.38 382 MET B O 1
ATOM 6228 N N . ALA B 1 383 ? 2.617 3.148 -0.006 1 98.38 383 ALA B N 1
ATOM 6229 C CA . ALA B 1 383 ? 2.744 2.217 -1.124 1 98.38 383 ALA B CA 1
ATOM 6230 C C . ALA B 1 383 ? 2.143 2.807 -2.398 1 98.38 383 ALA B C 1
ATOM 6232 O O . ALA B 1 383 ? 2.742 2.719 -3.473 1 98.38 383 ALA B O 1
ATOM 6233 N N . GLU B 1 384 ? 0.965 3.371 -2.32 1 98.56 384 GLU B N 1
ATOM 6234 C CA . GLU B 1 384 ? 0.308 4.012 -3.457 1 98.56 384 GLU B CA 1
ATOM 623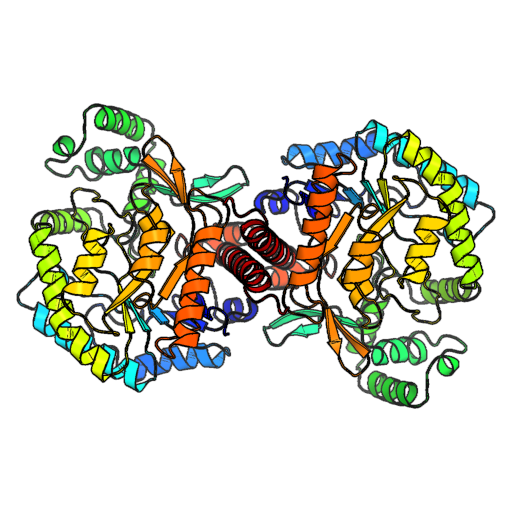5 C C . GLU B 1 384 ? 1.173 5.121 -4.043 1 98.56 384 GLU B C 1
ATOM 6237 O O . GLU B 1 384 ? 1.346 5.207 -5.258 1 98.56 384 GLU B O 1
ATOM 6242 N N . LEU B 1 385 ? 1.697 5.93 -3.168 1 98.75 385 LEU B N 1
ATOM 6243 C CA . LEU B 1 385 ? 2.508 7.066 -3.598 1 98.75 385 LEU B CA 1
ATOM 6244 C C . LEU B 1 385 ? 3.805 6.59 -4.242 1 98.75 385 LEU B C 1
ATOM 6246 O O . LEU B 1 385 ? 4.266 7.176 -5.227 1 98.75 385 LEU B O 1
ATOM 6250 N N . TYR B 1 386 ? 4.375 5.59 -3.678 1 98.31 386 TYR B N 1
ATOM 6251 C CA . TYR B 1 386 ? 5.59 5.004 -4.238 1 98.31 386 TYR B CA 1
ATOM 6252 C C . TYR B 1 386 ? 5.34 4.48 -5.645 1 98.31 386 TYR B C 1
ATOM 6254 O O . TYR B 1 386 ? 6.125 4.746 -6.562 1 98.31 386 TYR B O 1
ATOM 6262 N N . GLY B 1 387 ? 4.238 3.711 -5.785 1 98.56 387 GLY B N 1
ATOM 6263 C CA . GLY B 1 387 ? 3.873 3.25 -7.117 1 98.56 387 GLY B CA 1
ATOM 6264 C C . GLY B 1 387 ? 3.641 4.383 -8.094 1 98.56 387 GLY B C 1
ATOM 6265 O O . GLY B 1 387 ? 4.105 4.328 -9.234 1 98.56 387 GLY B O 1
ATOM 6266 N N . LEU B 1 388 ? 2.945 5.34 -7.664 1 98.62 388 LEU B N 1
ATOM 6267 C CA . LEU B 1 388 ? 2.637 6.5 -8.492 1 98.62 388 LEU B CA 1
ATOM 6268 C C . LEU B 1 388 ? 3.914 7.16 -9 1 98.62 388 LEU B C 1
ATOM 6270 O O . LEU B 1 388 ? 4.039 7.449 -10.195 1 98.62 388 LEU B O 1
ATOM 6274 N N . GLU B 1 389 ? 4.848 7.445 -8.078 1 98.31 389 GLU B N 1
ATOM 6275 C CA . GLU B 1 389 ? 6.133 8.039 -8.438 1 98.31 389 GLU B CA 1
ATOM 6276 C C . GLU B 1 389 ? 6.867 7.184 -9.461 1 98.31 389 GLU B C 1
ATOM 6278 O O . GLU B 1 389 ? 7.379 7.699 -10.461 1 98.31 389 GLU B O 1
ATOM 6283 N N . LYS B 1 390 ? 6.898 5.871 -9.234 1 97.81 390 LYS B N 1
ATOM 6284 C CA . LYS B 1 390 ? 7.609 4.957 -10.125 1 97.81 390 LYS B CA 1
ATOM 6285 C C . LYS B 1 390 ? 7.004 4.969 -11.523 1 97.81 390 LYS B C 1
ATOM 6287 O O . LYS B 1 390 ? 7.73 4.926 -12.523 1 97.81 390 LYS B O 1
ATOM 6292 N N . GLY B 1 391 ? 5.668 4.965 -11.57 1 97.62 391 GLY B N 1
ATOM 6293 C CA . GLY B 1 391 ? 5.008 5.027 -12.867 1 97.62 391 GLY B CA 1
ATOM 6294 C C . GLY B 1 391 ? 5.34 6.285 -13.641 1 97.62 391 GLY B C 1
ATOM 6295 O O . GLY B 1 391 ? 5.645 6.219 -14.836 1 97.62 391 GLY B O 1
ATOM 6296 N N . ILE B 1 392 ? 5.32 7.398 -12.969 1 97.31 392 ILE B N 1
ATOM 6297 C CA . ILE B 1 392 ? 5.609 8.688 -13.594 1 97.31 392 ILE B CA 1
ATOM 6298 C C . ILE B 1 392 ? 7.062 8.711 -14.07 1 97.31 392 ILE B C 1
ATOM 6300 O O . ILE B 1 392 ? 7.348 9.117 -15.203 1 97.31 392 ILE B O 1
ATOM 6304 N N . ARG B 1 393 ? 7.965 8.258 -13.258 1 95.94 393 ARG B N 1
ATOM 6305 C CA . ARG B 1 393 ? 9.383 8.258 -13.594 1 95.94 393 ARG B CA 1
ATOM 6306 C C . ARG B 1 393 ? 9.656 7.363 -14.805 1 95.94 393 ARG B C 1
ATOM 6308 O O . ARG B 1 393 ? 10.477 7.703 -15.656 1 95.94 393 ARG B O 1
ATOM 6315 N N . GLU B 1 394 ? 8.984 6.188 -14.82 1 93.94 394 GLU B N 1
ATOM 6316 C CA . GLU B 1 394 ? 9.148 5.266 -15.938 1 93.94 394 GLU B CA 1
ATOM 6317 C C . GLU B 1 394 ? 8.828 5.953 -17.266 1 93.94 394 GLU B C 1
ATOM 6319 O O . GLU B 1 394 ? 9.5 5.707 -18.266 1 93.94 394 GLU B O 1
ATOM 6324 N N . MET B 1 395 ? 7.922 6.793 -17.25 1 93.81 395 MET B N 1
ATOM 6325 C CA . MET B 1 395 ? 7.441 7.449 -18.453 1 93.81 395 MET B CA 1
ATOM 6326 C C . MET B 1 395 ? 8.266 8.688 -18.766 1 93.81 395 MET B C 1
ATOM 6328 O O . MET B 1 395 ? 8.414 9.07 -19.938 1 93.81 395 MET B O 1
ATOM 6332 N N . LEU B 1 396 ? 8.734 9.328 -17.75 1 91 396 LEU B N 1
ATOM 6333 C CA . LEU B 1 396 ? 9.461 10.586 -17.922 1 91 396 LEU B CA 1
ATOM 6334 C C . LEU B 1 396 ? 10.906 10.328 -18.344 1 91 396 LEU B C 1
ATOM 6336 O O . LEU B 1 396 ? 11.469 11.086 -19.141 1 91 396 LEU B O 1
ATOM 6340 N N . PHE B 1 397 ? 11.555 9.352 -17.75 1 84.31 397 PHE B N 1
ATOM 6341 C CA . PHE B 1 397 ? 12.969 9.117 -18 1 84.31 397 PHE B CA 1
ATOM 6342 C C . PHE B 1 397 ? 13.164 7.984 -19 1 84.31 397 PHE B C 1
ATOM 6344 O O . PHE B 1 397 ? 14.273 7.461 -19.141 1 84.31 397 PHE B O 1
ATOM 6351 N N . LYS B 1 398 ? 12.094 7.543 -19.891 1 65.88 398 LYS B N 1
ATOM 6352 C CA . LYS B 1 398 ? 12.148 6.496 -20.906 1 65.88 398 LYS B CA 1
ATOM 6353 C C . LYS B 1 398 ? 13.43 6.598 -21.719 1 65.88 398 LYS B C 1
ATOM 6355 O O . LYS B 1 398 ? 13.727 7.648 -22.297 1 65.88 398 LYS B O 1
ATOM 6360 N N . PRO B 1 399 ? 14.406 5.703 -21.359 1 48.81 399 PRO B N 1
ATOM 6361 C CA . PRO B 1 399 ? 15.492 5.746 -22.328 1 48.81 399 PRO B CA 1
ATOM 6362 C C . PRO B 1 399 ? 14.992 5.688 -23.781 1 48.81 399 PRO B C 1
ATOM 6364 O O . PRO B 1 399 ? 13.93 5.129 -24.047 1 48.81 399 PRO B O 1
ATOM 6367 N N . ASP B 1 400 ? 15.414 6.422 -24.797 1 36.75 400 ASP B N 1
ATOM 6368 C CA . ASP B 1 400 ? 15.258 6.211 -26.234 1 36.75 400 ASP B CA 1
ATOM 6369 C C . ASP B 1 400 ? 15.172 4.723 -26.578 1 36.75 400 ASP B C 1
ATOM 6371 O O . ASP B 1 400 ? 15.883 3.906 -25.984 1 36.75 400 ASP B O 1
#

Radius of gyration: 29.64 Å; Cα contacts (8 Å, |Δi|>4): 1592; chains: 2; bounding box: 59×85×62 Å